Protein AF-0000000075077150 (afdb_homodimer)

InterPro domains:
  IPR004291 Transposase IS66, central domain [PF03050] (217-479)
  IPR045618 Domain of unknown function DUF6444 [PF20042] (30-64)
  IPR052344 Transposase-related protein [PTHR33678] (32-508)

Secondary structure (DSSP, 8-state):
-PPPHHHHHH--HHHHHHS-HHHHHHHHHHHHHHHHHHHHHHT--TTTSS--GGG--TTHHHHHHHTTTT-----------------------------------S------SS--TT-----S---PPP-EEEEE---B-TTT-PBPPGGGEEEEEEEEEEEEEPP-SSS-EEEEEEEEEEEEEEE-TTS-EEE-----PPPPTT-TT----GGGTB-HHHHHHHHIIIIIS---HHHHHHHIIIII-----HHHHHHHHHHHHHHHTTHHHHHHHHHHT-SEEEEEEEEEEETTEEEEEEEEE-SS-EEEEEE-SSHHHHHHHH-TT--SEEEES--GGGGGSSSEEE-HHHHHHHHHHHHTSS-HHHHHHHHHHHHHHHHHHHHHHHHHHS--SS-HHHHTHHHHHHHHHHHHHTTT-SSHHHHHHHHHHHHTHHHHTHHHHSTTS-S--HHHHHHHHHHHHHHHHH-SBSSHHHHHHHHHHHHHHHHHHHTT--HHHHHHHHHHHHHTTPPPPPPPPP-GGG-/-PPPHHHHHH--HHHHHHS-HHHHHHHHHHHHHHHHHHHHHHT--TTTSS--GGG--TTHHHHHHHTTTT-----------------------------------S------SS--TT-----S---PPP-EEEEE---B-TTT-PBPPGGGEEEEEEEEEEEEEPP-SSS-EEEEEEEEEEEEEEE-TTS-EEE-----PPPPTT-TT----GGGTB-HHHHHHHHIIIIIS---HHHHHHHIIIII-----HHHHHHHHHHHHHHHTTHHHHHHHHHHT-SEEEEEEEEEEETTEEEEEEEEE-SS-EEEEEE-SSHHHHHHHH-TT--SEEEES--GGGGGSSSEEE-HHHHHHHHHHHHTSS-HHHHHHHHHHHHHHHHHHHHHHHHHHS--SS-HHHHTHHHHHHHHHHHHHTTT-SSHHHHHHHHHHHHTHHHHTHHHHSTTS-S--HHHHHHHHHHHHHHHHH-SBSSHHHHHHHHHHHHHHHHHHHTT--HHHHHHHHHHHHHTTPPPPPPPPP-GGG-

Nearest PDB structures (foldseek):
  6xgx-assembly1_B  TM=5.759E-01  e=8.062E-05  Acetivibrio thermocellus ATCC 27405
  6xg8-assembly1_A  TM=4.678E-01  e=9.904E-06  Acetivibrio thermocellus ATCC 27405
  6xg8-assembly1_B  TM=5.001E-01  e=1.041E-04  Acetivibrio thermocellus ATCC 27405
  6voy-assembly1_D  TM=2.726E-01  e=6.219E-02  Saccharolobus solfataricus P2
  6vbv-assembly1_5  TM=2.450E-01  e=2.348E+00  Bos taurus

Foldseek 3Di:
DAQDLVNLLVDDPVNLVPDDPVVNVVVVVNVVVNVVVVVVVVVDDCVRDVDPNLVDFPLVVVVVVPVVPVPPDPDDPPDPPPPDPDPPDDPDPPPPDCPPPCPPPPPPPPPPPDDDPPDPPPPPPDDDDAPAEDEAEDQAFPPPGDGDDPVQKDFDDKFKAKAWDDADPVRGDTAIHIYIYTWIWGQDPVRGIDTDDFFQQQFDPVQNPQHPPLVRYYALLNLLVLLCCCAVVLDDLVVSQVCCCPPVVDHDDSVSSVSSLLLLLRLLVVLVVVQLVPLLPAQEWQKDWDWFDAAPDIWIWIWIDGLQFIFIAIGHPDLVVVCVRNNLDRDHAYEYQQPPSCVSDDHYAHAVVNLLVLLVVQCPDSDPLSNVLSVLSNVVVVVLLVVLVVCVVPNDPDQLCVVCVPVLVVNLVVLVVCCPPPDPSSNVSSVSCNVCVCNHCVCSRVSVDDNHSVVRVVLCVSVVVSCSVPVHHHDPSRRSSVRSLSRLCVSCVSLPHHSSVLSSQSSVCSSRVHDRDHRDHRDPPPD/DAQDLVNLLVDDPVNLVPDDPVVNVVVVVNVVVNVVVVVVVVPDDCVRDVDPNLVDFPLVVVVVVPVVPVPPDPDDPPDPPPPDPDPPDDPDPPPPDCPVPCPPPPPPPPPPPDDDPPDPPPPPPDDDDAPAEDEAEDQAFPPPGDGDDPVQKDFDDKFKAKAWDDADPVRGDTAIHIYIYTWIWGQDPVRGIDTDDFFAFQFDPVQNPQHPPLVRYYALLNLLVLLCCCAVVLDDLVVSQVCCCPPVVDHDDSVSSVSSLLLLLRLLVVLVVVQLVPLLPAQEWQKDWDWFDAAPDIWIWIWIDGLQFIFIAIGHPDLVVVCVRNNLDRDHAYEYQQPPSCVSDDHYAHAVVNLLVLLVVQCPDSDPLSNVLSVLSNVVVVVLLVVLVVCVVPNDPDQLCVVCVPVLVVNLVVLVVQCPPPDPSSNVSSVSCNVCVCNHCVCSRVSVDDNHSVVRVVLCVSVVVSCSVPVHHHDPSRRSSSRSLSRLCVSCVSLPHHSSVLSSQSSVCSSRVHDRDHRDHRDPPPD

Structure (mmCIF, N/CA/C/O backbone):
data_AF-0000000075077150-model_v1
#
loop_
_entity.id
_entity.type
_entity.pdbx_description
1 polymer 'IS66 family transposase'
#
loop_
_atom_site.group_PDB
_atom_site.id
_atom_site.type_symbol
_atom_site.label_atom_id
_atom_site.label_alt_id
_atom_site.label_comp_id
_atom_site.label_asym_id
_atom_site.label_entity_id
_atom_site.label_seq_id
_atom_site.pdbx_PDB_ins_code
_atom_site.Cartn_x
_atom_site.Cartn_y
_atom_site.Cartn_z
_atom_site.occupancy
_atom_site.B_iso_or_equiv
_atom_site.auth_seq_id
_atom_site.auth_comp_id
_atom_site.auth_asym_id
_atom_site.auth_atom_id
_atom_site.pdbx_PDB_model_num
ATOM 1 N N . MET A 1 1 ? 10.93 33.562 20.625 1 58.56 1 MET A N 1
ATOM 2 C CA . MET A 1 1 ? 10.602 32.281 21.266 1 58.56 1 MET A CA 1
ATOM 3 C C . MET A 1 1 ? 9.18 31.859 20.922 1 58.56 1 MET A C 1
ATOM 5 O O . MET A 1 1 ? 8.258 32.688 20.953 1 58.56 1 MET A O 1
ATOM 9 N N . GLN A 1 2 ? 8.992 30.766 20.375 1 76.62 2 GLN A N 1
ATOM 10 C CA . GLN A 1 2 ? 7.711 30.188 19.969 1 76.62 2 GLN A CA 1
ATOM 11 C C . GLN A 1 2 ? 6.816 29.922 21.188 1 76.62 2 GLN A C 1
ATOM 13 O O . GLN A 1 2 ? 7.312 29.625 22.266 1 76.62 2 GLN A O 1
ATOM 18 N N . LEU A 1 3 ? 5.559 30.422 21.125 1 82.56 3 LEU A N 1
ATOM 19 C CA . LEU A 1 3 ? 4.598 30.141 22.188 1 82.56 3 LEU A CA 1
ATOM 20 C C . LEU A 1 3 ? 4.363 28.641 22.328 1 82.56 3 LEU A C 1
ATOM 22 O O . LEU A 1 3 ? 4.102 27.953 21.328 1 82.56 3 LEU A O 1
ATOM 26 N N . SER A 1 4 ? 4.645 28.109 23.547 1 79.69 4 SER A N 1
ATOM 27 C CA . SER A 1 4 ? 4.398 26.703 23.797 1 79.69 4 SER A CA 1
ATOM 28 C C . SER A 1 4 ? 2.906 26.406 23.875 1 79.69 4 SER A C 1
ATOM 30 O O . SER A 1 4 ? 2.086 27.312 23.938 1 79.69 4 SER A O 1
ATOM 32 N N . ASP A 1 5 ? 2.602 25.172 23.875 1 80.5 5 ASP A N 1
ATOM 33 C CA . ASP A 1 5 ? 1.209 24.766 24.031 1 80.5 5 ASP A CA 1
ATOM 34 C C . ASP A 1 5 ? 0.677 25.156 25.406 1 80.5 5 ASP A C 1
ATOM 36 O O . ASP A 1 5 ? -0.491 25.531 25.547 1 80.5 5 ASP A O 1
ATOM 40 N N . HIS A 1 6 ? 1.534 25.047 26.328 1 77.88 6 HIS A N 1
ATOM 41 C CA . HIS A 1 6 ? 1.187 25.469 27.672 1 77.88 6 HIS A CA 1
ATOM 42 C C . HIS A 1 6 ? 0.812 26.953 27.719 1 77.88 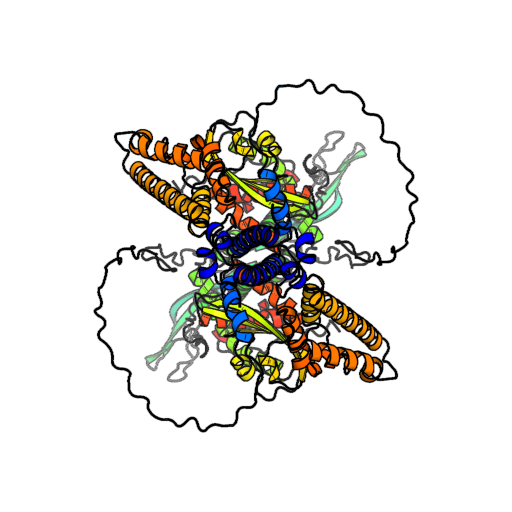6 HIS A C 1
ATOM 44 O O . HIS A 1 6 ? -0.129 27.344 28.406 1 77.88 6 HIS A O 1
ATOM 50 N N . ASP A 1 7 ? 1.554 27.75 26.906 1 82.38 7 ASP A N 1
ATOM 51 C CA . ASP A 1 7 ? 1.265 29.188 26.828 1 82.38 7 ASP A CA 1
ATOM 52 C C . ASP A 1 7 ? -0.091 29.438 26.172 1 82.38 7 ASP A C 1
ATOM 54 O O . ASP A 1 7 ? -0.87 30.266 26.641 1 82.38 7 ASP A O 1
ATOM 58 N N . LEU A 1 8 ? -0.35 28.688 25.188 1 83.38 8 LEU A N 1
ATOM 59 C CA . LEU A 1 8 ? -1.579 28.891 24.438 1 83.38 8 LEU A CA 1
ATOM 60 C C . LEU A 1 8 ? -2.801 28.516 25.266 1 83.38 8 LEU A C 1
ATOM 62 O O . LEU A 1 8 ? -3.873 29.109 25.094 1 83.38 8 LEU A O 1
ATOM 66 N N . ASN A 1 9 ? -2.586 27.562 26.094 1 78 9 ASN A N 1
ATOM 67 C CA . ASN A 1 9 ? -3.678 27.141 26.953 1 78 9 ASN A CA 1
ATOM 68 C C . ASN A 1 9 ? -4.059 28.234 27.953 1 78 9 ASN A C 1
ATOM 70 O O . ASN A 1 9 ? -5.199 28.297 28.422 1 78 9 ASN A O 1
ATOM 74 N N . GLN A 1 10 ? -3.09 29.094 28.219 1 76.56 10 GLN A N 1
ATOM 75 C CA . GLN A 1 10 ? -3.309 30.109 29.234 1 76.56 10 GLN A CA 1
ATOM 76 C C . GLN A 1 10 ? -3.742 31.438 28.609 1 76.56 10 GLN A C 1
ATOM 78 O O . GLN A 1 10 ? -4.16 32.344 29.312 1 76.56 10 GLN A O 1
ATOM 83 N N . LEU A 1 11 ? -3.561 31.516 27.359 1 82.69 11 LEU A N 1
ATOM 84 C CA . LEU A 1 11 ? -3.891 32.781 26.688 1 82.69 11 LEU A CA 1
ATOM 85 C C . LEU A 1 11 ? -5.324 32.75 26.172 1 82.69 11 LEU A C 1
ATOM 87 O O . LEU A 1 11 ? -5.754 31.781 25.547 1 82.69 11 LEU A O 1
ATOM 91 N N . ASP A 1 12 ? -6.117 33.688 26.656 1 79.44 12 ASP A N 1
ATOM 92 C CA . ASP A 1 12 ? -7.484 33.844 26.172 1 79.44 12 ASP A CA 1
ATOM 93 C C . ASP A 1 12 ? -7.773 35.312 25.828 1 79.44 12 ASP A C 1
ATOM 95 O O . ASP A 1 12 ? -6.891 36.156 25.938 1 79.44 12 ASP A O 1
ATOM 99 N N . GLU A 1 13 ? -8.906 35.5 25.312 1 79.12 13 GLU A N 1
ATOM 100 C CA . GLU A 1 13 ? -9.289 36.844 24.875 1 79.12 13 GLU A CA 1
ATOM 101 C C . GLU A 1 13 ? -9.203 37.844 26.031 1 79.12 13 GLU A C 1
ATOM 103 O O . GLU A 1 13 ? -8.734 38.969 25.859 1 79.12 13 GLU A O 1
ATOM 108 N N . ASP A 1 14 ? -9.594 37.438 27.203 1 79.12 14 ASP A N 1
ATOM 109 C CA . ASP A 1 14 ? -9.602 38.312 28.375 1 79.12 14 ASP A CA 1
ATOM 110 C C . ASP A 1 14 ? -8.188 38.719 28.766 1 79.12 14 ASP A C 1
ATOM 112 O O . ASP A 1 14 ? -7.945 39.844 29.156 1 79.12 14 ASP A O 1
ATOM 116 N N . LYS A 1 15 ? -7.316 37.781 28.594 1 83.44 15 LYS A N 1
ATOM 117 C CA . LYS A 1 15 ? -5.926 38.062 28.938 1 83.44 15 LYS A CA 1
ATOM 118 C C . LYS A 1 15 ? -5.309 39.062 27.969 1 83.44 15 LYS A C 1
ATOM 120 O O . LYS A 1 15 ? -4.504 39.906 28.359 1 83.44 15 LYS A O 1
ATOM 125 N N . LEU A 1 16 ? -5.688 38.969 26.734 1 85.88 16 LEU A N 1
ATOM 126 C CA . LEU A 1 16 ? -5.156 39.875 25.734 1 85.88 16 LEU A CA 1
ATOM 127 C C . LEU A 1 16 ? -5.699 41.281 25.938 1 85.88 16 LEU A C 1
ATOM 129 O O . LEU A 1 16 ? -5 42.25 25.688 1 85.88 16 LEU A O 1
ATOM 133 N N . LEU A 1 17 ? -6.926 41.375 26.469 1 83.5 17 LEU A N 1
ATOM 134 C CA . LEU A 1 17 ? -7.551 42.688 26.688 1 83.5 17 LEU A CA 1
ATOM 135 C C . LEU A 1 17 ? -6.941 43.375 27.906 1 83.5 17 LEU A C 1
ATOM 137 O O . LEU A 1 17 ? -6.938 44.594 28 1 83.5 17 LEU A O 1
ATOM 141 N N . ASP A 1 18 ? -6.375 42.531 28.812 1 85.31 18 ASP A N 1
ATOM 142 C CA . ASP A 1 18 ? -5.848 43.062 30.062 1 85.31 18 ASP A CA 1
ATOM 143 C C . ASP A 1 18 ? -4.359 43.375 29.938 1 85.31 18 ASP A C 1
ATOM 145 O O . ASP A 1 18 ? -3.783 44.031 30.812 1 85.31 18 ASP A O 1
ATOM 149 N N . LEU A 1 19 ? -3.752 43.031 28.828 1 87 19 LEU A N 1
ATOM 150 C CA . LEU A 1 19 ? -2.309 43.188 28.703 1 87 19 LEU A CA 1
ATOM 151 C C . LEU A 1 19 ? -1.964 44.625 28.344 1 87 19 LEU A C 1
ATOM 153 O O . LEU A 1 19 ? -2.656 45.25 27.531 1 87 19 LEU A O 1
ATOM 157 N N . PRO A 1 20 ? -0.897 45.125 28.969 1 88.56 20 PRO A N 1
ATOM 158 C CA . PRO A 1 20 ? -0.436 46.469 28.562 1 88.56 20 PRO A CA 1
ATOM 159 C C . PRO A 1 20 ? -0.015 46.5 27.094 1 88.56 20 PRO A C 1
ATOM 161 O O . PRO A 1 20 ? 0.287 45.469 26.5 1 88.56 20 PRO A O 1
ATOM 164 N N . GLU A 1 21 ? -0.029 47.688 26.625 1 86.44 21 GLU A N 1
ATOM 165 C CA . GLU A 1 21 ? 0.178 47.906 25.203 1 86.44 21 GLU A CA 1
ATOM 166 C C . GLU A 1 21 ? 1.521 47.344 24.75 1 86.44 21 GLU A C 1
ATOM 168 O O . GLU A 1 21 ? 1.604 46.656 23.719 1 86.44 21 GLU A O 1
ATOM 173 N N . GLU A 1 22 ? 2.506 47.656 25.531 1 85.94 22 GLU A N 1
ATOM 174 C CA . GLU A 1 22 ? 3.83 47.188 25.125 1 85.94 22 GLU A CA 1
ATOM 175 C C . GLU A 1 22 ? 3.908 45.656 25.125 1 85.94 22 GLU A C 1
ATOM 177 O O . GLU A 1 22 ? 4.488 45.062 24.219 1 85.94 22 GLU A O 1
ATOM 182 N N . ALA A 1 23 ? 3.326 45.062 26.109 1 87.81 23 ALA A N 1
ATOM 183 C CA . ALA A 1 23 ? 3.309 43.625 26.219 1 87.81 23 ALA A CA 1
ATOM 184 C C . ALA A 1 23 ? 2.449 43 25.125 1 87.81 23 ALA A C 1
ATOM 186 O O . ALA A 1 23 ? 2.783 41.938 24.594 1 87.81 23 ALA A O 1
ATOM 187 N N . LEU A 1 24 ? 1.455 43.688 24.781 1 88.69 24 LEU A N 1
ATOM 188 C CA . LEU A 1 24 ? 0.556 43.219 23.734 1 88.69 24 LEU A CA 1
ATOM 189 C C . LEU A 1 24 ? 1.252 43.219 22.375 1 88.69 24 LEU A C 1
ATOM 191 O O . LEU A 1 24 ? 1.052 42.312 21.562 1 88.69 24 LEU A O 1
ATOM 195 N N . ARG A 1 25 ? 1.995 44.281 22.219 1 87.5 25 ARG A N 1
ATOM 196 C CA . ARG A 1 25 ? 2.711 44.375 20.953 1 87.5 25 ARG A CA 1
ATOM 197 C C . ARG A 1 25 ? 3.727 43.25 20.812 1 87.5 25 ARG A C 1
ATOM 199 O O . ARG A 1 25 ? 3.836 42.656 19.734 1 87.5 25 ARG A O 1
ATOM 206 N N . ARG A 1 26 ? 4.379 42.969 21.828 1 85.44 26 ARG A N 1
ATOM 207 C CA . ARG A 1 26 ? 5.359 41.875 21.797 1 85.44 26 ARG A CA 1
ATOM 208 C C . ARG A 1 26 ? 4.68 40.531 21.578 1 85.44 26 ARG A C 1
ATOM 210 O O . ARG A 1 26 ? 5.164 39.719 20.797 1 85.44 26 ARG A O 1
ATOM 217 N N . LEU A 1 27 ? 3.658 40.344 22.234 1 87.12 27 LEU A N 1
ATOM 218 C CA . LEU A 1 27 ? 2.92 39.094 22.094 1 87.12 27 LEU A CA 1
ATOM 219 C C . LEU A 1 27 ? 2.34 38.969 20.703 1 87.12 27 LEU A C 1
ATOM 221 O O . LEU A 1 27 ? 2.332 37.875 20.125 1 87.12 27 LEU A O 1
ATOM 225 N N . SER A 1 28 ? 1.854 40.062 20.172 1 86.81 28 SER A N 1
ATOM 226 C CA . SER A 1 28 ? 1.251 40.031 18.844 1 86.81 28 SER A CA 1
ATOM 227 C C . SER A 1 28 ? 2.273 39.656 17.766 1 86.81 28 SER A C 1
ATOM 229 O O . SER A 1 28 ? 1.942 38.969 16.812 1 86.81 28 SER A O 1
ATOM 231 N N . ILE A 1 29 ? 3.426 40.125 17.984 1 84.5 29 ILE A N 1
ATOM 232 C CA . ILE A 1 29 ? 4.492 39.781 17.047 1 84.5 29 ILE A CA 1
ATOM 233 C C . ILE A 1 29 ? 4.777 38.281 17.141 1 84.5 29 ILE A C 1
ATOM 235 O O . ILE A 1 29 ? 4.926 37.594 16.109 1 84.5 29 ILE A O 1
ATOM 239 N N . ARG A 1 30 ? 4.758 37.75 18.297 1 83.5 30 ARG A N 1
ATOM 240 C CA . ARG A 1 30 ? 4.969 36.312 18.5 1 83.5 30 ARG A CA 1
ATOM 241 C C . ARG A 1 30 ? 3.814 35.5 17.906 1 83.5 30 ARG A C 1
ATOM 243 O O . ARG A 1 30 ? 4.035 34.469 17.266 1 83.5 30 ARG A O 1
ATOM 250 N N . LEU A 1 31 ? 2.656 35.969 18.141 1 85.94 31 LEU A N 1
ATOM 251 C CA . LEU A 1 31 ? 1.472 35.312 17.609 1 85.94 31 LEU A CA 1
ATOM 252 C C . LEU A 1 31 ? 1.5 35.281 16.078 1 85.94 31 LEU A C 1
ATOM 254 O O . LEU A 1 31 ? 1.168 34.25 15.477 1 85.94 31 LEU A O 1
ATOM 258 N N . LEU A 1 32 ? 1.904 36.375 15.562 1 84.31 32 LEU A N 1
ATOM 259 C CA . LEU A 1 32 ? 1.965 36.469 14.102 1 84.31 32 LEU A CA 1
ATOM 260 C C . LEU A 1 32 ? 2.998 35.5 13.539 1 84.31 32 LEU A C 1
ATOM 262 O O . LEU A 1 32 ? 2.715 34.781 12.586 1 84.31 32 LEU A O 1
ATOM 266 N N . ASN A 1 33 ? 4.141 35.531 14.133 1 79.88 33 ASN A N 1
ATOM 267 C CA . ASN A 1 33 ? 5.203 34.656 13.672 1 79.88 33 ASN A CA 1
ATOM 268 C C . ASN A 1 33 ? 4.805 33.188 13.82 1 79.88 33 ASN A C 1
ATOM 270 O O . ASN A 1 33 ? 5.043 32.375 12.922 1 79.88 33 ASN A O 1
ATOM 274 N N . ASP A 1 34 ? 4.238 32.812 14.891 1 82.81 34 ASP A N 1
ATOM 275 C CA . ASP A 1 34 ? 3.82 31.438 15.133 1 82.81 34 ASP A CA 1
ATOM 276 C C . ASP A 1 34 ? 2.715 31.016 14.164 1 82.81 34 ASP A C 1
ATOM 278 O O . ASP A 1 34 ? 2.67 29.875 13.719 1 82.81 34 ASP A O 1
ATOM 282 N N . LEU A 1 35 ? 1.842 31.938 13.969 1 84.38 35 LEU A N 1
ATOM 283 C CA . LEU A 1 35 ? 0.763 31.625 13.031 1 84.38 35 LEU A CA 1
ATOM 284 C C . LEU A 1 35 ? 1.309 31.406 11.625 1 84.38 35 LEU A C 1
ATOM 286 O O . LEU A 1 35 ? 0.901 30.469 10.938 1 84.38 35 LEU A O 1
ATOM 290 N N . LYS A 1 36 ? 2.184 32.375 11.211 1 76.88 36 LYS A N 1
ATOM 291 C CA . LYS A 1 36 ? 2.793 32.188 9.898 1 76.88 36 LYS A CA 1
ATOM 292 C C . LYS A 1 36 ? 3.51 30.859 9.781 1 76.88 36 LYS A C 1
ATOM 294 O O . LYS A 1 36 ? 3.369 30.156 8.773 1 76.88 36 LYS A O 1
ATOM 299 N N . GLU A 1 37 ? 4.168 30.5 10.766 1 77.69 37 GLU A N 1
ATOM 300 C CA . GLU A 1 37 ? 4.871 29.219 10.773 1 77.69 37 GLU A CA 1
ATOM 301 C C . GLU A 1 37 ? 3.889 28.047 10.727 1 77.69 37 GLU A C 1
ATOM 303 O O . GLU A 1 37 ? 4.098 27.078 9.992 1 77.69 37 GLU A O 1
ATOM 308 N N . ALA A 1 38 ? 2.902 28.094 11.562 1 79.5 38 ALA A N 1
ATOM 309 C CA . ALA A 1 38 ? 1.907 27.031 11.602 1 79.5 38 ALA A CA 1
ATOM 310 C C . ALA A 1 38 ? 1.21 26.875 10.258 1 79.5 38 ALA A C 1
ATOM 312 O O . ALA A 1 38 ? 0.986 25.75 9.789 1 79.5 38 ALA A O 1
ATOM 313 N N . ARG A 1 39 ? 0.908 27.938 9.664 1 76.44 39 ARG A N 1
ATOM 314 C CA . ARG A 1 39 ? 0.245 27.906 8.359 1 76.44 39 ARG A CA 1
ATOM 315 C C . ARG A 1 39 ? 1.173 27.359 7.285 1 76.44 39 ARG A C 1
ATOM 317 O O . ARG A 1 39 ? 0.731 26.625 6.391 1 76.44 39 ARG A O 1
ATOM 324 N N . GLU A 1 40 ? 2.402 27.781 7.297 1 73.38 40 GLU A N 1
ATOM 325 C CA . GLU A 1 40 ? 3.381 27.234 6.363 1 73.38 40 GLU A CA 1
ATOM 326 C C . GLU A 1 40 ? 3.529 25.719 6.535 1 73.38 40 GLU A C 1
ATOM 328 O O . GLU A 1 40 ? 3.652 24.984 5.551 1 73.38 40 GLU A O 1
ATOM 333 N N . ARG A 1 41 ? 3.492 25.25 7.727 1 72.44 41 ARG A N 1
ATOM 334 C CA . ARG A 1 41 ? 3.586 23.828 7.996 1 72.44 41 ARG A CA 1
ATOM 335 C C . ARG A 1 41 ? 2.367 23.078 7.457 1 72.44 41 ARG A C 1
ATOM 337 O O . ARG A 1 41 ? 2.484 21.969 6.957 1 72.44 41 ARG A O 1
ATOM 344 N N . LEU A 1 42 ? 1.314 23.719 7.621 1 75.12 42 LEU A N 1
ATOM 345 C CA . LEU A 1 42 ? 0.076 23.109 7.137 1 75.12 42 LEU A CA 1
ATOM 346 C C . LEU A 1 42 ? 0.059 23.062 5.613 1 75.12 42 LEU A C 1
ATOM 348 O O . LEU A 1 42 ? -0.602 22.188 5.031 1 75.12 42 LEU A O 1
ATOM 352 N N . LYS A 1 43 ? 0.856 23.938 5.004 1 70.62 43 LYS A N 1
ATOM 353 C CA . LYS A 1 43 ? 0.852 24.016 3.545 1 70.62 43 LYS A CA 1
ATOM 354 C C . LYS A 1 43 ? 1.994 23.188 2.951 1 70.62 43 LYS A C 1
ATOM 356 O O . LYS A 1 43 ? 2.193 23.188 1.734 1 70.62 43 LYS A O 1
ATOM 361 N N . GLN A 1 44 ? 2.664 22.578 3.754 1 70.44 44 GLN A N 1
ATOM 362 C CA . GLN A 1 44 ? 3.779 21.781 3.271 1 70.44 44 GLN A CA 1
ATOM 363 C C . GLN A 1 44 ? 3.283 20.594 2.434 1 70.44 44 GLN A C 1
ATOM 365 O O . GLN A 1 44 ? 2.262 19.984 2.756 1 70.44 44 GLN A O 1
ATOM 370 N N . ASN A 1 45 ? 3.926 20.453 1.321 1 70.19 45 ASN A N 1
ATOM 371 C CA . ASN A 1 45 ? 3.656 19.344 0.406 1 70.19 45 ASN A CA 1
ATOM 372 C C . ASN A 1 45 ? 4.945 18.781 -0.187 1 70.19 45 ASN A C 1
ATOM 374 O O . ASN A 1 45 ? 6.039 19.109 0.267 1 70.19 45 ASN A O 1
ATOM 378 N N . SER A 1 46 ? 4.855 17.859 -1.002 1 68.31 46 SER A N 1
ATOM 379 C CA . SER A 1 46 ? 6.023 17.172 -1.546 1 68.31 46 SER A CA 1
ATOM 380 C C . SER A 1 46 ? 6.828 18.094 -2.459 1 68.31 46 SER A C 1
ATOM 382 O O . SER A 1 46 ? 8.008 17.859 -2.713 1 68.31 46 SER A O 1
ATOM 384 N N . ARG A 1 47 ? 6.262 19.172 -2.904 1 66.31 47 ARG A N 1
ATOM 385 C CA . ARG A 1 47 ? 6.938 20.062 -3.84 1 66.31 47 ARG A CA 1
ATOM 386 C C . ARG A 1 47 ? 7.707 21.156 -3.1 1 66.31 47 ARG A C 1
ATOM 388 O O . ARG A 1 47 ? 8.617 21.766 -3.66 1 66.31 47 ARG A O 1
ATOM 395 N N . ASN A 1 48 ? 7.273 21.391 -1.859 1 72.5 48 ASN A N 1
ATOM 396 C CA . ASN A 1 48 ? 7.891 22.531 -1.188 1 72.5 48 ASN A CA 1
ATOM 397 C C . ASN A 1 48 ? 8.508 22.125 0.15 1 72.5 48 ASN A C 1
ATOM 399 O O . ASN A 1 48 ? 8.742 22.984 1.01 1 72.5 48 ASN A O 1
ATOM 403 N N . SER A 1 49 ? 8.508 20.766 0.304 1 69.19 49 SER A N 1
ATOM 404 C CA . SER A 1 49 ? 9.102 20.266 1.541 1 69.19 49 SER A CA 1
ATOM 405 C C . SER A 1 49 ? 9.844 18.953 1.311 1 69.19 49 SER A C 1
ATOM 407 O O . SER A 1 49 ? 9.945 18.5 0.175 1 69.19 49 SER A O 1
ATOM 409 N N . SER A 1 50 ? 10.398 18.453 2.363 1 64.25 50 SER A N 1
ATOM 410 C CA . SER A 1 50 ? 11.156 17.219 2.275 1 64.25 50 SER A CA 1
ATOM 411 C C . SER A 1 50 ? 10.242 16 2.361 1 64.25 50 SER A C 1
ATOM 413 O O . SER A 1 50 ? 10.711 14.859 2.434 1 64.25 50 SER A O 1
ATOM 415 N N . ARG A 1 51 ? 8.938 16.344 2.363 1 65.5 51 ARG A N 1
ATOM 416 C CA . ARG A 1 51 ? 7.98 15.242 2.393 1 65.5 51 ARG A CA 1
ATOM 417 C C . ARG A 1 51 ? 8 14.461 1.08 1 65.5 51 ARG A C 1
ATOM 419 O O . ARG A 1 51 ? 7.93 15.055 0.001 1 65.5 51 ARG A O 1
ATOM 426 N N . PRO A 1 52 ? 8.188 13.172 1.211 1 64.81 52 PRO A N 1
ATOM 427 C CA . PRO A 1 52 ? 8.219 12.383 -0.026 1 64.81 52 PRO A CA 1
ATOM 428 C C . PRO A 1 52 ? 6.902 12.453 -0.8 1 64.81 52 PRO A C 1
ATOM 430 O O . PRO A 1 52 ? 5.832 12.578 -0.198 1 64.81 52 PRO A O 1
ATOM 433 N N . PRO A 1 53 ? 7.004 12.539 -2.059 1 59.88 53 PRO A N 1
ATOM 434 C CA . PRO A 1 53 ? 5.801 12.562 -2.895 1 59.88 53 PRO A CA 1
ATOM 435 C C . PRO A 1 53 ? 4.836 11.422 -2.576 1 59.88 53 PRO A C 1
ATOM 437 O O . PRO A 1 53 ? 3.623 11.562 -2.736 1 59.88 53 PRO A O 1
ATOM 440 N N . SER A 1 54 ? 5.355 10.375 -2.076 1 61.38 54 SER A N 1
ATOM 441 C CA . SER A 1 54 ? 4.535 9.211 -1.782 1 61.38 54 SER A CA 1
ATOM 442 C C . SER A 1 54 ? 3.6 9.469 -0.606 1 61.38 54 SER A C 1
ATOM 444 O O . SER A 1 54 ? 2.615 8.75 -0.418 1 61.38 54 SER A O 1
ATOM 446 N N . SER A 1 55 ? 3.9 10.438 0.135 1 62.28 55 SER A N 1
ATOM 447 C CA . SER A 1 55 ? 3.076 10.742 1.302 1 62.28 55 SER A CA 1
ATOM 448 C C . SER A 1 55 ? 1.829 11.523 0.909 1 62.28 55 SER A C 1
ATOM 450 O O . SER A 1 55 ? 0.896 11.656 1.704 1 62.28 55 SER A O 1
ATOM 452 N N . GLU A 1 56 ? 1.816 12.039 -0.302 1 59.19 56 GLU A N 1
ATOM 453 C CA . GLU A 1 56 ? 0.689 12.844 -0.766 1 59.19 56 GLU A CA 1
ATOM 454 C C . GLU A 1 56 ? -0.212 12.047 -1.701 1 59.19 56 GLU A C 1
ATOM 456 O O . GLU A 1 56 ? 0.163 11.766 -2.842 1 59.19 56 GLU A O 1
ATOM 461 N N . ALA A 1 57 ? -1.263 11.68 -1.144 1 62.94 57 ALA A N 1
ATOM 462 C CA . ALA A 1 57 ? -2.201 10.953 -1.994 1 62.94 57 ALA A CA 1
ATOM 463 C C . ALA A 1 57 ? -3.021 11.914 -2.852 1 62.94 57 ALA A C 1
ATOM 465 O O . ALA A 1 57 ? -3.439 12.977 -2.381 1 62.94 57 ALA A O 1
ATOM 466 N N . PRO A 1 58 ? -3.137 11.695 -4.195 1 55.41 58 PRO A N 1
ATOM 467 C CA . PRO A 1 58 ? -3.928 12.562 -5.074 1 55.41 58 PRO A CA 1
ATOM 468 C C . PRO A 1 58 ? -5.324 12.844 -4.52 1 55.41 58 PRO A C 1
ATOM 470 O O . PRO A 1 58 ? -5.918 13.875 -4.84 1 55.41 58 PRO A O 1
ATOM 473 N N . TRP A 1 59 ? -5.754 11.977 -3.738 1 56.25 59 TRP A N 1
ATOM 474 C CA . TRP A 1 59 ? -7.109 12.125 -3.225 1 56.25 59 TRP A CA 1
ATOM 475 C C . TRP A 1 59 ? -7.121 12.945 -1.942 1 56.25 59 TRP A C 1
ATOM 477 O O . TRP A 1 59 ? -8.188 13.336 -1.456 1 56.25 59 TRP A O 1
ATOM 487 N N . ASP A 1 60 ? -5.992 13.203 -1.363 1 58.53 60 ASP A N 1
ATOM 488 C CA . ASP A 1 60 ? -5.945 14.055 -0.178 1 58.53 60 ASP A CA 1
ATOM 489 C C . ASP A 1 60 ? -6.266 15.508 -0.53 1 58.53 60 ASP A C 1
ATOM 491 O O . ASP A 1 60 ? -6.734 16.266 0.32 1 58.53 60 ASP A O 1
ATOM 495 N N . LYS A 1 61 ? -5.977 15.969 -1.67 1 49.31 61 LYS A N 1
ATOM 496 C CA . LYS A 1 61 ? -6.262 17.328 -2.125 1 49.31 61 LYS A CA 1
ATOM 497 C C . LYS A 1 61 ? -7.766 17.578 -2.168 1 49.31 61 LYS A C 1
ATOM 499 O O . LYS A 1 61 ? -8.211 18.719 -1.988 1 49.31 61 LYS A O 1
ATOM 504 N N . ALA A 1 62 ? -8.578 16.594 -2.439 1 44.31 62 ALA A N 1
ATOM 505 C CA . ALA A 1 62 ? -10.023 16.75 -2.562 1 44.31 62 ALA A CA 1
ATOM 506 C C . ALA A 1 62 ? -10.656 17.078 -1.21 1 44.31 62 ALA A C 1
ATOM 508 O O . ALA A 1 62 ? -11.641 17.812 -1.137 1 44.31 62 ALA A O 1
ATOM 509 N N . ASN A 1 63 ? -10.203 16.469 -0.22 1 43.19 63 ASN A N 1
ATOM 510 C CA . ASN A 1 63 ? -10.859 16.656 1.07 1 43.19 63 ASN A CA 1
ATOM 511 C C . ASN A 1 63 ? -10.734 18.109 1.556 1 43.19 63 ASN A C 1
ATOM 513 O O . ASN A 1 63 ? -11.539 18.562 2.365 1 43.19 63 ASN A O 1
ATOM 517 N N . ASP A 1 64 ? -9.727 18.828 1.299 1 40.84 64 ASP A N 1
ATOM 518 C CA . ASP A 1 64 ? -9.672 20.219 1.706 1 40.84 64 ASP A CA 1
ATOM 519 C C . ASP A 1 64 ? -10.828 21.016 1.088 1 40.84 64 ASP A C 1
ATOM 521 O O . ASP A 1 64 ? -11.352 21.938 1.708 1 40.84 64 ASP A O 1
ATOM 525 N N . THR A 1 65 ? -11.328 20.703 -0.039 1 36.66 65 THR A N 1
ATOM 526 C CA . THR A 1 65 ? -12.43 21.438 -0.649 1 36.66 65 THR A CA 1
ATOM 527 C C . THR A 1 65 ? -13.773 20.953 -0.118 1 36.66 65 THR A C 1
ATOM 529 O O . THR A 1 65 ? -14.734 21.719 -0.03 1 36.66 65 THR A O 1
ATOM 532 N N . ALA A 1 66 ? -13.961 19.719 0.261 1 36.66 66 ALA A N 1
ATOM 533 C CA . ALA A 1 66 ? -15.266 19.188 0.625 1 36.66 66 ALA A CA 1
ATOM 534 C C . ALA A 1 66 ? -15.648 19.578 2.049 1 36.66 66 ALA A C 1
ATOM 536 O O . ALA A 1 66 ? -16.828 19.688 2.373 1 36.66 66 ALA A O 1
ATOM 537 N N . SER A 1 67 ? -14.797 19.641 2.977 1 37 67 SER A N 1
ATOM 538 C CA . SER A 1 67 ? -15.234 20.031 4.312 1 37 67 SER A CA 1
ATOM 539 C C . SER A 1 67 ? -15.914 21.391 4.301 1 37 67 SER A C 1
ATOM 541 O O . SER A 1 67 ? -16.719 21.703 5.188 1 37 67 SER A O 1
ATOM 543 N N . ASP A 1 68 ? -15.625 22.297 3.451 1 33.22 68 ASP A N 1
ATOM 544 C CA . ASP A 1 68 ? -16.266 23.609 3.467 1 33.22 68 ASP A CA 1
ATOM 545 C C . ASP A 1 68 ? -17.75 23.5 3.076 1 33.22 68 ASP A C 1
ATOM 547 O O . ASP A 1 68 ? -18.547 24.375 3.398 1 33.22 68 ASP A O 1
ATOM 551 N N . THR A 1 69 ? -18.125 22.578 2.32 1 32.75 69 THR A N 1
ATOM 552 C CA . THR A 1 69 ? -19.5 22.594 1.83 1 32.75 69 THR A CA 1
ATOM 553 C C . THR A 1 69 ? -20.453 22.062 2.885 1 32.75 69 THR A C 1
ATOM 555 O O . THR A 1 69 ? -21.672 22.25 2.787 1 32.75 69 THR A O 1
ATOM 558 N N . ASP A 1 70 ? -20.016 21.25 3.77 1 33.62 70 ASP A N 1
ATOM 559 C CA . ASP A 1 70 ? -21.062 20.672 4.617 1 33.62 70 ASP A CA 1
ATOM 560 C C . ASP A 1 70 ? -21.484 21.672 5.695 1 33.62 70 ASP A C 1
ATOM 562 O O . ASP A 1 70 ? -22.344 21.359 6.531 1 33.62 70 ASP A O 1
ATOM 566 N N . ALA A 1 71 ? -20.812 22.859 5.926 1 30.08 71 ALA A N 1
ATOM 567 C CA . ALA A 1 71 ? -21.328 23.781 6.93 1 30.08 71 ALA A CA 1
ATOM 568 C C . ALA A 1 71 ? -22.531 24.547 6.402 1 30.08 71 ALA A C 1
ATOM 570 O O . ALA A 1 71 ? -22.453 25.766 6.168 1 30.08 71 ALA A O 1
ATOM 571 N N . ILE A 1 72 ? -23.422 24.234 5.41 1 29.75 72 ILE A N 1
ATOM 572 C CA . ILE A 1 72 ? -24.609 25.031 5.145 1 29.75 72 ILE A CA 1
ATOM 573 C C . ILE A 1 72 ? -25.406 25.219 6.434 1 29.75 72 ILE A C 1
ATOM 575 O O . ILE A 1 72 ? -25.688 24.25 7.141 1 29.75 72 ILE A O 1
ATOM 579 N N . ASP A 1 73 ? -25.609 26.516 6.902 1 28.38 73 ASP A N 1
ATOM 580 C CA . ASP A 1 73 ? -26.375 27.141 7.969 1 28.38 73 ASP A CA 1
ATOM 581 C C . ASP A 1 73 ? -27.812 26.609 8.008 1 28.38 73 ASP A C 1
ATOM 583 O O . ASP A 1 73 ? -28.516 26.641 6.992 1 28.38 73 ASP A O 1
ATOM 587 N N . ALA A 1 74 ? -28.297 25.891 8.898 1 28.45 74 ALA A N 1
ATOM 588 C CA . ALA A 1 74 ? -29.688 25.547 9.234 1 28.45 74 ALA A CA 1
ATOM 589 C C . ALA A 1 74 ? -30.531 26.797 9.445 1 28.45 74 ALA A C 1
ATOM 591 O O . ALA A 1 74 ? -31.625 26.734 10.008 1 28.45 74 ALA A O 1
ATOM 592 N N . GLY A 1 75 ? -30.141 28.188 9.195 1 26.59 75 GLY A N 1
ATOM 593 C CA . GLY A 1 75 ? -31.109 29.141 9.711 1 26.59 75 GLY A CA 1
ATOM 594 C C . GLY A 1 75 ? -32.5 28.922 9.188 1 26.59 75 GLY A C 1
ATOM 595 O O . GLY A 1 75 ? -32.75 27.969 8.43 1 26.59 75 GLY A O 1
ATOM 596 N N . GLU A 1 76 ? -33.375 30.219 8.992 1 27.55 76 GLU A N 1
ATOM 597 C CA . GLU A 1 76 ? -34.812 30.578 8.953 1 27.55 76 GLU A CA 1
ATOM 598 C C . GLU A 1 76 ? -35.5 29.953 7.75 1 27.55 76 GLU A C 1
ATOM 600 O O . GLU A 1 76 ? -34.875 29.734 6.707 1 27.55 76 GLU A O 1
ATOM 605 N N . ASP A 1 77 ? -36.844 29.469 7.984 1 26.77 77 ASP A N 1
ATOM 606 C CA . ASP A 1 77 ? -37.938 29.031 7.133 1 26.77 77 ASP A CA 1
ATOM 607 C C . ASP A 1 77 ? -38.281 30.078 6.078 1 26.77 77 ASP A C 1
ATOM 609 O O . ASP A 1 77 ? -39.031 31 6.336 1 26.77 77 ASP A O 1
ATOM 613 N N . THR A 1 78 ? -37.438 31.016 5.551 1 25.48 78 THR A N 1
ATOM 614 C CA . THR A 1 78 ? -38.031 32.031 4.707 1 25.48 78 THR A CA 1
ATOM 615 C C . THR A 1 78 ? -38.938 31.422 3.66 1 25.48 78 THR A C 1
ATOM 617 O O . THR A 1 78 ? -38.625 30.375 3.082 1 25.48 78 THR A O 1
ATOM 620 N N . PRO A 1 79 ? -40.344 31.953 3.689 1 26.16 79 PRO A N 1
ATOM 621 C CA . PRO A 1 79 ? -41.438 31.516 2.822 1 26.16 79 PRO A CA 1
ATOM 622 C C . PRO A 1 79 ? -41 31.297 1.375 1 26.16 79 PRO A C 1
ATOM 624 O O . PRO A 1 79 ? -39.906 31.781 0.977 1 26.16 79 PRO A O 1
ATOM 627 N N . ASP A 1 80 ? -41.969 30.734 0.543 1 24.47 80 ASP A N 1
ATOM 628 C CA . ASP A 1 80 ? -42.031 30.25 -0.831 1 24.47 80 ASP A CA 1
ATOM 629 C C . ASP A 1 80 ? -41.781 31.375 -1.827 1 24.47 80 ASP A C 1
ATOM 631 O O . ASP A 1 80 ? -42.188 31.297 -2.984 1 24.47 80 ASP A O 1
ATOM 635 N N . GLN A 1 81 ? -41 32.531 -1.477 1 21.64 81 GLN A N 1
ATOM 636 C CA . GLN A 1 81 ? -41.188 33.594 -2.463 1 21.64 81 GLN A CA 1
ATOM 637 C C . GLN A 1 81 ? -41 33.062 -3.881 1 21.64 81 GLN A C 1
ATOM 639 O O . GLN A 1 81 ? -40.062 32.281 -4.141 1 21.64 81 GLN A O 1
ATOM 644 N N . GLU A 1 82 ? -42.156 33.156 -4.715 1 21.8 82 GLU A N 1
ATOM 645 C CA . GLU A 1 82 ? -42.406 32.906 -6.137 1 21.8 82 GLU A CA 1
ATOM 646 C C . GLU A 1 82 ? -41.312 33.531 -6.996 1 21.8 82 GLU A C 1
ATOM 648 O O . GLU A 1 82 ? -41.156 34.75 -7.02 1 21.8 82 GLU A O 1
ATOM 653 N N . VAL A 1 83 ? -40.094 33.062 -6.859 1 22.36 83 VAL A N 1
ATOM 654 C CA . VAL A 1 83 ? -39 33.656 -7.629 1 22.36 83 VAL A CA 1
ATOM 655 C C . VAL A 1 83 ? -39.406 33.75 -9.102 1 22.36 83 VAL A C 1
ATOM 657 O O . VAL A 1 83 ? -39.719 32.75 -9.734 1 22.36 83 VAL A O 1
ATOM 660 N N . ASP A 1 84 ? -40.125 34.844 -9.344 1 21.06 84 ASP A N 1
ATOM 661 C CA . ASP A 1 84 ? -40.531 35.25 -10.688 1 21.06 84 ASP A CA 1
ATOM 662 C C . ASP A 1 84 ? -39.375 35.125 -11.672 1 21.06 84 ASP A C 1
ATOM 664 O O . ASP A 1 84 ? -38.219 35.344 -11.312 1 21.06 84 ASP A O 1
ATOM 668 N N . ASN A 1 85 ? -39.594 34.406 -12.805 1 21.89 85 ASN A N 1
ATOM 669 C CA . ASN A 1 85 ? -38.875 33.875 -13.969 1 21.89 85 ASN A CA 1
ATOM 670 C C . ASN A 1 85 ? -38.188 34.969 -14.742 1 21.89 85 ASN A C 1
ATOM 672 O O . ASN A 1 85 ? -37.844 34.812 -15.922 1 21.89 85 ASN A O 1
ATOM 676 N N . THR A 1 86 ? -38.219 36.219 -14.188 1 21.44 86 THR A N 1
ATOM 677 C CA . THR A 1 86 ? -38 37.125 -15.305 1 21.44 86 THR A CA 1
ATOM 678 C C . THR A 1 86 ? -36.562 36.938 -15.844 1 21.44 86 THR A C 1
ATOM 680 O O . THR A 1 86 ? -35.656 36.688 -15.078 1 21.44 86 THR A O 1
ATOM 683 N N . SER A 1 87 ? -36.469 36.969 -17.25 1 21.45 87 SER A N 1
ATOM 684 C CA . SER A 1 87 ? -35.5 36.656 -18.297 1 21.45 87 SER A CA 1
ATOM 685 C C . SER A 1 87 ? -34.25 37.531 -18.203 1 21.45 87 SER A C 1
ATOM 687 O O . SER A 1 87 ? -34.188 38.562 -18.859 1 21.45 87 SER A O 1
ATOM 689 N N . PRO A 1 88 ? -33.656 37.656 -16.969 1 22.36 88 PRO A N 1
ATOM 690 C CA . PRO A 1 88 ? -32.75 38.812 -17.062 1 22.36 88 PRO A CA 1
ATOM 691 C C . PRO A 1 88 ? -31.812 38.75 -18.266 1 22.36 88 PRO A C 1
ATOM 693 O O . PRO A 1 88 ? -31.469 37.656 -18.719 1 22.36 88 PRO A O 1
ATOM 696 N N . ALA A 1 89 ? -31.75 39.844 -19.141 1 22.44 89 ALA A N 1
ATOM 697 C CA . ALA A 1 89 ? -31.141 40.125 -20.438 1 22.44 89 ALA A CA 1
ATOM 698 C C . ALA A 1 89 ? -29.656 39.781 -20.422 1 22.44 89 ALA A C 1
ATOM 700 O O . ALA A 1 89 ? -29.016 39.812 -19.375 1 22.44 89 ALA A O 1
ATOM 701 N N . PRO A 1 90 ? -29.156 39.219 -21.578 1 23.12 90 PRO A N 1
ATOM 702 C CA . PRO A 1 90 ? -27.859 38.625 -21.859 1 23.12 90 PRO A CA 1
ATOM 703 C C . PRO A 1 90 ? -26.703 39.594 -21.594 1 23.12 90 PRO A C 1
ATOM 705 O O . PRO A 1 90 ? -26.781 40.781 -21.953 1 23.12 90 PRO A O 1
ATOM 708 N N . PRO A 1 91 ? -26.234 39.625 -20.312 1 22.16 91 PRO A N 1
ATOM 709 C CA . PRO A 1 91 ? -25.266 40.719 -20.094 1 22.16 91 PRO A CA 1
ATOM 710 C C . PRO A 1 91 ? -24.266 40.844 -21.25 1 22.16 91 PRO A C 1
ATOM 712 O O . PRO A 1 91 ? -23.969 39.844 -21.938 1 22.16 91 PRO A O 1
ATOM 715 N N . ALA A 1 92 ? -24.25 42.031 -21.859 1 20.8 92 ALA A N 1
ATOM 716 C CA . ALA A 1 92 ? -23.5 42.469 -23.031 1 20.8 92 ALA A CA 1
ATOM 717 C C . ALA A 1 92 ? -22.016 42.094 -22.906 1 20.8 92 ALA A C 1
ATOM 719 O O . ALA A 1 92 ? -21.453 42.156 -21.812 1 20.8 92 ALA A O 1
ATOM 720 N N . LYS A 1 93 ? -21.516 41.375 -23.922 1 20.31 93 LYS A N 1
ATOM 721 C CA . LYS A 1 93 ? -20.219 40.812 -24.297 1 20.31 93 LYS A CA 1
ATOM 722 C C . LYS A 1 93 ? -19.125 41.875 -24.266 1 20.31 93 LYS A C 1
ATOM 724 O O . LYS A 1 93 ? -19.016 42.656 -25.203 1 20.31 93 LYS A O 1
ATOM 729 N N . GLU A 1 94 ? -19.062 42.719 -23.172 1 21.22 94 GLU A N 1
ATOM 730 C CA . GLU A 1 94 ? -18.031 43.688 -23.531 1 21.22 94 GLU A CA 1
ATOM 731 C C . GLU A 1 94 ? -16.75 43 -23.984 1 21.22 94 GLU A C 1
ATOM 733 O O . GLU A 1 94 ? -16.406 41.938 -23.469 1 21.22 94 GLU A O 1
ATOM 738 N N . SER A 1 95 ? -16.219 43.438 -25.156 1 19.78 95 SER A N 1
ATOM 739 C CA . SER A 1 95 ? -15.141 43.125 -26.094 1 19.78 95 SER A CA 1
ATOM 740 C C . SER A 1 95 ? -13.781 43.156 -25.406 1 19.78 95 SER A C 1
ATOM 742 O O . SER A 1 95 ? -12.969 44.062 -25.672 1 19.78 95 SER A O 1
ATOM 744 N N . LYS A 1 96 ? -13.758 42.844 -24.125 1 20.33 96 LYS A N 1
ATOM 745 C CA . LYS A 1 96 ? -12.414 43.125 -23.656 1 20.33 96 LYS A CA 1
ATOM 746 C C . LYS A 1 96 ? -11.359 42.531 -24.578 1 20.33 96 LYS A C 1
ATOM 748 O O . LYS A 1 96 ? -11.492 41.375 -25.016 1 20.33 96 LYS A O 1
ATOM 753 N N . GLN A 1 97 ? -10.57 43.281 -25.219 1 21.34 97 GLN A N 1
ATOM 754 C CA . GLN A 1 97 ? -9.43 43.125 -26.125 1 21.34 97 GLN A CA 1
ATOM 755 C C . GLN A 1 97 ? -8.422 42.125 -25.578 1 21.34 97 GLN A C 1
ATOM 757 O O . GLN A 1 97 ? -8.031 42.188 -24.406 1 21.34 97 GLN A O 1
ATOM 762 N N . ASP A 1 98 ? -8.305 40.906 -26.25 1 19.75 98 ASP A N 1
ATOM 763 C CA . ASP A 1 98 ? -7.605 39.625 -26.188 1 19.75 98 ASP A CA 1
ATOM 764 C C . ASP A 1 98 ? -6.098 39.812 -26.062 1 19.75 98 ASP A C 1
ATOM 766 O O . ASP A 1 98 ? -5.355 39.656 -27.031 1 19.75 98 ASP A O 1
ATOM 770 N N . SER A 1 99 ? -5.57 40.906 -25.391 1 22.67 99 SER A N 1
ATOM 771 C CA . SER A 1 99 ? -4.141 40.875 -25.703 1 22.67 99 SER A CA 1
ATOM 772 C C . SER A 1 99 ? -3.523 39.531 -25.328 1 22.67 99 SER A C 1
ATOM 774 O O . SER A 1 99 ? -3.678 39.062 -24.203 1 22.67 99 SER A O 1
ATOM 776 N N . GLN A 1 100 ? -3.34 38.562 -26.344 1 21.88 100 GLN A N 1
ATOM 777 C CA . GLN A 1 100 ? -2.795 37.25 -26.562 1 21.88 100 GLN A CA 1
ATOM 778 C C . GLN A 1 100 ? -1.381 37.125 -26 1 21.88 100 GLN A C 1
ATOM 780 O O . GLN A 1 100 ? -0.416 37.531 -26.641 1 21.88 100 GLN A O 1
ATOM 785 N N . THR A 1 101 ? -1.021 37.75 -24.891 1 24.27 101 THR A N 1
ATOM 786 C CA . THR A 1 101 ? 0.407 37.5 -24.703 1 24.27 101 THR A CA 1
ATOM 787 C C . THR A 1 101 ? 0.705 36.031 -24.75 1 24.27 101 THR A C 1
ATOM 789 O O . THR A 1 101 ? 0.008 35.219 -24.109 1 24.27 101 THR A O 1
ATOM 792 N N . ASP A 1 102 ? 1.532 35.469 -25.734 1 23.91 102 ASP A N 1
ATOM 793 C CA . ASP A 1 102 ? 2.078 34.25 -26.344 1 23.91 102 ASP A CA 1
ATOM 794 C C . ASP A 1 102 ? 2.814 33.406 -25.312 1 23.91 102 ASP A C 1
ATOM 796 O O . ASP A 1 102 ? 4.047 33.375 -25.297 1 23.91 102 ASP A O 1
ATOM 800 N N . SER A 1 103 ? 2.686 33.562 -24.031 1 26.52 103 SER A N 1
ATOM 801 C CA . SER A 1 103 ? 3.605 32.719 -23.266 1 26.52 103 SER A CA 1
ATOM 802 C C . SER A 1 103 ? 3.359 31.234 -23.547 1 26.52 103 SER A C 1
ATOM 804 O O . SER A 1 103 ? 3.469 30.406 -22.641 1 26.52 103 SER A O 1
ATOM 806 N N . SER A 1 104 ? 2.91 30.812 -24.812 1 27.02 104 SER A N 1
ATOM 807 C CA . SER A 1 104 ? 2.498 29.516 -25.328 1 27.02 104 SER A CA 1
ATOM 808 C C . SER A 1 104 ? 3.619 28.5 -25.203 1 27.02 104 SER A C 1
ATOM 810 O O . SER A 1 104 ? 3.412 27.312 -25.453 1 27.02 104 SER A O 1
ATOM 812 N N . GLN A 1 105 ? 4.891 28.844 -25.234 1 25.44 105 GLN A N 1
ATOM 813 C CA . GLN A 1 105 ? 5.836 27.844 -25.734 1 25.44 105 GLN A CA 1
ATOM 814 C C . GLN A 1 105 ? 6.102 26.766 -24.688 1 25.44 105 GLN A C 1
ATOM 816 O O . GLN A 1 105 ? 7.242 26.328 -24.516 1 25.44 105 GLN A O 1
ATOM 821 N N . ALA A 1 106 ? 5.539 26.766 -23.547 1 29.58 106 ALA A N 1
ATOM 822 C CA . ALA A 1 106 ? 5.941 25.594 -22.766 1 29.58 106 ALA A CA 1
ATOM 823 C C . ALA A 1 106 ? 5.641 24.297 -23.5 1 29.58 106 ALA A C 1
ATOM 825 O O . ALA A 1 106 ? 4.508 24.078 -23.938 1 29.58 106 ALA A O 1
ATOM 826 N N . SER A 1 107 ? 6.551 23.672 -24.266 1 30 107 SER A N 1
ATOM 827 C CA . SER A 1 107 ? 6.535 22.5 -25.125 1 30 107 SER A CA 1
ATOM 828 C C . SER A 1 107 ? 5.676 21.391 -24.547 1 30 107 SER A C 1
ATOM 830 O O . SER A 1 107 ? 5.656 21.188 -23.328 1 30 107 SER A O 1
ATOM 832 N N . ASP A 1 108 ? 4.582 20.969 -25.188 1 32.59 108 ASP A N 1
ATOM 833 C CA . ASP A 1 108 ? 3.504 20 -25.312 1 32.59 108 ASP A CA 1
ATOM 834 C C . ASP A 1 108 ? 4.012 18.578 -25.078 1 32.59 108 ASP A C 1
ATOM 836 O O . ASP A 1 108 ? 3.295 17.609 -25.328 1 32.59 108 ASP A O 1
ATOM 840 N N . ASN A 1 109 ? 5.297 18.391 -25.109 1 33.69 109 ASN A N 1
ATOM 841 C CA . ASN A 1 109 ? 5.695 17 -25.266 1 33.69 109 ASN A CA 1
ATOM 842 C C . ASN A 1 109 ? 5.375 16.188 -24.016 1 33.69 109 ASN A C 1
ATOM 844 O O . ASN A 1 109 ? 6.281 15.789 -23.281 1 33.69 109 ASN A O 1
ATOM 848 N N . VAL A 1 110 ? 4.559 16.766 -23.219 1 38.44 110 VAL A N 1
ATOM 849 C CA . VAL A 1 110 ? 4.246 15.828 -22.141 1 38.44 110 VAL A CA 1
ATOM 850 C C . VAL A 1 110 ? 3.621 14.562 -22.719 1 38.44 110 VAL A C 1
ATOM 852 O O . VAL A 1 110 ? 2.578 14.625 -23.375 1 38.44 110 VAL A O 1
ATOM 855 N N . ARG A 1 111 ? 4.34 13.648 -23 1 41.28 111 ARG A N 1
ATOM 856 C CA . ARG A 1 111 ? 3.848 12.398 -23.547 1 41.28 111 ARG A CA 1
ATOM 857 C C . ARG A 1 111 ? 2.602 11.914 -22.812 1 41.28 111 ARG A C 1
ATOM 859 O O . ARG A 1 111 ? 2.586 11.859 -21.578 1 41.28 111 ARG A O 1
ATOM 866 N N . LYS A 1 112 ? 1.475 11.977 -23.344 1 40.44 112 LYS A N 1
ATOM 867 C CA . LYS A 1 112 ? 0.213 11.453 -22.828 1 40.44 112 LYS A CA 1
ATOM 868 C C . LYS A 1 112 ? 0.395 10.055 -22.25 1 40.44 112 LYS A C 1
ATOM 870 O O . LYS A 1 112 ? 1.154 9.242 -22.797 1 40.44 112 LYS A O 1
ATOM 875 N N . PRO A 1 113 ? -0.199 9.812 -21.094 1 43.31 113 PRO A N 1
ATOM 876 C CA . PRO A 1 113 ? -0.209 8.453 -20.547 1 43.31 113 PRO A CA 1
ATOM 877 C C . PRO A 1 113 ? -0.908 7.453 -21.469 1 43.31 113 PRO A C 1
ATOM 879 O O . PRO A 1 113 ? -1.891 7.797 -22.125 1 43.31 113 PRO A O 1
ATOM 882 N N . GLY A 1 114 ? -0.182 6.414 -22.094 1 43.97 114 GLY A N 1
ATOM 883 C CA . GLY A 1 114 ? -0.567 5.309 -22.969 1 43.97 114 GLY A CA 1
ATOM 884 C C . GLY A 1 114 ? 0.579 4.781 -23.812 1 43.97 114 GLY A C 1
ATOM 885 O O . GLY A 1 114 ? 1.725 5.203 -23.641 1 43.97 114 GLY A O 1
ATOM 886 N N . LYS A 1 115 ? 0.229 3.756 -24.656 1 42.91 115 LYS A N 1
ATOM 887 C CA . LYS A 1 115 ? 1.238 3.242 -25.578 1 42.91 115 LYS A CA 1
ATOM 888 C C . LYS A 1 115 ? 1.813 4.359 -26.438 1 42.91 115 LYS A C 1
ATOM 890 O O . LYS A 1 115 ? 1.066 5.109 -27.078 1 42.91 115 LYS A O 1
ATOM 895 N N . GLN A 1 116 ? 3.002 4.785 -26.203 1 42.12 116 GLN A N 1
ATOM 896 C CA . GLN A 1 116 ? 3.631 5.777 -27.078 1 42.12 116 GLN A CA 1
ATOM 897 C C . GLN A 1 116 ? 3.742 5.262 -28.516 1 42.12 116 GLN A C 1
ATOM 899 O O . GLN A 1 116 ? 3.863 4.055 -28.734 1 42.12 116 GLN A O 1
ATOM 904 N N . PRO A 1 117 ? 3.482 6.051 -29.531 1 41.25 117 PRO A N 1
ATOM 905 C CA . PRO A 1 117 ? 3.732 5.641 -30.906 1 41.25 117 PRO A CA 1
ATOM 906 C C . PRO A 1 117 ? 5.16 5.141 -31.125 1 41.25 117 PRO A C 1
ATOM 908 O O . PRO A 1 117 ? 6.113 5.762 -30.656 1 41.25 117 PRO A O 1
ATOM 911 N N . GLY A 1 118 ? 5.395 3.842 -31.609 1 44.25 118 GLY A N 1
ATOM 912 C CA . GLY A 1 118 ? 6.637 3.15 -31.922 1 44.25 118 GLY A CA 1
ATOM 913 C C . GLY A 1 118 ? 7.016 2.119 -30.875 1 44.25 118 GLY A C 1
ATOM 914 O O . GLY A 1 118 ? 8.102 1.537 -30.938 1 44.25 118 GLY A O 1
ATOM 915 N N . ALA A 1 119 ? 6.363 2.25 -29.75 1 43.06 119 ALA A N 1
ATOM 916 C CA . ALA A 1 119 ? 6.73 1.202 -28.797 1 43.06 119 ALA A CA 1
ATOM 917 C C . ALA A 1 119 ? 6.512 -0.183 -29.391 1 43.06 119 ALA A C 1
ATOM 919 O O . ALA A 1 119 ? 5.52 -0.414 -30.094 1 43.06 119 ALA A O 1
ATOM 920 N N . GLN A 1 120 ? 7.441 -1.008 -29.516 1 40.66 120 GLN A N 1
ATOM 921 C CA . GLN A 1 120 ? 7.363 -2.338 -30.109 1 40.66 120 GLN A CA 1
ATOM 922 C C . GLN A 1 120 ? 6.188 -3.127 -29.547 1 40.66 120 GLN A C 1
ATOM 924 O O . GLN A 1 120 ? 5.984 -3.154 -28.328 1 40.66 120 GLN A O 1
ATOM 929 N N . GLY A 1 121 ? 5.109 -3.059 -30.188 1 40.41 121 GLY A N 1
ATOM 930 C CA . GLY A 1 121 ? 4.016 -3.959 -29.859 1 40.41 121 GLY A CA 1
ATOM 931 C C . GLY A 1 121 ? 4.488 -5.34 -29.438 1 40.41 121 GLY A C 1
ATOM 932 O O . GLY A 1 121 ? 5.457 -5.863 -30 1 40.41 121 GLY A O 1
ATOM 933 N N . PHE A 1 122 ? 4.578 -5.652 -28.234 1 44.03 122 PHE A N 1
ATOM 934 C CA . PHE A 1 122 ? 4.895 -7.027 -27.875 1 44.03 122 PHE A CA 1
ATOM 935 C C . PHE A 1 122 ? 3.812 -7.984 -28.359 1 44.03 122 PHE A C 1
ATOM 937 O O . PHE A 1 122 ? 2.729 -8.055 -27.781 1 44.03 122 PHE A O 1
ATOM 944 N N . GLY A 1 123 ? 3.588 -8.039 -29.625 1 42.28 123 GLY A N 1
ATOM 945 C CA . GLY A 1 123 ? 2.689 -9.07 -30.109 1 42.28 123 GLY A CA 1
ATOM 946 C C . GLY A 1 123 ? 2.871 -10.398 -29.406 1 42.28 123 GLY A C 1
ATOM 947 O O . GLY A 1 123 ? 3.773 -10.547 -28.578 1 42.28 123 GLY A O 1
ATOM 948 N N . ARG A 1 124 ? 1.86 -11.352 -29.625 1 52.53 124 ARG A N 1
ATOM 949 C CA . ARG A 1 124 ? 1.792 -12.727 -29.141 1 52.53 124 ARG A CA 1
ATOM 950 C C . ARG A 1 124 ? 3.09 -13.477 -29.422 1 52.53 124 ARG A C 1
ATOM 952 O O . ARG A 1 124 ? 3.254 -14.055 -30.5 1 52.53 124 ARG A O 1
ATOM 959 N N . GLN A 1 125 ? 4.176 -13.047 -28.859 1 55.62 125 GLN A N 1
ATOM 960 C CA . GLN A 1 125 ? 5.434 -13.648 -29.312 1 55.62 125 GLN A CA 1
ATOM 961 C C . GLN A 1 125 ? 5.672 -14.992 -28.641 1 55.62 125 GLN A C 1
ATOM 963 O O . GLN A 1 125 ? 6.539 -15.758 -29.062 1 55.62 125 GLN A O 1
ATOM 968 N N . GLN A 1 126 ? 4.793 -15.359 -27.641 1 71.94 126 GLN A N 1
ATOM 969 C CA . GLN A 1 126 ? 5.156 -16.625 -27 1 71.94 126 GLN A CA 1
ATOM 970 C C . GLN A 1 126 ? 4.324 -17.781 -27.547 1 71.94 126 GLN A C 1
ATOM 972 O O . GLN A 1 126 ? 3.109 -17.641 -27.703 1 71.94 126 GLN A O 1
ATOM 977 N N . VAL A 1 127 ? 4.996 -18.797 -28.156 1 71.19 127 VAL A N 1
ATOM 978 C CA . VAL A 1 127 ? 4.305 -19.984 -28.609 1 71.19 127 VAL A CA 1
ATOM 979 C C . VAL A 1 127 ? 4.355 -21.062 -27.531 1 71.19 127 VAL A C 1
ATOM 981 O O . VAL A 1 127 ? 5.438 -21.516 -27.141 1 71.19 127 VAL A O 1
ATOM 984 N N . LEU A 1 128 ? 3.203 -21.344 -27 1 80.5 128 LEU A N 1
ATOM 985 C CA . LEU A 1 128 ? 3.094 -22.406 -26 1 80.5 128 LEU A CA 1
ATOM 986 C C . LEU A 1 128 ? 2.65 -23.719 -26.656 1 80.5 128 LEU A C 1
ATOM 988 O O . LEU A 1 128 ? 1.898 -23.703 -27.625 1 80.5 128 LEU A O 1
ATOM 992 N N . PRO A 1 129 ? 3.178 -24.797 -26.109 1 84.62 129 PRO A N 1
ATOM 993 C CA . PRO A 1 129 ? 2.732 -26.094 -26.641 1 84.62 129 PRO A CA 1
ATOM 994 C C . PRO A 1 129 ? 1.243 -26.344 -26.422 1 84.62 129 PRO A C 1
ATOM 996 O O . PRO A 1 129 ? 0.715 -26.031 -25.359 1 84.62 129 PRO A O 1
ATOM 999 N N . VAL A 1 130 ? 0.615 -26.875 -27.5 1 89.81 130 VAL A N 1
ATOM 1000 C CA . VAL A 1 130 ? -0.805 -27.188 -27.406 1 89.81 130 VAL A CA 1
ATOM 1001 C C . VAL A 1 130 ? -0.99 -28.516 -26.672 1 89.81 130 VAL A C 1
ATOM 1003 O O . VAL A 1 130 ? -0.38 -29.531 -27.047 1 89.81 130 VAL A O 1
ATOM 1006 N N . THR A 1 131 ? -1.741 -28.5 -25.594 1 88.44 131 THR A N 1
ATOM 1007 C CA . THR A 1 131 ? -1.902 -29.688 -24.781 1 88.44 131 THR A CA 1
ATOM 1008 C C . THR A 1 131 ? -3.293 -30.281 -24.969 1 88.44 131 THR A C 1
ATOM 1010 O O . THR A 1 131 ? -3.547 -31.422 -24.547 1 88.44 131 THR A O 1
ATOM 1013 N N . ASP A 1 132 ? -4.223 -29.578 -25.562 1 91.19 132 ASP A N 1
ATOM 1014 C CA . ASP A 1 132 ? -5.586 -30.047 -25.797 1 91.19 132 ASP A CA 1
ATOM 1015 C C . ASP A 1 132 ? -6.121 -29.5 -27.125 1 91.19 132 ASP A C 1
ATOM 1017 O O . ASP A 1 132 ? -5.68 -28.453 -27.609 1 91.19 132 ASP A O 1
ATOM 1021 N N . TYR A 1 133 ? -7.016 -30.297 -27.75 1 94.06 133 TYR A N 1
ATOM 1022 C CA . TYR A 1 133 ? -7.613 -29.938 -29.031 1 94.06 133 TYR A CA 1
ATOM 1023 C C . TYR A 1 133 ? -9.133 -30 -28.969 1 94.06 133 TYR A C 1
ATOM 1025 O O . TYR A 1 133 ? -9.703 -30.938 -28.406 1 94.06 133 TYR A O 1
ATOM 1033 N N . GLN A 1 134 ? -9.758 -28.938 -29.375 1 91.81 134 GLN A N 1
ATOM 1034 C CA . GLN A 1 134 ? -11.211 -28.906 -29.453 1 91.81 134 GLN A CA 1
ATOM 1035 C C . GLN A 1 134 ? -11.68 -28.516 -30.844 1 91.81 134 GLN A C 1
ATOM 1037 O O . GLN A 1 134 ? -11.398 -27.406 -31.312 1 91.81 134 GLN A O 1
ATOM 1042 N N . ASP A 1 135 ? -12.43 -29.375 -31.469 1 92 135 ASP A N 1
ATOM 1043 C CA . ASP A 1 135 ? -12.992 -29.125 -32.781 1 92 135 ASP A CA 1
ATOM 1044 C C . ASP A 1 135 ? -14.43 -28.641 -32.688 1 92 135 ASP A C 1
ATOM 1046 O O . ASP A 1 135 ? -15.25 -29.234 -31.984 1 92 135 ASP A O 1
ATOM 1050 N N . HIS A 1 136 ? -14.656 -27.531 -33.312 1 90.88 136 HIS A N 1
ATOM 1051 C CA . HIS A 1 136 ? -15.992 -26.969 -33.406 1 90.88 136 HIS A CA 1
ATOM 1052 C C . HIS A 1 136 ? -16.562 -27.141 -34.812 1 90.88 136 HIS A C 1
ATOM 1054 O O . HIS A 1 136 ? -16.219 -26.391 -35.719 1 90.88 136 HIS A O 1
ATOM 1060 N N . ARG A 1 137 ? -17.547 -28.094 -34.906 1 91.5 137 ARG A N 1
ATOM 1061 C CA . ARG A 1 137 ? -18.109 -28.469 -36.188 1 91.5 137 ARG A CA 1
ATOM 1062 C C . ARG A 1 137 ? -19.609 -28.234 -36.219 1 91.5 137 ARG A C 1
ATOM 1064 O O . ARG A 1 137 ? -20.312 -28.516 -35.25 1 91.5 137 ARG A O 1
ATOM 1071 N N . PRO A 1 138 ? -19.984 -27.672 -37.375 1 90.94 138 PRO A N 1
ATOM 1072 C CA . PRO A 1 138 ? -21.438 -27.609 -37.531 1 90.94 138 PRO A CA 1
ATOM 1073 C C . PRO A 1 138 ? -22.078 -28.984 -37.688 1 90.94 138 PRO A C 1
ATOM 1075 O O . PRO A 1 138 ? -21.531 -29.844 -38.406 1 90.94 138 PRO A O 1
ATOM 1078 N N . GLU A 1 139 ? -23.109 -29.188 -37.062 1 89.62 139 GLU A N 1
ATOM 1079 C CA . GLU A 1 139 ? -23.766 -30.5 -37.094 1 89.62 139 GLU A CA 1
ATOM 1080 C C . GLU A 1 139 ? -24.781 -30.547 -38.219 1 89.62 139 GLU A C 1
ATOM 1082 O O . GLU A 1 139 ? -24.875 -31.562 -38.938 1 89.62 139 GLU A O 1
ATOM 1087 N N . LEU A 1 140 ? -25.469 -29.391 -38.375 1 92.19 140 LEU A N 1
ATOM 1088 C CA . LEU A 1 140 ? -26.547 -29.359 -39.344 1 92.19 140 LEU A CA 1
ATOM 1089 C C . LEU A 1 140 ? -26.375 -28.172 -40.281 1 92.19 140 LEU A C 1
ATOM 1091 O O . LEU A 1 140 ? -25.859 -27.125 -39.906 1 92.19 140 LEU A O 1
ATOM 1095 N N . CYS A 1 141 ? -26.828 -28.375 -41.531 1 92.56 141 CYS A N 1
ATOM 1096 C CA . CYS A 1 141 ? -26.891 -27.266 -42.469 1 92.56 141 CYS A CA 1
ATOM 1097 C C . CYS A 1 141 ? -27.922 -26.234 -42.031 1 92.56 141 CYS A C 1
ATOM 1099 O O . CYS A 1 141 ? -29.062 -26.594 -41.719 1 92.56 141 CYS A O 1
ATOM 1101 N N . ALA A 1 142 ? -27.516 -25.031 -41.969 1 89.31 142 ALA A N 1
ATOM 1102 C CA . ALA A 1 142 ? -28.406 -23.969 -41.5 1 89.31 142 ALA A CA 1
ATOM 1103 C C . ALA A 1 142 ? -29.562 -23.75 -42.469 1 89.31 142 ALA A C 1
ATOM 1105 O O . ALA A 1 142 ? -30.609 -23.219 -42.094 1 89.31 142 ALA A O 1
ATOM 1106 N N . CYS A 1 143 ? -29.406 -24.25 -43.688 1 89.31 143 CYS A N 1
ATOM 1107 C CA . CYS A 1 143 ? -30.406 -24.047 -44.75 1 89.31 143 CYS A CA 1
ATOM 1108 C C . CYS A 1 143 ? -31.391 -25.203 -44.781 1 89.31 143 CYS A C 1
ATOM 1110 O O . CYS A 1 143 ? -32.594 -25 -44.656 1 89.31 143 CYS A O 1
ATOM 1112 N N . CYS A 1 144 ? -30.938 -26.453 -45 1 92.88 144 CYS A N 1
ATOM 1113 C CA . CYS A 1 144 ? -31.844 -27.562 -45.281 1 92.88 144 CYS A CA 1
ATOM 1114 C C . CYS A 1 144 ? -31.875 -28.547 -44.125 1 92.88 144 CYS A C 1
ATOM 1116 O O . CYS A 1 144 ? -32.688 -29.484 -44.094 1 92.88 144 CYS A O 1
ATOM 1118 N N . GLY A 1 145 ? -31 -28.406 -43.156 1 91.25 145 GLY A N 1
ATOM 1119 C CA . GLY A 1 145 ? -31.047 -29.234 -41.969 1 91.25 145 GLY A CA 1
ATOM 1120 C C . GLY A 1 145 ? -30.359 -30.578 -42.125 1 91.25 145 GLY A C 1
ATOM 1121 O O . GLY A 1 145 ? -30.391 -31.422 -41.25 1 91.25 145 GLY A O 1
ATOM 1122 N N . THR A 1 146 ? -29.75 -30.797 -43.219 1 91.5 146 THR A N 1
ATOM 1123 C CA . THR A 1 146 ? -29.031 -32.031 -43.438 1 91.5 146 THR A CA 1
ATOM 1124 C C . THR A 1 146 ? -27.844 -32.156 -42.5 1 91.5 146 THR A C 1
ATOM 1126 O O . THR A 1 146 ? -27.156 -31.188 -42.219 1 91.5 146 THR A O 1
ATOM 1129 N N . VAL A 1 147 ? -27.609 -33.375 -41.969 1 92.38 147 VAL A N 1
ATOM 1130 C CA . VAL A 1 147 ? -26.5 -33.656 -41.062 1 92.38 147 VAL A CA 1
ATOM 1131 C C . VAL A 1 147 ? -25.203 -33.75 -41.875 1 92.38 147 VAL A C 1
ATOM 1133 O O . VAL A 1 147 ? -25.141 -34.438 -42.875 1 92.38 147 VAL A O 1
ATOM 1136 N N . PHE A 1 148 ? -24.203 -33.031 -41.406 1 90.62 148 PHE A N 1
ATOM 1137 C CA . PHE A 1 148 ? -22.922 -33 -42.094 1 90.62 148 PHE A CA 1
ATOM 1138 C C . PHE A 1 148 ? -22.109 -34.25 -41.75 1 90.62 148 PHE A C 1
ATOM 1140 O O . PHE A 1 148 ? -22.141 -34.719 -40.625 1 90.62 148 PHE A O 1
ATOM 1147 N N . THR A 1 149 ? -21.422 -34.75 -42.781 1 86.06 149 THR A N 1
ATOM 1148 C CA . THR A 1 149 ? -20.391 -35.781 -42.562 1 86.06 149 THR A CA 1
ATOM 1149 C C . THR A 1 149 ? -19.016 -35.125 -42.406 1 86.06 149 THR A C 1
ATOM 1151 O O . THR A 1 149 ? -18.812 -33.969 -42.812 1 86.06 149 THR A O 1
ATOM 1154 N N . ALA A 1 150 ? -18.031 -35.812 -41.844 1 84.06 150 ALA A N 1
ATOM 1155 C CA . ALA A 1 150 ? -16.672 -35.312 -41.594 1 84.06 150 ALA A CA 1
ATOM 1156 C C . ALA A 1 150 ? -16 -34.906 -42.906 1 84.06 150 ALA A C 1
ATOM 1158 O O . ALA A 1 150 ? -15.227 -33.938 -42.938 1 84.06 150 ALA A O 1
ATOM 1159 N N . SER A 1 151 ? -16.453 -35.562 -43.969 1 82.5 151 SER A N 1
ATOM 1160 C CA . SER A 1 151 ? -15.82 -35.312 -45.25 1 82.5 151 SER A CA 1
ATOM 1161 C C . SER A 1 151 ? -16.25 -33.969 -45.812 1 82.5 151 SER A C 1
ATOM 1163 O O . SER A 1 151 ? -15.547 -33.375 -46.656 1 82.5 151 SER A O 1
ATOM 1165 N N . GLN A 1 152 ? -17.297 -33.469 -45.375 1 84.5 152 GLN A N 1
ATOM 1166 C CA . GLN A 1 152 ? -17.828 -32.219 -45.938 1 84.5 152 GLN A CA 1
ATOM 1167 C C . GLN A 1 152 ? -17.297 -31.016 -45.156 1 84.5 152 GLN A C 1
ATOM 1169 O O . GLN A 1 152 ? -17.609 -29.875 -45.5 1 84.5 152 GLN A O 1
ATOM 1174 N N . GLN A 1 153 ? -16.484 -31.328 -44.156 1 90.25 153 GLN A N 1
ATOM 1175 C CA . GLN A 1 153 ? -16.109 -30.25 -43.25 1 90.25 153 GLN A CA 1
ATOM 1176 C C . GLN A 1 153 ? -14.633 -29.891 -43.406 1 90.25 153 GLN A C 1
ATOM 1178 O O . GLN A 1 153 ? -13.789 -30.781 -43.594 1 90.25 153 GLN A O 1
ATOM 1183 N N . LYS A 1 154 ? -14.297 -28.547 -43.469 1 90.75 154 LYS A N 1
ATOM 1184 C CA . LYS A 1 154 ? -12.93 -28.031 -43.562 1 90.75 154 LYS A CA 1
ATOM 1185 C C . LYS A 1 154 ? -12.68 -26.969 -42.5 1 90.75 154 LYS A C 1
ATOM 1187 O O . LYS A 1 154 ? -13.57 -26.156 -42.188 1 90.75 154 LYS A O 1
ATOM 1192 N N . ALA A 1 155 ? -11.461 -27.047 -41.938 1 92.25 155 ALA A N 1
ATOM 1193 C CA . ALA A 1 155 ? -11.086 -26.047 -40.969 1 92.25 155 ALA A CA 1
ATOM 1194 C C . ALA A 1 155 ? -10.883 -24.672 -41.625 1 92.25 155 ALA A C 1
ATOM 1196 O O . ALA A 1 155 ? -10.188 -24.562 -42.625 1 92.25 155 ALA A O 1
ATOM 1197 N N . TYR A 1 156 ? -11.57 -23.609 -41.125 1 89.69 156 TYR A N 1
ATOM 1198 C CA . TYR A 1 156 ? -11.391 -22.297 -41.75 1 89.69 156 TYR A CA 1
ATOM 1199 C C . TYR A 1 156 ? -10.617 -21.359 -40.812 1 89.69 156 TYR A C 1
ATOM 1201 O O . TYR A 1 156 ? -10.016 -20.391 -41.281 1 89.69 156 TYR A O 1
ATOM 1209 N N . THR A 1 157 ? -10.602 -21.562 -39.5 1 87.88 157 THR A N 1
ATOM 1210 C CA . THR A 1 157 ? -9.836 -20.75 -38.562 1 87.88 157 THR A CA 1
ATOM 1211 C C . THR A 1 157 ? -9.508 -21.547 -37.312 1 87.88 157 THR A C 1
ATOM 1213 O O . THR A 1 157 ? -10.125 -22.594 -37.031 1 87.88 157 THR A O 1
ATOM 1216 N N . ALA A 1 158 ? -8.367 -21.172 -36.656 1 88.12 158 ALA A N 1
ATOM 1217 C CA . ALA A 1 158 ? -7.988 -21.797 -35.375 1 88.12 158 ALA A CA 1
ATOM 1218 C C . ALA A 1 158 ? -7.273 -20.797 -34.469 1 88.12 158 ALA A C 1
ATOM 1220 O O . ALA A 1 158 ? -6.648 -19.844 -34.969 1 88.12 158 ALA A O 1
ATOM 1221 N N . PHE A 1 159 ? -7.516 -20.875 -33.219 1 86.62 159 PHE A N 1
ATOM 1222 C CA . PHE A 1 159 ? -6.754 -20.094 -32.25 1 86.62 159 PHE A CA 1
ATOM 1223 C C . PHE A 1 159 ? -6.488 -20.906 -30.984 1 86.62 159 PHE A C 1
ATOM 1225 O O . PHE A 1 159 ? -7.164 -21.906 -30.734 1 86.62 159 PHE A O 1
ATOM 1232 N N . ASP A 1 160 ? -5.48 -20.547 -30.25 1 88.56 160 ASP A N 1
ATOM 1233 C CA . ASP A 1 160 ? -5.062 -21.234 -29.031 1 88.56 160 ASP A CA 1
ATOM 1234 C C . ASP A 1 160 ? -5.445 -20.438 -27.797 1 88.56 160 ASP A C 1
ATOM 1236 O O . ASP A 1 160 ? -5.121 -19.25 -27.688 1 88.56 160 ASP A O 1
ATOM 1240 N N . THR A 1 161 ? -6.199 -21.094 -26.938 1 90.62 161 THR A N 1
ATOM 1241 C CA . THR A 1 161 ? -6.555 -20.484 -25.656 1 90.62 161 THR A CA 1
ATOM 1242 C C . THR A 1 161 ? -5.734 -21.078 -24.531 1 90.62 161 THR A C 1
ATOM 1244 O O . THR A 1 161 ? -5.523 -22.297 -24.484 1 90.62 161 THR A O 1
ATOM 1247 N N . VAL A 1 162 ? -5.211 -20.203 -23.656 1 91.94 162 VAL A N 1
ATOM 1248 C CA . VAL A 1 162 ? -4.445 -20.641 -22.5 1 91.94 162 VAL A CA 1
ATOM 1249 C C . VAL A 1 162 ? -5.312 -20.547 -21.25 1 91.94 162 VAL A C 1
ATOM 1251 O O . VAL A 1 162 ? -5.922 -19.516 -20.984 1 91.94 162 VAL A O 1
ATOM 1254 N N . ASP A 1 163 ? -5.418 -21.609 -20.547 1 93.12 163 ASP A N 1
ATOM 1255 C CA . ASP A 1 163 ? -6.188 -21.641 -19.297 1 93.12 163 ASP A CA 1
ATOM 1256 C C . ASP A 1 163 ? -5.461 -22.438 -18.219 1 93.12 163 ASP A C 1
ATOM 1258 O O . ASP A 1 163 ? -4.324 -22.859 -18.422 1 93.12 163 ASP A O 1
ATOM 1262 N N . LEU A 1 164 ? -6.074 -22.422 -16.984 1 90.25 164 LEU A N 1
ATOM 1263 C CA . LEU A 1 164 ? -5.461 -23.141 -15.875 1 90.25 164 LEU A CA 1
ATOM 1264 C C . LEU A 1 164 ? -6.289 -24.359 -15.492 1 90.25 164 LEU A C 1
ATOM 1266 O O . LEU A 1 164 ? -7.5 -24.391 -15.719 1 90.25 164 LEU A O 1
ATOM 1270 N N . THR A 1 165 ? -5.512 -25.312 -15.07 1 84.69 165 THR A N 1
ATOM 1271 C CA . THR A 1 165 ? -6.191 -26.422 -14.406 1 84.69 165 THR A CA 1
ATOM 1272 C C . THR A 1 165 ? -6.211 -26.219 -12.891 1 84.69 165 THR A C 1
ATOM 1274 O O . THR A 1 165 ? -5.188 -25.875 -12.297 1 84.69 165 THR A O 1
ATOM 1277 N N . TRP A 1 166 ? -7.379 -26.281 -12.359 1 79.88 166 TRP A N 1
ATOM 1278 C CA . TRP A 1 166 ? -7.523 -26.047 -10.922 1 79.88 166 TRP A CA 1
ATOM 1279 C C . TRP A 1 166 ? -6.852 -27.156 -10.125 1 79.88 166 TRP A C 1
ATOM 1281 O O . TRP A 1 166 ? -6.934 -28.328 -10.484 1 79.88 166 TRP A O 1
ATOM 1291 N N . ALA A 1 167 ? -6.176 -26.672 -9.102 1 73.88 167 ALA A N 1
ATOM 1292 C CA . ALA A 1 167 ? -5.492 -27.609 -8.211 1 73.88 167 ALA A CA 1
ATOM 1293 C C . ALA A 1 167 ? -6.492 -28.516 -7.488 1 73.88 167 ALA A C 1
ATOM 1295 O O . ALA A 1 167 ? -7.59 -28.078 -7.133 1 73.88 167 ALA A O 1
ATOM 1296 N N . ASP A 1 168 ? -6.223 -29.797 -7.469 1 73.06 168 ASP A N 1
ATOM 1297 C CA . ASP A 1 168 ? -6.992 -30.719 -6.637 1 73.06 168 ASP A CA 1
ATOM 1298 C C . ASP A 1 168 ? -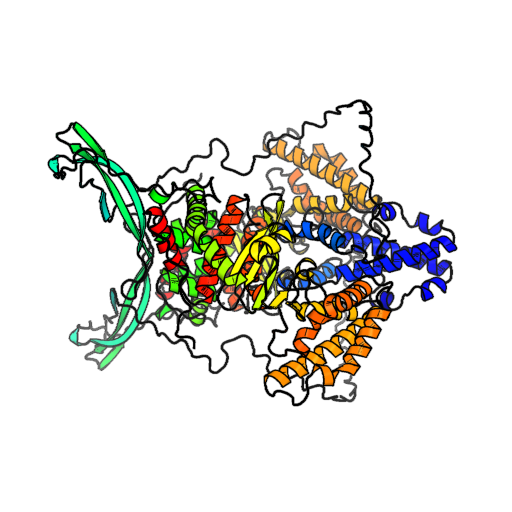6.082 -31.484 -5.684 1 73.06 168 ASP A C 1
ATOM 1300 O O . ASP A 1 168 ? -4.871 -31.266 -5.664 1 73.06 168 ASP A O 1
ATOM 1304 N N . ALA A 1 169 ? -6.652 -32.125 -4.75 1 70.81 169 ALA A N 1
ATOM 1305 C CA . ALA A 1 169 ? -5.918 -32.812 -3.697 1 70.81 169 ALA A CA 1
ATOM 1306 C C . ALA A 1 169 ? -4.875 -33.75 -4.285 1 70.81 169 ALA A C 1
ATOM 1308 O O . ALA A 1 169 ? -3.812 -33.969 -3.697 1 70.81 169 ALA A O 1
ATOM 1309 N N . ASN A 1 170 ? -5.125 -34.188 -5.48 1 75.06 170 ASN A N 1
ATOM 1310 C CA . ASN A 1 170 ? -4.246 -35.188 -6.07 1 75.06 170 ASN A CA 1
ATOM 1311 C C . ASN A 1 170 ? -3.205 -34.531 -6.984 1 75.06 170 ASN A C 1
ATOM 1313 O O . ASN A 1 170 ? -2.18 -35.156 -7.289 1 75.06 170 ASN A O 1
ATOM 1317 N N . ASP A 1 171 ? -3.508 -33.406 -7.406 1 78.88 171 ASP A N 1
ATOM 1318 C CA . ASP A 1 171 ? -2.605 -32.719 -8.312 1 78.88 171 ASP A CA 1
ATOM 1319 C C . ASP A 1 171 ? -2.488 -31.234 -7.949 1 78.88 171 ASP A C 1
ATOM 1321 O O . ASP A 1 171 ? -3.002 -30.359 -8.664 1 78.88 171 ASP A O 1
ATOM 1325 N N . PRO A 1 172 ? -1.716 -31.062 -6.855 1 83.25 172 PRO A N 1
ATOM 1326 C CA . PRO A 1 172 ? -1.559 -29.672 -6.434 1 83.25 172 PRO A CA 1
ATOM 1327 C C . PRO A 1 172 ? -0.696 -28.859 -7.395 1 83.25 172 PRO A C 1
ATOM 1329 O O . PRO A 1 172 ? 0.137 -29.422 -8.109 1 83.25 172 PRO A O 1
ATOM 1332 N N . GLY A 1 173 ? -0.999 -27.578 -7.438 1 84.69 173 GLY A N 1
ATOM 1333 C CA . GLY A 1 173 ? -0.248 -26.703 -8.312 1 84.69 173 GLY A CA 1
ATOM 1334 C C . GLY A 1 173 ? -1.127 -25.953 -9.297 1 84.69 173 GLY A C 1
ATOM 1335 O O . GLY A 1 173 ? -2.35 -25.922 -9.148 1 84.69 173 GLY A O 1
ATOM 1336 N N . LEU A 1 174 ? -0.532 -25.156 -10.141 1 88 174 LEU A N 1
ATOM 1337 C CA . LEU A 1 174 ? -1.161 -24.375 -11.195 1 88 174 LEU A CA 1
ATOM 1338 C C . LEU A 1 174 ? -0.594 -24.75 -12.562 1 88 174 LEU A C 1
ATOM 1340 O O . LEU A 1 174 ? 0.513 -24.344 -12.914 1 88 174 LEU A O 1
ATOM 1344 N N . ARG A 1 175 ? -1.384 -25.547 -13.219 1 85.56 175 ARG A N 1
ATOM 1345 C CA . ARG A 1 175 ? -0.93 -25.984 -14.531 1 85.56 175 ARG A CA 1
ATOM 1346 C C . ARG A 1 175 ? -1.655 -25.234 -15.641 1 85.56 175 ARG A C 1
ATOM 1348 O O . ARG A 1 175 ? -2.857 -24.969 -15.539 1 85.56 175 ARG A O 1
ATOM 1355 N N . LEU A 1 176 ? -0.907 -24.922 -16.609 1 89.75 176 LEU A N 1
ATOM 1356 C CA . LEU A 1 176 ? -1.495 -24.25 -17.766 1 89.75 176 LEU A CA 1
ATOM 1357 C C . LEU A 1 176 ? -1.862 -25.266 -18.859 1 89.75 176 LEU A C 1
ATOM 1359 O O . LEU A 1 176 ? -1.127 -26.234 -19.078 1 89.75 176 LEU A O 1
ATOM 1363 N N . ILE A 1 177 ? -2.988 -25.062 -19.375 1 89.94 177 ILE A N 1
ATOM 1364 C CA . ILE A 1 177 ? -3.443 -25.875 -20.5 1 89.94 177 ILE A CA 1
ATOM 1365 C C . ILE A 1 177 ? -3.67 -25 -21.719 1 89.94 177 ILE A C 1
ATOM 1367 O O . ILE A 1 177 ? -4.289 -23.938 -21.625 1 89.94 177 ILE A O 1
ATOM 1371 N N . THR A 1 178 ? -3.074 -25.391 -22.766 1 91 178 THR A N 1
ATOM 1372 C CA . THR A 1 178 ? -3.307 -24.703 -24.031 1 91 178 THR A CA 1
ATOM 1373 C C . THR A 1 178 ? -4.234 -25.516 -24.938 1 91 178 THR A C 1
ATOM 1375 O O . THR A 1 178 ? -3.904 -26.641 -25.312 1 91 178 THR A O 1
ATOM 1378 N N . THR A 1 179 ? -5.367 -24.953 -25.219 1 92.31 179 THR A N 1
ATOM 1379 C CA . THR A 1 179 ? -6.359 -25.625 -26.062 1 92.31 179 THR A CA 1
ATOM 1380 C C . THR A 1 179 ? -6.445 -24.984 -27.438 1 92.31 179 THR A C 1
ATOM 1382 O O . THR A 1 179 ? -6.641 -23.766 -27.547 1 92.31 179 THR A O 1
ATOM 1385 N N . ARG A 1 180 ? -6.227 -25.781 -28.438 1 93.25 180 ARG A N 1
ATOM 1386 C CA . ARG A 1 180 ? -6.426 -25.297 -29.797 1 93.25 180 ARG A CA 1
ATOM 1387 C C . ARG A 1 180 ? -7.875 -25.484 -30.234 1 93.25 180 ARG A C 1
ATOM 1389 O O . ARG A 1 180 ? -8.375 -26.609 -30.312 1 93.25 180 ARG A O 1
ATOM 1396 N N . HIS A 1 181 ? -8.508 -24.391 -30.484 1 90.69 181 HIS A N 1
ATOM 1397 C CA . HIS A 1 181 ? -9.867 -24.391 -31.016 1 90.69 181 HIS A CA 1
ATOM 1398 C C . HIS A 1 181 ? -9.859 -24.297 -32.531 1 90.69 181 HIS A C 1
ATOM 1400 O O . HIS A 1 181 ? -9.414 -23.281 -33.094 1 90.69 181 HIS A O 1
ATOM 1406 N N . THR A 1 182 ? -10.297 -25.328 -33.125 1 91.75 182 THR A N 1
ATOM 1407 C CA . THR A 1 182 ? -10.391 -25.328 -34.594 1 91.75 182 THR A CA 1
ATOM 1408 C C . THR A 1 182 ? -11.844 -25.266 -35.031 1 91.75 182 THR A C 1
ATOM 1410 O O . THR A 1 182 ? -12.656 -26.109 -34.656 1 91.75 182 THR A O 1
ATOM 1413 N N . TYR A 1 183 ? -12.141 -24.25 -35.781 1 91 183 TYR A N 1
ATOM 1414 C CA . TYR A 1 183 ? -13.5 -24.078 -36.281 1 91 183 TYR A CA 1
ATOM 1415 C C . TYR A 1 183 ? -13.602 -24.531 -37.75 1 91 183 TYR A C 1
ATOM 1417 O O . TYR A 1 183 ? -12.727 -24.234 -38.562 1 91 183 TYR A O 1
ATOM 1425 N N . TYR A 1 184 ? -14.703 -25.281 -37.969 1 92.31 184 TYR A N 1
ATOM 1426 C CA . TYR A 1 184 ? -14.883 -25.891 -39.281 1 92.31 184 TYR A CA 1
ATOM 1427 C C . TYR A 1 184 ? -16.078 -25.281 -40 1 92.31 184 TYR A C 1
ATOM 1429 O O . TYR A 1 184 ? -16.984 -24.734 -39.375 1 92.31 184 TYR A O 1
ATOM 1437 N N . GLU A 1 185 ? -15.977 -25.266 -41.281 1 92.56 185 GLU A N 1
ATOM 1438 C CA . GLU A 1 185 ? -17.094 -24.969 -42.188 1 92.56 185 GLU A CA 1
ATOM 1439 C C . GLU A 1 185 ? -17.438 -26.172 -43.031 1 92.56 185 GLU A C 1
ATOM 1441 O O . GLU A 1 185 ? -16.578 -27.016 -43.312 1 92.56 185 GLU A O 1
ATOM 1446 N N . ALA A 1 186 ? -18.75 -26.297 -43.312 1 92.56 186 ALA A N 1
ATOM 1447 C CA . ALA A 1 186 ? -19.219 -27.406 -44.125 1 92.56 186 ALA A CA 1
ATOM 1448 C C . ALA A 1 186 ? -20.094 -26.891 -45.281 1 92.56 186 ALA A C 1
ATOM 1450 O O . ALA A 1 186 ? -20.891 -25.969 -45.094 1 92.56 186 ALA A O 1
ATOM 1451 N N . THR A 1 187 ? -19.781 -27.453 -46.375 1 90.19 187 THR A N 1
ATOM 1452 C CA . THR A 1 187 ? -20.625 -27.156 -47.562 1 90.19 187 THR A CA 1
ATOM 1453 C C . THR A 1 187 ? -21.641 -28.266 -47.781 1 90.19 187 THR A C 1
ATOM 1455 O O . THR A 1 187 ? -21.281 -29.438 -47.938 1 90.19 187 THR A O 1
ATOM 1458 N N . CYS A 1 188 ? -22.828 -27.812 -47.781 1 90.44 188 CYS A N 1
ATOM 1459 C CA . CYS A 1 188 ? -23.922 -28.766 -47.938 1 90.44 188 CYS A CA 1
ATOM 1460 C C . CYS A 1 188 ? -24.203 -29.031 -49.438 1 90.44 188 CYS A C 1
ATOM 1462 O O . CYS A 1 188 ? -23.734 -28.297 -50.281 1 90.44 188 CYS A O 1
ATOM 1464 N N . HIS A 1 189 ? -25 -30.078 -49.781 1 88.81 189 HIS A N 1
ATOM 1465 C CA . HIS A 1 189 ? -25.438 -30.391 -51.125 1 88.81 189 HIS A CA 1
ATOM 1466 C C . HIS A 1 189 ? -26.344 -29.297 -51.688 1 88.81 189 HIS A C 1
ATOM 1468 O O . HIS A 1 189 ? -26.438 -29.141 -52.906 1 88.81 189 HIS A O 1
ATOM 1474 N N . CYS A 1 190 ? -26.953 -28.609 -50.812 1 91.62 190 CYS A N 1
ATOM 1475 C CA . CYS A 1 190 ? -27.797 -27.5 -51.219 1 91.62 190 CYS A CA 1
ATOM 1476 C C . CYS A 1 190 ? -26.969 -26.266 -51.562 1 91.62 190 CYS A C 1
ATOM 1478 O O . CYS A 1 190 ? -27.516 -25.203 -51.812 1 91.62 190 CYS A O 1
ATOM 1480 N N . VAL A 1 191 ? -25.688 -26.344 -51.406 1 87.5 191 VAL A N 1
ATOM 1481 C CA . VAL A 1 191 ? -24.672 -25.344 -51.781 1 87.5 191 VAL A CA 1
ATOM 1482 C C . VAL A 1 191 ? -24.531 -24.328 -50.656 1 87.5 191 VAL A C 1
ATOM 1484 O O . VAL A 1 191 ? -23.672 -23.453 -50.719 1 87.5 191 VAL A O 1
ATOM 1487 N N . HIS A 1 192 ? -25.312 -24.516 -49.656 1 91.62 192 HIS A N 1
ATOM 1488 C CA . HIS A 1 192 ? -25.188 -23.609 -48.5 1 91.62 192 HIS A CA 1
ATOM 1489 C C . HIS A 1 192 ? -23.953 -23.938 -47.688 1 91.62 192 HIS A C 1
ATOM 1491 O O . HIS A 1 192 ? -23.625 -25.109 -47.469 1 91.62 192 HIS A O 1
ATOM 1497 N N . VAL A 1 193 ? -23.266 -22.953 -47.281 1 91.88 193 VAL A N 1
ATOM 1498 C CA . VAL A 1 193 ? -22.094 -23.109 -46.438 1 91.88 193 VAL A CA 1
ATOM 1499 C C . VAL A 1 193 ? -22.453 -22.719 -45 1 91.88 193 VAL A C 1
ATOM 1501 O O . VAL A 1 193 ? -22.906 -21.609 -44.75 1 91.88 193 VAL A O 1
ATOM 1504 N N . THR A 1 194 ? -22.344 -23.672 -44.062 1 91.25 194 THR A N 1
ATOM 1505 C CA . THR A 1 194 ? -22.594 -23.422 -42.656 1 91.25 194 THR A CA 1
ATOM 1506 C C . THR A 1 194 ? -21.281 -23.438 -41.875 1 91.25 194 THR A C 1
ATOM 1508 O O . THR A 1 194 ? -20.484 -24.359 -42 1 91.25 194 THR A O 1
ATOM 1511 N N . ARG A 1 195 ? -21.125 -22.359 -41.062 1 89.94 195 ARG A N 1
ATOM 1512 C CA . ARG A 1 195 ? -19.922 -22.25 -40.25 1 89.94 195 ARG A CA 1
ATOM 1513 C C . ARG A 1 195 ? -20.281 -22.25 -38.75 1 89.94 195 ARG A C 1
ATOM 1515 O O . ARG A 1 195 ? -21.297 -21.672 -38.375 1 89.94 195 ARG A O 1
ATOM 1522 N N . ASP A 1 196 ? -19.484 -23.016 -38 1 85.88 196 ASP A N 1
ATOM 1523 C CA . ASP A 1 196 ? -19.531 -22.828 -36.562 1 85.88 196 ASP A CA 1
ATOM 1524 C C . ASP A 1 196 ? -18.672 -21.641 -36.125 1 85.88 196 ASP A C 1
ATOM 1526 O O . ASP A 1 196 ? -17.516 -21.531 -36.531 1 85.88 196 ASP A O 1
ATOM 1530 N N . GLU A 1 197 ? -19.297 -20.672 -35.531 1 82.38 197 GLU A N 1
ATOM 1531 C CA . GLU A 1 197 ? -18.578 -19.453 -35.094 1 82.38 197 GLU A CA 1
ATOM 1532 C C . GLU A 1 197 ? -18.469 -19.391 -33.562 1 82.38 197 GLU A C 1
ATOM 1534 O O . GLU A 1 197 ? -19.359 -19.844 -32.875 1 82.38 197 GLU A O 1
ATOM 1539 N N . PRO A 1 198 ? -17.234 -18.922 -33.188 1 77.19 198 PRO A N 1
ATOM 1540 C CA . PRO A 1 198 ? -17.125 -18.75 -31.75 1 77.19 198 PRO A CA 1
ATOM 1541 C C . PRO A 1 198 ? -18.156 -17.766 -31.188 1 77.19 198 PRO A C 1
ATOM 1543 O O . PRO A 1 198 ? -18.531 -16.812 -31.875 1 77.19 198 PRO A O 1
ATOM 1546 N N . TYR A 1 199 ? -18.703 -18.172 -30 1 67.62 199 TYR A N 1
ATOM 1547 C CA . TYR A 1 199 ? -19.656 -17.25 -29.359 1 67.62 199 TYR A CA 1
ATOM 1548 C C . TYR A 1 199 ? -18.984 -15.922 -29.031 1 67.62 199 TYR A C 1
ATOM 1550 O O . TYR A 1 199 ? -17.859 -15.891 -28.516 1 67.62 199 TYR A O 1
ATOM 1558 N N . ARG A 1 200 ? -19.5 -14.883 -29.547 1 63.56 200 ARG A N 1
ATOM 1559 C CA . ARG A 1 200 ? -18.984 -13.555 -29.234 1 63.56 200 ARG A CA 1
ATOM 1560 C C . ARG A 1 200 ? -19.797 -12.906 -28.109 1 63.56 200 ARG A C 1
ATOM 1562 O O . ARG A 1 200 ? -21.016 -12.758 -28.219 1 63.56 200 ARG A O 1
ATOM 1569 N N . HIS A 1 201 ? -19.125 -12.805 -26.938 1 60.5 201 HIS A N 1
ATOM 1570 C CA . HIS A 1 201 ? -19.812 -12.148 -25.828 1 60.5 201 HIS A CA 1
ATOM 1571 C C . HIS A 1 201 ? -20.109 -10.688 -26.156 1 60.5 201 HIS A C 1
ATOM 1573 O O . HIS A 1 201 ? -19.234 -9.977 -26.656 1 60.5 201 HIS A O 1
ATOM 1579 N N . VAL A 1 202 ? -21.422 -10.328 -26.109 1 58.28 202 VAL A N 1
ATOM 1580 C CA . VAL A 1 202 ? -21.828 -8.93 -26.25 1 58.28 202 VAL A CA 1
ATOM 1581 C C . VAL A 1 202 ? -21.594 -8.188 -24.938 1 58.28 202 VAL A C 1
ATOM 1583 O O . VAL A 1 202 ? -21.906 -8.695 -23.859 1 58.28 202 VAL A O 1
ATOM 1586 N N . PRO A 1 203 ? -20.766 -7.188 -25.078 1 61.28 203 PRO A N 1
ATOM 1587 C CA . PRO A 1 203 ? -20.547 -6.402 -23.859 1 61.28 203 PRO A CA 1
ATOM 1588 C C . PRO A 1 203 ? -21.844 -6.02 -23.156 1 61.28 203 PRO A C 1
ATOM 1590 O O . PRO A 1 203 ? -22.875 -5.832 -23.812 1 61.28 203 PRO A O 1
ATOM 1593 N N . HIS A 1 204 ? -21.766 -6.117 -21.875 1 63.97 204 HIS A N 1
ATOM 1594 C CA . HIS A 1 204 ? -22.906 -5.637 -21.094 1 63.97 204 HIS A CA 1
ATOM 1595 C C . HIS A 1 204 ? -23.266 -4.199 -21.469 1 63.97 204 HIS A C 1
ATOM 1597 O O . HIS A 1 204 ? -22.375 -3.393 -21.766 1 63.97 204 HIS A O 1
ATOM 1603 N N . GLY A 1 205 ? -24.484 -3.971 -21.562 1 60.09 205 GLY A N 1
ATOM 1604 C CA . GLY A 1 205 ? -24.984 -2.662 -21.953 1 60.09 205 GLY A CA 1
ATOM 1605 C C . GLY A 1 205 ? -24.375 -1.527 -21.156 1 60.09 205 GLY A C 1
ATOM 1606 O O . GLY A 1 205 ? -24.156 -0.438 -21.703 1 60.09 205 GLY A O 1
ATOM 1607 N N . SER A 1 206 ? -24.016 -1.832 -19.969 1 62.28 206 SER A N 1
ATOM 1608 C CA . SER A 1 206 ? -23.469 -0.79 -19.109 1 62.28 206 SER A CA 1
ATOM 1609 C C . SER A 1 206 ? -21.969 -0.61 -19.359 1 62.28 206 SER A C 1
ATOM 1611 O O . SER A 1 206 ? -21.359 0.319 -18.828 1 62.28 206 SER A O 1
ATOM 1613 N N . LEU A 1 207 ? -21.406 -1.493 -20.172 1 69.62 207 LEU A N 1
ATOM 1614 C CA . LEU A 1 207 ? -20 -1.403 -20.516 1 69.62 207 LEU A CA 1
ATOM 1615 C C . LEU A 1 207 ? -19.781 -1.585 -22 1 69.62 207 LEU A C 1
ATOM 1617 O O . LEU A 1 207 ? -19.062 -2.496 -22.438 1 69.62 207 LEU A O 1
ATOM 1621 N N . PRO A 1 208 ? -20.391 -0.711 -22.734 1 56.94 208 PRO A N 1
ATOM 1622 C CA . PRO A 1 208 ? -20.422 -0.93 -24.188 1 56.94 208 PRO A CA 1
ATOM 1623 C C . PRO A 1 208 ? -19.031 -0.914 -24.828 1 56.94 208 PRO A C 1
ATOM 1625 O O . PRO A 1 208 ? -18.828 -1.52 -25.875 1 56.94 208 PRO A O 1
ATOM 1628 N N . ASN A 1 209 ? -18.078 -0.315 -24.141 1 56.59 209 ASN A N 1
ATOM 1629 C CA . ASN A 1 209 ? -16.781 -0.119 -24.797 1 56.59 209 ASN A CA 1
ATOM 1630 C C . ASN A 1 209 ? -15.805 -1.232 -24.453 1 56.59 209 ASN A C 1
ATOM 1632 O O . ASN A 1 209 ? -14.641 -1.194 -24.859 1 56.59 209 ASN A O 1
ATOM 1636 N N . VAL A 1 210 ? -16.328 -2.137 -23.766 1 59.31 210 VAL A N 1
ATOM 1637 C CA . VAL A 1 210 ? -15.438 -3.244 -23.438 1 59.31 210 VAL A CA 1
ATOM 1638 C C . VAL A 1 210 ? -15.398 -4.23 -24.609 1 59.31 210 VAL A C 1
ATOM 1640 O O . VAL A 1 210 ? -16.438 -4.734 -25.031 1 59.31 210 VAL A O 1
ATOM 1643 N N . VAL A 1 211 ? -14.172 -4.297 -25.281 1 54.94 211 VAL A N 1
ATOM 1644 C CA . VAL A 1 211 ? -13.984 -5.273 -26.344 1 54.94 211 VAL A CA 1
ATOM 1645 C C . VAL A 1 211 ? -13.633 -6.633 -25.75 1 54.94 211 VAL A C 1
ATOM 1647 O O . VAL A 1 211 ? -12.641 -6.762 -25.031 1 54.94 211 VAL A O 1
ATOM 1650 N N . CYS A 1 212 ? -14.531 -7.512 -25.875 1 54.84 212 CYS A N 1
ATOM 1651 C CA . CYS A 1 212 ? -14.305 -8.859 -25.359 1 54.84 212 CYS A CA 1
ATOM 1652 C C . CYS A 1 212 ? -13.508 -9.695 -26.344 1 54.84 212 CYS A C 1
ATOM 1654 O O . CYS A 1 212 ? -14.07 -10.531 -27.062 1 54.84 212 CYS A O 1
ATOM 1656 N N . SER A 1 213 ? -12.203 -9.297 -26.5 1 58.88 213 SER A N 1
ATOM 1657 C CA . SER A 1 213 ? -11.383 -9.977 -27.5 1 58.88 213 SER A CA 1
ATOM 1658 C C . SER A 1 213 ? -10.43 -10.969 -26.844 1 58.88 213 SER A C 1
ATOM 1660 O O . SER A 1 213 ? -9.883 -11.844 -27.516 1 58.88 213 SER A O 1
ATOM 1662 N N . GLU A 1 214 ? -10.445 -10.93 -25.547 1 68.69 214 GLU A N 1
ATOM 1663 C CA . GLU A 1 214 ? -9.375 -11.68 -24.891 1 68.69 214 GLU A CA 1
ATOM 1664 C C . GLU A 1 214 ? -9.773 -13.141 -24.703 1 68.69 214 GLU A C 1
ATOM 1666 O O . GLU A 1 214 ? -8.922 -13.992 -24.438 1 68.69 214 GLU A O 1
ATOM 1671 N N . TRP A 1 215 ? -11.023 -13.398 -25.031 1 69.25 215 TRP A N 1
ATOM 1672 C CA . TRP A 1 215 ? -11.516 -14.766 -24.875 1 69.25 215 TRP A CA 1
ATOM 1673 C C . TRP A 1 215 ? -10.75 -15.727 -25.781 1 69.25 215 TRP A C 1
ATOM 1675 O O . TRP A 1 215 ? -10.703 -16.922 -25.516 1 69.25 215 TRP A O 1
ATOM 1685 N N . ARG A 1 216 ? -10.062 -15.203 -26.672 1 74.31 216 ARG A N 1
ATOM 1686 C CA . ARG A 1 216 ? -9.344 -16.047 -27.609 1 74.31 216 ARG A CA 1
ATOM 1687 C C . ARG A 1 216 ? -8.016 -16.516 -27.031 1 74.31 216 ARG A C 1
ATOM 1689 O O . ARG A 1 216 ? -7.461 -17.531 -27.453 1 74.31 216 ARG A O 1
ATOM 1696 N N . LEU A 1 217 ? -7.641 -15.836 -26.109 1 84.44 217 LEU A N 1
ATOM 1697 C CA . LEU A 1 217 ? -6.309 -16.141 -25.594 1 84.44 217 LEU A CA 1
ATOM 1698 C C . LEU A 1 217 ? -6.383 -16.609 -24.141 1 84.44 217 LEU A C 1
ATOM 1700 O O . LEU A 1 217 ? -5.754 -17.594 -23.766 1 84.44 217 LEU A O 1
ATOM 1704 N N . VAL A 1 218 ? -7.176 -15.922 -23.391 1 92.69 218 VAL A N 1
ATOM 1705 C CA . VAL A 1 218 ? -7.188 -16.125 -21.938 1 92.69 218 VAL A CA 1
ATOM 1706 C C . VAL A 1 218 ? -8.438 -16.922 -21.547 1 92.69 218 VAL A C 1
ATOM 1708 O O . VAL A 1 218 ? -9.555 -16.438 -21.703 1 92.69 218 VAL A O 1
ATOM 1711 N N . GLY A 1 219 ? -8.242 -18.141 -21.047 1 93.31 219 GLY A N 1
ATOM 1712 C CA . GLY A 1 219 ? -9.352 -18.938 -20.547 1 93.31 219 GLY A CA 1
ATOM 1713 C C . GLY A 1 219 ? -9.93 -18.422 -19.25 1 93.31 219 GLY A C 1
ATOM 1714 O O . GLY A 1 219 ? -9.344 -17.547 -18.609 1 93.31 219 GLY A O 1
ATOM 1715 N N . PRO A 1 220 ? -11.109 -18.953 -18.875 1 94 220 PRO A N 1
ATOM 1716 C CA . PRO A 1 220 ? -11.82 -18.438 -17.703 1 94 220 PRO A CA 1
ATOM 1717 C C . PRO A 1 220 ? -11.016 -18.609 -16.406 1 94 220 PRO A C 1
ATOM 1719 O O . PRO A 1 220 ? -11.055 -17.734 -15.539 1 94 220 PRO A O 1
ATOM 1722 N N . GLY A 1 221 ? -10.359 -19.703 -16.25 1 94.88 221 GLY A N 1
ATOM 1723 C CA . GLY A 1 221 ? -9.555 -19.906 -15.055 1 94.88 221 GLY A CA 1
ATOM 1724 C C . GLY A 1 221 ? -8.398 -18.922 -14.945 1 94.88 221 GLY A C 1
ATOM 1725 O O . GLY A 1 221 ? -8.125 -18.391 -13.859 1 94.88 221 GLY A O 1
ATOM 1726 N N . LEU A 1 222 ? -7.695 -18.797 -16.016 1 95.38 222 LEU A N 1
ATOM 1727 C CA . LEU A 1 222 ? -6.594 -17.828 -16.062 1 95.38 222 LEU A CA 1
ATOM 1728 C C . LEU A 1 222 ? -7.102 -16.422 -15.82 1 95.38 222 LEU A C 1
ATOM 1730 O O . LEU A 1 222 ? -6.441 -15.617 -15.148 1 95.38 222 LEU A O 1
ATOM 1734 N N . ALA A 1 223 ? -8.258 -16.109 -16.344 1 96 223 ALA A N 1
ATOM 1735 C CA . ALA A 1 223 ? -8.867 -14.797 -16.125 1 96 223 ALA A CA 1
ATOM 1736 C C . ALA A 1 223 ? -9.133 -14.57 -14.633 1 96 223 ALA A C 1
ATOM 1738 O O . ALA A 1 223 ? -8.859 -13.492 -14.102 1 96 223 ALA A O 1
ATOM 1739 N N . ALA A 1 224 ? -9.672 -15.555 -14 1 97.31 224 ALA A N 1
ATOM 1740 C CA . ALA A 1 224 ? -9.945 -15.469 -12.57 1 97.31 224 ALA A CA 1
ATOM 1741 C C . ALA A 1 224 ? -8.656 -15.234 -11.781 1 97.31 224 ALA A C 1
ATOM 1743 O O . ALA A 1 224 ? -8.648 -14.484 -10.805 1 97.31 224 ALA A O 1
ATOM 1744 N N . LEU A 1 225 ? -7.566 -15.898 -12.172 1 96.88 225 LEU A N 1
ATOM 1745 C CA . LEU A 1 225 ? -6.277 -15.695 -11.523 1 96.88 225 LEU A CA 1
ATOM 1746 C C . LEU A 1 225 ? -5.82 -14.25 -11.672 1 96.88 225 LEU A C 1
ATOM 1748 O O . LEU A 1 225 ? -5.336 -13.641 -10.711 1 96.88 225 LEU A O 1
ATOM 1752 N N . ILE A 1 226 ? -5.938 -13.75 -12.867 1 97.38 226 ILE A N 1
ATOM 1753 C CA . ILE A 1 226 ? -5.527 -12.375 -13.141 1 97.38 226 ILE A CA 1
ATOM 1754 C C . ILE A 1 226 ? -6.332 -11.414 -12.258 1 97.38 226 ILE A C 1
ATOM 1756 O O . ILE A 1 226 ? -5.777 -10.469 -11.703 1 97.38 226 ILE A O 1
ATOM 1760 N N . VAL A 1 227 ? -7.633 -11.656 -12.102 1 98.12 227 VAL A N 1
ATOM 1761 C CA . VAL A 1 227 ? -8.477 -10.836 -11.234 1 98.12 227 VAL A CA 1
ATOM 1762 C C . VAL A 1 227 ? -7.98 -10.93 -9.797 1 98.12 227 VAL A C 1
ATOM 1764 O O . VAL A 1 227 ? -7.895 -9.914 -9.094 1 98.12 227 VAL A O 1
ATOM 1767 N N . CYS A 1 228 ? -7.652 -12.094 -9.352 1 98.12 228 CYS A N 1
ATOM 1768 C CA . CYS A 1 228 ? -7.152 -12.305 -7.996 1 98.12 228 CYS A CA 1
ATOM 1769 C C . CYS A 1 228 ? -5.867 -11.516 -7.762 1 98.12 228 CYS A C 1
ATOM 1771 O O . CYS A 1 228 ? -5.738 -10.812 -6.758 1 98.12 228 CYS A O 1
ATOM 1773 N N . LEU A 1 229 ? -4.941 -11.656 -8.695 1 97.81 229 LEU A N 1
ATOM 1774 C CA . LEU A 1 229 ? -3.654 -10.984 -8.562 1 97.81 229 LEU A CA 1
ATOM 1775 C C . LEU A 1 229 ? -3.828 -9.477 -8.539 1 97.81 229 LEU A C 1
ATOM 1777 O O . LEU A 1 229 ? -3.164 -8.781 -7.77 1 97.81 229 LEU A O 1
ATOM 1781 N N . ALA A 1 230 ? -4.773 -9 -9.289 1 97.31 230 ALA A N 1
ATOM 1782 C CA . ALA A 1 230 ? -4.973 -7.559 -9.43 1 97.31 230 ALA A CA 1
ATOM 1783 C C . ALA A 1 230 ? -5.613 -6.965 -8.18 1 97.31 230 ALA A C 1
ATOM 1785 O O . ALA A 1 230 ? -5.184 -5.918 -7.688 1 97.31 230 ALA A O 1
ATOM 1786 N N . TYR A 1 231 ? -6.637 -7.641 -7.676 1 97.44 231 TYR A N 1
ATOM 1787 C CA . TYR A 1 231 ? -7.477 -6.957 -6.699 1 97.44 231 TYR A CA 1
ATOM 1788 C C . TYR A 1 231 ? -7.266 -7.531 -5.305 1 97.44 231 TYR A C 1
ATOM 1790 O O . TYR A 1 231 ? -7.109 -6.781 -4.336 1 97.44 231 TYR A O 1
ATOM 1798 N N . ARG A 1 232 ? -7.223 -8.797 -5.207 1 97 232 ARG A N 1
ATOM 1799 C CA . ARG A 1 232 ? -7.047 -9.383 -3.883 1 97 232 ARG A CA 1
ATOM 1800 C C . ARG A 1 232 ? -5.59 -9.305 -3.436 1 97 232 ARG A C 1
ATOM 1802 O O . ARG A 1 232 ? -5.309 -9.047 -2.264 1 97 232 ARG A O 1
ATOM 1809 N N . MET A 1 233 ? -4.645 -9.523 -4.379 1 96.75 233 MET A N 1
ATOM 1810 C CA . MET A 1 233 ? -3.225 -9.445 -4.051 1 96.75 233 MET A CA 1
ATOM 1811 C C . MET A 1 233 ? -2.684 -8.039 -4.305 1 96.75 233 MET A C 1
ATOM 1813 O O . MET A 1 233 ? -1.514 -7.762 -4.035 1 96.75 233 MET A O 1
ATOM 1817 N N . ARG A 1 234 ? -3.467 -7.141 -4.855 1 95 234 ARG A N 1
ATOM 1818 C CA . ARG A 1 234 ? -3.188 -5.719 -5.039 1 95 234 ARG A CA 1
ATOM 1819 C C . ARG A 1 234 ? -1.959 -5.512 -5.918 1 95 234 ARG A C 1
ATOM 1821 O O . ARG A 1 234 ? -1.109 -4.668 -5.617 1 95 234 ARG A O 1
ATOM 1828 N N . LEU A 1 235 ? -1.829 -6.281 -6.957 1 95.88 235 LEU A N 1
ATOM 1829 C CA . LEU A 1 235 ? -0.681 -6.145 -7.848 1 95.88 235 LEU A CA 1
ATOM 1830 C C . LEU A 1 235 ? -1.002 -5.211 -9.008 1 95.88 235 LEU A C 1
ATOM 1832 O O . LEU A 1 235 ? -2.119 -5.223 -9.531 1 95.88 235 LEU A O 1
ATOM 1836 N N . SER A 1 236 ? -0.028 -4.398 -9.406 1 93 236 SER A N 1
ATOM 1837 C CA . SER A 1 236 ? -0.154 -3.611 -10.625 1 93 236 SER A CA 1
ATOM 1838 C C . SER A 1 236 ? -0.138 -4.504 -11.859 1 93 236 SER A C 1
ATOM 1840 O O . SER A 1 236 ? 0.232 -5.676 -11.781 1 93 236 SER A O 1
ATOM 1842 N N . ARG A 1 237 ? -0.522 -3.936 -13.008 1 93.94 237 ARG A N 1
ATOM 1843 C CA . ARG A 1 237 ? -0.527 -4.703 -14.25 1 93.94 237 ARG A CA 1
ATOM 1844 C C . ARG A 1 237 ? 0.875 -5.191 -14.602 1 93.94 237 ARG A C 1
ATOM 1846 O O . ARG A 1 237 ? 1.051 -6.324 -15.047 1 93.94 237 ARG A O 1
ATOM 1853 N N . ALA A 1 238 ? 1.815 -4.367 -14.352 1 92.81 238 ALA A N 1
ATOM 1854 C CA . ALA A 1 238 ? 3.203 -4.727 -14.633 1 92.81 238 ALA A CA 1
ATOM 1855 C C . ALA A 1 238 ? 3.664 -5.867 -13.727 1 92.81 238 ALA A C 1
ATOM 1857 O O . ALA A 1 238 ? 4.395 -6.762 -14.164 1 92.81 238 ALA A O 1
ATOM 1858 N N . ARG A 1 239 ? 3.234 -5.848 -12.492 1 94.31 239 ARG A N 1
ATOM 1859 C CA . ARG A 1 239 ? 3.627 -6.879 -11.539 1 94.31 239 ARG A CA 1
ATOM 1860 C C . ARG A 1 239 ? 2.93 -8.203 -11.844 1 94.31 239 ARG A C 1
ATOM 1862 O O . ARG A 1 239 ? 3.5 -9.273 -11.633 1 94.31 239 ARG A O 1
ATOM 1869 N N . ILE A 1 240 ? 1.706 -8.07 -12.328 1 96.5 240 ILE A N 1
ATOM 1870 C CA . ILE A 1 240 ? 1 -9.281 -12.742 1 96.5 240 ILE A CA 1
ATOM 1871 C C . ILE A 1 240 ? 1.744 -9.938 -13.898 1 96.5 240 ILE A C 1
ATOM 1873 O O . ILE A 1 240 ? 1.965 -11.156 -13.891 1 96.5 240 ILE A O 1
ATOM 1877 N N . ARG A 1 241 ? 2.113 -9.109 -14.828 1 95.31 241 ARG A N 1
ATOM 1878 C CA . ARG A 1 241 ? 2.885 -9.617 -15.961 1 95.31 241 ARG A CA 1
ATOM 1879 C C . ARG A 1 241 ? 4.172 -10.289 -15.492 1 95.31 241 ARG A C 1
ATOM 1881 O O . ARG A 1 241 ? 4.512 -11.375 -15.953 1 95.31 241 ARG A O 1
ATOM 1888 N N . GLU A 1 242 ? 4.855 -9.656 -14.578 1 94.69 242 GLU A N 1
ATOM 1889 C CA . GLU A 1 242 ? 6.094 -10.195 -14.023 1 94.69 242 GLU A CA 1
ATOM 1890 C C . GLU A 1 242 ? 5.855 -11.547 -13.344 1 94.69 242 GLU A C 1
ATOM 1892 O O . GLU A 1 242 ? 6.617 -12.492 -13.555 1 94.69 242 GLU A O 1
ATOM 1897 N N . PHE A 1 243 ? 4.848 -11.609 -12.562 1 95.38 243 PHE A N 1
ATOM 1898 C CA . PHE A 1 243 ? 4.539 -12.836 -11.844 1 95.38 243 PHE A CA 1
ATOM 1899 C C . PHE A 1 243 ? 4.23 -13.969 -12.82 1 95.38 243 PHE A C 1
ATOM 1901 O O . PHE A 1 243 ? 4.75 -15.078 -12.672 1 95.38 243 PHE A O 1
ATOM 1908 N N . LEU A 1 244 ? 3.344 -13.695 -13.789 1 93.44 244 LEU A N 1
ATOM 1909 C CA . LEU A 1 244 ? 2.951 -14.711 -14.766 1 93.44 244 LEU A CA 1
ATOM 1910 C C . LEU A 1 244 ? 4.16 -15.195 -15.562 1 93.44 244 LEU A C 1
ATOM 1912 O O . LEU A 1 244 ? 4.293 -16.391 -15.828 1 93.44 244 LEU A O 1
ATOM 1916 N N . GLN A 1 245 ? 5.043 -14.305 -15.852 1 90.94 245 GLN A N 1
ATOM 1917 C CA . GLN A 1 245 ? 6.234 -14.672 -16.609 1 90.94 245 GLN A CA 1
ATOM 1918 C C . GLN A 1 245 ? 7.211 -15.477 -15.75 1 90.94 245 GLN A C 1
ATOM 1920 O O . GLN A 1 245 ? 7.684 -16.531 -16.172 1 90.94 245 GLN A O 1
ATOM 1925 N N . ASP A 1 246 ? 7.48 -15.055 -14.562 1 90.69 246 ASP A N 1
ATOM 1926 C CA . ASP A 1 246 ? 8.508 -15.648 -13.711 1 90.69 246 ASP A CA 1
ATOM 1927 C C . ASP A 1 246 ? 8.078 -17.031 -13.211 1 90.69 246 ASP A C 1
ATOM 1929 O O . ASP A 1 246 ? 8.906 -17.938 -13.086 1 90.69 246 ASP A O 1
ATOM 1933 N N . TRP A 1 247 ? 6.84 -17.172 -12.969 1 91.56 247 TRP A N 1
ATOM 1934 C CA . TRP A 1 247 ? 6.453 -18.359 -12.219 1 91.56 247 TRP A CA 1
ATOM 1935 C C . TRP A 1 247 ? 5.617 -19.297 -13.086 1 91.56 247 TRP A C 1
ATOM 1937 O O . TRP A 1 247 ? 5.648 -20.516 -12.898 1 91.56 247 TRP A O 1
ATOM 1947 N N . LEU A 1 248 ? 4.871 -18.766 -14.055 1 90.31 248 LEU A N 1
ATOM 1948 C CA . LEU A 1 248 ? 4.047 -19.625 -14.883 1 90.31 248 LEU A CA 1
ATOM 1949 C C . LEU A 1 248 ? 4.645 -19.781 -16.281 1 90.31 248 LEU A C 1
ATOM 1951 O O . LEU A 1 248 ? 4.18 -20.594 -17.078 1 90.31 248 LEU A O 1
ATOM 1955 N N . GLY A 1 249 ? 5.676 -18.984 -16.578 1 88.06 249 GLY A N 1
ATOM 1956 C CA . GLY A 1 249 ? 6.254 -19.016 -17.906 1 88.06 249 GLY A CA 1
ATOM 1957 C C . GLY A 1 249 ? 5.32 -18.469 -18.969 1 88.06 249 GLY A C 1
ATOM 1958 O O . GLY A 1 249 ? 5.391 -18.875 -20.125 1 88.06 249 GLY A O 1
ATOM 1959 N N . LEU A 1 250 ? 4.406 -17.672 -18.562 1 89.81 250 LEU A N 1
ATOM 1960 C CA . LEU A 1 250 ? 3.412 -17.109 -19.469 1 89.81 250 LEU A CA 1
ATOM 1961 C C . LEU A 1 250 ? 3.684 -15.633 -19.719 1 89.81 250 LEU A C 1
ATOM 1963 O O . LEU A 1 250 ? 3.74 -14.836 -18.781 1 89.81 250 LEU A O 1
ATOM 1967 N N . SER A 1 251 ? 3.869 -15.25 -20.938 1 88.06 251 SER A N 1
ATOM 1968 C CA . SER A 1 251 ? 4.109 -13.859 -21.312 1 88.06 251 SER A CA 1
ATOM 1969 C C . SER A 1 251 ? 2.842 -13.203 -21.859 1 88.06 251 SER A C 1
ATOM 1971 O O . SER A 1 251 ? 2.35 -13.578 -22.922 1 88.06 251 SER A O 1
ATOM 1973 N N . LEU A 1 252 ? 2.248 -12.398 -21.125 1 89.69 252 LEU A N 1
ATOM 1974 C CA . LEU A 1 252 ? 1.094 -11.609 -21.562 1 89.69 252 LEU A CA 1
ATOM 1975 C C . LEU A 1 252 ? 1.425 -10.125 -21.562 1 89.69 252 LEU A C 1
ATOM 1977 O O . LEU A 1 252 ? 2.219 -9.656 -20.75 1 89.69 252 LEU A O 1
ATOM 1981 N N . SER A 1 253 ? 0.874 -9.367 -22.422 1 90.5 253 SER A N 1
ATOM 1982 C CA . SER A 1 253 ? 1.058 -7.922 -22.438 1 90.5 253 SER A CA 1
ATOM 1983 C C . SER A 1 253 ? 0.213 -7.246 -21.375 1 90.5 253 SER A C 1
ATOM 1985 O O . SER A 1 253 ? -0.752 -7.832 -20.875 1 90.5 253 SER A O 1
ATOM 1987 N N . VAL A 1 254 ? 0.611 -6.09 -21.062 1 91.5 254 VAL A N 1
ATOM 1988 C CA . VAL A 1 254 ? -0.145 -5.293 -20.094 1 91.5 254 VAL A CA 1
ATOM 1989 C C . VAL A 1 254 ? -1.546 -5.02 -20.641 1 91.5 254 VAL A C 1
ATOM 1991 O O . VAL A 1 254 ? -2.523 -5.031 -19.891 1 91.5 254 VAL A O 1
ATOM 1994 N N . GLY A 1 255 ? -1.636 -4.793 -21.938 1 88.12 255 GLY A N 1
ATOM 1995 C CA . GLY A 1 255 ? -2.926 -4.582 -22.578 1 88.12 255 GLY A CA 1
ATOM 1996 C C . GLY A 1 255 ? -3.861 -5.77 -22.438 1 88.12 255 GLY A C 1
ATOM 1997 O O . GLY A 1 255 ? -5.043 -5.598 -22.125 1 88.12 255 GLY A O 1
ATOM 1998 N N . THR A 1 256 ? -3.312 -6.969 -22.641 1 89.62 256 THR A N 1
ATOM 1999 C CA . THR A 1 256 ? -4.109 -8.18 -22.5 1 89.62 256 THR A CA 1
ATOM 2000 C C . THR A 1 256 ? -4.598 -8.352 -21.062 1 89.62 256 THR A C 1
ATOM 2002 O O . THR A 1 256 ? -5.754 -8.719 -20.828 1 89.62 256 THR A O 1
ATOM 2005 N N . ILE A 1 257 ? -3.742 -8.133 -20.141 1 94.25 257 ILE A N 1
ATOM 2006 C CA . ILE A 1 257 ? -4.102 -8.234 -18.719 1 94.25 257 ILE A CA 1
ATOM 2007 C C . ILE A 1 257 ? -5.219 -7.242 -18.406 1 94.25 257 ILE A C 1
ATOM 2009 O O . ILE A 1 257 ? -6.215 -7.602 -17.766 1 94.25 257 ILE A O 1
ATOM 2013 N N . ASN A 1 258 ? -5.094 -6.02 -18.859 1 92.75 258 ASN A N 1
ATOM 2014 C CA . ASN A 1 258 ? -6.102 -4.988 -18.625 1 92.75 258 ASN A CA 1
ATOM 2015 C C . ASN A 1 258 ? -7.438 -5.359 -19.266 1 92.75 258 ASN A C 1
ATOM 2017 O O . ASN A 1 258 ? -8.492 -5.223 -18.641 1 92.75 258 ASN A O 1
ATOM 2021 N N . ASN A 1 259 ? -7.363 -5.801 -20.469 1 90.81 259 ASN A N 1
ATOM 2022 C CA . ASN A 1 259 ? -8.578 -6.188 -21.172 1 90.81 259 ASN A CA 1
ATOM 2023 C C . ASN A 1 259 ? -9.266 -7.375 -20.5 1 90.81 259 ASN A C 1
ATOM 2025 O O . ASN A 1 259 ? -10.492 -7.469 -20.5 1 90.81 259 ASN A O 1
ATOM 2029 N N . THR A 1 260 ? -8.461 -8.297 -20.031 1 92.94 260 THR A N 1
ATOM 2030 C CA . THR A 1 260 ? -9.008 -9.445 -19.312 1 92.94 260 THR A CA 1
ATOM 2031 C C . THR A 1 260 ? -9.797 -8.992 -18.094 1 92.94 260 THR A C 1
ATOM 2033 O O . THR A 1 260 ? -10.875 -9.516 -17.812 1 92.94 260 THR A O 1
ATOM 2036 N N . LEU A 1 261 ? -9.344 -8.062 -17.391 1 94.25 261 LEU A N 1
ATOM 2037 C CA . LEU A 1 261 ? -10.047 -7.523 -16.234 1 94.25 261 LEU A CA 1
ATOM 2038 C C . LEU A 1 261 ? -11.367 -6.883 -16.641 1 94.25 261 LEU A C 1
ATOM 2040 O O . LEU A 1 261 ? -12.398 -7.125 -16.016 1 94.25 261 LEU A O 1
ATOM 2044 N N . HIS A 1 262 ? -11.312 -6.109 -17.703 1 92.31 262 HIS A N 1
ATOM 2045 C CA . HIS A 1 262 ? -12.516 -5.438 -18.188 1 92.31 262 HIS A CA 1
ATOM 2046 C C . HIS A 1 262 ? -13.562 -6.445 -18.641 1 92.31 262 HIS A C 1
ATOM 2048 O O . HIS A 1 262 ? -14.742 -6.309 -18.312 1 92.31 262 HIS A O 1
ATOM 2054 N N . GLU A 1 263 ? -13.102 -7.418 -19.328 1 90.75 263 GLU A N 1
ATOM 2055 C CA . GLU A 1 263 ? -14.016 -8.453 -19.812 1 90.75 263 GLU A CA 1
ATOM 2056 C C . GLU A 1 263 ? -14.617 -9.234 -18.641 1 90.75 263 GLU A C 1
ATOM 2058 O O . GLU A 1 263 ? -15.789 -9.609 -18.688 1 90.75 263 GLU A O 1
ATOM 2063 N N . SER A 1 264 ? -13.773 -9.508 -17.688 1 93.44 264 SER A N 1
ATOM 2064 C CA . SER A 1 264 ? -14.258 -10.211 -16.5 1 93.44 264 SER A CA 1
ATOM 2065 C C . SER A 1 264 ? -15.32 -9.398 -15.773 1 93.44 264 SER A C 1
ATOM 2067 O O . SER A 1 264 ? -16.312 -9.945 -15.297 1 93.44 264 SER A O 1
ATOM 2069 N N . GLY A 1 265 ? -15.094 -8.094 -15.664 1 94.12 265 GLY A N 1
ATOM 2070 C CA . GLY A 1 265 ? -16.094 -7.219 -15.07 1 94.12 265 GLY A CA 1
ATOM 2071 C C . GLY A 1 265 ? -17.391 -7.172 -15.852 1 94.12 265 GLY A C 1
ATOM 2072 O O . GLY A 1 265 ? -18.469 -7.195 -15.273 1 94.12 265 GLY A O 1
ATOM 2073 N N . ALA A 1 266 ? -17.266 -7.109 -17.172 1 91.31 266 ALA A N 1
ATOM 2074 C CA . ALA A 1 266 ? -18.438 -7.113 -18.031 1 91.31 266 ALA A CA 1
ATOM 2075 C C . ALA A 1 266 ? -19.25 -8.398 -17.859 1 91.31 266 ALA A C 1
ATOM 2077 O O . ALA A 1 266 ? -20.484 -8.367 -17.844 1 91.31 266 ALA A O 1
ATOM 2078 N N . ALA A 1 267 ? -18.516 -9.477 -17.75 1 91.25 267 ALA A N 1
ATOM 2079 C CA . ALA A 1 267 ? -19.172 -10.766 -17.562 1 91.25 267 ALA A CA 1
ATOM 2080 C C . ALA A 1 267 ? -19.938 -10.805 -16.234 1 91.25 267 ALA A C 1
ATOM 2082 O O . ALA A 1 267 ? -20.984 -11.438 -16.125 1 91.25 267 ALA A O 1
ATOM 2083 N N . ALA A 1 268 ? -19.453 -10.133 -15.234 1 93.81 268 ALA A N 1
ATOM 2084 C CA . ALA A 1 268 ? -20.016 -10.188 -13.891 1 93.81 268 ALA A CA 1
ATOM 2085 C C . ALA A 1 268 ? -21.094 -9.125 -13.703 1 93.81 268 ALA A C 1
ATOM 2087 O O . ALA A 1 268 ? -21.797 -9.117 -12.688 1 93.81 268 ALA A O 1
ATOM 2088 N N . MET A 1 269 ? -21.344 -8.273 -14.641 1 93 269 MET A N 1
ATOM 2089 C CA . MET A 1 269 ? -22.203 -7.105 -14.5 1 93 269 MET A CA 1
ATOM 2090 C C . MET A 1 269 ? -23.641 -7.527 -14.172 1 93 269 MET A C 1
ATOM 2092 O O . MET A 1 269 ? -24.312 -6.879 -13.367 1 93 269 MET A O 1
ATOM 2096 N N . PRO A 1 270 ? -24.109 -8.602 -14.766 1 92.75 270 PRO A N 1
ATOM 2097 C CA . PRO A 1 270 ? -25.484 -8.992 -14.469 1 92.75 270 PRO A CA 1
ATOM 2098 C C . PRO A 1 270 ? -25.703 -9.32 -12.992 1 92.75 270 PRO A C 1
ATOM 2100 O O . PRO A 1 270 ? -26.828 -9.312 -12.516 1 92.75 270 PRO A O 1
ATOM 2103 N N . ILE A 1 271 ? -24.656 -9.625 -12.281 1 95.31 271 ILE A N 1
ATOM 2104 C CA . ILE A 1 271 ? -24.75 -9.969 -10.867 1 95.31 271 ILE A CA 1
ATOM 2105 C C . ILE A 1 271 ? -25.125 -8.734 -10.062 1 95.31 271 ILE A C 1
ATOM 2107 O O . ILE A 1 271 ? -25.578 -8.844 -8.914 1 95.31 271 ILE A O 1
ATOM 2111 N N . GLU A 1 272 ? -24.953 -7.574 -10.594 1 94.38 272 GLU A N 1
ATOM 2112 C CA . GLU A 1 272 ? -25.25 -6.309 -9.922 1 94.38 272 GLU A CA 1
ATOM 2113 C C . GLU A 1 272 ? -26.688 -6.25 -9.445 1 94.38 272 GLU A C 1
ATOM 2115 O O . GLU A 1 272 ? -26.969 -5.777 -8.344 1 94.38 272 GLU A O 1
ATOM 2120 N N . ASP A 1 273 ? -27.594 -6.75 -10.266 1 93.88 273 ASP A N 1
ATOM 2121 C CA . ASP A 1 273 ? -29 -6.738 -9.914 1 93.88 273 ASP A CA 1
ATOM 2122 C C . ASP A 1 273 ? -29.266 -7.566 -8.656 1 93.88 273 ASP A C 1
ATOM 2124 O O . ASP A 1 273 ? -30.062 -7.172 -7.797 1 93.88 273 ASP A O 1
ATOM 2128 N N . GLU A 1 274 ? -28.625 -8.672 -8.633 1 94.88 274 GLU A N 1
ATOM 2129 C CA . GLU A 1 274 ? -28.75 -9.523 -7.449 1 94.88 274 GLU A CA 1
ATOM 2130 C C . GLU A 1 274 ? -28.203 -8.836 -6.207 1 94.88 274 GLU A C 1
ATOM 2132 O O . GLU A 1 274 ? -28.75 -8.969 -5.117 1 94.88 274 GLU A O 1
ATOM 2137 N N . LEU A 1 275 ? -27.125 -8.188 -6.367 1 95.94 275 LEU A N 1
ATOM 2138 C CA . LEU A 1 275 ? -26.516 -7.457 -5.262 1 95.94 275 LEU A CA 1
ATOM 2139 C C . LEU A 1 275 ? -27.453 -6.352 -4.766 1 95.94 275 LEU A C 1
ATOM 2141 O O . LEU A 1 275 ? -27.641 -6.188 -3.557 1 95.94 275 LEU A O 1
ATOM 2145 N N . ILE A 1 276 ? -28.031 -5.613 -5.684 1 94.38 276 ILE A N 1
ATOM 2146 C CA . ILE A 1 276 ? -28.922 -4.52 -5.34 1 94.38 276 ILE A CA 1
ATOM 2147 C C . ILE A 1 276 ? -30.141 -5.07 -4.59 1 94.38 276 ILE A C 1
ATOM 2149 O O . ILE A 1 276 ? -30.547 -4.52 -3.561 1 94.38 276 ILE A O 1
ATOM 2153 N N . GLU A 1 277 ? -30.656 -6.137 -5.074 1 93.5 277 GLU A N 1
ATOM 2154 C CA . GLU A 1 277 ? -31.812 -6.758 -4.43 1 93.5 277 GLU A CA 1
ATOM 2155 C C . GLU A 1 277 ? -31.484 -7.176 -2.998 1 93.5 277 GLU A C 1
ATOM 2157 O O . GLU A 1 277 ? -32.281 -6.945 -2.082 1 93.5 277 GLU A O 1
ATOM 2162 N N . ALA A 1 278 ? -30.359 -7.754 -2.83 1 94 278 ALA A N 1
ATOM 2163 C CA . ALA A 1 278 ? -29.938 -8.195 -1.503 1 94 278 ALA A CA 1
ATOM 2164 C C . ALA A 1 278 ? -29.75 -7.008 -0.563 1 94 278 ALA A C 1
ATOM 2166 O O . ALA A 1 278 ? -30.094 -7.078 0.616 1 94 278 ALA A O 1
ATOM 2167 N N . VAL A 1 279 ? -29.219 -5.969 -1.041 1 94.69 279 VAL A N 1
ATOM 2168 C CA . VAL A 1 279 ? -28.969 -4.77 -0.249 1 94.69 279 VAL A CA 1
ATOM 2169 C C . VAL A 1 279 ? -30.297 -4.129 0.16 1 94.69 279 VAL A C 1
ATOM 2171 O O . VAL A 1 279 ? -30.5 -3.801 1.331 1 94.69 279 VAL A O 1
ATOM 2174 N N . VAL A 1 280 ? -31.219 -4.004 -0.786 1 93.38 280 VAL A N 1
ATOM 2175 C CA . VAL A 1 280 ? -32.5 -3.342 -0.557 1 93.38 280 VAL A CA 1
ATOM 2176 C C . VAL A 1 280 ? -33.312 -4.145 0.442 1 93.38 280 VAL A C 1
ATOM 2178 O O . VAL A 1 280 ? -34.062 -3.574 1.256 1 93.38 280 VAL A O 1
ATOM 2181 N N . ASN A 1 281 ? -33.125 -5.422 0.468 1 92.81 281 ASN A N 1
ATOM 2182 C CA . ASN A 1 281 ? -33.969 -6.281 1.314 1 92.81 281 ASN A CA 1
ATOM 2183 C C . ASN A 1 281 ? -33.281 -6.539 2.664 1 92.81 281 ASN A C 1
ATOM 2185 O O . ASN A 1 281 ? -33.844 -7.262 3.5 1 92.81 281 ASN A O 1
ATOM 2189 N N . SER A 1 282 ? -32.219 -5.945 2.908 1 94 282 SER A N 1
ATOM 2190 C CA . SER A 1 282 ? -31.484 -6.195 4.141 1 94 282 SER A CA 1
ATOM 2191 C C . SER A 1 282 ? -32.125 -5.48 5.324 1 94 282 SER A C 1
ATOM 2193 O O . SER A 1 282 ? -32.719 -4.418 5.164 1 94 282 SER A O 1
ATOM 2195 N N . ARG A 1 283 ? -32 -6.059 6.512 1 94.31 283 ARG A N 1
ATOM 2196 C CA . ARG A 1 283 ? -32.562 -5.473 7.73 1 94.31 283 ARG A CA 1
ATOM 2197 C C . ARG A 1 283 ? -31.594 -4.438 8.32 1 94.31 283 ARG A C 1
ATOM 2199 O O . ARG A 1 283 ? -32.031 -3.498 8.992 1 94.31 283 ARG A O 1
ATOM 2206 N N . LEU A 1 284 ? -30.391 -4.719 8.141 1 96.38 284 LEU A N 1
ATOM 2207 C CA . LEU A 1 284 ? -29.344 -3.82 8.617 1 96.38 284 LEU A CA 1
ATOM 2208 C C . LEU A 1 284 ? -28.281 -3.594 7.547 1 96.38 284 LEU A C 1
ATOM 2210 O O . LEU A 1 284 ? -27.688 -4.547 7.051 1 96.38 284 LEU A O 1
ATOM 2214 N N . LEU A 1 285 ? -28.094 -2.387 7.195 1 96.44 285 LEU A N 1
ATOM 2215 C CA . LEU A 1 285 ? -27.156 -2.018 6.141 1 96.44 285 LEU A CA 1
ATOM 2216 C C . LEU A 1 285 ? -26.094 -1.062 6.668 1 96.44 285 LEU A C 1
ATOM 2218 O O . LEU A 1 285 ? -26.406 -0.019 7.238 1 96.44 285 LEU A O 1
ATOM 2222 N N . HIS A 1 286 ? -24.844 -1.446 6.574 1 97.5 286 HIS A N 1
ATOM 2223 C CA . HIS A 1 286 ? -23.719 -0.573 6.891 1 97.5 286 HIS A CA 1
ATOM 2224 C C . HIS A 1 286 ? -23.234 0.165 5.648 1 97.5 286 HIS A C 1
ATOM 2226 O O . HIS A 1 286 ? -22.891 -0.462 4.641 1 97.5 286 HIS A O 1
ATOM 2232 N N . VAL A 1 287 ? -23.156 1.463 5.699 1 95.25 287 VAL A N 1
ATOM 2233 C CA . VAL A 1 287 ? -22.75 2.254 4.543 1 95.25 287 VAL A CA 1
ATOM 2234 C C . VAL A 1 287 ? -21.562 3.15 4.918 1 95.25 287 VAL A C 1
ATOM 2236 O O . VAL A 1 287 ? -21.516 3.689 6.027 1 95.25 287 VAL A O 1
ATOM 2239 N N . ASP A 1 288 ? -20.656 3.221 4.109 1 93.75 288 ASP A N 1
ATOM 2240 C CA . ASP A 1 288 ? -19.5 4.105 4.262 1 93.75 288 ASP A CA 1
ATOM 2241 C C . ASP A 1 288 ? -18.891 4.457 2.904 1 93.75 288 ASP A C 1
ATOM 2243 O O . ASP A 1 288 ? -19.312 3.922 1.876 1 93.75 288 ASP A O 1
ATOM 2247 N N . GLU A 1 289 ? -18.094 5.457 2.889 1 91.38 289 GLU A N 1
ATOM 2248 C CA . GLU A 1 289 ? -17.469 5.863 1.634 1 91.38 289 GLU A CA 1
ATOM 2249 C C . GLU A 1 289 ? -16.047 6.375 1.863 1 91.38 289 GLU A C 1
ATOM 2251 O O . GLU A 1 289 ? -15.703 6.777 2.977 1 91.38 289 GLU A O 1
ATOM 2256 N N . THR A 1 290 ? -15.188 6.215 0.931 1 89.75 290 THR A N 1
ATOM 2257 C CA . THR A 1 290 ? -13.844 6.777 0.912 1 89.75 290 THR A CA 1
ATOM 2258 C C . THR A 1 290 ? -13.555 7.434 -0.434 1 89.75 290 THR A C 1
ATOM 2260 O O . THR A 1 290 ? -14.164 7.086 -1.446 1 89.75 290 THR A O 1
ATOM 2263 N N . SER A 1 291 ? -12.727 8.422 -0.446 1 88.88 291 SER A N 1
ATOM 2264 C CA . SER A 1 291 ? -12.398 9.141 -1.67 1 88.88 291 SER A CA 1
ATOM 2265 C C . SER A 1 291 ? -11.766 8.219 -2.703 1 88.88 291 SER A C 1
ATOM 2267 O O . SER A 1 291 ? -11.039 7.285 -2.348 1 88.88 291 SER A O 1
ATOM 2269 N N . TRP A 1 292 ? -12.07 8.445 -3.934 1 91.31 292 TRP A N 1
ATOM 2270 C CA . TRP A 1 292 ? -11.57 7.656 -5.055 1 91.31 292 TRP A CA 1
ATOM 2271 C C . TRP A 1 292 ? -11.312 8.539 -6.27 1 91.31 292 TRP A C 1
ATOM 2273 O O . TRP A 1 292 ? -12.172 9.344 -6.652 1 91.31 292 TRP A O 1
ATOM 2283 N N . MET A 1 293 ? -10.164 8.445 -6.84 1 89.38 293 MET A N 1
ATOM 2284 C CA . MET A 1 293 ? -9.812 9.266 -7.992 1 89.38 293 MET A CA 1
ATOM 2285 C C . MET A 1 293 ? -9.992 8.484 -9.289 1 89.38 293 MET A C 1
ATOM 2287 O O . MET A 1 293 ? -9.516 7.355 -9.414 1 89.38 293 MET A O 1
ATOM 2291 N N . GLU A 1 294 ? -10.727 9.023 -10.148 1 90.31 294 GLU A N 1
ATOM 2292 C CA . GLU A 1 294 ? -10.805 8.562 -11.531 1 90.31 294 GLU A CA 1
ATOM 2293 C C . GLU A 1 294 ? -10.078 9.516 -12.477 1 90.31 294 GLU A C 1
ATOM 2295 O O . GLU A 1 294 ? -10.664 10.484 -12.961 1 90.31 294 GLU A O 1
ATOM 2300 N N . LEU A 1 295 ? -8.836 9.164 -12.727 1 84.69 295 LEU A N 1
ATOM 2301 C CA . LEU A 1 295 ? -7.93 10.023 -13.484 1 84.69 295 LEU A CA 1
ATOM 2302 C C . LEU A 1 295 ? -7.875 11.422 -12.883 1 84.69 295 LEU A C 1
ATOM 2304 O O . LEU A 1 295 ? -7.227 11.633 -11.852 1 84.69 295 LEU A O 1
ATOM 2308 N N . THR A 1 296 ? -8.766 12.375 -13.336 1 79.5 296 THR A N 1
ATOM 2309 C CA . THR A 1 296 ? -8.742 13.727 -12.789 1 79.5 296 THR A CA 1
ATOM 2310 C C . THR A 1 296 ? -10.047 14.031 -12.062 1 79.5 296 THR A C 1
ATOM 2312 O O . THR A 1 296 ? -10.188 15.086 -11.43 1 79.5 296 THR A O 1
ATOM 2315 N N . THR A 1 297 ? -10.953 13.086 -12.102 1 85.88 297 THR A N 1
ATOM 2316 C CA . THR A 1 297 ? -12.266 13.297 -11.492 1 85.88 297 THR A CA 1
ATOM 2317 C C . THR A 1 297 ? -12.297 12.727 -10.078 1 85.88 297 THR A C 1
ATOM 2319 O O . THR A 1 297 ? -11.922 11.578 -9.852 1 85.88 297 THR A O 1
ATOM 2322 N N . PHE A 1 298 ? -12.727 13.555 -9.195 1 87.19 298 PHE A N 1
ATOM 2323 C CA . PHE A 1 298 ? -12.82 13.141 -7.805 1 87.19 298 PHE A CA 1
ATOM 2324 C C . PHE A 1 298 ? -14.148 12.438 -7.539 1 87.19 298 PHE A C 1
ATOM 2326 O O . PHE A 1 298 ? -15.211 13.047 -7.637 1 87.19 298 PHE A O 1
ATOM 2333 N N . LEU A 1 299 ? -14.07 11.234 -7.152 1 91.88 299 LEU A N 1
ATOM 2334 C CA . LEU A 1 299 ? -15.234 10.406 -6.84 1 91.88 299 LEU A CA 1
ATOM 2335 C C . LEU A 1 299 ? -15.078 9.734 -5.48 1 91.88 299 LEU A C 1
ATOM 2337 O O . LEU A 1 299 ? -14.219 10.125 -4.688 1 91.88 299 LEU A O 1
ATOM 2341 N N . TRP A 1 300 ? -16.062 8.883 -5.219 1 92.44 300 TRP A N 1
ATOM 2342 C CA . TRP A 1 300 ? -16.031 8.156 -3.951 1 92.44 300 TRP A CA 1
ATOM 2343 C C . TRP A 1 300 ? -16.328 6.676 -4.168 1 92.44 300 TRP A C 1
ATOM 2345 O O . TRP A 1 300 ? -17.188 6.32 -4.984 1 92.44 300 TRP A O 1
ATOM 2355 N N . LEU A 1 301 ? -15.547 5.855 -3.48 1 95.06 301 LEU A N 1
ATOM 2356 C CA . LEU A 1 301 ? -15.859 4.434 -3.404 1 95.06 301 LEU A CA 1
ATOM 2357 C C . LEU A 1 301 ? -16.812 4.148 -2.252 1 95.06 301 LEU A C 1
ATOM 2359 O O . LEU A 1 301 ? -16.453 4.273 -1.083 1 95.06 301 LEU A O 1
ATOM 2363 N N . TRP A 1 302 ? -18.031 3.785 -2.611 1 95.69 302 TRP A N 1
ATOM 2364 C CA . TRP A 1 302 ? -19.078 3.475 -1.633 1 95.69 302 TRP A CA 1
ATOM 2365 C C . TRP A 1 302 ? -19.094 1.983 -1.318 1 95.69 302 TRP A C 1
ATOM 2367 O O . TRP A 1 302 ? -18.906 1.151 -2.209 1 95.69 302 TRP A O 1
ATOM 2377 N N . VAL A 1 303 ? -19.344 1.678 -0.071 1 97.19 303 VAL A N 1
ATOM 2378 C CA . VAL A 1 303 ? -19.516 0.282 0.316 1 97.19 303 VAL A CA 1
ATOM 2379 C C . VAL A 1 303 ? -20.875 0.104 1.002 1 97.19 303 VAL A C 1
ATOM 2381 O O . VAL A 1 303 ? -21.297 0.961 1.78 1 97.19 303 VAL A O 1
ATOM 2384 N N . PHE A 1 304 ? -21.609 -0.827 0.642 1 97.12 304 PHE A N 1
ATOM 2385 C CA . PHE A 1 304 ? -22.844 -1.307 1.254 1 97.12 304 PHE A CA 1
ATOM 2386 C C . PHE A 1 304 ? -22.672 -2.736 1.754 1 97.12 304 PHE A C 1
ATOM 2388 O O . PHE A 1 304 ? -22.578 -3.672 0.956 1 97.12 304 PHE A O 1
ATOM 2395 N N . SER A 1 305 ? -22.594 -2.9 3.031 1 97.75 305 SER A N 1
ATOM 2396 C CA . SER A 1 305 ? -22.297 -4.211 3.59 1 97.75 305 SER A CA 1
ATOM 2397 C C . SER A 1 305 ? -23.422 -4.711 4.484 1 97.75 305 SER A C 1
ATOM 2399 O O . SER A 1 305 ? -23.922 -3.975 5.34 1 97.75 305 SER A O 1
ATOM 2401 N N . THR A 1 306 ? -23.922 -5.828 4.254 1 96.06 306 THR A N 1
ATOM 2402 C CA . THR A 1 306 ? -24.891 -6.543 5.074 1 96.06 306 THR A CA 1
ATOM 2403 C C . THR A 1 306 ? -24.266 -7.801 5.68 1 96.06 306 THR A C 1
ATOM 2405 O O . THR A 1 306 ? -23.047 -7.977 5.637 1 96.06 306 THR A O 1
ATOM 2408 N N . ASP A 1 307 ? -25.031 -8.609 6.254 1 91.56 307 ASP A N 1
ATOM 2409 C CA . ASP A 1 307 ? -24.531 -9.844 6.848 1 91.56 307 ASP A CA 1
ATOM 2410 C C . ASP A 1 307 ? -24.172 -10.867 5.766 1 91.56 307 ASP A C 1
ATOM 2412 O O . ASP A 1 307 ? -23.297 -11.719 5.98 1 91.56 307 ASP A O 1
ATOM 2416 N N . SER A 1 308 ? -24.75 -10.641 4.527 1 93.44 308 SER A N 1
ATOM 2417 C CA . SER A 1 308 ? -24.562 -11.688 3.527 1 93.44 308 SER A CA 1
ATOM 2418 C C . SER A 1 308 ? -23.906 -11.141 2.271 1 93.44 308 SER A C 1
ATOM 2420 O O . SER A 1 308 ? -23.344 -11.898 1.479 1 93.44 308 SER A O 1
ATOM 2422 N N . VAL A 1 309 ? -24.016 -9.836 2.092 1 96.56 309 VAL A N 1
ATOM 2423 C CA . VAL A 1 309 ? -23.453 -9.281 0.865 1 96.56 309 VAL A CA 1
ATOM 2424 C C . VAL A 1 309 ? -22.672 -8.008 1.182 1 96.56 309 VAL A C 1
ATOM 2426 O O . VAL A 1 309 ? -23 -7.293 2.135 1 96.56 309 VAL A O 1
ATOM 2429 N N . THR A 1 310 ? -21.641 -7.766 0.499 1 98.06 310 THR A N 1
ATOM 2430 C CA . THR A 1 310 ? -20.891 -6.52 0.486 1 98.06 310 THR A CA 1
ATOM 2431 C C . THR A 1 310 ? -20.703 -6.016 -0.942 1 98.06 310 THR A C 1
ATOM 2433 O O . THR A 1 310 ? -20.047 -6.668 -1.756 1 98.06 310 THR A O 1
ATOM 2436 N N . ALA A 1 311 ? -21.297 -4.91 -1.231 1 97.81 311 ALA A N 1
ATOM 2437 C CA . ALA A 1 311 ? -21.281 -4.379 -2.592 1 97.81 311 ALA A CA 1
ATOM 2438 C C . ALA A 1 311 ? -20.656 -2.986 -2.635 1 97.81 311 ALA A C 1
ATOM 2440 O O . ALA A 1 311 ? -20.734 -2.238 -1.656 1 97.81 311 ALA A O 1
ATOM 2441 N N . TYR A 1 312 ? -20.109 -2.654 -3.721 1 97.81 312 TYR A N 1
ATOM 2442 C CA . TYR A 1 312 ? -19.391 -1.398 -3.883 1 97.81 312 TYR A CA 1
ATOM 2443 C C . TYR A 1 312 ? -19.875 -0.642 -5.113 1 97.81 312 TYR A C 1
ATOM 2445 O O . TYR A 1 312 ? -20.297 -1.252 -6.102 1 97.81 312 TYR A O 1
ATOM 2453 N N . TRP A 1 313 ? -19.844 0.634 -5.094 1 96.19 313 TRP A N 1
ATOM 2454 C CA . TRP A 1 313 ? -20.078 1.525 -6.227 1 96.19 313 TRP A CA 1
ATOM 2455 C C . TRP A 1 313 ? -19.172 2.744 -6.156 1 96.19 313 TRP A C 1
ATOM 2457 O O . TRP A 1 313 ? -18.828 3.209 -5.066 1 96.19 313 TRP A O 1
ATOM 2467 N N . ILE A 1 314 ? -18.719 3.203 -7.277 1 94.62 314 ILE A N 1
ATOM 2468 C CA . ILE A 1 314 ? -17.953 4.434 -7.367 1 94.62 314 ILE A CA 1
ATOM 2469 C C . ILE A 1 314 ? -18.797 5.539 -7.98 1 94.62 314 ILE A C 1
ATOM 2471 O O . ILE A 1 314 ? -19.297 5.398 -9.102 1 94.62 314 ILE A O 1
ATOM 2475 N N . ALA A 1 315 ? -19 6.562 -7.289 1 92.25 315 ALA A N 1
ATOM 2476 C CA . ALA A 1 315 ? -19.875 7.656 -7.727 1 92.25 315 ALA A CA 1
ATOM 2477 C C . ALA A 1 315 ? -19.562 8.938 -6.949 1 92.25 315 ALA A C 1
ATOM 2479 O O . ALA A 1 315 ? -18.656 8.969 -6.117 1 92.25 315 ALA A O 1
ATOM 2480 N N . TYR A 1 316 ? -20.266 9.938 -7.363 1 86.5 316 TYR A N 1
ATOM 2481 C CA . TYR A 1 316 ? -20.172 11.188 -6.613 1 86.5 316 TYR A CA 1
ATOM 2482 C C . TYR A 1 316 ? -20.75 11.023 -5.211 1 86.5 316 TYR A C 1
ATOM 2484 O O . TYR A 1 316 ? -21.484 10.086 -4.945 1 86.5 316 TYR A O 1
ATOM 2492 N N . ARG A 1 317 ? -20.25 11.961 -4.398 1 79.38 317 ARG A N 1
ATOM 2493 C CA . ARG A 1 317 ? -20.734 11.914 -3.021 1 79.38 317 ARG A CA 1
ATOM 2494 C C . ARG A 1 317 ? -22.109 12.547 -2.898 1 79.38 317 ARG A C 1
ATOM 2496 O O . ARG A 1 317 ? -22.297 13.508 -2.15 1 79.38 317 ARG A O 1
ATOM 2503 N N . SER A 1 318 ? -23.031 12.25 -3.715 1 77.25 318 SER A N 1
ATOM 2504 C CA . SER A 1 318 ? -24.375 12.82 -3.719 1 77.25 318 SER A CA 1
ATOM 2505 C C . SER A 1 318 ? -25.406 11.789 -3.281 1 77.25 318 SER A C 1
ATOM 2507 O O . SER A 1 318 ? -25.109 10.594 -3.205 1 77.25 318 SER A O 1
ATOM 2509 N N . ALA A 1 319 ? -26.5 12.352 -2.898 1 79.81 319 ALA A N 1
ATOM 2510 C CA . ALA A 1 319 ? -27.609 11.508 -2.469 1 79.81 319 ALA A CA 1
ATOM 2511 C C . ALA A 1 319 ? -28.141 10.672 -3.629 1 79.81 319 ALA A C 1
ATOM 2513 O O . ALA A 1 319 ? -28.875 9.711 -3.42 1 79.81 319 ALA A O 1
ATOM 2514 N N . GLU A 1 320 ? -27.688 11.039 -4.703 1 80.5 320 GLU A N 1
ATOM 2515 C CA . GLU A 1 320 ? -28.219 10.422 -5.91 1 80.5 320 GLU A CA 1
ATOM 2516 C C . GLU A 1 320 ? -27.938 8.922 -5.93 1 80.5 320 GLU A C 1
ATOM 2518 O O . GLU A 1 320 ? -28.828 8.125 -6.242 1 80.5 320 GLU A O 1
ATOM 2523 N N . LEU A 1 321 ? -26.75 8.539 -5.566 1 83.38 321 LEU A N 1
ATOM 2524 C CA . LEU A 1 321 ? -26.406 7.117 -5.578 1 83.38 321 LEU A CA 1
ATOM 2525 C C . LEU A 1 321 ? -27.281 6.34 -4.602 1 83.38 321 LEU A C 1
ATOM 2527 O O . LEU A 1 321 ? -27.781 5.262 -4.934 1 83.38 321 LEU A O 1
ATOM 2531 N N . LEU A 1 322 ? -27.469 6.867 -3.471 1 84.75 322 LEU A N 1
ATOM 2532 C CA . LEU A 1 322 ? -28.266 6.195 -2.449 1 84.75 322 LEU A CA 1
ATOM 2533 C C . LEU A 1 322 ? -29.719 6.059 -2.898 1 84.75 322 LEU A C 1
ATOM 2535 O O . LEU A 1 322 ? -30.328 5.004 -2.713 1 84.75 322 LEU A O 1
ATOM 2539 N N . GLU A 1 323 ? -30.188 7.125 -3.504 1 85.81 323 GLU A N 1
ATOM 2540 C CA . GLU A 1 323 ? -31.562 7.121 -3.98 1 85.81 323 GLU A CA 1
ATOM 2541 C C . GLU A 1 323 ? -31.766 6.098 -5.094 1 85.81 323 GLU A C 1
ATOM 2543 O O . GLU A 1 323 ? -32.781 5.406 -5.137 1 85.81 323 GLU A O 1
ATOM 2548 N N . ASN A 1 324 ? -30.797 6.031 -5.887 1 85.56 324 ASN A N 1
ATOM 2549 C CA . ASN A 1 324 ? -30.891 5.102 -7.008 1 85.56 324 ASN A CA 1
ATOM 2550 C C . ASN A 1 324 ? -30.75 3.652 -6.547 1 85.56 324 ASN A C 1
ATOM 2552 O O . ASN A 1 324 ? -31.406 2.76 -7.094 1 85.56 324 ASN A O 1
ATOM 2556 N N . LEU A 1 325 ? -29.969 3.459 -5.605 1 86.75 325 LEU A N 1
ATOM 2557 C CA . LEU A 1 325 ? -29.688 2.1 -5.156 1 86.75 325 LEU A CA 1
ATOM 2558 C C . LEU A 1 325 ? -30.75 1.615 -4.18 1 86.75 325 LEU A C 1
ATOM 2560 O O . LEU A 1 325 ? -31.312 0.53 -4.355 1 86.75 325 LEU A O 1
ATOM 2564 N N . LEU A 1 326 ? -31.047 2.314 -3.117 1 86.5 326 LEU A N 1
ATOM 2565 C CA . LEU A 1 326 ? -31.938 1.893 -2.039 1 86.5 326 LEU A CA 1
ATOM 2566 C C . LEU A 1 326 ? -33.375 2.338 -2.307 1 86.5 326 LEU A C 1
ATOM 2568 O O . LEU A 1 326 ? -34.312 1.729 -1.805 1 86.5 326 LEU A O 1
ATOM 2572 N N . GLY A 1 327 ? -33.469 3.277 -3.104 1 80.25 327 GLY A N 1
ATOM 2573 C CA . GLY A 1 327 ? -34.812 3.848 -3.299 1 80.25 327 GLY A CA 1
ATOM 2574 C C . GLY A 1 327 ? -35.281 4.66 -2.111 1 80.25 327 GLY A C 1
ATOM 2575 O O . GLY A 1 327 ? -34.594 4.758 -1.097 1 80.25 327 GLY A O 1
ATOM 2576 N N . ALA A 1 328 ? -36.438 5.246 -2.213 1 76.12 328 ALA A N 1
ATOM 2577 C CA . ALA A 1 328 ? -37 6.098 -1.175 1 76.12 328 ALA A CA 1
ATOM 2578 C C . ALA A 1 328 ? -37.625 5.258 -0.064 1 76.12 328 ALA A C 1
ATOM 2580 O O . ALA A 1 328 ? -37.812 5.734 1.061 1 76.12 328 ALA A O 1
ATOM 2581 N N . ASP A 1 329 ? -37.688 4.008 -0.333 1 81.31 329 ASP A N 1
ATOM 2582 C CA . ASP A 1 329 ? -38.531 3.238 0.589 1 81.31 329 ASP A CA 1
ATOM 2583 C C . ASP A 1 329 ? -37.688 2.203 1.345 1 81.31 329 ASP A C 1
ATOM 2585 O O . ASP A 1 329 ? -38.219 1.187 1.8 1 81.31 329 ASP A O 1
ATOM 2589 N N . TYR A 1 330 ? -36.438 2.439 1.451 1 89.31 330 TYR A N 1
ATOM 2590 C CA . TYR A 1 330 ? -35.656 1.469 2.219 1 89.31 330 TYR A CA 1
ATOM 2591 C C . TYR A 1 330 ? -36.156 1.415 3.666 1 89.31 330 TYR A C 1
ATOM 2593 O O . TYR A 1 330 ? -36.188 2.443 4.344 1 89.31 330 TYR A O 1
ATOM 2601 N N . LEU A 1 331 ? -36.5 0.25 4.16 1 87.06 331 LEU A N 1
ATOM 2602 C CA . LEU A 1 331 ? -37.125 0.102 5.457 1 87.06 331 LEU A CA 1
ATOM 2603 C C . LEU A 1 331 ? -36.156 -0.46 6.488 1 87.06 331 LEU A C 1
ATOM 2605 O O . LEU A 1 331 ? -36.469 -0.519 7.68 1 87.06 331 LEU A O 1
ATOM 2609 N N . GLY A 1 332 ? -35 -0.91 6.098 1 92.44 332 GLY A N 1
ATOM 2610 C CA . GLY A 1 332 ? -34.031 -1.438 7.039 1 92.44 332 GLY A CA 1
ATOM 2611 C C . GLY A 1 332 ? -33.281 -0.356 7.789 1 92.44 332 GLY A C 1
ATOM 2612 O O . GLY A 1 332 ? -33.5 0.834 7.566 1 92.44 332 GLY A O 1
ATOM 2613 N N . TRP A 1 333 ? -32.531 -0.779 8.805 1 95.31 333 TRP A N 1
ATOM 2614 C CA . TRP A 1 333 ? -31.703 0.148 9.562 1 95.31 333 TRP A CA 1
ATOM 2615 C C . TRP A 1 333 ? -30.453 0.536 8.766 1 95.31 333 TRP A C 1
ATOM 2617 O O . TRP A 1 333 ? -29.781 -0.325 8.203 1 95.31 333 TRP A O 1
ATOM 2627 N N . LEU A 1 334 ? -30.219 1.765 8.672 1 95.12 334 LEU A N 1
ATOM 2628 C CA . LEU A 1 334 ? -29.062 2.289 7.957 1 95.12 334 LEU A CA 1
ATOM 2629 C C . LEU A 1 334 ? -28.016 2.803 8.93 1 95.12 334 LEU A C 1
ATOM 2631 O O . LEU A 1 334 ? -28.219 3.812 9.609 1 95.12 334 LEU A O 1
ATOM 2635 N N . MET A 1 335 ? -26.922 2.098 9.023 1 96.38 335 MET A N 1
ATOM 2636 C CA . MET A 1 335 ? -25.797 2.475 9.883 1 96.38 335 MET A CA 1
ATOM 2637 C C . MET A 1 335 ? -24.75 3.252 9.086 1 96.38 335 MET A C 1
ATOM 2639 O O . MET A 1 335 ? -24.297 2.801 8.039 1 96.38 335 MET A O 1
ATOM 2643 N N . GLY A 1 336 ? -24.344 4.43 9.531 1 93.69 336 GLY A N 1
ATOM 2644 C CA . GLY A 1 336 ? -23.344 5.242 8.852 1 93.69 336 GLY A CA 1
ATOM 2645 C C . GLY A 1 336 ? -22.578 6.156 9.781 1 93.69 336 GLY A C 1
ATOM 2646 O O . GLY A 1 336 ? -22.703 6.047 11.008 1 93.69 336 GLY A O 1
ATOM 2647 N N . ASP A 1 337 ? -21.75 7.016 9.242 1 89.19 337 ASP A N 1
ATOM 2648 C CA . ASP A 1 337 ? -20.891 7.895 10.031 1 89.19 337 ASP A CA 1
ATOM 2649 C C . ASP A 1 337 ? -21.562 9.242 10.281 1 89.19 337 ASP A C 1
ATOM 2651 O O . ASP A 1 337 ? -21.031 10.094 10.984 1 89.19 337 ASP A O 1
ATOM 2655 N N . GLY A 1 338 ? -22.734 9.461 9.727 1 85.56 338 GLY A N 1
ATOM 2656 C CA . GLY A 1 338 ? -23.453 10.703 9.977 1 85.56 338 GLY A CA 1
ATOM 2657 C C . GLY A 1 338 ? -23.516 11.617 8.766 1 85.56 338 GLY A C 1
ATOM 2658 O O . GLY A 1 338 ? -23.828 12.797 8.891 1 85.56 338 GLY A O 1
ATOM 2659 N N . TYR A 1 339 ? -23.172 11.055 7.688 1 84.62 339 TYR A N 1
ATOM 2660 C CA . TYR A 1 339 ? -23.297 11.844 6.461 1 84.62 339 TYR A CA 1
ATOM 2661 C C . TYR A 1 339 ? -24.719 12.312 6.25 1 84.62 339 TYR A C 1
ATOM 2663 O O . TYR A 1 339 ? -25.672 11.547 6.453 1 84.62 339 TYR A O 1
ATOM 2671 N N . GLN A 1 340 ? -24.875 13.547 5.914 1 84.81 340 GLN A N 1
ATOM 2672 C CA . GLN A 1 340 ? -26.172 14.211 5.898 1 84.81 340 GLN A CA 1
ATOM 2673 C C . GLN A 1 340 ? -27.109 13.562 4.891 1 84.81 340 GLN A C 1
ATOM 2675 O O . GLN A 1 340 ? -28.328 13.539 5.098 1 84.81 340 GLN A O 1
ATOM 2680 N N . THR A 1 341 ? -26.547 13 3.896 1 82.94 341 THR A N 1
ATOM 2681 C CA . THR A 1 341 ? -27.359 12.414 2.838 1 82.94 341 THR A CA 1
ATOM 2682 C C . THR A 1 341 ? -28.156 11.227 3.367 1 82.94 341 THR A C 1
ATOM 2684 O O . THR A 1 341 ? -29.203 10.883 2.809 1 82.94 341 THR A O 1
ATOM 2687 N N . TYR A 1 342 ? -27.734 10.695 4.469 1 86.75 342 TYR A N 1
ATOM 2688 C CA . TYR A 1 342 ? -28.406 9.539 5.039 1 86.75 342 TYR A CA 1
ATOM 2689 C C . TYR A 1 342 ? -29.688 9.953 5.762 1 86.75 342 TYR A C 1
ATOM 2691 O O . TYR A 1 342 ? -30.531 9.109 6.074 1 86.75 342 TYR A O 1
ATOM 2699 N N . ARG A 1 343 ? -29.891 11.25 6.047 1 86.75 343 ARG A N 1
ATOM 2700 C CA . ARG A 1 343 ? -31 11.742 6.848 1 86.75 343 ARG A CA 1
ATOM 2701 C C . ARG A 1 343 ? -32.312 11.578 6.109 1 86.75 343 ARG A C 1
ATOM 2703 O O . ARG A 1 343 ? -33.406 11.672 6.711 1 86.75 343 ARG A O 1
ATOM 2710 N N . ARG A 1 344 ? -32.25 11.242 4.902 1 84.31 344 ARG A N 1
ATOM 2711 C CA . ARG A 1 344 ? -33.469 11.008 4.102 1 84.31 344 ARG A CA 1
ATOM 2712 C C . ARG A 1 344 ? -34.125 9.711 4.516 1 84.31 344 ARG A C 1
ATOM 2714 O O . ARG A 1 344 ? -35.312 9.516 4.238 1 84.31 344 ARG A O 1
ATOM 2721 N N . TYR A 1 345 ? -33.406 8.93 5.172 1 89.31 345 TYR A N 1
ATOM 2722 C CA . TYR A 1 345 ? -33.938 7.641 5.59 1 89.31 345 TYR A CA 1
ATOM 2723 C C . TYR A 1 345 ? -34.375 7.676 7.055 1 89.31 345 TYR A C 1
ATOM 2725 O O . TYR A 1 345 ? -33.625 8.188 7.902 1 89.31 345 TYR A O 1
ATOM 2733 N N . PRO A 1 346 ? -35.531 7.164 7.289 1 87.69 346 PRO A N 1
ATOM 2734 C CA . PRO A 1 346 ? -36.094 7.293 8.641 1 87.69 346 PRO A CA 1
ATOM 2735 C C . PRO A 1 346 ? -35.375 6.418 9.664 1 87.69 346 PRO A C 1
ATOM 2737 O O . PRO A 1 346 ? -35.156 6.836 10.805 1 87.69 346 PRO A O 1
ATOM 2740 N N . ASN A 1 347 ? -35 5.27 9.312 1 92.94 347 ASN A N 1
ATOM 2741 C CA . ASN A 1 347 ? -34.344 4.348 10.234 1 92.94 347 ASN A CA 1
ATOM 2742 C C . ASN A 1 347 ? -32.812 4.426 10.117 1 92.94 347 ASN A C 1
ATOM 2744 O O . ASN A 1 347 ? -32.219 3.709 9.312 1 92.94 347 ASN A O 1
ATOM 2748 N N . ARG A 1 348 ? -32.281 5.242 11.016 1 94.06 348 ARG A N 1
ATOM 2749 C CA . ARG A 1 348 ? -30.844 5.457 10.945 1 94.06 348 ARG A CA 1
ATOM 2750 C C . ARG A 1 348 ? -30.172 5.152 12.281 1 94.06 348 ARG A C 1
ATOM 2752 O O . ARG A 1 348 ? -30.797 5.309 13.336 1 94.06 348 ARG A O 1
ATOM 2759 N N . VAL A 1 349 ? -29.016 4.656 12.164 1 95.75 349 VAL A N 1
ATOM 2760 C CA . VAL A 1 349 ? -28.141 4.445 13.312 1 95.75 349 VAL A CA 1
ATOM 2761 C C . VAL A 1 349 ? -26.781 5.09 13.062 1 95.75 349 VAL A C 1
ATOM 2763 O O . VAL A 1 349 ? -26.25 5.023 11.953 1 95.75 349 VAL A O 1
ATOM 2766 N N . ARG A 1 350 ? -26.281 5.715 14.078 1 95.5 350 ARG A N 1
ATOM 2767 C CA . ARG A 1 350 ? -25.031 6.465 13.938 1 95.5 350 ARG A CA 1
ATOM 2768 C C . ARG A 1 350 ? -23.875 5.734 14.602 1 95.5 350 ARG A C 1
ATOM 2770 O O . ARG A 1 350 ? -24.016 5.184 15.695 1 95.5 350 ARG A O 1
ATOM 2777 N N . CYS A 1 351 ? -22.75 5.734 13.938 1 95.69 351 CYS A N 1
ATOM 2778 C CA . CYS A 1 351 ? -21.531 5.137 14.469 1 95.69 351 CYS A CA 1
ATOM 2779 C C . CYS A 1 351 ? -21 5.949 15.641 1 95.69 351 CYS A C 1
ATOM 2781 O O . CYS A 1 351 ? -20.578 7.094 15.469 1 95.69 351 CYS A O 1
ATOM 2783 N N . TRP A 1 352 ? -20.859 5.359 16.812 1 95.88 352 TRP A N 1
ATOM 2784 C CA . TRP A 1 352 ? -20.406 6.062 18.016 1 95.88 352 TRP A CA 1
ATOM 2785 C C . TRP A 1 352 ? -18.906 6.27 18 1 95.88 352 TRP A C 1
ATOM 2787 O O . TRP A 1 352 ? -18.391 7.172 18.656 1 95.88 352 TRP A O 1
ATOM 2797 N N . ALA A 1 353 ? -18.203 5.414 17.266 1 92.19 353 ALA A N 1
ATOM 2798 C CA . ALA A 1 353 ? -16.75 5.578 17.188 1 92.19 353 ALA A CA 1
ATOM 2799 C C . ALA A 1 353 ? -16.375 6.961 16.656 1 92.19 353 ALA A C 1
ATOM 2801 O O . ALA A 1 353 ? -15.422 7.578 17.141 1 92.19 353 ALA A O 1
ATOM 2802 N N . HIS A 1 354 ? -17.141 7.414 15.695 1 90.19 354 HIS A N 1
ATOM 2803 C CA . HIS A 1 354 ? -16.891 8.734 15.117 1 90.19 354 HIS A CA 1
ATOM 2804 C C . HIS A 1 354 ? -17.188 9.836 16.125 1 90.19 354 HIS A C 1
ATOM 2806 O O . HIS A 1 354 ? -16.453 10.828 16.203 1 90.19 354 HIS A O 1
ATOM 2812 N N . LEU A 1 355 ? -18.188 9.688 16.844 1 92.5 355 LEU A N 1
ATOM 2813 C CA . LEU A 1 355 ? -18.562 10.672 17.859 1 92.5 355 LEU A CA 1
ATOM 2814 C C . LEU A 1 355 ? -17.531 10.719 18.984 1 92.5 355 LEU A C 1
ATOM 2816 O O . LEU A 1 355 ? -17.172 11.797 19.453 1 92.5 355 LEU A O 1
ATOM 2820 N N . LEU A 1 356 ? -17.094 9.555 19.359 1 91.81 356 LEU A N 1
ATOM 2821 C CA . LEU A 1 356 ? -16.094 9.461 20.422 1 91.81 356 LEU A CA 1
ATOM 2822 C C . LEU A 1 356 ? -14.797 10.148 19.984 1 91.81 356 LEU A C 1
ATOM 2824 O O . LEU A 1 356 ? -14.172 10.852 20.781 1 91.81 356 LEU A O 1
ATOM 2828 N N . ARG A 1 357 ? -14.438 9.93 18.766 1 87.12 357 ARG A N 1
ATOM 2829 C CA . ARG A 1 357 ? -13.219 10.555 18.266 1 87.12 357 ARG A CA 1
ATOM 2830 C C . ARG A 1 357 ? -13.344 12.078 18.25 1 87.12 357 ARG A C 1
ATOM 2832 O O . ARG A 1 357 ? -12.406 12.781 18.625 1 87.12 357 ARG A O 1
ATOM 2839 N N . LYS A 1 358 ? -14.461 12.562 17.797 1 88.69 358 LYS A N 1
ATOM 2840 C CA . LYS A 1 358 ? -14.688 14.008 17.781 1 88.69 358 LYS A CA 1
ATOM 2841 C C . LYS A 1 358 ? -14.672 14.594 19.188 1 88.69 358 LYS A C 1
ATOM 2843 O O . LYS A 1 358 ? -14.102 15.656 19.422 1 88.69 358 LYS A O 1
ATOM 2848 N N . ALA A 1 359 ? -15.297 13.883 20.109 1 92.44 359 ALA A N 1
ATOM 2849 C CA . ALA A 1 359 ? -15.32 14.312 21.5 1 92.44 359 ALA A CA 1
ATOM 2850 C C . ALA A 1 359 ? -13.914 14.312 22.109 1 92.44 359 ALA A C 1
ATOM 2852 O O . ALA A 1 359 ? -13.562 15.211 22.875 1 92.44 359 ALA A O 1
ATOM 2853 N N . GLN A 1 360 ? -13.195 13.328 21.781 1 88.75 360 GLN A N 1
ATOM 2854 C CA . GLN A 1 360 ? -11.812 13.266 22.234 1 88.75 360 GLN A CA 1
ATOM 2855 C C . GLN A 1 360 ? -11 14.453 21.734 1 88.75 360 GLN A C 1
ATOM 2857 O O . GLN A 1 360 ? -10.18 15.008 22.453 1 88.75 360 GLN A O 1
ATOM 2862 N N . GLY A 1 361 ? -11.18 14.812 20.484 1 85.19 361 GLY A N 1
ATOM 2863 C CA . GLY A 1 361 ? -10.539 15.992 19.922 1 85.19 361 GLY A CA 1
ATOM 2864 C C . GLY A 1 361 ? -10.859 17.266 20.688 1 85.19 361 GLY A C 1
ATOM 2865 O O . GLY A 1 361 ? -9.992 18.125 20.875 1 85.19 361 GLY A O 1
ATOM 2866 N N . LEU A 1 362 ? -12.086 17.359 21.094 1 87.62 362 LEU A N 1
ATOM 2867 C CA . LEU A 1 362 ? -12.5 18.516 21.859 1 87.62 362 LEU A CA 1
ATOM 2868 C C . LEU A 1 362 ? -11.883 18.5 23.25 1 87.62 362 LEU A C 1
ATOM 2870 O O . LEU A 1 362 ? -11.5 19.547 23.781 1 87.62 362 LEU A O 1
ATOM 2874 N N . GLU A 1 363 ? -11.805 17.359 23.766 1 86.88 363 GLU A N 1
ATOM 2875 C CA . GLU A 1 363 ? -11.203 17.234 25.094 1 86.88 363 GLU A CA 1
ATOM 2876 C C . GLU A 1 363 ? -9.742 17.688 25.078 1 86.88 363 GLU A C 1
ATOM 2878 O O . GLU A 1 363 ? -9.234 18.203 26.078 1 86.88 363 GLU A O 1
ATOM 2883 N N . GLU A 1 364 ? -9.117 17.578 24 1 80.56 364 GLU A N 1
ATOM 2884 C CA . GLU A 1 364 ? -7.703 17.922 23.859 1 80.56 364 GLU A CA 1
ATOM 2885 C C . GLU A 1 364 ? -7.527 19.344 23.328 1 80.56 364 GLU A C 1
ATOM 2887 O O . GLU A 1 364 ? -6.406 19.781 23.062 1 80.56 364 GLU A O 1
ATOM 2892 N N . SER A 1 365 ? -8.609 20.016 23.141 1 80.81 365 SER A N 1
ATOM 2893 C CA . SER A 1 365 ? -8.578 21.375 22.594 1 80.81 365 SER A CA 1
ATOM 2894 C C . SER A 1 365 ? -8.023 22.375 23.609 1 80.81 365 SER A C 1
ATOM 2896 O O . SER A 1 365 ? -8.023 22.109 24.812 1 80.81 365 SER A O 1
ATOM 2898 N N . PHE A 1 366 ? -7.535 23.547 23.109 1 77.75 366 PHE A N 1
ATOM 2899 C CA . PHE A 1 366 ? -7.02 24.609 23.953 1 77.75 366 PHE A CA 1
ATOM 2900 C C . PHE A 1 366 ? -8.156 25.453 24.516 1 77.75 366 PHE A C 1
ATOM 2902 O O . PHE A 1 366 ? -7.961 26.234 25.453 1 77.75 366 PHE A O 1
ATOM 2909 N N . ASP A 1 367 ? -9.352 25.297 24 1 79.88 367 ASP A N 1
ATOM 2910 C CA . ASP A 1 367 ? -10.523 26.031 24.453 1 79.88 367 ASP A CA 1
ATOM 2911 C C . ASP A 1 367 ? -11.172 25.359 25.656 1 79.88 367 ASP A C 1
ATOM 2913 O O . ASP A 1 367 ? -11.531 24.188 25.609 1 79.88 367 ASP A O 1
ATOM 2917 N N . PRO A 1 368 ? -11.266 26.062 26.734 1 82.12 368 PRO A N 1
ATOM 2918 C CA . PRO A 1 368 ? -11.797 25.438 27.953 1 82.12 368 PRO A CA 1
ATOM 2919 C C . PRO A 1 368 ? -13.234 24.953 27.797 1 82.12 368 PRO A C 1
ATOM 2921 O O . PRO A 1 368 ? -13.602 23.906 28.344 1 82.12 368 PRO A O 1
ATOM 2924 N N . VAL A 1 369 ? -14.039 25.688 27.141 1 84.88 369 VAL A N 1
ATOM 2925 C CA . VAL A 1 369 ? -15.43 25.297 26.906 1 84.88 369 VAL A CA 1
ATOM 2926 C C . VAL A 1 369 ? -15.461 24.016 26.078 1 84.88 369 VAL A C 1
ATOM 2928 O O . VAL A 1 369 ? -16.219 23.078 26.391 1 84.88 369 VAL A O 1
ATOM 2931 N N . ALA A 1 370 ? -14.633 23.969 25.094 1 89.31 370 ALA A N 1
ATOM 2932 C CA . ALA A 1 370 ? -14.531 22.781 24.234 1 89.31 370 ALA A CA 1
ATOM 2933 C C . ALA A 1 370 ? -14.062 21.562 25.047 1 89.31 370 ALA A C 1
ATOM 2935 O O . ALA A 1 370 ? -14.602 20.469 24.891 1 89.31 370 ALA A O 1
ATOM 2936 N N . ARG A 1 371 ? -13.141 21.75 25.875 1 88.81 371 ARG A N 1
ATOM 2937 C CA . ARG A 1 371 ? -12.594 20.672 26.688 1 88.81 371 ARG A CA 1
ATOM 2938 C C . ARG A 1 371 ? -13.656 20.062 27.594 1 88.81 371 ARG A C 1
ATOM 2940 O O . ARG A 1 371 ? -13.781 18.844 27.703 1 88.81 371 ARG A O 1
ATOM 2947 N N . GLN A 1 372 ? -14.359 20.938 28.234 1 90.94 372 GLN A N 1
ATOM 2948 C CA . GLN A 1 372 ? -15.398 20.484 29.141 1 90.94 372 GLN A CA 1
ATOM 2949 C C . GLN A 1 372 ? -16.516 19.75 28.391 1 90.94 372 GLN A C 1
ATOM 2951 O O . GLN A 1 372 ? -17 18.719 28.844 1 90.94 372 GLN A O 1
ATOM 2956 N N . PHE A 1 373 ? -16.922 20.328 27.266 1 94.44 373 PHE A N 1
ATOM 2957 C CA . PHE A 1 373 ? -17.922 19.688 26.438 1 94.44 373 PHE A CA 1
ATOM 2958 C C . PHE A 1 373 ? -17.469 18.312 25.984 1 94.44 373 PHE A C 1
ATOM 2960 O O . PHE A 1 373 ? -18.234 17.344 26.016 1 94.44 373 PHE A O 1
ATOM 2967 N N . GLY A 1 374 ? -16.219 18.203 25.531 1 93.56 374 GLY A N 1
ATOM 2968 C CA . GLY A 1 374 ? -15.641 16.922 25.141 1 93.56 374 GLY A CA 1
ATOM 2969 C C . GLY A 1 374 ? -15.656 15.898 26.266 1 93.56 374 GLY A C 1
ATOM 2970 O O . GLY A 1 374 ? -16.047 14.75 26.047 1 93.56 374 GLY A O 1
ATOM 2971 N N . LYS A 1 375 ? -15.266 16.312 27.453 1 93.88 375 LYS A N 1
ATOM 2972 C CA . LYS A 1 375 ? -15.242 15.438 28.609 1 93.88 375 LYS A CA 1
ATOM 2973 C C . LYS A 1 375 ? -16.641 14.922 28.938 1 93.88 375 LYS A C 1
ATOM 2975 O O . LYS A 1 375 ? -16.812 13.727 29.219 1 93.88 375 LYS A O 1
ATOM 2980 N N . HIS A 1 376 ? -17.594 15.82 28.922 1 96.19 376 HIS A N 1
ATOM 2981 C CA . HIS A 1 376 ? -18.969 15.445 29.234 1 96.19 376 HIS A CA 1
ATOM 2982 C C . HIS A 1 376 ? -19.516 14.461 28.203 1 96.19 376 HIS A C 1
ATOM 2984 O O . HIS A 1 376 ? -20.203 13.5 28.562 1 96.19 376 HIS A O 1
ATOM 2990 N N . THR A 1 377 ? -19.234 14.742 26.984 1 97 377 THR A N 1
ATOM 2991 C CA . THR A 1 377 ? -19.703 13.883 25.906 1 97 377 THR A CA 1
ATOM 2992 C C . THR A 1 377 ? -19.094 12.484 26.016 1 97 377 THR A C 1
ATOM 2994 O O . THR A 1 377 ? -19.812 11.484 25.906 1 97 377 THR A O 1
ATOM 2997 N N . LEU A 1 378 ? -17.812 12.391 26.266 1 96.38 378 LEU A N 1
ATOM 2998 C CA . LEU A 1 378 ? -17.125 11.109 26.422 1 96.38 378 LEU A CA 1
ATOM 2999 C C . LEU A 1 378 ? -17.688 10.336 27.609 1 96.38 378 LEU A C 1
ATOM 3001 O O . LEU A 1 378 ? -17.938 9.133 27.516 1 96.38 378 LEU A O 1
ATOM 3005 N N . ALA A 1 379 ? -17.875 11.055 28.688 1 96.69 379 ALA A N 1
ATOM 3006 C CA . ALA A 1 379 ? -18.406 10.414 29.891 1 96.69 379 ALA A CA 1
ATOM 3007 C C . ALA A 1 379 ? -19.781 9.82 29.641 1 96.69 379 ALA A C 1
ATOM 3009 O O . ALA A 1 379 ? -20.062 8.68 30.016 1 96.69 379 ALA A O 1
ATOM 3010 N N . LEU A 1 380 ? -20.625 10.562 29.047 1 97.44 380 LEU A N 1
ATOM 3011 C CA . LEU A 1 380 ? -21.969 10.102 28.766 1 97.44 380 LEU A CA 1
ATOM 3012 C C . LEU A 1 380 ? -21.953 8.891 27.844 1 97.44 380 LEU A C 1
ATOM 3014 O O . LEU A 1 380 ? -22.578 7.863 28.141 1 97.44 380 LEU A O 1
ATOM 3018 N N . LEU A 1 381 ? -21.297 9 26.688 1 97.19 381 LEU A N 1
ATOM 3019 C CA . LEU A 1 381 ? -21.266 7.922 25.703 1 97.19 381 LEU A CA 1
ATOM 3020 C C . LEU A 1 381 ? -20.672 6.652 26.297 1 97.19 381 LEU A C 1
ATOM 3022 O O . LEU A 1 381 ? -21.156 5.551 26.047 1 97.19 381 LEU A O 1
ATOM 3026 N N . ASN A 1 382 ? -19.625 6.801 27.078 1 96.81 382 ASN A N 1
ATOM 3027 C CA . ASN A 1 382 ? -19.016 5.637 27.719 1 96.81 382 ASN A CA 1
ATOM 3028 C C . ASN A 1 382 ? -19.969 4.965 28.688 1 96.81 382 ASN A C 1
ATOM 3030 O O . ASN A 1 382 ? -20.047 3.736 28.75 1 96.81 382 ASN A O 1
ATOM 3034 N N . THR A 1 383 ? -20.641 5.766 29.438 1 97 383 THR A N 1
ATOM 3035 C CA . THR A 1 383 ? -21.625 5.238 30.391 1 97 383 THR A CA 1
ATOM 3036 C C . THR A 1 383 ? -22.719 4.473 29.656 1 97 383 THR A C 1
ATOM 3038 O O . THR A 1 383 ? -23.078 3.365 30.047 1 97 383 THR A O 1
ATOM 3041 N N . LEU A 1 384 ? -23.188 5.07 28.672 1 97.25 384 LEU A N 1
ATOM 3042 C CA . LEU A 1 384 ? -24.25 4.441 27.891 1 97.25 384 LEU A CA 1
ATOM 3043 C C . LEU A 1 384 ? -23.75 3.168 27.219 1 97.25 384 LEU A C 1
ATOM 3045 O O . LEU A 1 384 ? -24.469 2.166 27.156 1 97.25 384 LEU A O 1
ATOM 3049 N N . MET A 1 385 ? -22.594 3.211 26.625 1 97.44 385 MET A N 1
ATOM 3050 C CA . MET A 1 385 ? -22.016 2.039 25.984 1 97.44 385 MET A CA 1
ATOM 3051 C C . MET A 1 385 ? -21.906 0.871 26.953 1 97.44 385 MET A C 1
ATOM 3053 O O . MET A 1 385 ? -22.219 -0.268 26.594 1 97.44 385 MET A O 1
ATOM 3057 N N . ASN A 1 386 ? -21.469 1.183 28.156 1 96 386 ASN A N 1
ATOM 3058 C CA . ASN A 1 386 ? -21.391 0.144 29.172 1 96 386 ASN A CA 1
ATOM 3059 C C . ASN A 1 386 ? -22.766 -0.432 29.5 1 96 386 ASN A C 1
ATOM 3061 O O . ASN A 1 386 ? -22.906 -1.647 29.641 1 96 386 ASN A O 1
ATOM 3065 N N . ALA A 1 387 ? -23.719 0.407 29.625 1 96.19 387 ALA A N 1
ATOM 3066 C CA . ALA A 1 387 ? -25.078 -0.039 29.906 1 96.19 387 ALA A CA 1
ATOM 3067 C C . ALA A 1 387 ? -25.625 -0.91 28.781 1 96.19 387 ALA A C 1
ATOM 3069 O O . ALA A 1 387 ? -26.297 -1.91 29.031 1 96.19 387 ALA A O 1
ATOM 3070 N N . ILE A 1 388 ? -25.344 -0.549 27.609 1 96.5 388 ILE A N 1
ATOM 3071 C CA . ILE A 1 388 ? -25.797 -1.286 26.438 1 96.5 388 ILE A CA 1
ATOM 3072 C C . ILE A 1 388 ? -25.156 -2.668 26.406 1 96.5 388 ILE A C 1
ATOM 3074 O O . ILE A 1 388 ? -25.828 -3.67 26.156 1 96.5 388 ILE A O 1
ATOM 3078 N N . ARG A 1 389 ? -23.859 -2.734 26.641 1 95.38 389 ARG A N 1
ATOM 3079 C CA . ARG A 1 389 ? -23.156 -4.008 26.672 1 95.38 389 ARG A CA 1
ATOM 3080 C C . ARG A 1 389 ? -23.734 -4.93 27.734 1 95.38 389 ARG A C 1
ATOM 3082 O O . ARG A 1 389 ? -23.891 -6.133 27.516 1 95.38 389 ARG A O 1
ATOM 3089 N N . GLU A 1 390 ? -24.062 -4.348 28.844 1 94.75 390 GLU A N 1
ATOM 3090 C CA . GLU A 1 390 ? -24.656 -5.121 29.922 1 94.75 390 GLU A CA 1
ATOM 3091 C C . GLU A 1 390 ? -26.062 -5.602 29.531 1 94.75 390 GLU A C 1
ATOM 3093 O O . GLU A 1 390 ? -26.438 -6.734 29.844 1 94.75 390 GLU A O 1
ATOM 3098 N N . ALA A 1 391 ? -26.781 -4.773 28.938 1 95.5 391 ALA A N 1
ATOM 3099 C CA . ALA A 1 391 ? -28.141 -5.105 28.531 1 95.5 391 ALA A CA 1
ATOM 3100 C C . ALA A 1 391 ? -28.156 -6.234 27.516 1 95.5 391 ALA A C 1
ATOM 3102 O O . ALA A 1 391 ? -29.109 -7.02 27.453 1 95.5 391 ALA A O 1
ATOM 3103 N N . ARG A 1 392 ? -27.188 -6.293 26.656 1 94.38 392 ARG A N 1
ATOM 3104 C CA . ARG A 1 392 ? -27.078 -7.332 25.641 1 94.38 392 ARG A CA 1
ATOM 3105 C C . ARG A 1 392 ? -26.891 -8.711 26.281 1 94.38 392 ARG A C 1
ATOM 3107 O O . ARG A 1 392 ? -27.312 -9.719 25.719 1 94.38 392 ARG A O 1
ATOM 3114 N N . VAL A 1 393 ? -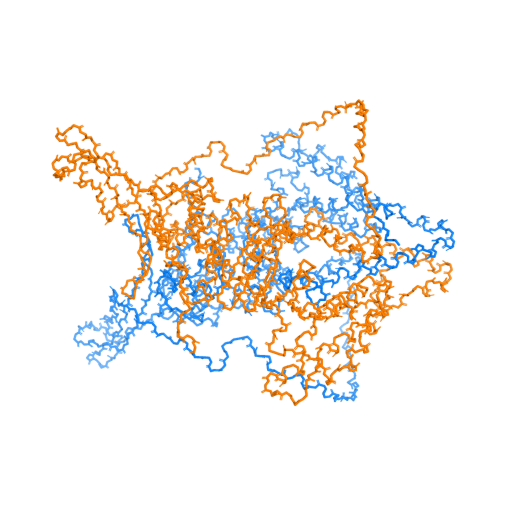26.25 -8.727 27.391 1 94.12 393 VAL A N 1
ATOM 3115 C CA . VAL A 1 393 ? -26.016 -9.977 28.109 1 94.12 393 VAL A CA 1
ATOM 3116 C C . VAL A 1 393 ? -27.219 -10.297 29 1 94.12 393 VAL A C 1
ATOM 3118 O O . VAL A 1 393 ? -27.703 -11.422 29 1 94.12 393 VAL A O 1
ATOM 3121 N N . ASP A 1 394 ? -27.594 -9.25 29.766 1 93.69 394 ASP A N 1
ATOM 3122 C CA . ASP A 1 394 ? -28.703 -9.375 30.688 1 93.69 394 ASP A CA 1
ATOM 3123 C C . ASP A 1 394 ? -29.719 -8.25 30.469 1 93.69 394 ASP A C 1
ATOM 3125 O O . ASP A 1 394 ? -29.578 -7.168 31.047 1 93.69 394 ASP A O 1
ATOM 3129 N N . PRO A 1 395 ? -30.828 -8.578 29.734 1 91.5 395 PRO A N 1
ATOM 3130 C CA . PRO A 1 395 ? -31.812 -7.535 29.422 1 91.5 395 PRO A CA 1
ATOM 3131 C C . PRO A 1 395 ? -32.406 -6.895 30.672 1 91.5 395 PRO A C 1
ATOM 3133 O O . PRO A 1 395 ? -32.812 -7.602 31.594 1 91.5 395 PRO A O 1
ATOM 3136 N N . PRO A 1 396 ? -32.375 -5.605 30.641 1 90.75 396 PRO A N 1
ATOM 3137 C CA . PRO A 1 396 ? -32.875 -4.91 31.812 1 90.75 396 PRO A CA 1
ATOM 3138 C C . PRO A 1 396 ? -34.406 -4.973 31.938 1 90.75 396 PRO A C 1
ATOM 3140 O O . PRO A 1 396 ? -35.094 -5.168 30.938 1 90.75 396 PRO A O 1
ATOM 3143 N N . ASP A 1 397 ? -34.844 -4.754 33.219 1 90 397 ASP A N 1
ATOM 3144 C CA . ASP A 1 397 ? -36.281 -4.758 33.469 1 90 397 ASP A CA 1
ATOM 3145 C C . ASP A 1 397 ? -36.969 -3.518 32.875 1 90 397 ASP A C 1
ATOM 3147 O O . ASP A 1 397 ? -38.062 -3.604 32.312 1 90 397 ASP A O 1
ATOM 3151 N N . LYS A 1 398 ? -36.219 -2.422 33 1 92.25 398 LYS A N 1
ATOM 3152 C CA . LYS A 1 398 ? -36.688 -1.157 32.438 1 92.25 398 LYS A CA 1
ATOM 3153 C C . LYS A 1 398 ? -35.875 -0.77 31.203 1 92.25 398 LYS A C 1
ATOM 3155 O O . LYS A 1 398 ? -34.656 -1.02 31.125 1 92.25 398 LYS A O 1
ATOM 3160 N N . PRO A 1 399 ? -36.688 -0.171 30.297 1 93.44 399 PRO A N 1
ATOM 3161 C CA . PRO A 1 399 ? -35.938 0.292 29.109 1 93.44 399 PRO A CA 1
ATOM 3162 C C . PRO A 1 399 ? -34.812 1.27 29.453 1 93.44 399 PRO A C 1
ATOM 3164 O O . PRO A 1 399 ? -34.969 2.1 30.359 1 93.44 399 PRO A O 1
ATOM 3167 N N . LEU A 1 400 ? -33.719 1.148 28.797 1 95.38 400 LEU A N 1
ATOM 3168 C CA . LEU A 1 400 ? -32.531 1.993 29.047 1 95.38 400 LEU A CA 1
ATOM 3169 C C . LEU A 1 400 ? -32.875 3.463 28.812 1 95.38 400 LEU A C 1
ATOM 3171 O O . LEU A 1 400 ? -32.312 4.34 29.469 1 95.38 400 LEU A O 1
ATOM 3175 N N . THR A 1 401 ? -33.844 3.711 27.922 1 94 401 THR A N 1
ATOM 3176 C CA . THR A 1 401 ? -34.25 5.078 27.625 1 94 401 THR A CA 1
ATOM 3177 C C . THR A 1 401 ? -34.875 5.746 28.844 1 94 401 THR A C 1
ATOM 3179 O O . THR A 1 401 ? -34.688 6.949 29.062 1 94 401 THR A O 1
ATOM 3182 N N . GLU A 1 402 ? -35.469 4.961 29.609 1 94.5 402 GLU A N 1
ATOM 3183 C CA . GLU A 1 402 ? -36.062 5.48 30.828 1 94.5 402 GLU A CA 1
ATOM 3184 C C . GLU A 1 402 ? -35.031 5.648 31.938 1 94.5 402 GLU A C 1
ATOM 3186 O O . GLU A 1 402 ? -35.031 6.633 32.656 1 94.5 402 GLU A O 1
ATOM 3191 N N . THR A 1 403 ? -34.188 4.656 31.984 1 94.75 403 THR A N 1
ATOM 3192 C CA . THR A 1 403 ? -33.125 4.68 33 1 94.75 403 THR A CA 1
ATOM 3193 C C . THR A 1 403 ? -32.25 5.918 32.844 1 94.75 403 THR A C 1
ATOM 3195 O O . THR A 1 403 ? -31.844 6.52 33.844 1 94.75 403 THR A O 1
ATOM 3198 N N . PHE A 1 404 ? -32.062 6.312 31.594 1 96.44 404 PHE A N 1
ATOM 3199 C CA . PHE A 1 404 ? -31.109 7.391 31.359 1 96.44 404 PHE A CA 1
ATOM 3200 C C . PHE A 1 404 ? -31.812 8.633 30.828 1 96.44 404 PHE A C 1
ATOM 3202 O O . PHE A 1 404 ? -31.188 9.492 30.203 1 96.44 404 PHE A O 1
ATOM 3209 N N . GLN A 1 405 ? -33.031 8.773 31.062 1 95.94 405 GLN A N 1
ATOM 3210 C CA . GLN A 1 405 ? -33.812 9.875 30.562 1 95.94 405 GLN A CA 1
ATOM 3211 C C . GLN A 1 405 ? -33.281 11.219 31.062 1 95.94 405 GLN A C 1
ATOM 3213 O O . GLN A 1 405 ? -33.188 12.172 30.281 1 95.94 405 GLN A O 1
ATOM 3218 N N . GLU A 1 406 ? -33 11.273 32.281 1 96.06 406 GLU A N 1
ATOM 3219 C CA . GLU A 1 406 ? -32.5 12.516 32.875 1 96.06 406 GLU A CA 1
ATOM 3220 C C . GLU A 1 406 ? -31.141 12.906 32.344 1 96.06 406 GLU A C 1
ATOM 3222 O O . GLU A 1 406 ? -30.906 14.07 32 1 96.06 406 GLU A O 1
ATOM 3227 N N . ALA A 1 407 ? -30.297 11.93 32.312 1 96.19 407 ALA A N 1
ATOM 3228 C CA . ALA A 1 407 ? -28.953 12.188 31.797 1 96.19 407 ALA A CA 1
ATOM 3229 C C . ALA A 1 407 ? -29 12.672 30.359 1 96.19 407 ALA A C 1
ATOM 3231 O O . ALA A 1 407 ? -28.266 13.586 29.969 1 96.19 407 ALA A O 1
ATOM 3232 N N . LEU A 1 408 ? -29.875 12.117 29.562 1 97.38 408 LEU A N 1
ATOM 3233 C CA . LEU A 1 408 ? -30.016 12.484 28.156 1 97.38 408 LEU A CA 1
ATOM 3234 C C . LEU A 1 408 ? -30.641 13.875 28.016 1 97.38 408 LEU A C 1
ATOM 3236 O O . LEU A 1 408 ? -30.234 14.641 27.125 1 97.38 408 LEU A O 1
ATOM 3240 N N . ALA A 1 409 ? -31.531 14.203 28.875 1 97.19 409 ALA A N 1
ATOM 3241 C CA . ALA A 1 409 ? -32.156 15.523 28.844 1 97.19 409 ALA A CA 1
ATOM 3242 C C . ALA A 1 409 ? -31.141 16.625 29.172 1 97.19 409 ALA A C 1
ATOM 3244 O O . ALA A 1 409 ? -31.125 17.672 28.531 1 97.19 409 ALA A O 1
ATOM 3245 N N . LEU A 1 410 ? -30.359 16.328 30.172 1 96.88 410 LEU A N 1
ATOM 3246 C CA . LEU A 1 410 ? -29.328 17.281 30.578 1 96.88 410 LEU A CA 1
ATOM 3247 C C . LEU A 1 410 ? -28.312 17.484 29.469 1 96.88 410 LEU A C 1
ATOM 3249 O O . LEU A 1 410 ? -27.859 18.609 29.219 1 96.88 410 LEU A O 1
ATOM 3253 N N . TYR A 1 411 ? -28 16.391 28.859 1 97.38 411 TYR A N 1
ATOM 3254 C CA . TYR A 1 411 ? -27.031 16.469 27.781 1 97.38 411 TYR A CA 1
ATOM 3255 C C . TYR A 1 411 ? -27.609 17.219 26.578 1 97.38 411 TYR A C 1
ATOM 3257 O O . TYR A 1 411 ? -26.891 17.969 25.906 1 97.38 411 TYR A O 1
ATOM 3265 N N . ARG A 1 412 ? -28.828 17 26.266 1 97.19 412 ARG A N 1
ATOM 3266 C CA . ARG A 1 412 ? -29.469 17.719 25.172 1 97.19 412 ARG A CA 1
ATOM 3267 C C . ARG A 1 412 ? -29.453 19.219 25.438 1 97.19 412 ARG A C 1
ATOM 3269 O O . ARG A 1 412 ? -29.203 20.016 24.516 1 97.19 412 ARG A O 1
ATOM 3276 N N . ALA A 1 413 ? -29.719 19.594 26.672 1 97.06 413 ALA A N 1
ATOM 3277 C CA . ALA A 1 413 ? -29.703 21 27.047 1 97.06 413 ALA A CA 1
ATOM 3278 C C . ALA A 1 413 ? -28.297 21.594 26.875 1 97.06 413 ALA A C 1
ATOM 3280 O O . ALA A 1 413 ? -28.156 22.734 26.453 1 97.06 413 ALA A O 1
ATOM 3281 N N . LEU A 1 414 ? -27.391 20.812 27.25 1 96.75 414 LEU A N 1
ATOM 3282 C CA . LEU A 1 414 ? -26.016 21.234 27.094 1 96.75 414 LEU A CA 1
ATOM 3283 C C . LEU A 1 414 ? -25.688 21.469 25.609 1 96.75 414 LEU A C 1
ATOM 3285 O O . LEU A 1 414 ? -25.094 22.484 25.266 1 96.75 414 LEU A O 1
ATOM 3289 N N . CYS A 1 415 ? -26.078 20.562 24.75 1 97.19 415 CYS A N 1
ATOM 3290 C CA . CYS A 1 415 ? -25.844 20.703 23.312 1 97.19 415 CYS A CA 1
ATOM 3291 C C . CYS A 1 415 ? -26.547 21.938 22.766 1 97.19 415 CYS A C 1
ATOM 3293 O O . CYS A 1 415 ? -26 22.656 21.938 1 97.19 415 CYS A O 1
ATOM 3295 N N . GLU A 1 416 ? -27.734 22.219 23.234 1 96.81 416 GLU A N 1
ATOM 3296 C CA . GLU A 1 416 ? -28.5 23.391 22.797 1 96.81 416 GLU A CA 1
ATOM 3297 C C . GLU A 1 416 ? -27.781 24.688 23.172 1 96.81 416 GLU A C 1
ATOM 3299 O O . GLU A 1 416 ? -27.75 25.641 22.391 1 96.81 416 GLU A O 1
ATOM 3304 N N . SER A 1 417 ? -27.203 24.688 24.297 1 95.81 417 SER A N 1
ATOM 3305 C CA . SER A 1 417 ? -26.5 25.875 24.781 1 95.81 417 SER A CA 1
ATOM 3306 C C . SER A 1 417 ? -25.234 26.125 23.969 1 95.81 417 SER A C 1
ATOM 3308 O O . SER A 1 417 ? -24.75 27.266 23.891 1 95.81 417 SER A O 1
ATOM 3310 N N . LEU A 1 418 ? -24.703 25.094 23.391 1 94.44 418 LEU A N 1
ATOM 3311 C CA . LEU A 1 418 ? -23.438 25.188 22.688 1 94.44 418 LEU A CA 1
ATOM 3312 C C . LEU A 1 418 ? -23.641 25.25 21.188 1 94.44 418 LEU A C 1
ATOM 3314 O O . LEU A 1 418 ? -22.672 25.203 20.422 1 94.44 418 LEU A O 1
ATOM 3318 N N . ARG A 1 419 ? -24.812 25.375 20.75 1 90.81 419 ARG A N 1
ATOM 3319 C CA . ARG A 1 419 ? -25.156 25.406 19.328 1 90.81 419 ARG A CA 1
ATOM 3320 C C . ARG A 1 419 ? -24.531 26.609 18.641 1 90.81 419 ARG A C 1
ATOM 3322 O O . ARG A 1 419 ? -24.234 26.562 17.453 1 90.81 419 ARG A O 1
ATOM 3329 N N . GLU A 1 420 ? -24.328 27.656 19.391 1 88.69 420 GLU A N 1
ATOM 3330 C CA . GLU A 1 420 ? -23.75 28.875 18.828 1 88.69 420 GLU A CA 1
ATOM 3331 C C . GLU A 1 420 ? -22.422 29.203 19.5 1 88.69 420 GLU A C 1
ATOM 3333 O O . GLU A 1 420 ? -22.078 30.375 19.688 1 88.69 420 GLU A O 1
ATOM 3338 N N . ALA A 1 421 ? -21.766 28.141 19.875 1 86.38 421 ALA A N 1
ATOM 3339 C CA . ALA A 1 421 ? -20.469 28.344 20.5 1 86.38 421 ALA A CA 1
ATOM 3340 C C . ALA A 1 421 ? -19.484 28.984 19.531 1 86.38 421 ALA A C 1
ATOM 3342 O O . ALA A 1 421 ? -19.594 28.812 18.312 1 86.38 421 ALA A O 1
ATOM 3343 N N . THR A 1 422 ? -18.562 29.75 20 1 79.69 422 THR A N 1
ATOM 3344 C CA . THR A 1 422 ? -17.562 30.438 19.203 1 79.69 422 THR A CA 1
ATOM 3345 C C . THR A 1 422 ? -16.562 29.438 18.609 1 79.69 422 THR A C 1
ATOM 3347 O O . THR A 1 422 ? -16.141 29.594 17.453 1 79.69 422 THR A O 1
ATOM 3350 N N . HIS A 1 423 ? -16.281 28.484 19.469 1 82.62 423 HIS A N 1
ATOM 3351 C CA . HIS A 1 423 ? -15.359 27.438 19 1 82.62 423 HIS A CA 1
ATOM 3352 C C . HIS A 1 423 ? -16.016 26.562 17.938 1 82.62 423 HIS A C 1
ATOM 3354 O O . HIS A 1 423 ? -17.016 25.891 18.219 1 82.62 423 HIS A O 1
ATOM 3360 N N . LYS A 1 424 ? -15.469 26.547 16.734 1 81.69 424 LYS A N 1
ATOM 3361 C CA . LYS A 1 424 ? -16.078 25.938 15.562 1 81.69 424 LYS A CA 1
ATOM 3362 C C . LYS A 1 424 ? -16.375 24.453 15.797 1 81.69 424 LYS A C 1
ATOM 3364 O O . LYS A 1 424 ? -17.5 24 15.594 1 81.69 424 LYS A O 1
ATOM 3369 N N . LYS A 1 425 ? -15.375 23.641 16.25 1 86.88 425 LYS A N 1
ATOM 3370 C CA . LYS A 1 425 ? -15.539 22.203 16.422 1 86.88 425 LYS A CA 1
ATOM 3371 C C . LYS A 1 425 ? -16.609 21.891 17.469 1 86.88 425 LYS A C 1
ATOM 3373 O O . LYS A 1 425 ? -17.328 20.906 17.375 1 86.88 425 LYS A O 1
ATOM 3378 N N . THR A 1 426 ? -16.656 22.719 18.516 1 90.62 426 THR A N 1
ATOM 3379 C CA . THR A 1 426 ? -17.688 22.562 19.547 1 90.62 426 THR A CA 1
ATOM 3380 C C . THR A 1 426 ? -19.078 22.781 18.953 1 90.62 426 THR A C 1
ATOM 3382 O O . THR A 1 426 ? -19.984 21.984 19.188 1 90.62 426 THR A O 1
ATOM 3385 N N . ARG A 1 427 ? -19.156 23.828 18.172 1 92.19 427 ARG A N 1
ATOM 3386 C CA . ARG A 1 427 ? -20.438 24.125 17.516 1 92.19 427 ARG A CA 1
ATOM 3387 C C . ARG A 1 427 ? -20.859 23 16.578 1 92.19 427 ARG A C 1
ATOM 3389 O O . ARG A 1 427 ? -22.031 22.625 16.547 1 92.19 427 ARG A O 1
ATOM 3396 N N . GLU A 1 428 ? -19.922 22.469 15.922 1 90.62 428 GLU A N 1
ATOM 3397 C CA . GLU A 1 428 ? -20.203 21.422 14.953 1 90.62 428 GLU A CA 1
ATOM 3398 C C . GLU A 1 428 ? -20.672 20.141 15.648 1 90.62 428 GLU A C 1
ATOM 3400 O O . GLU A 1 428 ? -21.656 19.516 15.227 1 90.62 428 GLU A O 1
ATOM 3405 N N . LEU A 1 429 ? -19.953 19.719 16.688 1 92.88 429 LEU A N 1
ATOM 3406 C CA . LEU A 1 429 ? -20.344 18.5 17.375 1 92.88 429 LEU A CA 1
ATOM 3407 C C . LEU A 1 429 ? -21.703 18.656 18.047 1 92.88 429 LEU A C 1
ATOM 3409 O O . LEU A 1 429 ? -22.547 17.766 17.984 1 92.88 429 LEU A O 1
ATOM 3413 N N . ALA A 1 430 ? -21.875 19.828 18.734 1 95.81 430 ALA A N 1
ATOM 3414 C CA . ALA A 1 430 ? -23.156 20.094 19.375 1 95.81 430 ALA A CA 1
ATOM 3415 C C . ALA A 1 430 ? -24.297 20.062 18.359 1 95.81 430 ALA A C 1
ATOM 3417 O O . ALA A 1 430 ? -25.344 19.453 18.609 1 95.81 430 ALA A O 1
ATOM 3418 N N . GLY A 1 431 ? -24.078 20.688 17.234 1 94.56 431 GLY A N 1
ATOM 3419 C CA . GLY A 1 431 ? -25.062 20.672 16.172 1 94.56 431 GLY A CA 1
ATOM 3420 C C . GLY A 1 431 ? -25.344 19.281 15.633 1 94.56 431 GLY A C 1
ATOM 3421 O O . GLY A 1 431 ? -26.5 18.922 15.391 1 94.56 431 GLY A O 1
ATOM 3422 N N . GLU A 1 432 ? -24.281 18.562 15.43 1 93.38 432 GLU A N 1
ATOM 3423 C CA . GLU A 1 432 ? -24.406 17.188 14.922 1 93.38 432 GLU A CA 1
ATOM 3424 C C . GLU A 1 432 ? -25.203 16.312 15.883 1 93.38 432 GLU A C 1
ATOM 3426 O O . GLU A 1 432 ? -26.062 15.547 15.453 1 93.38 432 GLU A O 1
ATOM 3431 N N . MET A 1 433 ? -24.891 16.406 17.172 1 95.88 433 MET A N 1
ATOM 3432 C CA . MET A 1 433 ? -25.609 15.633 18.188 1 95.88 433 MET A CA 1
ATOM 3433 C C . MET A 1 433 ? -27.094 15.953 18.156 1 95.88 433 MET A C 1
ATOM 3435 O O . MET A 1 433 ? -27.938 15.047 18.234 1 95.88 433 MET A O 1
ATOM 3439 N N . LEU A 1 434 ? -27.422 17.219 18.031 1 96.12 434 LEU A N 1
ATOM 3440 C CA . LEU A 1 434 ? -28.828 17.641 18.047 1 96.12 434 LEU A CA 1
ATOM 3441 C C . LEU A 1 434 ? -29.531 17.219 16.766 1 96.12 434 LEU A C 1
ATOM 3443 O O . LEU A 1 434 ? -30.656 16.719 16.812 1 96.12 434 LEU A O 1
ATOM 3447 N N . ASN A 1 435 ? -28.875 17.375 15.648 1 93.31 435 ASN A N 1
ATOM 3448 C CA . ASN A 1 435 ? -29.484 17.062 14.359 1 93.31 435 ASN A CA 1
ATOM 3449 C C . ASN A 1 435 ? -29.734 15.562 14.195 1 93.31 435 ASN A C 1
ATOM 3451 O O . ASN A 1 435 ? -30.688 15.156 13.547 1 93.31 435 ASN A O 1
ATOM 3455 N N . ASP A 1 436 ? -28.859 14.766 14.766 1 95.31 436 ASP A N 1
ATOM 3456 C CA . ASP A 1 436 ? -28.969 13.32 14.617 1 95.31 436 ASP A CA 1
ATOM 3457 C C . ASP A 1 436 ? -29.344 12.664 15.945 1 95.31 436 ASP A C 1
ATOM 3459 O O . ASP A 1 436 ? -28.984 11.508 16.203 1 95.31 436 ASP A O 1
ATOM 3463 N N . TRP A 1 437 ? -30 13.352 16.797 1 96.06 437 TRP A N 1
ATOM 3464 C CA . TRP A 1 437 ? -30.281 12.914 18.156 1 96.06 437 TRP A CA 1
ATOM 3465 C C . TRP A 1 437 ? -30.953 11.547 18.172 1 96.06 437 TRP A C 1
ATOM 3467 O O . TRP A 1 437 ? -30.484 10.617 18.828 1 96.06 437 TRP A O 1
ATOM 3477 N N . GLU A 1 438 ? -32 11.359 17.391 1 95 438 GLU A N 1
ATOM 3478 C CA . GLU A 1 438 ? -32.781 10.117 17.391 1 95 438 GLU A CA 1
ATOM 3479 C C . GLU A 1 438 ? -31.938 8.961 16.859 1 95 438 GLU A C 1
ATOM 3481 O O . GLU A 1 438 ? -31.969 7.852 17.406 1 95 438 GLU A O 1
ATOM 3486 N N . ALA A 1 439 ? -31.188 9.258 15.828 1 95.62 439 ALA A N 1
ATOM 3487 C CA . ALA A 1 439 ? -30.344 8.219 15.227 1 95.62 439 ALA A CA 1
ATOM 3488 C C . ALA A 1 439 ? -29.219 7.809 16.172 1 95.62 439 ALA A C 1
ATOM 3490 O O . ALA A 1 439 ? -28.844 6.633 16.219 1 95.62 439 ALA A O 1
ATOM 3491 N N . ILE A 1 440 ? -28.609 8.758 16.875 1 96.88 440 ILE A N 1
ATOM 3492 C CA . ILE A 1 440 ? -27.484 8.516 17.766 1 96.88 440 ILE A CA 1
ATOM 3493 C C . ILE A 1 440 ? -27.938 7.68 18.969 1 96.88 440 ILE A C 1
ATOM 3495 O O . ILE A 1 440 ? -27.281 6.703 19.328 1 96.88 440 ILE A O 1
ATOM 3499 N N . PHE A 1 441 ? -29.031 7.945 19.531 1 96.94 441 PHE A N 1
ATOM 3500 C CA . PHE A 1 441 ? -29.422 7.289 20.781 1 96.94 441 PHE A CA 1
ATOM 3501 C C . PHE A 1 441 ? -30.453 6.195 20.516 1 96.94 441 PHE A C 1
ATOM 3503 O O . PHE A 1 441 ? -31.031 5.641 21.453 1 96.94 441 PHE A O 1
ATOM 3510 N N . GLN A 1 442 ? -30.672 5.906 19.203 1 95.25 442 GLN A N 1
ATOM 3511 C CA . GLN A 1 442 ? -31.516 4.777 18.844 1 95.25 442 GLN A CA 1
ATOM 3512 C C . GLN A 1 442 ? -31.016 3.484 19.484 1 95.25 442 GLN A C 1
ATOM 3514 O O . GLN A 1 442 ? -31.797 2.617 19.859 1 95.25 442 GLN A O 1
ATOM 3519 N N . VAL A 1 443 ? -29.75 3.312 19.625 1 96 443 VAL A N 1
ATOM 3520 C CA . VAL A 1 443 ? -29.141 2.096 20.125 1 96 443 VAL A CA 1
ATOM 3521 C C . VAL A 1 443 ? -29.438 1.938 21.609 1 96 443 VAL A C 1
ATOM 3523 O O . VAL A 1 443 ? -29.391 0.831 22.156 1 96 443 VAL A O 1
ATOM 3526 N N . VAL A 1 444 ? -29.75 3.035 22.266 1 95.94 444 VAL A N 1
ATOM 3527 C CA . VAL A 1 444 ? -30.156 2.967 23.672 1 95.94 444 VAL A CA 1
ATOM 3528 C C . VAL A 1 444 ? -31.531 2.324 23.797 1 95.94 444 VAL A C 1
ATOM 3530 O O . VAL A 1 444 ? -31.781 1.542 24.719 1 95.94 444 VAL A O 1
ATOM 3533 N N . ALA A 1 445 ? -32.375 2.646 22.828 1 93.62 445 ALA A N 1
ATOM 3534 C CA . ALA A 1 445 ? -33.719 2.064 22.797 1 93.62 445 ALA A CA 1
ATOM 3535 C C . ALA A 1 445 ? -33.688 0.627 22.281 1 93.62 445 ALA A C 1
ATOM 3537 O O . ALA A 1 445 ? -34.406 -0.236 22.781 1 93.62 445 ALA A O 1
ATOM 3538 N N . SER A 1 446 ? -32.875 0.376 21.297 1 94.88 446 SER A N 1
ATOM 3539 C CA . SER A 1 446 ? -32.688 -0.937 20.688 1 94.88 446 SER A CA 1
ATOM 3540 C C . SER A 1 446 ? -31.234 -1.393 20.797 1 94.88 446 SER A C 1
ATOM 3542 O O . SER A 1 446 ? -30.469 -1.344 19.828 1 94.88 446 SER A O 1
ATOM 3544 N N . TYR A 1 447 ? -30.953 -1.995 22 1 94.25 447 TYR A N 1
ATOM 3545 C CA . TYR A 1 447 ? -29.562 -2.229 22.359 1 94.25 447 TYR A CA 1
ATOM 3546 C C . TYR A 1 447 ? -28.969 -3.357 21.531 1 94.25 447 TYR A C 1
ATOM 3548 O O . TYR A 1 447 ? -27.766 -3.609 21.594 1 94.25 447 TYR A O 1
ATOM 3556 N N . HIS A 1 448 ? -29.703 -4.031 20.656 1 93.44 448 HIS A N 1
ATOM 3557 C CA . HIS A 1 448 ? -29.172 -5.086 19.797 1 93.44 448 HIS A CA 1
ATOM 3558 C C . HIS A 1 448 ? -28.531 -4.508 18.547 1 93.44 448 HIS A C 1
ATOM 3560 O O . HIS A 1 448 ? -27.812 -5.207 17.828 1 93.44 448 HIS A O 1
ATOM 3566 N N . LEU A 1 449 ? -28.797 -3.26 18.266 1 95.62 449 LEU A N 1
ATOM 3567 C CA . LEU A 1 449 ? -28.188 -2.598 17.109 1 95.62 449 LEU A CA 1
ATOM 3568 C C . LEU A 1 449 ? -26.703 -2.355 17.359 1 95.62 449 LEU A C 1
ATOM 3570 O O . LEU A 1 449 ? -26.266 -2.201 18.5 1 95.62 449 LEU A O 1
ATOM 3574 N N . PRO A 1 450 ? -25.922 -2.361 16.328 1 95.5 450 PRO A N 1
ATOM 3575 C CA . PRO A 1 450 ? -24.469 -2.17 16.5 1 95.5 450 PRO A CA 1
ATOM 3576 C C . PRO A 1 450 ? -24.109 -0.759 16.953 1 95.5 450 PRO A C 1
ATOM 3578 O O . PRO A 1 450 ? -24.781 0.205 16.578 1 95.5 450 PRO A O 1
ATOM 3581 N N . LEU A 1 451 ? -23.016 -0.643 17.625 1 95.75 451 LEU A N 1
ATOM 3582 C CA . LEU A 1 451 ? -22.547 0.64 18.141 1 95.75 451 LEU A CA 1
ATOM 3583 C C . LEU A 1 451 ? -21.625 1.32 17.141 1 95.75 451 LEU A C 1
ATOM 3585 O O . LEU A 1 451 ? -21.484 2.545 17.156 1 95.75 451 LEU A O 1
ATOM 3589 N N . THR A 1 452 ? -21.016 0.416 16.359 1 95 452 THR A N 1
ATOM 3590 C CA . THR A 1 452 ? -20.016 0.971 15.445 1 95 452 THR A CA 1
ATOM 3591 C C . THR A 1 452 ? -20.266 0.497 14.016 1 95 452 THR A C 1
ATOM 3593 O O . THR A 1 452 ? -21.016 -0.455 13.797 1 95 452 THR A O 1
ATOM 3596 N N . ASN A 1 453 ? -19.688 1.269 13.094 1 95.31 453 ASN A N 1
ATOM 3597 C CA . ASN A 1 453 ? -19.766 0.948 11.672 1 95.31 453 ASN A CA 1
ATOM 3598 C C . ASN A 1 453 ? -18.516 0.202 11.203 1 95.31 453 ASN A C 1
ATOM 3600 O O . ASN A 1 453 ? -18.062 0.395 10.078 1 95.31 453 ASN A O 1
ATOM 3604 N N . ASN A 1 454 ? -17.938 -0.615 12.062 1 91.25 454 ASN A N 1
ATOM 3605 C CA . ASN A 1 454 ? -16.672 -1.297 11.812 1 91.25 454 ASN A CA 1
ATOM 3606 C C . ASN A 1 454 ? -16.766 -2.242 10.617 1 91.25 454 ASN A C 1
ATOM 3608 O O . ASN A 1 454 ? -15.781 -2.455 9.906 1 91.25 454 ASN A O 1
ATOM 3612 N N . GLU A 1 455 ? -17.984 -2.756 10.414 1 94.5 455 GLU A N 1
ATOM 3613 C CA . GLU A 1 455 ? -18.172 -3.678 9.297 1 94.5 455 GLU A CA 1
ATOM 3614 C C . GLU A 1 455 ? -17.859 -3.002 7.961 1 94.5 455 GLU A C 1
ATOM 3616 O O . GLU A 1 455 ? -17.109 -3.549 7.145 1 94.5 455 GLU A O 1
ATOM 3621 N N . ALA A 1 456 ? -18.391 -1.841 7.777 1 95.38 456 ALA A N 1
ATOM 3622 C CA . ALA A 1 456 ? -18.141 -1.102 6.543 1 95.38 456 ALA A CA 1
ATOM 3623 C C . ALA A 1 456 ? -16.688 -0.629 6.477 1 95.38 456 ALA A C 1
ATOM 3625 O O . ALA A 1 456 ? -16.078 -0.648 5.41 1 95.38 456 ALA A O 1
ATOM 3626 N N . GLU A 1 457 ? -16.156 -0.217 7.609 1 90.38 457 GLU A N 1
ATOM 3627 C CA . GLU A 1 457 ? -14.781 0.259 7.656 1 90.38 457 GLU A CA 1
ATOM 3628 C C . GLU A 1 457 ? -13.805 -0.854 7.297 1 90.38 457 GLU A C 1
ATOM 3630 O O . GLU A 1 457 ? -12.852 -0.633 6.539 1 90.38 457 GLU A O 1
ATOM 3635 N N . ARG A 1 458 ? -14.055 -1.994 7.805 1 92.12 458 ARG A N 1
ATOM 3636 C CA . ARG A 1 458 ? -13.211 -3.148 7.508 1 92.12 458 ARG A CA 1
ATOM 3637 C C . ARG A 1 458 ? -13.305 -3.529 6.031 1 92.12 458 ARG A C 1
ATOM 3639 O O . ARG A 1 458 ? -12.312 -3.922 5.422 1 92.12 458 ARG A O 1
ATOM 3646 N N . ALA A 1 459 ? -14.508 -3.434 5.539 1 96.06 459 ALA A N 1
ATOM 3647 C CA . ALA A 1 459 ? -14.727 -3.783 4.137 1 96.06 459 ALA A CA 1
ATOM 3648 C C . ALA A 1 459 ? -13.992 -2.818 3.209 1 96.06 459 ALA A C 1
ATOM 3650 O O . ALA A 1 459 ? -13.617 -3.186 2.092 1 96.06 459 ALA A O 1
ATOM 3651 N N . LEU A 1 460 ? -13.734 -1.604 3.658 1 95.25 460 LEU A N 1
ATOM 3652 C CA . LEU A 1 460 ? -13.094 -0.594 2.822 1 95.25 460 LEU A CA 1
ATOM 3653 C C . LEU A 1 460 ? -11.578 -0.661 2.949 1 95.25 460 LEU A C 1
ATOM 3655 O O . LEU A 1 460 ? -10.852 -0.213 2.057 1 95.25 460 LEU A O 1
ATOM 3659 N N . ARG A 1 461 ? -11.102 -1.171 4.008 1 89.81 461 ARG A N 1
ATOM 3660 C CA . ARG A 1 461 ? -9.695 -1.087 4.367 1 89.81 461 ARG A CA 1
ATOM 3661 C C . ARG A 1 461 ? -8.805 -1.633 3.252 1 89.81 461 ARG A C 1
ATOM 3663 O O . ARG A 1 461 ? -7.82 -1.001 2.871 1 89.81 461 ARG A O 1
ATOM 3670 N N . HIS A 1 462 ? -9.109 -2.822 2.75 1 93.38 462 HIS A N 1
ATOM 3671 C CA . HIS A 1 462 ? -8.312 -3.453 1.705 1 93.38 462 HIS A CA 1
ATOM 3672 C C . HIS A 1 462 ? -8.219 -2.562 0.471 1 93.38 462 HIS A C 1
ATOM 3674 O O . HIS A 1 462 ? -7.152 -2.447 -0.135 1 93.38 462 HIS A O 1
ATOM 3680 N N . TRP A 1 463 ? -9.266 -1.961 0.166 1 94.31 463 TRP A N 1
ATOM 3681 C CA . TRP A 1 463 ? -9.344 -1.208 -1.081 1 94.31 463 TRP A CA 1
ATOM 3682 C C . TRP A 1 463 ? -8.711 0.17 -0.925 1 94.31 463 TRP A C 1
ATOM 3684 O O . TRP A 1 463 ? -8.219 0.748 -1.897 1 94.31 463 TRP A O 1
ATOM 3694 N N . VAL A 1 464 ? -8.727 0.697 0.308 1 89.75 464 VAL A N 1
ATOM 3695 C CA . VAL A 1 464 ? -8.008 1.933 0.592 1 89.75 464 VAL A CA 1
ATOM 3696 C C . VAL A 1 464 ? -6.512 1.719 0.378 1 89.75 464 VAL A C 1
ATOM 3698 O O . VAL A 1 464 ? -5.828 2.58 -0.179 1 89.75 464 VAL A O 1
ATOM 3701 N N . ILE A 1 465 ? -6.012 0.551 0.758 1 87.25 465 ILE A N 1
ATOM 3702 C CA . ILE A 1 465 ? -4.609 0.205 0.557 1 87.25 465 ILE A CA 1
ATOM 3703 C C . ILE A 1 465 ? -4.316 0.091 -0.937 1 87.25 465 ILE A C 1
ATOM 3705 O O . ILE A 1 465 ? -3.303 0.605 -1.417 1 87.25 465 ILE A O 1
ATOM 3709 N N . LEU A 1 466 ? -5.211 -0.566 -1.615 1 91 466 LEU A N 1
ATOM 3710 C CA . LEU A 1 466 ? -5.035 -0.718 -3.055 1 91 466 LEU A CA 1
ATOM 3711 C C . LEU A 1 466 ? -4.992 0.642 -3.744 1 91 466 LEU A C 1
ATOM 3713 O O . LEU A 1 466 ? -4.207 0.849 -4.672 1 91 466 LEU A O 1
ATOM 3717 N N . ARG A 1 467 ? -5.836 1.534 -3.346 1 87.88 467 ARG A N 1
ATOM 3718 C CA . ARG A 1 467 ? -5.898 2.877 -3.914 1 87.88 467 ARG A CA 1
ATOM 3719 C C . ARG A 1 467 ? -4.555 3.586 -3.785 1 87.88 467 ARG A C 1
ATOM 3721 O O . ARG A 1 467 ? -4.164 4.352 -4.672 1 87.88 467 ARG A O 1
ATOM 3728 N N . ARG A 1 468 ? -3.867 3.354 -2.764 1 79.75 468 ARG A N 1
ATOM 3729 C CA . ARG A 1 468 ? -2.568 3.979 -2.539 1 79.75 468 ARG A CA 1
ATOM 3730 C C . ARG A 1 468 ? -1.517 3.418 -3.49 1 79.75 468 ARG A C 1
ATOM 3732 O O . ARG A 1 468 ? -0.545 4.098 -3.822 1 79.75 468 ARG A O 1
ATOM 3739 N N . ILE A 1 469 ? -1.788 2.236 -3.867 1 80.75 469 ILE A N 1
ATOM 3740 C CA . ILE A 1 469 ? -0.841 1.574 -4.758 1 80.75 469 ILE A CA 1
ATOM 3741 C C . ILE A 1 469 ? -1.166 1.924 -6.207 1 80.75 469 ILE A C 1
ATOM 3743 O O . ILE A 1 469 ? -0.273 2.271 -6.984 1 80.75 469 ILE A O 1
ATOM 3747 N N . SER A 1 470 ? -2.41 1.921 -6.598 1 81.31 470 SER A N 1
ATOM 3748 C CA . SER A 1 470 ? -2.816 2.035 -7.992 1 81.31 470 SER A CA 1
ATOM 3749 C C . SER A 1 470 ? -3.295 3.447 -8.32 1 81.31 470 SER A C 1
ATOM 3751 O O . SER A 1 470 ? -3.445 3.805 -9.484 1 81.31 470 SER A O 1
ATOM 3753 N N . TYR A 1 471 ? -3.561 4.242 -7.324 1 79.31 471 TYR A N 1
ATOM 3754 C CA . TYR A 1 471 ? -4.02 5.617 -7.492 1 79.31 471 TYR A CA 1
ATOM 3755 C C . TYR A 1 471 ? -5.41 5.66 -8.109 1 79.31 471 TYR A C 1
ATOM 3757 O O . TYR A 1 471 ? -5.703 6.531 -8.93 1 79.31 471 TYR A O 1
ATOM 3765 N N . GLY A 1 472 ? -6.219 4.625 -7.895 1 87.88 472 GLY A N 1
ATOM 3766 C CA . GLY A 1 472 ? -7.602 4.602 -8.336 1 87.88 472 GLY A CA 1
ATOM 3767 C C . GLY A 1 472 ? -7.773 4.043 -9.742 1 87.88 472 GLY A C 1
ATOM 3768 O O . GLY A 1 472 ? -7.117 3.066 -10.109 1 87.88 472 GLY A O 1
ATOM 3769 N N . THR A 1 473 ? -8.844 4.57 -10.461 1 90.94 473 THR A N 1
ATOM 3770 C CA . THR A 1 473 ? -9.156 4.105 -11.805 1 90.94 473 THR A CA 1
ATOM 3771 C C . THR A 1 473 ? -8.977 5.23 -12.828 1 90.94 473 THR A C 1
ATOM 3773 O O . THR A 1 473 ? -8.836 6.395 -12.453 1 90.94 473 THR A O 1
ATOM 3776 N N . ARG A 1 474 ? -8.961 4.902 -14.102 1 88.06 474 ARG A N 1
ATOM 3777 C CA . ARG A 1 474 ? -8.648 5.895 -15.125 1 88.06 474 ARG A CA 1
ATOM 3778 C C . ARG A 1 474 ? -9.883 6.234 -15.953 1 88.06 474 ARG A C 1
ATOM 3780 O O . ARG A 1 474 ? -9.953 7.312 -16.547 1 88.06 474 ARG A O 1
ATOM 3787 N N . THR A 1 475 ? -10.828 5.324 -16.062 1 89.62 475 THR A N 1
ATOM 3788 C CA . THR A 1 475 ? -12.023 5.535 -16.875 1 89.62 475 THR A CA 1
ATOM 3789 C C . THR A 1 475 ? -13.281 5.117 -16.125 1 89.62 475 THR A C 1
ATOM 3791 O O . THR A 1 475 ? -13.195 4.402 -15.117 1 89.62 475 THR A O 1
ATOM 3794 N N . GLU A 1 476 ? -14.391 5.641 -16.609 1 90.25 476 GLU A N 1
ATOM 3795 C CA . GLU A 1 476 ? -15.672 5.262 -16.031 1 90.25 476 GLU A CA 1
ATOM 3796 C C . GLU A 1 476 ? -15.906 3.758 -16.141 1 90.25 476 GLU A C 1
ATOM 3798 O O . GLU A 1 476 ? -16.406 3.127 -15.211 1 90.25 476 GLU A O 1
ATOM 3803 N N . GLN A 1 477 ? -15.547 3.23 -17.25 1 89.62 477 GLN A N 1
ATOM 3804 C CA . GLN A 1 477 ? -15.672 1.792 -17.453 1 89.62 477 GLN A CA 1
ATOM 3805 C C . GLN A 1 477 ? -14.805 1.02 -16.453 1 89.62 477 GLN A C 1
ATOM 3807 O O . GLN A 1 477 ? -15.25 0.015 -15.891 1 89.62 477 GLN A O 1
ATOM 3812 N N . GLY A 1 478 ? -13.602 1.493 -16.312 1 91.62 478 GLY A N 1
ATOM 3813 C CA . GLY A 1 478 ? -12.711 0.87 -15.352 1 91.62 478 GLY A CA 1
ATOM 3814 C C . GLY A 1 478 ? -13.25 0.901 -13.938 1 91.62 478 GLY A C 1
ATOM 3815 O O . GLY A 1 478 ? -13.078 -0.053 -13.18 1 91.62 478 GLY A O 1
ATOM 3816 N N . SER A 1 479 ? -13.93 1.979 -13.633 1 94.12 479 SER A N 1
ATOM 3817 C CA . SER A 1 479 ? -14.516 2.121 -12.297 1 94.12 479 SER A CA 1
ATOM 3818 C C . SER A 1 479 ? -15.656 1.132 -12.086 1 94.12 479 SER A C 1
ATOM 3820 O O . SER A 1 479 ? -15.766 0.52 -11.023 1 94.12 479 SER A O 1
ATOM 3822 N N . ARG A 1 480 ? -16.5 1.024 -13.062 1 93.94 480 ARG A N 1
ATOM 3823 C CA . ARG A 1 480 ? -17.609 0.087 -12.977 1 93.94 480 ARG A CA 1
ATOM 3824 C C . ARG A 1 480 ? -17.109 -1.351 -12.883 1 93.94 480 ARG A C 1
ATOM 3826 O O . ARG A 1 480 ? -17.641 -2.143 -12.086 1 93.94 480 ARG A O 1
ATOM 3833 N N . VAL A 1 481 ? -16.125 -1.677 -13.672 1 94.44 481 VAL A N 1
ATOM 3834 C CA . VAL A 1 481 ? -15.508 -3.002 -13.68 1 94.44 481 VAL A CA 1
ATOM 3835 C C . VAL A 1 481 ? -14.914 -3.307 -12.312 1 94.44 481 VAL A C 1
ATOM 3837 O O . VAL A 1 481 ? -15.141 -4.379 -11.75 1 94.44 481 VAL A O 1
ATOM 3840 N N . PHE A 1 482 ? -14.195 -2.357 -11.844 1 96.31 482 PHE A N 1
ATOM 3841 C CA . PHE A 1 482 ? -13.57 -2.504 -10.539 1 96.31 482 PHE A CA 1
ATOM 3842 C C . PHE A 1 482 ? -14.617 -2.764 -9.461 1 96.31 482 PHE A C 1
ATOM 3844 O O . PHE A 1 482 ? -14.508 -3.727 -8.703 1 96.31 482 PHE A O 1
ATOM 3851 N N . ALA A 1 483 ? -15.625 -1.951 -9.438 1 97.44 483 ALA A N 1
ATOM 3852 C CA . ALA A 1 483 ? -16.641 -2.002 -8.391 1 97.44 483 ALA A CA 1
ATOM 3853 C C . ALA A 1 483 ? -17.375 -3.34 -8.406 1 97.44 483 ALA A C 1
ATOM 3855 O O . ALA A 1 483 ? -17.609 -3.943 -7.359 1 97.44 483 ALA A O 1
ATOM 3856 N N . ILE A 1 484 ? -17.75 -3.822 -9.578 1 97.25 484 ILE A N 1
ATOM 3857 C CA . ILE A 1 484 ? -18.531 -5.055 -9.656 1 97.25 484 ILE A CA 1
ATOM 3858 C C . ILE A 1 484 ? -17.656 -6.242 -9.273 1 97.25 484 ILE A C 1
ATOM 3860 O O . ILE A 1 484 ? -18.094 -7.156 -8.57 1 97.25 484 ILE A O 1
ATOM 3864 N N . LEU A 1 485 ? -16.406 -6.293 -9.703 1 98 485 LEU A N 1
ATOM 3865 C CA . LEU A 1 485 ? -15.523 -7.414 -9.406 1 98 485 LEU A CA 1
ATOM 3866 C C . LEU A 1 485 ? -15.242 -7.5 -7.91 1 98 485 LEU A C 1
ATOM 3868 O O . LEU A 1 485 ? -15.297 -8.586 -7.324 1 98 485 LEU A O 1
ATOM 3872 N N . ILE A 1 486 ? -14.922 -6.359 -7.289 1 98.38 486 ILE A N 1
ATOM 3873 C CA . ILE A 1 486 ? -14.578 -6.418 -5.871 1 98.38 486 ILE A CA 1
ATOM 3874 C C . ILE A 1 486 ? -15.828 -6.738 -5.055 1 98.38 486 ILE A C 1
ATOM 3876 O O . ILE A 1 486 ? -15.742 -7.344 -3.984 1 98.38 486 ILE A O 1
ATOM 3880 N N . SER A 1 487 ? -17.078 -6.332 -5.578 1 98.5 487 SER A N 1
ATOM 3881 C CA . SER A 1 487 ? -18.312 -6.723 -4.926 1 98.5 487 SER A CA 1
ATOM 3882 C C . SER A 1 487 ? -18.5 -8.242 -4.934 1 98.5 487 SER A C 1
ATOM 3884 O O . SER A 1 487 ? -18.859 -8.828 -3.916 1 98.5 487 SER A O 1
ATOM 3886 N N . VAL A 1 488 ? -18.219 -8.836 -6.078 1 98.12 488 VAL A N 1
ATOM 3887 C CA . VAL A 1 488 ? -18.344 -10.281 -6.207 1 98.12 488 VAL A CA 1
ATOM 3888 C C . VAL A 1 488 ? -17.312 -10.977 -5.301 1 98.12 488 VAL A C 1
ATOM 3890 O O . VAL A 1 488 ? -17.656 -11.914 -4.574 1 98.12 488 VAL A O 1
ATOM 3893 N N . ILE A 1 489 ? -16.094 -10.508 -5.309 1 98 489 ILE A N 1
ATOM 3894 C CA . ILE A 1 489 ? -15.031 -11.094 -4.504 1 98 489 ILE A CA 1
ATOM 3895 C C . ILE A 1 489 ? -15.406 -11.039 -3.025 1 98 489 ILE A C 1
ATOM 3897 O O . ILE A 1 489 ? -15.375 -12.062 -2.334 1 98 489 ILE A O 1
ATOM 3901 N N . GLU A 1 490 ? -15.797 -9.867 -2.547 1 97.81 490 GLU A N 1
ATOM 3902 C CA . GLU A 1 490 ? -16.062 -9.688 -1.125 1 97.81 490 GLU A CA 1
ATOM 3903 C C . GLU A 1 490 ? -17.312 -10.445 -0.696 1 97.81 490 GLU A C 1
ATOM 3905 O O . GLU A 1 490 ? -17.375 -10.969 0.419 1 97.81 490 GLU A O 1
ATOM 3910 N N . THR A 1 491 ? -18.344 -10.453 -1.538 1 98.06 491 THR A N 1
ATOM 3911 C CA . THR A 1 491 ? -19.562 -11.188 -1.218 1 98.06 491 THR A CA 1
ATOM 3912 C C . THR A 1 491 ? -19.297 -12.688 -1.123 1 98.06 491 THR A C 1
ATOM 3914 O O . THR A 1 491 ? -19.75 -13.352 -0.191 1 98.06 491 THR A O 1
ATOM 3917 N N . CYS A 1 492 ? -18.531 -13.234 -2.141 1 97.38 492 CYS A N 1
ATOM 3918 C CA . CYS A 1 492 ? -18.172 -14.648 -2.088 1 97.38 492 CYS A CA 1
ATOM 3919 C C . CYS A 1 492 ? -17.391 -14.961 -0.817 1 97.38 492 CYS A C 1
ATOM 3921 O O . CYS A 1 492 ? -17.641 -15.977 -0.165 1 97.38 492 CYS A O 1
ATOM 3923 N N . ARG A 1 493 ? -16.484 -14.148 -0.45 1 95.06 493 ARG A N 1
ATOM 3924 C CA . ARG A 1 493 ? -15.688 -14.352 0.75 1 95.06 493 ARG A CA 1
ATOM 3925 C C . ARG A 1 493 ? -16.547 -14.289 2.006 1 95.06 493 ARG A C 1
ATOM 3927 O O . ARG A 1 493 ? -16.391 -15.102 2.92 1 95.06 493 ARG A O 1
ATOM 3934 N N . LYS A 1 494 ? -17.422 -13.305 2.027 1 95.19 494 LYS A N 1
ATOM 3935 C CA . LYS A 1 494 ? -18.344 -13.172 3.15 1 95.19 494 LYS A CA 1
ATOM 3936 C C . LYS A 1 494 ? -19.188 -14.445 3.326 1 95.19 494 LYS A C 1
ATOM 3938 O O . LYS A 1 494 ? -19.469 -14.852 4.453 1 95.19 494 LYS A O 1
ATOM 3943 N N . ARG A 1 495 ? -19.516 -15.039 2.244 1 95.56 495 ARG A N 1
ATOM 3944 C CA . ARG A 1 495 ? -20.328 -16.25 2.262 1 95.56 495 ARG A CA 1
ATOM 3945 C C . ARG A 1 495 ? -19.469 -17.5 2.361 1 95.56 495 ARG A C 1
ATOM 3947 O O . ARG A 1 495 ? -19.953 -18.625 2.197 1 95.56 495 ARG A O 1
ATOM 3954 N N . GLN A 1 496 ? -18.125 -17.375 2.441 1 93.38 496 GLN A N 1
ATOM 3955 C CA . GLN A 1 496 ? -17.156 -18.453 2.598 1 93.38 496 GLN A CA 1
ATOM 3956 C C . GLN A 1 496 ? -17.125 -19.359 1.368 1 93.38 496 GLN A C 1
ATOM 3958 O O . GLN A 1 496 ? -17.141 -20.578 1.49 1 93.38 496 GLN A O 1
ATOM 3963 N N . GLN A 1 497 ? -17.281 -18.703 0.261 1 94.62 497 GLN A N 1
ATOM 3964 C CA . GLN A 1 497 ? -17.156 -19.375 -1.034 1 94.62 497 GLN A CA 1
ATOM 3965 C C . GLN A 1 497 ? -15.945 -18.844 -1.805 1 94.62 497 GLN A C 1
ATOM 3967 O O . GLN A 1 497 ? -15.492 -17.719 -1.565 1 94.62 497 GLN A O 1
ATOM 3972 N N . SER A 1 498 ? -15.406 -19.625 -2.686 1 93.69 498 SER A N 1
ATOM 3973 C CA . SER A 1 498 ? -14.273 -19.188 -3.494 1 93.69 498 SER A CA 1
ATOM 3974 C C . SER A 1 498 ? -14.711 -18.203 -4.562 1 93.69 498 SER A C 1
ATOM 3976 O O . SER A 1 498 ? -15.453 -18.547 -5.48 1 93.69 498 SER A O 1
ATOM 3978 N N . PRO A 1 499 ? -14.242 -17 -4.48 1 97 499 PRO A N 1
ATOM 3979 C CA . PRO A 1 499 ? -14.586 -16.031 -5.531 1 97 499 PRO A CA 1
ATOM 3980 C C . PRO A 1 499 ? -14.023 -16.422 -6.898 1 97 499 PRO A C 1
ATOM 3982 O O . PRO A 1 499 ? -14.594 -16.062 -7.93 1 97 499 PRO A O 1
ATOM 3985 N N . TRP A 1 500 ? -12.953 -17.172 -6.879 1 96.5 500 TRP A N 1
ATOM 3986 C CA . TRP A 1 500 ? -12.234 -17.469 -8.109 1 96.5 500 TRP A CA 1
ATOM 3987 C C . TRP A 1 500 ? -12.945 -18.547 -8.914 1 96.5 500 TRP A C 1
ATOM 3989 O O . TRP A 1 500 ? -13.125 -18.406 -10.133 1 96.5 500 TRP A O 1
ATOM 3999 N N . LEU A 1 501 ? -13.375 -19.562 -8.266 1 94.5 501 LEU A N 1
ATOM 4000 C CA . LEU A 1 501 ? -14.156 -20.594 -8.938 1 94.5 501 LEU A CA 1
ATOM 4001 C C . LEU A 1 501 ? -15.453 -20.016 -9.492 1 94.5 501 LEU A C 1
ATOM 4003 O O . LEU A 1 501 ? -15.836 -20.312 -10.633 1 94.5 501 LEU A O 1
ATOM 4007 N N . TYR A 1 502 ? -16.109 -19.25 -8.711 1 96.94 502 TYR A N 1
ATOM 4008 C CA . TYR A 1 502 ? -17.375 -18.641 -9.133 1 96.94 502 TYR A CA 1
ATOM 4009 C C . TYR A 1 502 ? -17.156 -17.75 -10.344 1 96.94 502 TYR A C 1
ATOM 4011 O O . TYR A 1 502 ? -17.906 -17.844 -11.328 1 96.94 502 TYR A O 1
ATOM 4019 N N . LEU A 1 503 ? -16.125 -16.828 -10.281 1 96.88 503 LEU A N 1
ATOM 4020 C CA . LEU A 1 503 ? -15.852 -15.906 -11.383 1 96.88 503 LEU A CA 1
ATOM 4021 C C . LEU A 1 503 ? -15.484 -16.656 -12.648 1 96.88 503 LEU A C 1
ATOM 4023 O O . LEU A 1 503 ? -15.875 -16.266 -13.75 1 96.88 503 LEU A O 1
ATOM 4027 N N . ALA A 1 504 ? -14.695 -17.734 -12.531 1 95.81 504 ALA A N 1
ATOM 4028 C CA . ALA A 1 504 ? -14.336 -18.547 -13.688 1 95.81 504 ALA A CA 1
ATOM 4029 C C . ALA A 1 504 ? -15.586 -19.094 -14.375 1 95.81 504 ALA A C 1
ATOM 4031 O O . ALA A 1 504 ? -15.688 -19.078 -15.602 1 95.81 504 ALA A O 1
ATOM 4032 N N . VAL A 1 505 ? -16.547 -19.531 -13.578 1 95.69 505 VAL A N 1
ATOM 4033 C CA . VAL A 1 505 ? -17.797 -20.078 -14.125 1 95.69 505 VAL A CA 1
ATOM 4034 C C . VAL A 1 505 ? -18.594 -18.969 -14.797 1 95.69 505 VAL A C 1
ATOM 4036 O O . VAL A 1 505 ? -19.156 -19.156 -15.883 1 95.69 505 VAL A O 1
ATOM 4039 N N . VAL A 1 506 ? -18.672 -17.859 -14.125 1 95.5 506 VAL A N 1
ATOM 4040 C CA . VAL A 1 506 ? -19.406 -16.719 -14.656 1 95.5 506 VAL A CA 1
ATOM 4041 C C . VAL A 1 506 ? -18.828 -16.312 -16.016 1 95.5 506 VAL A C 1
ATOM 4043 O O . VAL A 1 506 ? -19.562 -16.109 -16.969 1 95.5 506 VAL A O 1
ATOM 4046 N N . ILE A 1 507 ? -17.484 -16.219 -16.109 1 92.62 507 ILE A N 1
ATOM 4047 C CA . ILE A 1 507 ? -16.812 -15.82 -17.328 1 92.62 507 ILE A CA 1
ATOM 4048 C C . ILE A 1 507 ? -17.047 -16.875 -18.422 1 92.62 507 ILE A C 1
ATOM 4050 O O . ILE A 1 507 ? -17.328 -16.531 -19.562 1 92.62 507 ILE A O 1
ATOM 4054 N N . ASP A 1 508 ? -16.953 -18.094 -18.016 1 91.81 508 ASP A N 1
ATOM 4055 C CA . ASP A 1 508 ? -17.172 -19.188 -18.953 1 91.81 508 ASP A CA 1
ATOM 4056 C C . ASP A 1 508 ? -18.578 -19.156 -19.516 1 91.81 508 ASP A C 1
ATOM 4058 O O . ASP A 1 508 ? -18.781 -19.297 -20.734 1 91.81 508 ASP A O 1
ATOM 4062 N N . HIS A 1 509 ? -19.562 -19 -18.656 1 92.25 509 HIS A N 1
ATOM 4063 C CA . HIS A 1 509 ? -20.953 -19 -19.078 1 92.25 509 HIS A CA 1
ATOM 4064 C C . HIS A 1 509 ? -21.25 -17.812 -19.984 1 92.25 509 HIS A C 1
ATOM 4066 O O . HIS A 1 509 ? -21.953 -17.953 -20.984 1 92.25 509 HIS A O 1
ATOM 4072 N N . GLN A 1 510 ? -20.703 -16.703 -19.625 1 87.38 510 GLN A N 1
ATOM 4073 C CA . GLN A 1 510 ? -20.906 -15.516 -20.453 1 87.38 510 GLN A CA 1
ATOM 4074 C C . GLN A 1 510 ? -20.312 -15.719 -21.844 1 87.38 510 GLN A C 1
ATOM 4076 O O . GLN A 1 510 ? -20.906 -15.32 -22.844 1 87.38 510 GLN A O 1
ATOM 4081 N N . ARG A 1 511 ? -19.141 -16.328 -21.922 1 84.25 511 ARG A N 1
ATOM 4082 C CA . ARG A 1 511 ? -18.453 -16.531 -23.188 1 84.25 511 ARG A CA 1
ATOM 4083 C C . ARG A 1 511 ? -19.125 -17.609 -24.016 1 84.25 511 ARG A C 1
ATOM 4085 O O . ARG A 1 511 ? -18.891 -17.719 -25.234 1 84.25 511 ARG A O 1
ATOM 4092 N N . THR A 1 512 ? -19.953 -18.438 -23.375 1 84.12 512 THR A N 1
ATOM 4093 C CA . THR A 1 512 ? -20.594 -19.516 -24.094 1 84.12 512 THR A CA 1
ATOM 4094 C C . THR A 1 512 ? -22.094 -19.25 -24.25 1 84.12 512 THR A C 1
ATOM 4096 O O . THR A 1 512 ? -22.844 -20.125 -24.688 1 84.12 512 THR A O 1
ATOM 4099 N N . GLY A 1 513 ? -22.531 -18.141 -23.781 1 82.38 513 GLY A N 1
ATOM 4100 C CA . GLY A 1 513 ? -23.922 -17.75 -23.938 1 82.38 513 GLY A CA 1
ATOM 4101 C C . GLY A 1 513 ? -24.844 -18.438 -22.969 1 82.38 513 GLY A C 1
ATOM 4102 O O . GLY A 1 513 ? -26.047 -18.531 -23.203 1 82.38 513 GLY A O 1
ATOM 4103 N N . ARG A 1 514 ? -24.328 -18.984 -21.984 1 87.81 514 ARG A N 1
ATOM 4104 C CA . ARG A 1 514 ? -25.125 -19.641 -20.953 1 87.81 514 ARG A CA 1
ATOM 4105 C C . ARG A 1 514 ? -25.516 -18.641 -19.859 1 87.81 514 ARG A C 1
ATOM 4107 O O . ARG A 1 514 ? -24.875 -17.594 -19.703 1 87.81 514 ARG A O 1
ATOM 4114 N N . PRO A 1 515 ? -26.609 -19.016 -19.203 1 90.19 515 PRO A N 1
ATOM 4115 C CA . PRO A 1 515 ? -27.016 -18.109 -18.125 1 90.19 515 PRO A CA 1
ATOM 4116 C C . PRO A 1 515 ? -26 -18.078 -16.984 1 90.19 515 PRO A C 1
ATOM 4118 O O . PRO A 1 515 ? -25.406 -19.109 -16.625 1 90.19 515 PRO A O 1
ATOM 4121 N N . ILE A 1 516 ? -25.859 -16.938 -16.5 1 91.06 516 ILE A N 1
ATOM 4122 C CA . ILE A 1 516 ? -24.906 -16.719 -15.422 1 91.06 516 ILE A CA 1
ATOM 4123 C C . ILE A 1 516 ? -25.469 -17.281 -14.117 1 91.06 516 ILE A C 1
ATOM 4125 O O . ILE A 1 516 ? -26.641 -17.078 -13.797 1 91.06 516 ILE A O 1
ATOM 4129 N N . PRO A 1 517 ? -24.672 -18.031 -13.422 1 93.88 517 PRO A N 1
ATOM 4130 C CA . PRO A 1 517 ? -25.141 -18.562 -12.141 1 93.88 517 PRO A CA 1
ATOM 4131 C C . PRO A 1 517 ? -25.391 -17.469 -11.102 1 93.88 517 PRO A C 1
ATOM 4133 O O . PRO A 1 517 ? -24.703 -16.438 -11.109 1 93.88 517 PRO A O 1
ATOM 4136 N N . LYS A 1 518 ? -26.281 -17.75 -10.219 1 93.62 518 LYS A N 1
ATOM 4137 C CA . LYS A 1 518 ? -26.531 -16.844 -9.102 1 93.62 518 LYS A CA 1
ATOM 4138 C C . LYS A 1 518 ? -25.359 -16.844 -8.117 1 93.62 518 LYS A C 1
ATOM 4140 O O . LYS A 1 518 ? -24.531 -17.75 -8.141 1 93.62 518 LYS A O 1
ATOM 4145 N N . LEU A 1 519 ? -25.344 -15.781 -7.336 1 94.19 519 LEU A N 1
ATOM 4146 C CA . LEU A 1 519 ? -24.344 -15.727 -6.277 1 94.19 519 LEU A CA 1
ATOM 4147 C C . LEU A 1 519 ? -24.422 -16.969 -5.387 1 94.19 519 LEU A C 1
ATOM 4149 O O . LEU A 1 519 ? -25.516 -17.438 -5.07 1 94.19 519 LEU A O 1
ATOM 4153 N N . PRO A 1 520 ? -23.266 -17.484 -5.043 1 92.44 520 PRO A N 1
ATOM 4154 C CA . PRO A 1 520 ? -23.266 -18.688 -4.215 1 92.44 520 PRO A CA 1
ATOM 4155 C C . PRO A 1 520 ? -23.953 -18.469 -2.863 1 92.44 520 PRO A C 1
ATOM 4157 O O . PRO A 1 520 ? -23.906 -17.375 -2.314 1 92.44 520 PRO A O 1
ATOM 4160 N N . PRO A 1 521 ? -24.578 -19.516 -2.365 1 88.56 521 PRO A N 1
ATOM 4161 C CA . PRO A 1 521 ? -25.219 -19.422 -1.048 1 88.56 521 PRO A CA 1
ATOM 4162 C C . PRO A 1 521 ? -24.203 -19.406 0.094 1 88.56 521 PRO A C 1
ATOM 4164 O O . PRO A 1 521 ? -23.016 -19.672 -0.121 1 88.56 521 PRO A O 1
ATOM 4167 N N . VAL A 1 522 ? -24.656 -18.969 1.273 1 85.12 522 VAL A N 1
ATOM 4168 C CA . VAL A 1 522 ? -23.797 -18.969 2.459 1 85.12 522 VAL A CA 1
ATOM 4169 C C . VAL A 1 522 ? -23.406 -20.406 2.818 1 85.12 522 VAL A C 1
ATOM 4171 O O . VAL A 1 522 ? -24.25 -21.312 2.777 1 85.12 522 VAL A O 1
ATOM 4174 N N . ALA A 1 523 ? -22.078 -20.625 2.838 1 74.94 523 ALA A N 1
ATOM 4175 C CA . ALA A 1 523 ? -21.609 -21.984 3.146 1 74.94 523 ALA A CA 1
ATOM 4176 C C . ALA A 1 523 ? -22.234 -22.484 4.445 1 74.94 523 ALA A C 1
ATOM 4178 O O . ALA A 1 523 ? -22.375 -21.719 5.406 1 74.94 523 ALA A O 1
ATOM 4179 N N . ARG A 1 524 ? -23.172 -23.438 4.57 1 62.03 524 ARG A N 1
ATOM 4180 C CA . ARG A 1 524 ? -23.875 -24.016 5.707 1 62.03 524 ARG A CA 1
ATOM 4181 C C . ARG A 1 524 ? -22.891 -24.344 6.84 1 62.03 524 ARG A C 1
ATOM 4183 O O . ARG A 1 524 ? -23.312 -24.688 7.945 1 62.03 524 ARG A O 1
ATOM 4190 N N . GLY A 1 525 ? -21.734 -24.609 6.777 1 43.53 525 GLY A N 1
ATOM 4191 C CA . GLY A 1 525 ? -21.094 -25.203 7.945 1 43.53 525 GLY A CA 1
ATOM 4192 C C . GLY A 1 525 ? -20.922 -24.219 9.086 1 43.53 525 GLY A C 1
ATOM 4193 O O . GLY A 1 525 ? -20.438 -24.578 10.164 1 43.53 525 GLY A O 1
ATOM 4194 N N . SER A 1 526 ? -20.656 -22.953 9 1 37.62 526 SER A N 1
ATOM 4195 C CA . SER A 1 526 ? -20.281 -22.188 10.188 1 37.62 526 SER A CA 1
ATOM 4196 C C . SER A 1 526 ? -21.469 -21.969 11.109 1 37.62 526 SER A C 1
ATOM 4198 O O . SER A 1 526 ? -21.391 -21.188 12.055 1 37.62 526 SER A O 1
ATOM 4200 N N . GLU A 1 527 ? -22.641 -22.453 10.906 1 30.86 527 GLU A N 1
ATOM 4201 C CA . GLU A 1 527 ? -23.375 -22.5 12.164 1 30.86 527 GLU A CA 1
ATOM 4202 C C . GLU A 1 527 ? -22.703 -23.422 13.172 1 30.86 527 GLU A C 1
ATOM 4204 O O . GLU A 1 527 ? -22.25 -24.516 12.82 1 30.86 527 GLU A O 1
ATOM 4209 N N . MET B 1 1 ? -13.375 36.562 11.977 1 59 1 MET B N 1
ATOM 4210 C CA . MET B 1 1 ? -12.977 36.25 10.609 1 59 1 MET B CA 1
ATOM 4211 C C . MET B 1 1 ? -11.516 35.812 10.562 1 59 1 MET B C 1
ATOM 4213 O O . MET B 1 1 ? -10.656 36.438 11.195 1 59 1 MET B O 1
ATOM 4217 N N . GLN B 1 2 ? -11.266 34.719 10.078 1 76.88 2 GLN B N 1
ATOM 4218 C CA . GLN B 1 2 ? -9.938 34.125 9.945 1 76.88 2 GLN B CA 1
ATOM 4219 C C . GLN B 1 2 ? -9.062 34.938 8.992 1 76.88 2 GLN B C 1
ATOM 4221 O O . GLN B 1 2 ? -9.57 35.531 8.047 1 76.88 2 GLN B O 1
ATOM 4226 N N . LEU B 1 3 ? -7.832 35.281 9.438 1 82.5 3 LEU B N 1
ATOM 4227 C CA . LEU B 1 3 ? -6.887 35.969 8.562 1 82.5 3 LEU B CA 1
ATOM 4228 C C . LEU B 1 3 ? -6.555 35.125 7.34 1 82.5 3 LEU B C 1
ATOM 4230 O O . LEU B 1 3 ? -6.227 33.938 7.469 1 82.5 3 LEU B O 1
ATOM 4234 N N . SER B 1 4 ? -6.832 35.688 6.137 1 79.75 4 SER B N 1
ATOM 4235 C CA . SER B 1 4 ? -6.504 35 4.898 1 79.75 4 SER B CA 1
ATOM 4236 C C . SER B 1 4 ? -4.996 34.969 4.668 1 79.75 4 SER B C 1
ATOM 4238 O O . SER B 1 4 ? -4.242 35.656 5.355 1 79.75 4 SER B O 1
ATOM 4240 N N . ASP B 1 5 ? -4.609 34.188 3.742 1 80.06 5 ASP B N 1
ATOM 4241 C CA . ASP B 1 5 ? -3.197 34.156 3.369 1 80.06 5 ASP B CA 1
ATOM 4242 C C . ASP B 1 5 ? -2.74 35.5 2.795 1 80.06 5 ASP B C 1
ATOM 4244 O O . ASP B 1 5 ? -1.604 35.906 3.023 1 80.06 5 ASP B O 1
ATOM 4248 N N . HIS B 1 6 ? -3.619 36.031 2.092 1 78.12 6 HIS B N 1
ATOM 4249 C CA . HIS B 1 6 ? -3.346 37.375 1.551 1 78.12 6 HIS B CA 1
ATOM 4250 C C . HIS B 1 6 ? -3.072 38.375 2.666 1 78.12 6 HIS B C 1
ATOM 4252 O O . HIS B 1 6 ? -2.18 39.219 2.545 1 78.12 6 HIS B O 1
ATOM 4258 N N . ASP B 1 7 ? -3.846 38.219 3.781 1 82.38 7 ASP B N 1
ATOM 4259 C CA . ASP B 1 7 ? -3.65 39.094 4.93 1 82.38 7 ASP B CA 1
ATOM 4260 C C . ASP B 1 7 ? -2.293 38.844 5.586 1 82.38 7 ASP B C 1
ATOM 4262 O O . ASP B 1 7 ? -1.587 39.781 5.934 1 82.38 7 ASP B O 1
ATOM 4266 N N . LEU B 1 8 ? -1.934 37.656 5.656 1 83.31 8 LEU B N 1
ATOM 4267 C CA . LEU B 1 8 ? -0.696 37.281 6.34 1 83.31 8 LEU B CA 1
ATOM 4268 C C . LEU B 1 8 ? 0.52 37.781 5.555 1 83.31 8 LEU B C 1
ATOM 4270 O O . LEU B 1 8 ? 1.553 38.094 6.141 1 83.31 8 LEU B O 1
ATOM 4274 N N . ASN B 1 9 ? 0.345 37.75 4.285 1 77.44 9 ASN B N 1
ATOM 4275 C CA . ASN B 1 9 ? 1.434 38.219 3.436 1 77.44 9 ASN B CA 1
ATOM 4276 C C . ASN B 1 9 ? 1.703 39.719 3.639 1 77.44 9 ASN B C 1
ATOM 4278 O O . ASN B 1 9 ? 2.818 40.188 3.406 1 77.44 9 ASN B O 1
ATOM 4282 N N . GLN B 1 10 ? 0.663 40.406 4.09 1 76.5 10 GLN B N 1
ATOM 4283 C CA . GLN B 1 10 ? 0.774 41.844 4.215 1 76.5 10 GLN B CA 1
ATOM 4284 C C . GLN B 1 10 ? 1.14 42.25 5.641 1 76.5 10 GLN B C 1
ATOM 4286 O O . GLN B 1 10 ? 1.458 43.438 5.902 1 76.5 10 GLN B O 1
ATOM 4291 N N . LEU B 1 11 ? 1 41.344 6.504 1 82.5 11 LEU B N 1
ATOM 4292 C CA . LEU B 1 11 ? 1.265 41.656 7.902 1 82.5 11 LEU B CA 1
ATOM 4293 C C . LEU B 1 11 ? 2.715 41.375 8.266 1 82.5 11 LEU B C 1
ATOM 4295 O O . LEU B 1 11 ? 3.234 40.281 7.945 1 82.5 11 LEU B O 1
ATOM 4299 N N . ASP B 1 12 ? 3.42 42.406 8.672 1 79.38 12 ASP B N 1
ATOM 4300 C CA . ASP B 1 12 ? 4.785 42.219 9.156 1 79.38 12 ASP B CA 1
ATOM 4301 C C . ASP B 1 12 ? 4.984 42.938 10.5 1 79.38 12 ASP B C 1
ATOM 4303 O O . ASP B 1 12 ? 4.039 43.5 11.062 1 79.38 12 ASP B O 1
ATOM 4307 N N . GLU B 1 13 ? 6.129 42.719 11.031 1 79.25 13 GLU B N 1
ATOM 4308 C CA . GLU B 1 13 ? 6.426 43.312 12.344 1 79.25 13 GLU B CA 1
ATOM 4309 C C . GLU B 1 13 ? 6.238 44.812 12.352 1 79.25 13 GLU B C 1
ATOM 4311 O O . GLU B 1 13 ? 5.703 45.375 13.305 1 79.25 13 GLU B O 1
ATOM 4316 N N . ASP B 1 14 ? 6.617 45.469 11.281 1 79 14 ASP B N 1
ATOM 4317 C CA . ASP B 1 14 ? 6.527 46.906 11.188 1 79 14 ASP B CA 1
ATOM 4318 C C . ASP B 1 14 ? 5.07 47.375 11.203 1 79 14 ASP B C 1
ATOM 4320 O O . ASP B 1 14 ? 4.742 48.375 11.82 1 79 14 ASP B O 1
ATOM 4324 N N . LYS B 1 15 ? 4.27 46.594 10.602 1 83.31 15 LYS B N 1
ATOM 4325 C CA . LYS B 1 15 ? 2.855 46.938 10.547 1 83.31 15 LYS B CA 1
ATOM 4326 C C . LYS B 1 15 ? 2.207 46.812 11.922 1 83.31 15 LYS B C 1
ATOM 4328 O O . LYS B 1 15 ? 1.336 47.594 12.289 1 83.31 15 LYS B O 1
ATOM 4333 N N . LEU B 1 16 ? 2.629 45.812 12.641 1 85.94 16 LEU B N 1
ATOM 4334 C CA . LEU B 1 16 ? 2.068 45.594 13.969 1 85.94 16 LEU B CA 1
ATOM 4335 C C . LEU B 1 16 ? 2.506 46.719 14.922 1 85.94 16 LEU B C 1
ATOM 4337 O O . LEU B 1 16 ? 1.747 47.094 15.812 1 85.94 16 LEU B O 1
ATOM 4341 N N . LEU B 1 17 ? 3.709 47.25 14.688 1 83.5 17 LEU B N 1
ATOM 4342 C CA . LEU B 1 17 ? 4.234 48.312 15.547 1 83.5 17 LEU B CA 1
ATOM 4343 C C . LEU B 1 17 ? 3.541 49.625 15.266 1 83.5 17 LEU B C 1
ATOM 4345 O O . LEU B 1 17 ? 3.445 50.5 16.141 1 83.5 17 LEU B O 1
ATOM 4349 N N . ASP B 1 18 ? 3.002 49.75 14.023 1 85.31 18 ASP B N 1
ATOM 4350 C CA . ASP B 1 18 ? 2.4 51 13.609 1 85.31 18 ASP B CA 1
ATOM 4351 C C . ASP B 1 18 ? 0.898 51 13.883 1 85.31 18 ASP B C 1
ATOM 4353 O O . ASP B 1 18 ? 0.252 52.062 13.797 1 85.31 18 ASP B O 1
ATOM 4357 N N . LEU B 1 19 ? 0.344 49.906 14.312 1 86.94 19 LEU B N 1
ATOM 4358 C CA . LEU B 1 19 ? -1.102 49.812 14.492 1 86.94 19 LEU B CA 1
ATOM 4359 C C . LEU B 1 19 ? -1.529 50.438 15.812 1 86.94 19 LEU B C 1
ATOM 4361 O O . LEU B 1 19 ? -0.853 50.281 16.828 1 86.94 19 LEU B O 1
ATOM 4365 N N . PRO B 1 20 ? -2.646 51.188 15.734 1 88.56 20 PRO B N 1
ATOM 4366 C CA . PRO B 1 20 ? -3.182 51.688 17 1 88.56 20 PRO B CA 1
ATOM 4367 C C . PRO B 1 20 ? -3.555 50.594 17.969 1 88.56 20 PRO B C 1
ATOM 4369 O O . PRO B 1 20 ? -3.768 49.438 17.562 1 88.56 20 PRO B O 1
ATOM 4372 N N . GLU B 1 21 ? -3.598 51 19.188 1 86.38 21 GLU B N 1
ATOM 4373 C CA . GLU B 1 21 ? -3.77 50.031 20.266 1 86.38 21 GLU B CA 1
ATOM 4374 C C . GLU B 1 21 ? -5.059 49.219 20.094 1 86.38 21 GLU B C 1
ATOM 4376 O O . GLU B 1 21 ? -5.062 48 20.234 1 86.38 21 GLU B O 1
ATOM 4381 N N . GLU B 1 22 ? -6.09 49.969 19.797 1 85.94 22 GLU B N 1
ATOM 4382 C CA . GLU B 1 22 ? -7.367 49.281 19.656 1 85.94 22 GLU B CA 1
ATOM 4383 C C . GLU B 1 22 ? -7.34 48.281 18.5 1 85.94 22 GLU B C 1
ATOM 4385 O O . GLU B 1 22 ? -7.848 47.156 18.609 1 85.94 22 GLU B O 1
ATOM 4390 N N . ALA B 1 23 ? -6.754 48.688 17.438 1 87.88 23 ALA B N 1
ATOM 4391 C CA . ALA B 1 23 ? -6.641 47.812 16.25 1 87.88 23 ALA B CA 1
ATOM 4392 C C . ALA B 1 23 ? -5.703 46.656 16.516 1 87.88 23 ALA B C 1
ATOM 4394 O O . ALA B 1 23 ? -5.949 45.531 16.047 1 87.88 23 ALA B O 1
ATOM 4395 N N . LEU B 1 24 ? -4.746 46.906 17.281 1 88.56 24 LEU B N 1
ATOM 4396 C CA . LEU B 1 24 ? -3.783 45.875 17.625 1 88.56 24 LEU B CA 1
ATOM 4397 C C . LEU B 1 24 ? -4.434 44.812 18.5 1 88.56 24 LEU B C 1
ATOM 4399 O O . LEU B 1 24 ? -4.145 43.594 18.344 1 88.56 24 LEU B O 1
ATOM 4403 N N . ARG B 1 25 ? -5.242 45.312 19.375 1 87.5 25 ARG B N 1
ATOM 4404 C CA . ARG B 1 25 ? -5.918 44.344 20.25 1 87.5 25 ARG B CA 1
ATOM 4405 C C . ARG B 1 25 ? -6.852 43.438 19.469 1 87.5 25 ARG B C 1
ATOM 4407 O O . ARG B 1 25 ? -6.879 42.219 19.688 1 87.5 25 ARG B O 1
ATOM 4414 N N . ARG B 1 26 ? -7.52 44 18.562 1 85.5 26 ARG B N 1
ATOM 4415 C CA . ARG B 1 26 ? -8.422 43.188 17.734 1 85.5 26 ARG B CA 1
ATOM 4416 C C . ARG B 1 26 ? -7.648 42.219 16.875 1 85.5 26 ARG B C 1
ATOM 4418 O O . ARG B 1 26 ? -8.047 41.031 16.734 1 85.5 26 ARG B O 1
ATOM 4425 N N . LEU B 1 27 ? -6.641 42.656 16.328 1 87.12 27 LEU B N 1
ATOM 4426 C CA . LEU B 1 27 ? -5.816 41.812 15.492 1 87.12 27 LEU B CA 1
ATOM 4427 C C . LEU B 1 27 ? -5.184 40.688 16.312 1 87.12 27 LEU B C 1
ATOM 4429 O O . LEU B 1 27 ? -5.078 39.562 15.852 1 87.12 27 LEU B O 1
ATOM 4433 N N . SER B 1 28 ? -4.762 41 17.5 1 86.88 28 SER B N 1
ATOM 4434 C CA . SER B 1 28 ? -4.117 40.031 18.359 1 86.88 28 SER B CA 1
ATOM 4435 C C . SER B 1 28 ? -5.078 38.906 18.734 1 86.88 28 SER B C 1
ATOM 4437 O O . SER B 1 28 ? -4.672 37.75 18.844 1 86.88 28 SER B O 1
ATOM 4439 N N . ILE B 1 29 ? -6.262 39.312 18.906 1 84.5 29 ILE B N 1
ATOM 4440 C CA . ILE B 1 29 ? -7.273 38.281 19.219 1 84.5 29 ILE B CA 1
ATOM 4441 C C . ILE B 1 29 ? -7.457 37.375 18.016 1 84.5 29 ILE B C 1
ATOM 4443 O O . ILE B 1 29 ? -7.527 36.156 18.172 1 84.5 29 ILE B O 1
ATOM 4447 N N . ARG B 1 30 ? -7.449 37.906 16.859 1 83.44 30 ARG B N 1
ATOM 4448 C CA . ARG B 1 30 ? -7.566 37.125 15.633 1 83.44 30 ARG B CA 1
ATOM 4449 C C . ARG B 1 30 ? -6.344 36.219 15.438 1 83.44 30 ARG B C 1
ATOM 4451 O O . ARG B 1 30 ? -6.473 35.062 15.062 1 83.44 30 ARG B O 1
ATOM 4458 N N . LEU B 1 31 ? -5.227 36.781 15.688 1 85.81 31 LEU B N 1
ATOM 4459 C CA . LEU B 1 31 ? -3.984 36.031 15.555 1 85.81 31 LEU B CA 1
ATOM 4460 C C . LEU B 1 31 ? -3.961 34.844 16.516 1 85.81 31 LEU B C 1
ATOM 4462 O O . LEU B 1 31 ? -3.545 33.75 16.156 1 85.81 31 LEU B O 1
ATOM 4466 N N . LEU B 1 32 ? -4.426 35.125 17.703 1 84.19 32 LEU B N 1
ATOM 4467 C CA . LEU B 1 32 ? -4.445 34.094 18.703 1 84.19 32 LEU B CA 1
ATOM 4468 C C . LEU B 1 32 ? -5.391 32.969 18.312 1 84.19 32 LEU B C 1
ATOM 4470 O O . LEU B 1 32 ? -5.031 31.781 18.375 1 84.19 32 LEU B O 1
ATOM 4474 N N . ASN B 1 33 ? -6.551 33.344 17.906 1 79.94 33 ASN B N 1
ATOM 4475 C CA . ASN B 1 33 ? -7.531 32.344 17.5 1 79.94 33 ASN B CA 1
ATOM 4476 C C . ASN B 1 33 ? -7.043 31.547 16.297 1 79.94 33 ASN B C 1
ATOM 4478 O O . ASN B 1 33 ? -7.195 30.328 16.266 1 79.94 33 ASN B O 1
ATOM 4482 N N . ASP B 1 34 ? -6.484 32.156 15.344 1 82.75 34 ASP B N 1
ATOM 4483 C CA . ASP B 1 34 ? -5.98 31.484 14.148 1 82.75 34 ASP B CA 1
ATOM 4484 C C . ASP B 1 34 ? -4.82 30.547 14.5 1 82.75 34 ASP B C 1
ATOM 4486 O O . ASP B 1 34 ? -4.68 29.484 13.906 1 82.75 34 ASP B O 1
ATOM 4490 N N . LEU B 1 35 ? -4.012 31.047 15.352 1 84.38 35 LEU B N 1
ATOM 4491 C CA . LEU B 1 35 ? -2.885 30.219 15.758 1 84.38 35 LEU B CA 1
ATOM 4492 C C . LEU B 1 35 ? -3.367 28.969 16.484 1 84.38 35 LEU B C 1
ATOM 4494 O O . LEU B 1 35 ? -2.873 27.875 16.234 1 84.38 35 LEU B O 1
ATOM 4498 N N . LYS B 1 36 ? -4.289 29.203 17.438 1 76.81 36 LYS B N 1
ATOM 4499 C CA . LYS B 1 36 ? -4.844 28.062 18.156 1 76.81 36 LYS B CA 1
ATOM 4500 C C . LYS B 1 36 ? -5.461 27.062 17.188 1 76.81 36 LYS B C 1
ATOM 4502 O O . LYS B 1 36 ? -5.242 25.844 17.297 1 76.81 36 LYS B O 1
ATOM 4507 N N . GLU B 1 37 ? -6.125 27.531 16.234 1 77.62 37 GLU B N 1
ATOM 4508 C CA . GLU B 1 37 ? -6.738 26.656 15.242 1 77.62 37 GLU B CA 1
ATOM 4509 C C . GLU B 1 37 ? -5.676 25.938 14.414 1 77.62 37 GLU B C 1
ATOM 4511 O O . GLU B 1 37 ? -5.793 24.75 14.148 1 77.62 37 GLU B O 1
ATOM 4516 N N . ALA B 1 38 ? -4.727 26.672 13.938 1 79.44 38 ALA B N 1
ATOM 4517 C CA . ALA B 1 38 ? -3.664 26.078 13.133 1 79.44 38 ALA B CA 1
ATOM 4518 C C . ALA B 1 38 ? -2.914 25.016 13.914 1 79.44 38 ALA B C 1
ATOM 4520 O O . ALA B 1 38 ? -2.596 23.953 13.375 1 79.44 38 ALA B O 1
ATOM 4521 N N . ARG B 1 39 ? -2.678 25.266 15.117 1 76.5 39 ARG B N 1
ATOM 4522 C CA . ARG B 1 39 ? -1.973 24.312 15.961 1 76.5 39 ARG B CA 1
ATOM 4523 C C . ARG B 1 39 ? -2.824 23.062 16.203 1 76.5 39 ARG B C 1
ATOM 4525 O O . ARG B 1 39 ? -2.305 21.953 16.25 1 76.5 39 ARG B O 1
ATOM 4532 N N . GLU B 1 40 ? -4.074 23.266 16.484 1 73.25 40 GLU B N 1
ATOM 4533 C CA . GLU B 1 40 ? -4.984 22.141 16.641 1 73.25 40 GLU B CA 1
ATOM 4534 C C . GLU B 1 40 ? -5.031 21.281 15.375 1 73.25 40 GLU B C 1
ATOM 4536 O O . GLU B 1 40 ? -5.07 20.047 15.445 1 73.25 40 GLU B O 1
ATOM 45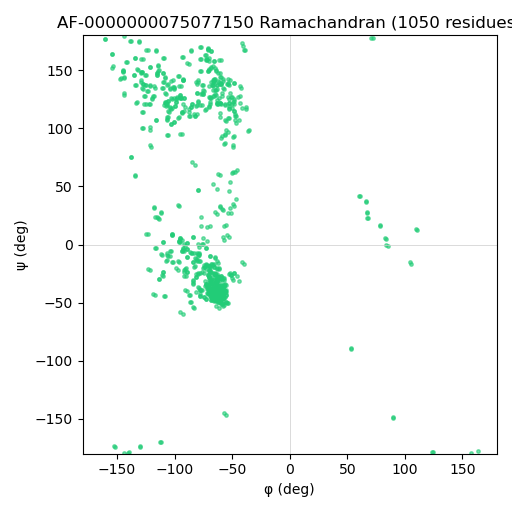41 N N . ARG B 1 41 ? -4.996 21.891 14.242 1 72.12 41 ARG B N 1
ATOM 4542 C CA . ARG B 1 41 ? -5 21.156 12.977 1 72.12 41 ARG B CA 1
ATOM 4543 C C . ARG B 1 41 ? -3.713 20.359 12.797 1 72.12 41 ARG B C 1
ATOM 4545 O O . ARG B 1 41 ? -3.734 19.25 12.266 1 72.12 41 ARG B O 1
ATOM 4552 N N . LEU B 1 42 ? -2.713 20.953 13.211 1 75.06 42 LEU B N 1
ATOM 4553 C CA . LEU B 1 42 ? -1.421 20.297 13.102 1 75.06 42 LEU B CA 1
ATOM 4554 C C . LEU B 1 42 ? -1.353 19.094 14.039 1 75.06 42 LEU B C 1
ATOM 4556 O O . LEU B 1 42 ? -0.616 18.141 13.781 1 75.06 42 LEU B O 1
ATOM 4560 N N . LYS B 1 43 ? -2.182 19.141 15.086 1 70.69 43 LYS B N 1
ATOM 4561 C CA . LYS B 1 43 ? -2.137 18.078 16.078 1 70.69 43 LYS B CA 1
ATOM 4562 C C . LYS B 1 43 ? -3.197 17.016 15.797 1 70.69 43 LYS B C 1
ATOM 4564 O O . LYS B 1 43 ? -3.354 16.062 16.562 1 70.69 43 LYS B O 1
ATOM 4569 N N . GLN B 1 44 ? -3.852 17.203 14.805 1 70.25 44 GLN B N 1
ATOM 4570 C CA . GLN B 1 44 ? -4.891 16.234 14.461 1 70.25 44 GLN B CA 1
ATOM 4571 C C . GLN B 1 44 ? -4.293 14.867 14.125 1 70.25 44 GLN B C 1
ATOM 4573 O O . GLN B 1 44 ? -3.238 14.789 13.484 1 70.25 44 GLN B O 1
ATOM 4578 N N . ASN B 1 45 ? -4.887 13.883 14.695 1 70.19 45 ASN B N 1
ATOM 4579 C CA . ASN B 1 45 ? -4.512 12.492 14.461 1 70.19 45 ASN B CA 1
ATOM 4580 C C . ASN B 1 45 ? -5.738 11.586 14.375 1 70.19 45 ASN B C 1
ATOM 4582 O O . ASN B 1 45 ? -6.867 12.07 14.297 1 70.19 45 ASN B O 1
ATOM 4586 N N . SER B 1 46 ? -5.562 10.383 14.195 1 68.44 46 SER B N 1
ATOM 4587 C CA . SER B 1 46 ? -6.664 9.445 13.992 1 68.44 46 SER B CA 1
ATOM 4588 C C . SER B 1 46 ? -7.5 9.289 15.258 1 68.44 46 SER B C 1
ATOM 4590 O O . SER B 1 46 ? -8.656 8.859 15.195 1 68.44 46 SER B O 1
ATOM 4592 N N . ARG B 1 47 ? -7.008 9.68 16.391 1 66.62 47 ARG B N 1
ATOM 4593 C CA . ARG B 1 47 ? -7.719 9.5 17.641 1 66.62 47 ARG B CA 1
ATOM 4594 C C . ARG B 1 47 ? -8.578 10.711 17.969 1 66.62 47 ARG B C 1
ATOM 4596 O O . ARG B 1 47 ? -9.516 10.625 18.766 1 66.62 47 ARG B O 1
ATOM 4603 N N . ASN B 1 48 ? -8.188 11.844 17.391 1 72.94 48 ASN B N 1
ATOM 4604 C CA . ASN B 1 48 ? -8.898 13.047 17.797 1 72.94 48 ASN B CA 1
ATOM 4605 C C . ASN B 1 48 ? -9.531 13.766 16.609 1 72.94 48 ASN B C 1
ATOM 4607 O O . ASN B 1 48 ? -9.867 14.945 16.703 1 72.94 48 ASN B O 1
ATOM 4611 N N . SER B 1 49 ? -9.445 13.016 15.477 1 69.5 49 SER B N 1
ATOM 4612 C CA . SER B 1 49 ? -10.047 13.602 14.281 1 69.5 49 SER B CA 1
ATOM 4613 C C . SER B 1 49 ? -10.688 12.531 13.406 1 69.5 49 SER B C 1
ATOM 4615 O O . SER B 1 49 ? -10.742 11.359 13.781 1 69.5 49 SER B O 1
ATOM 4617 N N . SER B 1 50 ? -11.242 12.969 12.312 1 64.31 50 SER B N 1
ATOM 4618 C CA . SER B 1 50 ? -11.914 12.055 11.398 1 64.31 50 SER B CA 1
ATOM 4619 C C . SER B 1 50 ? -10.914 11.398 10.445 1 64.31 50 SER B C 1
ATOM 4621 O O . SER B 1 50 ? -11.312 10.688 9.516 1 64.31 50 SER B O 1
ATOM 4623 N N . ARG B 1 51 ? -9.625 11.703 10.742 1 65.81 51 ARG B N 1
ATOM 4624 C CA . ARG B 1 51 ? -8.602 11.078 9.906 1 65.81 51 ARG B CA 1
ATOM 4625 C C . ARG B 1 51 ? -8.531 9.578 10.164 1 65.81 51 ARG B C 1
ATOM 4627 O O . ARG B 1 51 ? -8.469 9.141 11.312 1 65.81 51 ARG B O 1
ATOM 4634 N N . PRO B 1 52 ? -8.625 8.836 9.094 1 65.19 52 PRO B N 1
ATOM 4635 C CA . PRO B 1 52 ? -8.57 7.387 9.289 1 65.19 52 PRO B CA 1
ATOM 4636 C C . PRO B 1 52 ? -7.238 6.926 9.883 1 65.19 52 PRO B C 1
ATOM 4638 O O . PRO B 1 52 ? -6.199 7.543 9.633 1 65.19 52 PRO B O 1
ATOM 4641 N N . PRO B 1 53 ? -7.297 6.008 10.75 1 60.06 53 PRO B N 1
ATOM 4642 C CA . PRO B 1 53 ? -6.07 5.465 11.344 1 60.06 53 PRO B CA 1
ATOM 4643 C C . PRO B 1 53 ? -5.043 5.043 10.297 1 60.06 53 PRO B C 1
ATOM 4645 O O . PRO B 1 53 ? -3.838 5.098 10.547 1 60.06 53 PRO B O 1
ATOM 4648 N N . SER B 1 54 ? -5.5 4.723 9.164 1 61.44 54 SER B N 1
ATOM 4649 C CA . SER B 1 54 ? -4.613 4.254 8.102 1 61.44 54 SER B CA 1
ATOM 4650 C C . SER B 1 54 ? -3.738 5.387 7.57 1 61.44 54 SER B C 1
ATOM 4652 O O . SER B 1 54 ? -2.715 5.141 6.93 1 61.44 54 SER B O 1
ATOM 4654 N N . SER B 1 55 ? -4.133 6.559 7.828 1 62.41 55 SER B N 1
ATOM 4655 C CA . SER B 1 55 ? -3.373 7.699 7.332 1 62.41 55 SER B CA 1
ATOM 4656 C C . SER B 1 55 ? -2.164 7.988 8.219 1 62.41 55 SER B C 1
ATOM 4658 O O . SER B 1 55 ? -1.271 8.742 7.828 1 62.41 55 SER B O 1
ATOM 4660 N N . GLU B 1 56 ? -2.135 7.395 9.391 1 59.5 56 GLU B N 1
ATOM 4661 C CA . GLU B 1 56 ? -1.047 7.637 10.336 1 59.5 56 GLU B CA 1
ATOM 4662 C C . GLU B 1 56 ? -0.062 6.473 10.352 1 59.5 56 GLU B C 1
ATOM 4664 O O . GLU B 1 56 ? -0.376 5.395 10.859 1 59.5 56 GLU B O 1
ATOM 4669 N N . ALA B 1 57 ? 0.984 6.738 9.742 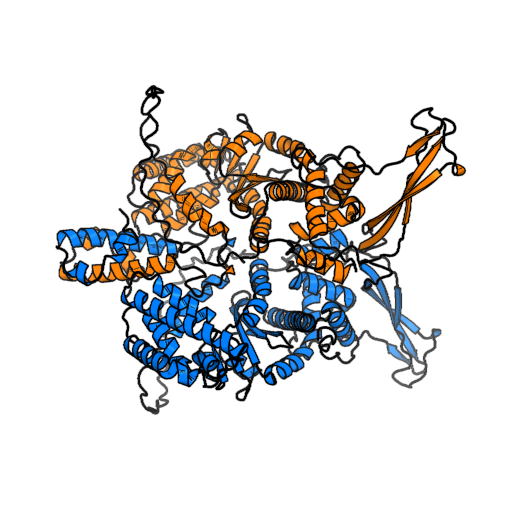1 62.97 57 ALA B N 1
ATOM 4670 C CA . ALA B 1 57 ? 1.995 5.684 9.758 1 62.97 57 ALA B CA 1
ATOM 4671 C C . ALA B 1 57 ? 2.779 5.699 11.07 1 62.97 57 ALA B C 1
ATOM 4673 O O . ALA B 1 57 ? 3.115 6.77 11.586 1 62.97 57 ALA B O 1
ATOM 4674 N N . PRO B 1 58 ? 2.936 4.535 11.773 1 54.94 58 PRO B N 1
ATOM 4675 C CA . PRO B 1 58 ? 3.691 4.473 13.031 1 54.94 58 PRO B CA 1
ATOM 4676 C C . PRO B 1 58 ? 5.055 5.152 12.93 1 54.94 58 PRO B C 1
ATOM 4678 O O . PRO B 1 58 ? 5.594 5.609 13.938 1 54.94 58 PRO B O 1
ATOM 4681 N N . TRP B 1 59 ? 5.531 5.227 11.781 1 55.91 59 TRP B N 1
ATOM 4682 C CA . TRP B 1 59 ? 6.867 5.781 11.609 1 55.91 59 TRP B CA 1
ATOM 4683 C C . TRP B 1 59 ? 6.805 7.293 11.406 1 55.91 59 TRP B C 1
ATOM 4685 O O . TRP B 1 59 ? 7.836 7.969 11.422 1 55.91 59 TRP B O 1
ATOM 4695 N N . ASP B 1 60 ? 5.641 7.84 11.195 1 58.34 60 ASP B N 1
ATOM 4696 C CA . ASP B 1 60 ? 5.52 9.289 11.078 1 58.34 60 ASP B CA 1
ATOM 4697 C C . ASP B 1 60 ? 5.797 9.977 12.406 1 58.34 60 ASP B C 1
ATOM 4699 O O . ASP B 1 60 ? 6.211 11.141 12.438 1 58.34 60 ASP B O 1
ATOM 4703 N N . LYS B 1 61 ? 5.531 9.383 13.5 1 49.25 61 LYS B N 1
ATOM 4704 C CA . LYS B 1 61 ? 5.793 9.93 14.828 1 49.25 61 LYS B CA 1
ATOM 4705 C C . LYS B 1 61 ? 7.289 10.125 15.055 1 49.25 61 LYS B C 1
ATOM 4707 O O . LYS B 1 61 ? 7.695 11.016 15.812 1 49.25 61 LYS B O 1
ATOM 4712 N N . ALA B 1 62 ? 8.125 9.32 14.477 1 44.56 62 ALA B N 1
ATOM 4713 C CA . ALA B 1 62 ? 9.57 9.406 14.664 1 44.56 62 ALA B CA 1
ATOM 4714 C C . ALA B 1 62 ? 10.117 10.695 14.062 1 44.56 62 ALA B C 1
ATOM 4716 O O . ALA B 1 62 ? 11.062 11.281 14.594 1 44.56 62 ALA B O 1
ATOM 4717 N N . ASN B 1 63 ? 9.648 11.062 12.945 1 43.56 63 ASN B N 1
ATOM 4718 C CA . ASN B 1 63 ? 10.211 12.227 12.273 1 43.56 63 ASN B CA 1
ATOM 4719 C C . ASN B 1 63 ? 9.977 13.508 13.078 1 43.56 63 ASN B C 1
ATOM 4721 O O . ASN B 1 63 ? 10.734 14.469 12.953 1 43.56 63 ASN B O 1
ATOM 4725 N N . ASP B 1 64 ? 8.945 13.688 13.789 1 41.34 64 ASP B N 1
ATOM 4726 C CA . ASP B 1 64 ? 8.773 14.891 14.602 1 41.34 64 ASP B CA 1
ATOM 4727 C C . ASP B 1 64 ? 9.891 15.008 15.641 1 41.34 64 ASP B C 1
ATOM 4729 O O . ASP B 1 64 ? 10.32 16.109 15.977 1 41.34 64 ASP B O 1
ATOM 4733 N N . THR B 1 65 ? 10.461 13.969 16.141 1 37 65 THR B N 1
ATOM 4734 C CA . THR B 1 65 ? 11.531 14.055 17.125 1 37 65 THR B CA 1
ATOM 4735 C C . THR B 1 65 ? 12.883 14.258 16.438 1 37 65 THR B C 1
ATOM 4737 O O . THR B 1 65 ? 13.781 14.883 17 1 37 65 THR B O 1
ATOM 4740 N N . ALA B 1 66 ? 13.148 13.773 15.25 1 37.22 66 ALA B N 1
ATOM 4741 C CA . ALA B 1 66 ? 14.469 13.828 14.633 1 37.22 66 ALA B CA 1
ATOM 4742 C C . ALA B 1 66 ? 14.75 15.211 14.055 1 37.22 66 ALA B C 1
ATOM 4744 O O . ALA B 1 66 ? 15.906 15.633 13.984 1 37.22 66 ALA B O 1
ATOM 4745 N N . SER B 1 67 ? 13.859 15.898 13.5 1 37.34 67 SER B N 1
ATOM 4746 C CA . SER B 1 67 ? 14.195 17.219 12.969 1 37.34 67 SER B CA 1
ATOM 4747 C C . SER B 1 67 ? 14.758 18.125 14.062 1 37.34 67 SER B C 1
ATOM 4749 O O . SER B 1 67 ? 15.477 19.078 13.773 1 37.34 67 SER B O 1
ATOM 4751 N N . ASP B 1 68 ? 14.438 18 15.297 1 33.25 68 ASP B N 1
ATOM 4752 C CA . ASP B 1 68 ? 14.984 18.891 16.328 1 33.25 68 ASP B CA 1
ATOM 4753 C C . ASP B 1 68 ? 16.469 18.625 16.547 1 33.25 68 ASP B C 1
ATOM 4755 O O . ASP B 1 68 ? 17.188 19.484 17.062 1 33.25 68 ASP B O 1
ATOM 4759 N N . THR B 1 69 ? 16.953 17.469 16.328 1 32.75 69 THR B N 1
ATOM 4760 C CA . THR B 1 69 ? 18.328 17.203 16.688 1 32.75 69 THR B CA 1
ATOM 4761 C C . THR B 1 69 ? 19.297 17.719 15.625 1 32.75 69 THR B C 1
ATOM 4763 O O . THR B 1 69 ? 20.484 17.875 15.875 1 32.75 69 THR B O 1
ATOM 4766 N N . ASP B 1 70 ? 18.891 17.844 14.438 1 33.94 70 ASP B N 1
ATOM 4767 C CA . ASP B 1 70 ? 19.938 18.203 13.492 1 33.94 70 ASP B CA 1
ATOM 4768 C C . ASP B 1 70 ? 20.25 19.703 13.578 1 33.94 70 ASP B C 1
ATOM 4770 O O . ASP B 1 70 ? 21.094 20.203 12.836 1 33.94 70 ASP B O 1
ATOM 4774 N N . ALA B 1 71 ? 19.5 20.578 14.312 1 29.88 71 ALA B N 1
ATOM 4775 C CA . ALA B 1 71 ? 19.891 21.984 14.406 1 29.88 71 ALA B CA 1
ATOM 4776 C C . ALA B 1 71 ? 21.047 22.156 15.383 1 29.88 71 ALA B C 1
ATOM 4778 O O . ALA B 1 71 ? 20.922 22.844 16.391 1 29.88 71 ALA B O 1
ATOM 4779 N N . ILE B 1 72 ? 21.922 21.234 15.914 1 29.81 72 ILE B N 1
ATOM 4780 C CA . ILE B 1 72 ? 23.047 21.609 16.766 1 29.81 72 ILE B CA 1
ATOM 4781 C C . ILE B 1 72 ? 23.891 22.688 16.047 1 29.81 72 ILE B C 1
ATOM 4783 O O . ILE B 1 72 ? 24.219 22.531 14.875 1 29.81 72 ILE B O 1
ATOM 4787 N N . ASP B 1 73 ? 24.109 23.875 16.734 1 28.84 73 ASP B N 1
ATOM 4788 C CA . ASP B 1 73 ? 24.844 25.141 16.531 1 28.84 73 ASP B CA 1
ATOM 4789 C C . ASP B 1 73 ? 26.266 24.875 16.062 1 28.84 73 ASP B C 1
ATOM 4791 O O . ASP B 1 73 ? 27 24.125 16.703 1 28.84 73 ASP B O 1
ATOM 4795 N N . ALA B 1 74 ? 26.719 25.141 14.945 1 28.83 74 ALA B N 1
ATOM 4796 C CA . ALA B 1 74 ? 28.078 25.281 14.43 1 28.83 74 ALA B CA 1
ATOM 4797 C C . ALA B 1 74 ? 28.875 26.266 15.273 1 28.83 74 ALA B C 1
ATOM 4799 O O . ALA B 1 74 ? 29.938 26.734 14.844 1 28.83 74 ALA B O 1
ATOM 4800 N N . GLY B 1 75 ? 28.453 26.906 16.516 1 27.14 75 GLY B N 1
ATOM 4801 C CA . GLY B 1 75 ? 29.375 27.953 16.953 1 27.14 75 GLY B CA 1
ATOM 4802 C C . GLY B 1 75 ? 30.797 27.453 17.141 1 27.14 75 GLY B C 1
ATOM 4803 O O . GLY B 1 75 ? 31.094 26.281 16.891 1 27.14 75 GLY B O 1
ATOM 4804 N N . GLU B 1 76 ? 31.594 28.141 18.328 1 27.45 76 GLU B N 1
ATOM 4805 C CA . GLU B 1 76 ? 33 28.406 18.672 1 27.45 76 GLU B CA 1
ATOM 4806 C C . GLU B 1 76 ? 33.75 27.109 18.938 1 27.45 76 GLU B C 1
ATOM 4808 O O . GLU B 1 76 ? 33.156 26.125 19.391 1 27.45 76 GLU B O 1
ATOM 4813 N N . ASP B 1 77 ? 35.094 27.062 18.453 1 26.92 77 ASP B N 1
ATOM 4814 C CA . ASP B 1 77 ? 36.25 26.203 18.672 1 26.92 77 ASP B CA 1
ATOM 4815 C C . ASP B 1 77 ? 36.531 26.031 20.172 1 26.92 77 ASP B C 1
ATOM 4817 O O . ASP B 1 77 ? 37.219 26.859 20.766 1 26.92 77 ASP B O 1
ATOM 4821 N N . THR B 1 78 ? 35.625 26.109 21.188 1 25.91 78 THR B N 1
ATOM 4822 C CA . THR B 1 78 ? 36.188 26.109 22.531 1 25.91 78 THR B CA 1
ATOM 4823 C C . THR B 1 78 ? 37.188 24.969 22.703 1 25.91 78 THR B C 1
ATOM 4825 O O . THR B 1 78 ? 36.969 23.859 22.25 1 25.91 78 THR B O 1
ATOM 4828 N N . PRO B 1 79 ? 38.531 25.438 23.109 1 26.45 79 PRO B N 1
ATOM 4829 C CA . PRO B 1 79 ? 39.688 24.562 23.344 1 26.45 79 PRO B CA 1
ATOM 4830 C C . PRO B 1 79 ? 39.344 23.281 24.078 1 26.45 79 PRO B C 1
ATOM 4832 O O . PRO B 1 79 ? 38.25 23.203 24.703 1 26.45 79 PRO B O 1
ATOM 4835 N N . ASP B 1 80 ? 40.344 22.344 24.156 1 25.22 80 ASP B N 1
ATOM 4836 C CA . ASP B 1 80 ? 40.469 20.984 24.641 1 25.22 80 ASP B CA 1
ATOM 4837 C C . ASP B 1 80 ? 40.25 20.922 26.156 1 25.22 80 ASP B C 1
ATOM 4839 O O . ASP B 1 80 ? 40.781 20.031 26.828 1 25.22 80 ASP B O 1
ATOM 4843 N N . GLN B 1 81 ? 39.406 21.891 26.828 1 21.94 81 GLN B N 1
ATOM 4844 C CA . GLN B 1 81 ? 39.594 21.781 28.266 1 21.94 81 GLN B CA 1
ATOM 4845 C C . GLN B 1 81 ? 39.469 20.344 28.734 1 21.94 81 GLN B C 1
ATOM 4847 O O . GLN B 1 81 ? 38.562 19.609 28.281 1 21.94 81 GLN B O 1
ATOM 4852 N N . GLU B 1 82 ? 40.625 19.812 29.391 1 22.36 82 GLU B N 1
ATOM 4853 C CA . GLU B 1 82 ? 40.906 18.578 30.094 1 22.36 82 GLU B CA 1
ATOM 4854 C C . GLU B 1 82 ? 39.812 18.25 31.109 1 22.36 82 GLU B C 1
ATOM 4856 O O . GLU B 1 82 ? 39.625 18.969 32.062 1 22.36 82 GLU B O 1
ATOM 4861 N N . VAL B 1 83 ? 38.594 18.031 30.656 1 22.56 83 VAL B N 1
ATOM 4862 C CA . VAL B 1 83 ? 37.531 17.75 31.594 1 22.56 83 VAL B CA 1
ATOM 4863 C C . VAL B 1 83 ? 37.969 16.672 32.562 1 22.56 83 VAL B C 1
ATOM 4865 O O . VAL B 1 83 ? 38.344 15.562 32.156 1 22.56 83 VAL B O 1
ATOM 4868 N N . ASP B 1 84 ? 38.656 17.172 33.625 1 21.11 84 ASP B N 1
ATOM 4869 C CA . ASP B 1 84 ? 39.062 16.391 34.781 1 21.11 84 ASP B CA 1
ATOM 4870 C C . ASP B 1 84 ? 37.938 15.461 35.25 1 21.11 84 ASP B C 1
ATOM 4872 O O . ASP B 1 84 ? 36.75 15.805 35.156 1 21.11 84 ASP B O 1
ATOM 4876 N N . ASN B 1 85 ? 38.219 14.133 35.406 1 22.19 85 ASN B N 1
ATOM 4877 C CA . ASN B 1 85 ? 37.594 12.852 35.688 1 22.19 85 ASN B CA 1
ATOM 4878 C C . ASN B 1 85 ? 36.844 12.883 37 1 22.19 85 ASN B C 1
ATOM 4880 O O . ASN B 1 85 ? 36.562 11.836 37.594 1 22.19 85 ASN B O 1
ATOM 4884 N N . THR B 1 86 ? 36.781 14.062 37.656 1 21.66 86 THR B N 1
ATOM 4885 C CA . THR B 1 86 ? 36.531 13.742 39.031 1 21.66 86 THR B CA 1
ATOM 4886 C C . THR B 1 86 ? 35.125 13.164 39.188 1 21.66 86 THR B C 1
ATOM 4888 O O . THR B 1 86 ? 34.188 13.578 38.5 1 21.66 86 THR B O 1
ATOM 4891 N N . SER B 1 87 ? 35 12.062 40.094 1 21.67 87 SER B N 1
ATOM 4892 C CA . SER B 1 87 ? 34.062 11.008 40.438 1 21.67 87 SER B CA 1
ATOM 4893 C C . SER B 1 87 ? 32.781 11.586 41.062 1 21.67 87 SER B C 1
ATOM 4895 O O . SER B 1 87 ? 32.781 12.039 42.188 1 21.67 87 SER B O 1
ATOM 4897 N N . PRO B 1 88 ? 32.125 12.602 40.375 1 22.88 88 PRO B N 1
ATOM 4898 C CA . PRO B 1 88 ? 31.188 13.227 41.312 1 22.88 88 PRO B CA 1
ATOM 4899 C C . PRO B 1 88 ? 30.266 12.219 41.969 1 22.88 88 PRO B C 1
ATOM 4901 O O . PRO B 1 88 ? 29.969 11.172 41.406 1 22.88 88 PRO B O 1
ATOM 4904 N N . ALA B 1 89 ? 30.188 12.219 43.375 1 22.59 89 ALA B N 1
ATOM 4905 C CA . ALA B 1 89 ? 29.578 11.344 44.375 1 22.59 89 ALA B CA 1
ATOM 4906 C C . ALA B 1 89 ? 28.109 11.109 44.094 1 22.59 89 ALA B C 1
ATOM 4908 O O . ALA B 1 89 ? 27.453 11.938 43.469 1 22.59 89 ALA B O 1
ATOM 4909 N N . PRO B 1 90 ? 27.641 9.867 44.344 1 23.27 90 PRO B N 1
ATOM 4910 C CA . PRO B 1 90 ? 26.344 9.258 44.031 1 23.27 90 PRO B CA 1
ATOM 4911 C C . PRO B 1 90 ? 25.172 10.039 44.594 1 23.27 90 PRO B C 1
ATOM 4913 O O . PRO B 1 90 ? 25.219 10.492 45.75 1 23.27 90 PRO B O 1
ATOM 4916 N N . PRO B 1 91 ? 24.672 11.039 43.844 1 22.06 91 PRO B N 1
ATOM 4917 C CA . PRO B 1 91 ? 23.656 11.852 44.5 1 22.06 91 PRO B CA 1
ATOM 4918 C C . PRO B 1 91 ? 22.672 11.023 45.312 1 22.06 91 PRO B C 1
ATOM 4920 O O . PRO B 1 91 ? 22.406 9.867 44.969 1 22.06 91 PRO B O 1
ATOM 4923 N N . ALA B 1 92 ? 22.672 11.266 46.594 1 20.41 92 ALA B N 1
ATOM 4924 C CA . ALA B 1 92 ? 21.906 10.609 47.656 1 20.41 92 ALA B CA 1
ATOM 4925 C C . ALA B 1 92 ? 20.438 10.492 47.281 1 20.41 92 ALA B C 1
ATOM 4927 O O . ALA B 1 92 ? 19.859 11.414 46.719 1 20.41 92 ALA B O 1
ATOM 4928 N N . LYS B 1 93 ? 19.969 9.242 47.25 1 20.5 93 LYS B N 1
ATOM 4929 C CA . LYS B 1 93 ? 18.656 8.648 47 1 20.5 93 LYS B CA 1
ATOM 4930 C C . LYS B 1 93 ? 17.578 9.281 47.875 1 20.5 93 LYS B C 1
ATOM 4932 O O . LYS B 1 93 ? 17.516 9.008 49.062 1 20.5 93 LYS B O 1
ATOM 4937 N N . GLU B 1 94 ? 17.453 10.641 47.844 1 21.09 94 GLU B N 1
ATOM 4938 C CA . GLU B 1 94 ? 16.406 10.969 48.812 1 21.09 94 GLU B CA 1
ATOM 4939 C C . GLU B 1 94 ? 15.164 10.125 48.594 1 21.09 94 GLU B C 1
ATOM 4941 O O . GLU B 1 94 ? 14.82 9.812 47.438 1 21.09 94 GLU B O 1
ATOM 4946 N N . SER B 1 95 ? 14.688 9.453 49.656 1 20.02 95 SER B N 1
ATOM 4947 C CA . SER B 1 95 ? 13.656 8.469 49.969 1 20.02 95 SER B CA 1
ATOM 4948 C C . SER B 1 95 ? 12.273 8.984 49.594 1 20.02 95 SER B C 1
ATOM 4950 O O . SER B 1 95 ? 11.398 9.125 50.469 1 20.02 95 SER B O 1
ATOM 4952 N N . LYS B 1 96 ? 12.188 9.789 48.594 1 20.81 96 LYS B N 1
ATOM 4953 C CA . LYS B 1 96 ? 10.812 10.289 48.531 1 20.81 96 LYS B CA 1
ATOM 4954 C C . LYS B 1 96 ? 9.812 9.133 48.625 1 20.81 96 LYS B C 1
ATOM 4956 O O . LYS B 1 96 ? 10 8.094 48 1 20.81 96 LYS B O 1
ATOM 4961 N N . GLN B 1 97 ? 9.047 9.055 49.625 1 21.39 97 GLN B N 1
ATOM 4962 C CA . GLN B 1 97 ? 7.965 8.18 50.062 1 21.39 97 GLN B CA 1
ATOM 4963 C C . GLN B 1 97 ? 6.969 7.938 48.938 1 21.39 97 GLN B C 1
ATOM 4965 O O . GLN B 1 97 ? 6.5 8.883 48.281 1 21.39 97 GLN B O 1
ATOM 4970 N N . ASP B 1 98 ? 7.016 6.688 48.312 1 20.16 98 ASP B N 1
ATOM 4971 C CA . ASP B 1 98 ? 6.336 5.934 47.281 1 20.16 98 ASP B CA 1
ATOM 4972 C C . ASP B 1 98 ? 4.82 6.012 47.438 1 20.16 98 ASP B C 1
ATOM 4974 O O . ASP B 1 98 ? 4.227 5.242 48.188 1 20.16 98 ASP B O 1
ATOM 4978 N N . SER B 1 99 ? 4.215 7.184 47.812 1 22.81 99 SER B N 1
ATOM 4979 C CA . SER B 1 99 ? 2.803 6.855 47.969 1 22.81 99 SER B CA 1
ATOM 4980 C C . SER B 1 99 ? 2.25 6.18 46.719 1 22.81 99 SER B C 1
ATOM 4982 O O . SER B 1 99 ? 2.4 6.699 45.594 1 22.81 99 SER B O 1
ATOM 4984 N N . GLN B 1 100 ? 2.186 4.793 46.688 1 22.17 100 GLN B N 1
ATOM 4985 C CA . GLN B 1 100 ? 1.744 3.697 45.844 1 22.17 100 GLN B CA 1
ATOM 4986 C C . GLN B 1 100 ? 0.327 3.936 45.344 1 22.17 100 GLN B C 1
ATOM 4988 O O . GLN B 1 100 ? -0.648 3.613 46 1 22.17 100 GLN B O 1
ATOM 4993 N N . THR B 1 101 ? -0.11 5.199 45.094 1 24.55 101 THR B N 1
ATOM 4994 C CA . THR B 1 101 ? -1.52 5.059 44.75 1 24.55 101 THR B CA 1
ATOM 4995 C C . THR B 1 101 ? -1.702 4.027 43.625 1 24.55 101 THR B C 1
ATOM 4997 O O . THR B 1 101 ? -0.976 4.047 42.625 1 24.55 101 THR B O 1
ATOM 5000 N N . ASP B 1 102 ? -2.412 2.846 43.844 1 24.33 102 ASP B N 1
ATOM 5001 C CA . ASP B 1 102 ? -2.828 1.558 43.281 1 24.33 102 ASP B CA 1
ATOM 5002 C C . ASP B 1 102 ? -3.549 1.735 41.969 1 24.33 102 ASP B C 1
ATOM 5004 O O . ASP B 1 102 ? -4.77 1.587 41.875 1 24.33 102 ASP B O 1
ATOM 5008 N N . SER B 1 103 ? -3.488 2.848 41.281 1 26.72 103 SER B N 1
ATOM 5009 C CA . SER B 1 103 ? -4.379 2.82 40.125 1 26.72 103 SER B CA 1
ATOM 5010 C C . SER B 1 103 ? -4.016 1.688 39.156 1 26.72 103 SER B C 1
ATOM 5012 O O . SER B 1 103 ? -3.994 1.877 37.938 1 26.72 103 SER B O 1
ATOM 5014 N N . SER B 1 104 ? -3.486 0.481 39.656 1 27.31 104 SER B N 1
ATOM 5015 C CA . SER B 1 104 ? -2.977 -0.729 39.031 1 27.31 104 SER B CA 1
ATOM 5016 C C . SER B 1 104 ? -4.023 -1.354 38.125 1 27.31 104 SER B C 1
ATOM 5018 O O . SER B 1 104 ? -3.729 -2.303 37.375 1 27.31 104 SER B O 1
ATOM 5020 N N . GLN B 1 105 ? -5.312 -1.242 38.375 1 25.56 105 GLN B N 1
ATOM 5021 C CA . GLN B 1 105 ? -6.188 -2.311 37.875 1 25.56 105 GLN B CA 1
ATOM 5022 C C . GLN B 1 105 ? -6.418 -2.209 36.375 1 25.56 105 GLN B C 1
ATOM 5024 O O . GLN B 1 105 ? -7.52 -2.469 35.906 1 25.56 105 GLN B O 1
ATOM 5029 N N . ALA B 1 106 ? -5.875 -1.271 35.688 1 29.62 106 ALA B N 1
ATOM 5030 C CA . ALA B 1 106 ? -6.242 -1.411 34.281 1 29.62 106 ALA B CA 1
ATOM 5031 C C . ALA B 1 106 ? -5.859 -2.789 33.75 1 29.62 106 ALA B C 1
ATOM 5033 O O . ALA B 1 106 ? -4.715 -3.223 33.906 1 29.62 106 ALA B O 1
ATOM 5034 N N . SER B 1 107 ? -6.73 -3.803 33.719 1 29.95 107 SER B N 1
ATOM 5035 C CA . SER B 1 107 ? -6.645 -5.219 33.375 1 29.95 107 SER B CA 1
ATOM 5036 C C . SER B 1 107 ? -5.711 -5.445 32.188 1 29.95 107 SER B C 1
ATOM 5038 O O . SER B 1 107 ? -5.664 -4.633 31.25 1 29.95 107 SER B O 1
ATOM 5040 N N . ASP B 1 108 ? -4.617 -6.184 32.344 1 32.66 108 ASP B N 1
ATOM 5041 C CA . ASP B 1 108 ? -3.488 -6.887 31.75 1 32.66 108 ASP B CA 1
ATOM 5042 C C . ASP B 1 108 ? -3.904 -7.602 30.469 1 32.66 108 ASP B C 1
ATOM 5044 O O . ASP B 1 108 ? -3.127 -8.367 29.891 1 32.66 108 ASP B O 1
ATOM 5048 N N . ASN B 1 109 ? -5.188 -7.781 30.266 1 33.66 109 ASN B N 1
ATOM 5049 C CA . ASN B 1 109 ? -5.492 -8.797 29.266 1 33.66 109 ASN B CA 1
ATOM 5050 C C . ASN B 1 109 ? -5.152 -8.32 27.859 1 33.66 109 ASN B C 1
ATOM 5052 O O . ASN B 1 109 ? -6.047 -8.094 27.047 1 33.66 109 ASN B O 1
ATOM 5056 N N . VAL B 1 110 ? -4.395 -7.281 27.844 1 38.66 110 VAL B N 1
ATOM 5057 C CA . VAL B 1 110 ? -4.047 -7.023 26.453 1 38.66 110 VAL B CA 1
ATOM 5058 C C . VAL B 1 110 ? -3.328 -8.234 25.859 1 38.66 110 VAL B C 1
ATOM 5060 O O . VAL B 1 110 ? -2.271 -8.641 26.359 1 38.66 110 VAL B O 1
ATOM 5063 N N . ARG B 1 111 ? -3.992 -9.047 25.281 1 40.75 111 ARG B N 1
ATOM 5064 C CA . ARG B 1 111 ? -3.422 -10.258 24.703 1 40.75 111 ARG B CA 1
ATOM 5065 C C . ARG B 1 111 ? -2.172 -9.93 23.891 1 40.75 111 ARG B C 1
ATOM 5067 O O . ARG B 1 111 ? -2.193 -9.047 23.031 1 40.75 111 ARG B O 1
ATOM 5074 N N . LYS B 1 112 ? -1.03 -10.211 24.297 1 40.16 112 LYS B N 1
ATOM 5075 C CA . LYS B 1 112 ? 0.243 -10.078 23.594 1 40.16 112 LYS B CA 1
ATOM 5076 C C . LYS B 1 112 ? 0.122 -10.539 22.156 1 40.16 112 LYS B C 1
ATOM 5078 O O . LYS B 1 112 ? -0.555 -11.531 21.859 1 40.16 112 LYS B O 1
ATOM 5083 N N . PRO B 1 113 ? 0.664 -9.75 21.234 1 42.78 113 PRO B N 1
ATOM 5084 C CA . PRO B 1 113 ? 0.739 -10.203 19.844 1 42.78 113 PRO B CA 1
ATOM 5085 C C . PRO B 1 113 ? 1.56 -11.477 19.672 1 42.78 113 PRO B C 1
ATOM 5087 O O . PRO B 1 113 ? 2.57 -11.656 20.359 1 42.78 113 PRO B O 1
ATOM 5090 N N . GLY B 1 114 ? 0.92 -12.695 19.344 1 43.25 114 GLY B N 1
ATOM 5091 C CA . GLY B 1 114 ? 1.41 -14.039 19.062 1 43.25 114 GLY B CA 1
ATOM 5092 C C . GLY B 1 114 ? 0.331 -15.102 19.156 1 43.25 114 GLY B C 1
ATOM 5093 O O . GLY B 1 114 ? -0.848 -14.781 19.328 1 43.25 114 GLY B O 1
ATOM 5094 N N . LYS B 1 115 ? 0.78 -16.375 18.938 1 42.69 115 LYS B N 1
ATOM 5095 C CA . LYS B 1 115 ? -0.156 -17.484 19.094 1 42.69 115 LYS B CA 1
ATOM 5096 C C . LYS B 1 115 ? -0.787 -17.469 20.484 1 42.69 115 LYS B C 1
ATOM 5098 O O . LYS B 1 115 ? -0.079 -17.422 21.5 1 42.69 115 LYS B O 1
ATOM 5103 N N . GLN B 1 116 ? -2.01 -17.109 20.625 1 42 116 GLN B N 1
ATOM 5104 C CA . GLN B 1 116 ? -2.684 -17.188 21.922 1 42 116 GLN B CA 1
ATOM 5105 C C . GLN B 1 116 ? -2.721 -18.625 22.438 1 42 116 GLN B C 1
ATOM 5107 O O . GLN B 1 116 ? -2.748 -19.578 21.656 1 42 116 GLN B O 1
ATOM 5112 N N . PRO B 1 117 ? -2.486 -18.875 23.703 1 41.41 117 PRO B N 1
ATOM 5113 C CA . PRO B 1 117 ? -2.674 -20.219 24.281 1 41.41 117 PRO B CA 1
ATOM 5114 C C . PRO B 1 117 ? -4.059 -20.781 23.984 1 41.41 117 PRO B C 1
ATOM 5116 O O . PRO B 1 117 ? -5.062 -20.094 24.141 1 41.41 117 PRO B O 1
ATOM 5119 N N . GLY B 1 118 ? -4.195 -22.016 23.281 1 43.81 118 GLY B N 1
ATOM 5120 C CA . GLY B 1 118 ? -5.387 -22.75 22.906 1 43.81 118 GLY B CA 1
ATOM 5121 C C . GLY B 1 118 ? -5.715 -22.641 21.438 1 43.81 118 GLY B C 1
ATOM 5122 O O . GLY B 1 118 ? -6.754 -23.141 20.984 1 43.81 118 GLY B O 1
ATOM 5123 N N . ALA B 1 119 ? -5.109 -21.672 20.828 1 43.16 119 ALA B N 1
ATOM 5124 C CA . ALA B 1 119 ? -5.422 -21.641 19.406 1 43.16 119 ALA B CA 1
ATOM 5125 C C . ALA B 1 119 ? -5.09 -22.969 18.734 1 43.16 119 ALA B C 1
ATOM 5127 O O . ALA B 1 119 ? -4.074 -23.594 19.062 1 43.16 119 ALA B O 1
ATOM 5128 N N . GLN B 1 120 ? -5.961 -23.656 18.156 1 40.31 120 GLN B N 1
ATOM 5129 C CA . GLN B 1 120 ? -5.773 -24.953 17.531 1 40.31 120 GLN B CA 1
ATOM 5130 C C . GLN B 1 120 ? -4.555 -24.953 16.609 1 40.31 120 GLN B C 1
ATOM 5132 O O . GLN B 1 120 ? -4.371 -24.031 15.812 1 40.31 120 GLN B O 1
ATOM 5137 N N . GLY B 1 121 ? -3.473 -25.344 17.141 1 40.09 121 GLY B N 1
ATOM 5138 C CA . GLY B 1 121 ? -2.328 -25.594 16.281 1 40.09 121 GLY B CA 1
ATOM 5139 C C . GLY B 1 121 ? -2.709 -26.203 14.938 1 40.09 121 GLY B C 1
ATOM 5140 O O . GLY B 1 121 ? -3.623 -27.016 14.859 1 40.09 121 GLY B O 1
ATOM 5141 N N . PHE B 1 122 ? -2.826 -25.484 13.914 1 43.88 122 PHE B N 1
ATOM 5142 C CA . PHE B 1 122 ? -3.051 -26.109 12.617 1 43.88 122 PHE B CA 1
ATOM 5143 C C . PHE B 1 122 ? -1.895 -27.031 12.258 1 43.88 122 PHE B C 1
ATOM 5145 O O . PHE B 1 122 ? -0.818 -26.562 11.875 1 43.88 122 PHE B O 1
ATOM 5152 N N . GLY B 1 123 ? -1.631 -28.016 13.047 1 42.16 123 GLY B N 1
ATOM 5153 C CA . GLY B 1 123 ? -0.658 -29 12.602 1 42.16 123 GLY B CA 1
ATOM 5154 C C . GLY B 1 123 ? -0.768 -29.312 11.125 1 42.16 123 GLY B C 1
ATOM 5155 O O . GLY B 1 123 ? -1.675 -28.828 10.445 1 42.16 123 GLY B O 1
ATOM 5156 N N . ARG B 1 124 ? 0.305 -30.031 10.555 1 52.22 124 ARG B N 1
ATOM 5157 C CA . ARG B 1 124 ? 0.459 -30.531 9.195 1 52.22 124 ARG B CA 1
ATOM 5158 C C . ARG B 1 124 ? -0.778 -31.312 8.758 1 52.22 124 ARG B C 1
ATOM 5160 O O . ARG B 1 124 ? -0.875 -32.531 8.984 1 52.22 124 ARG B O 1
ATOM 5167 N N . GLN B 1 125 ? -1.919 -30.688 8.711 1 55.03 125 GLN B N 1
ATOM 5168 C CA . GLN B 1 125 ? -3.115 -31.484 8.492 1 55.03 125 GLN B CA 1
ATOM 5169 C C . GLN B 1 125 ? -3.273 -31.859 7.023 1 55.03 125 GLN B C 1
ATOM 5171 O O . GLN B 1 125 ? -4.082 -32.719 6.68 1 55.03 125 GLN B O 1
ATOM 5176 N N . GLN B 1 126 ? -2.398 -31.281 6.129 1 71.5 126 GLN B N 1
ATOM 5177 C CA . GLN B 1 126 ? -2.691 -31.625 4.742 1 71.5 126 GLN B CA 1
ATOM 5178 C C . GLN B 1 126 ? -1.765 -32.75 4.25 1 71.5 126 GLN B C 1
ATOM 5180 O O . GLN B 1 126 ? -0.557 -32.688 4.492 1 71.5 126 GLN B O 1
ATOM 5185 N N . VAL B 1 127 ? -2.34 -33.906 3.85 1 70.88 127 VAL B N 1
ATOM 5186 C CA . VAL B 1 127 ? -1.553 -34.969 3.262 1 70.88 127 VAL B CA 1
ATOM 5187 C C . VAL B 1 127 ? -1.562 -34.844 1.739 1 70.88 127 VAL B C 1
ATOM 5189 O O . VAL B 1 127 ? -2.621 -34.906 1.11 1 70.88 127 VAL B O 1
ATOM 5192 N N . LEU B 1 128 ? -0.415 -34.562 1.204 1 80.38 128 LEU B N 1
ATOM 5193 C CA . LEU B 1 128 ? -0.259 -34.469 -0.244 1 80.38 128 LEU B CA 1
ATOM 5194 C C . LEU B 1 128 ? 0.29 -35.781 -0.803 1 80.38 128 LEU B C 1
ATOM 5196 O O . LEU B 1 128 ? 1.07 -36.469 -0.138 1 80.38 128 LEU B O 1
ATOM 5200 N N . PRO B 1 129 ? -0.18 -36.094 -1.991 1 84.62 129 PRO B N 1
ATOM 5201 C CA . PRO B 1 129 ? 0.366 -37.312 -2.602 1 84.62 129 PRO B CA 1
ATOM 5202 C C . PRO B 1 129 ? 1.862 -37.219 -2.891 1 84.62 129 PRO B C 1
ATOM 5204 O O . PRO B 1 129 ? 2.334 -36.156 -3.344 1 84.62 129 PRO B O 1
ATOM 5207 N N . VAL B 1 130 ? 2.561 -38.344 -2.574 1 89.75 130 VAL B N 1
ATOM 5208 C CA . VAL B 1 130 ? 3.996 -38.375 -2.83 1 89.75 130 VAL B CA 1
ATOM 5209 C C . VAL B 1 130 ? 4.246 -38.656 -4.309 1 89.75 130 VAL B C 1
ATOM 5211 O O . VAL B 1 130 ? 3.717 -39.625 -4.863 1 89.75 130 VAL B O 1
ATOM 5214 N N . THR B 1 131 ? 4.961 -37.781 -4.969 1 88.44 131 THR B N 1
ATOM 5215 C CA . THR B 1 131 ? 5.176 -37.906 -6.406 1 88.44 131 THR B CA 1
ATOM 5216 C C . THR B 1 131 ? 6.609 -38.344 -6.699 1 88.44 131 THR B C 1
ATOM 5218 O O . THR B 1 131 ? 6.93 -38.719 -7.828 1 88.44 131 THR B O 1
ATOM 5221 N N . ASP B 1 132 ? 7.512 -38.281 -5.742 1 91.12 132 ASP B N 1
ATOM 5222 C CA . ASP B 1 132 ? 8.906 -38.656 -5.895 1 91.12 132 ASP B CA 1
ATOM 5223 C C . ASP B 1 132 ? 9.453 -39.281 -4.613 1 91.12 132 ASP B C 1
ATOM 5225 O O . ASP B 1 132 ? 8.953 -39 -3.52 1 91.12 132 ASP B O 1
ATOM 5229 N N . TYR B 1 133 ? 10.406 -40.219 -4.781 1 94.12 133 TYR B N 1
ATOM 5230 C CA . TYR B 1 133 ? 11.016 -40.938 -3.656 1 94.12 133 TYR B CA 1
ATOM 5231 C C . TYR B 1 133 ? 12.539 -40.812 -3.697 1 94.12 133 TYR B C 1
ATOM 5233 O O . TYR B 1 133 ? 13.148 -40.938 -4.758 1 94.12 133 TYR B O 1
ATOM 5241 N N . GLN B 1 134 ? 13.102 -40.406 -2.613 1 91.94 134 GLN B N 1
ATOM 5242 C CA . GLN B 1 134 ? 14.555 -40.344 -2.486 1 91.94 134 GLN B CA 1
ATOM 5243 C C . GLN B 1 134 ? 15.039 -41.094 -1.263 1 91.94 134 GLN B C 1
ATOM 5245 O O . GLN B 1 134 ? 14.695 -40.75 -0.13 1 91.94 134 GLN B O 1
ATOM 5250 N N . ASP B 1 135 ? 15.859 -42.062 -1.502 1 92.06 135 ASP B N 1
ATOM 5251 C CA . ASP B 1 135 ? 16.438 -42.875 -0.431 1 92.06 135 ASP B CA 1
ATOM 5252 C C . ASP B 1 135 ? 17.844 -42.375 -0.075 1 92.06 135 ASP B C 1
ATOM 5254 O O . ASP B 1 135 ? 18.672 -42.188 -0.959 1 92.06 135 ASP B O 1
ATOM 5258 N N . HIS B 1 136 ? 18 -42.125 1.169 1 90.94 136 HIS B N 1
ATOM 5259 C CA . HIS B 1 136 ? 19.312 -41.75 1.703 1 90.94 136 HIS B CA 1
ATOM 5260 C C . HIS B 1 136 ? 19.922 -42.906 2.5 1 90.94 136 HIS B C 1
ATOM 5262 O O . HIS B 1 136 ? 19.562 -43.125 3.654 1 90.94 136 HIS B O 1
ATOM 5268 N N . ARG B 1 137 ? 20.969 -43.5 1.865 1 91.5 137 ARG B N 1
ATOM 5269 C CA . ARG B 1 137 ? 21.594 -44.688 2.43 1 91.5 137 ARG B CA 1
ATOM 5270 C C . ARG B 1 137 ? 23.078 -44.469 2.695 1 91.5 137 ARG B C 1
ATOM 5272 O O . ARG B 1 137 ? 23.781 -43.875 1.874 1 91.5 137 ARG B O 1
ATOM 5279 N N . PRO B 1 138 ? 23.438 -44.969 3.865 1 90.94 138 PRO B N 1
ATOM 5280 C CA . PRO B 1 138 ? 24.891 -44.938 4.062 1 90.94 138 PRO B CA 1
ATOM 5281 C C . PRO B 1 138 ? 25.625 -45.938 3.15 1 90.94 138 PRO B C 1
ATOM 5283 O O . PRO B 1 138 ? 25.172 -47.062 2.963 1 90.94 138 PRO B O 1
ATOM 5286 N N . GLU B 1 139 ? 26.641 -45.5 2.609 1 89.62 139 GLU B N 1
ATOM 5287 C CA . GLU B 1 139 ? 27.391 -46.312 1.67 1 89.62 139 GLU B CA 1
ATOM 5288 C C . GLU B 1 139 ? 28.453 -47.156 2.389 1 89.62 139 GLU B C 1
ATOM 5290 O O . GLU B 1 139 ? 28.625 -48.344 2.086 1 89.62 139 GLU B O 1
ATOM 5295 N N . LEU B 1 140 ? 29.062 -46.469 3.371 1 92.25 140 LEU B N 1
ATOM 5296 C CA . LEU B 1 140 ? 30.156 -47.125 4.07 1 92.25 140 LEU B CA 1
ATOM 5297 C C . LEU B 1 140 ? 29.953 -47.062 5.578 1 92.25 140 LEU B C 1
ATOM 5299 O O . LEU B 1 140 ? 29.344 -46.125 6.102 1 92.25 140 LEU B O 1
ATOM 5303 N N . CYS B 1 141 ? 30.438 -48.125 6.254 1 92.5 141 CYS B N 1
ATOM 5304 C CA . CYS B 1 141 ? 30.453 -48.125 7.711 1 92.5 141 CYS B CA 1
ATOM 5305 C C . CYS B 1 141 ? 31.406 -47.062 8.242 1 92.5 141 CYS B C 1
ATOM 5307 O O . CYS B 1 141 ? 32.562 -46.969 7.812 1 92.5 141 CYS B O 1
ATOM 5309 N N . ALA B 1 142 ? 30.922 -46.25 9.102 1 89.25 142 ALA B N 1
ATOM 5310 C CA . ALA B 1 142 ? 31.719 -45.156 9.648 1 89.25 142 ALA B CA 1
ATOM 5311 C C . ALA B 1 142 ? 32.875 -45.688 10.484 1 89.25 142 ALA B C 1
ATOM 5313 O O . ALA B 1 142 ? 33.875 -44.969 10.672 1 89.25 142 ALA B O 1
ATOM 5314 N N . CYS B 1 143 ? 32.812 -46.938 10.875 1 89.44 143 CYS B N 1
ATOM 5315 C CA . CYS B 1 143 ? 33.812 -47.531 11.75 1 89.44 143 CYS B CA 1
ATOM 5316 C C . CYS B 1 143 ? 34.875 -48.25 10.93 1 89.44 143 CYS B C 1
ATOM 5318 O O . CYS B 1 143 ? 36.062 -47.938 11.023 1 89.44 143 CYS B O 1
ATOM 5320 N N . CYS B 1 144 ? 34.5 -49.25 10.094 1 92.88 144 CYS B N 1
ATOM 5321 C CA . CYS B 1 144 ? 35.5 -50.125 9.461 1 92.88 144 CYS B CA 1
ATOM 5322 C C . CYS B 1 144 ? 35.562 -49.875 7.957 1 92.88 144 CYS B C 1
ATOM 5324 O O . CYS B 1 144 ? 36.406 -50.438 7.27 1 92.88 144 CYS B O 1
ATOM 5326 N N . GLY B 1 145 ? 34.656 -49.094 7.418 1 91.38 145 GLY B N 1
ATOM 5327 C CA . GLY B 1 145 ? 34.719 -48.719 6.016 1 91.38 145 GLY B CA 1
ATOM 5328 C C . GLY B 1 145 ? 34.125 -49.781 5.086 1 91.38 145 GLY B C 1
ATOM 5329 O O . GLY B 1 145 ? 34.219 -49.625 3.861 1 91.38 145 GLY B O 1
ATOM 5330 N N . THR B 1 146 ? 33.562 -50.781 5.59 1 91.56 146 THR B N 1
ATOM 5331 C CA . THR B 1 146 ? 32.938 -51.812 4.77 1 91.56 146 THR B CA 1
ATOM 5332 C C . THR B 1 146 ? 31.734 -51.25 4.02 1 91.56 146 THR B C 1
ATOM 5334 O O . THR B 1 146 ? 30.969 -50.469 4.57 1 91.56 146 THR B O 1
ATOM 5337 N N . VAL B 1 147 ? 31.562 -51.656 2.768 1 92.5 147 VAL B N 1
ATOM 5338 C CA . VAL B 1 147 ? 30.438 -51.219 1.937 1 92.5 147 VAL B CA 1
ATOM 5339 C C . VAL B 1 147 ? 29.172 -51.969 2.334 1 92.5 147 VAL B C 1
ATOM 5341 O O . VAL B 1 147 ? 29.188 -53.188 2.473 1 92.5 147 VAL B O 1
ATOM 5344 N N . PHE B 1 148 ? 28.125 -51.188 2.553 1 90.62 148 PHE B N 1
ATOM 5345 C CA . PHE B 1 148 ? 26.875 -51.781 2.984 1 90.62 148 PHE B CA 1
ATOM 5346 C C . PHE B 1 148 ? 26.125 -52.375 1.799 1 90.62 148 PHE B C 1
ATOM 5348 O O . PHE B 1 148 ? 26.141 -51.844 0.698 1 90.62 148 PHE B O 1
ATOM 5355 N N . THR B 1 149 ? 25.516 -53.562 2.061 1 86.12 149 THR B N 1
ATOM 5356 C CA . THR B 1 149 ? 24.547 -54.125 1.113 1 86.12 149 THR B CA 1
ATOM 5357 C C . THR B 1 149 ? 23.125 -53.688 1.471 1 86.12 149 THR B C 1
ATOM 5359 O O . THR B 1 149 ? 22.875 -53.25 2.596 1 86.12 149 THR B O 1
ATOM 5362 N N . ALA B 1 150 ? 22.172 -53.781 0.517 1 84.12 150 ALA B N 1
ATOM 5363 C CA . ALA B 1 150 ? 20.781 -53.344 0.709 1 84.12 150 ALA B CA 1
ATOM 5364 C C . ALA B 1 150 ? 20.141 -54.125 1.857 1 84.12 150 ALA B C 1
ATOM 5366 O O . ALA B 1 150 ? 19.297 -53.562 2.574 1 84.12 150 ALA B O 1
ATOM 5367 N N . SER B 1 151 ? 20.656 -55.312 2.057 1 82.5 151 SER B N 1
ATOM 5368 C CA . SER B 1 151 ? 20.047 -56.188 3.07 1 82.5 151 SER B CA 1
ATOM 5369 C C . SER B 1 151 ? 20.406 -55.719 4.477 1 82.5 151 SER B C 1
ATOM 5371 O O . SER B 1 151 ? 19.688 -56 5.438 1 82.5 151 SER B O 1
ATOM 5373 N N . GLN B 1 152 ? 21.406 -54.969 4.602 1 84.62 152 GLN B N 1
ATOM 5374 C CA . GLN B 1 152 ? 21.875 -54.531 5.91 1 84.62 152 GLN B CA 1
ATOM 5375 C C . GLN B 1 152 ? 21.234 -53.219 6.305 1 84.62 152 GLN B C 1
ATOM 5377 O O . GLN B 1 152 ? 21.469 -52.688 7.398 1 84.62 152 GLN B O 1
ATOM 5382 N N . GLN B 1 153 ? 20.406 -52.719 5.383 1 90.25 153 GLN B N 1
ATOM 5383 C CA . GLN B 1 153 ? 19.922 -51.344 5.598 1 90.25 153 GLN B CA 1
ATOM 5384 C C . GLN B 1 153 ? 18.438 -51.344 5.934 1 90.25 153 GLN B C 1
ATOM 5386 O O . GLN B 1 153 ? 17.656 -52.094 5.348 1 90.25 153 GLN B O 1
ATOM 5391 N N . LYS B 1 154 ? 18.016 -50.531 7 1 90.69 154 LYS B N 1
ATOM 5392 C CA . LYS B 1 154 ? 16.625 -50.344 7.398 1 90.69 154 LYS B CA 1
ATOM 5393 C C . LYS B 1 154 ? 16.281 -48.875 7.516 1 90.69 154 LYS B C 1
ATOM 5395 O O . LYS B 1 154 ? 17.094 -48.062 7.957 1 90.69 154 LYS B O 1
ATOM 5400 N N . ALA B 1 155 ? 15.039 -48.594 7.059 1 92.12 155 ALA B N 1
ATOM 5401 C CA . ALA B 1 155 ? 14.57 -47.219 7.168 1 92.12 155 ALA B CA 1
ATOM 5402 C C . ALA B 1 155 ? 14.297 -46.844 8.625 1 92.12 155 ALA B C 1
ATOM 5404 O O . ALA B 1 155 ? 13.625 -47.594 9.344 1 92.12 155 ALA B O 1
ATOM 5405 N N . TYR B 1 156 ? 14.898 -45.719 9.125 1 89.5 156 TYR B N 1
ATOM 5406 C CA . TYR B 1 156 ? 14.648 -45.375 10.516 1 89.5 156 TYR B CA 1
ATOM 5407 C C . TYR B 1 156 ? 13.789 -44.125 10.609 1 89.5 156 TYR B C 1
ATOM 5409 O O . TYR B 1 156 ? 13.133 -43.875 11.625 1 89.5 156 TYR B O 1
ATOM 5417 N N . THR B 1 157 ? 13.75 -43.25 9.602 1 87.75 157 THR B N 1
ATOM 5418 C CA . THR B 1 157 ? 12.898 -42.062 9.578 1 87.75 157 THR B CA 1
ATOM 5419 C C . THR B 1 157 ? 12.594 -41.656 8.148 1 87.75 157 THR B C 1
ATOM 5421 O O . THR B 1 157 ? 13.266 -42.062 7.211 1 87.75 157 THR B O 1
ATOM 5424 N N . ALA B 1 158 ? 11.406 -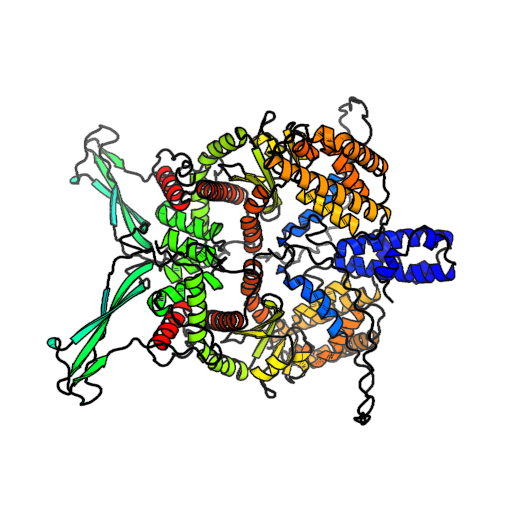40.969 7.969 1 87.88 158 ALA B N 1
ATOM 5425 C CA . ALA B 1 158 ? 11.023 -40.438 6.664 1 87.88 158 ALA B CA 1
ATOM 5426 C C . ALA B 1 158 ? 10.219 -39.156 6.812 1 87.88 158 ALA B C 1
ATOM 5428 O O . ALA B 1 158 ? 9.547 -38.969 7.824 1 87.88 158 ALA B O 1
ATOM 5429 N N . PHE B 1 159 ? 10.43 -38.25 5.949 1 86.5 159 PHE B N 1
ATOM 5430 C CA . PHE B 1 159 ? 9.594 -37.062 5.891 1 86.5 159 PHE B CA 1
ATOM 5431 C C . PHE B 1 159 ? 9.336 -36.625 4.445 1 86.5 159 PHE B C 1
ATOM 5433 O O . PHE B 1 159 ? 10.078 -37.031 3.543 1 86.5 159 PHE B O 1
ATOM 5440 N N . ASP B 1 160 ? 8.281 -35.906 4.207 1 88.31 160 ASP B N 1
ATOM 5441 C CA . ASP B 1 160 ? 7.875 -35.469 2.881 1 88.31 160 ASP B CA 1
ATOM 5442 C C . ASP B 1 160 ? 8.164 -33.969 2.695 1 88.31 160 ASP B C 1
ATOM 5444 O O . ASP B 1 160 ? 7.75 -33.156 3.514 1 88.31 160 ASP B O 1
ATOM 5448 N N . THR B 1 161 ? 8.938 -33.688 1.669 1 90.56 161 THR B N 1
ATOM 5449 C CA . THR B 1 161 ? 9.211 -32.312 1.321 1 90.56 161 THR B CA 1
ATOM 5450 C C . THR B 1 161 ? 8.406 -31.891 0.099 1 90.56 161 THR B C 1
ATOM 5452 O O . THR B 1 161 ? 8.281 -32.656 -0.864 1 90.56 161 THR B O 1
ATOM 5455 N N . VAL B 1 162 ? 7.789 -30.703 0.191 1 91.88 162 VAL B N 1
ATOM 5456 C CA . VAL B 1 162 ? 7.02 -30.156 -0.922 1 91.88 162 VAL B CA 1
ATOM 5457 C C . VAL B 1 162 ? 7.836 -29.078 -1.637 1 91.88 162 VAL B C 1
ATOM 5459 O O . VAL B 1 162 ? 8.367 -28.172 -0.999 1 91.88 162 VAL B O 1
ATOM 5462 N N . ASP B 1 163 ? 7.996 -29.234 -2.902 1 93.06 163 ASP B N 1
ATOM 5463 C CA . ASP B 1 163 ? 8.727 -28.25 -3.697 1 93.06 163 ASP B CA 1
ATOM 5464 C C . ASP B 1 163 ? 8.023 -27.984 -5.027 1 93.06 163 ASP B C 1
ATOM 5466 O O . ASP B 1 163 ? 6.93 -28.5 -5.273 1 93.06 163 ASP B O 1
ATOM 5470 N N . LEU B 1 164 ? 8.586 -27 -5.789 1 90.19 164 LEU B N 1
ATOM 5471 C CA . LEU B 1 164 ? 7.992 -26.656 -7.074 1 90.19 164 LEU B CA 1
ATOM 5472 C C . LEU B 1 164 ? 8.891 -27.109 -8.227 1 90.19 164 LEU B C 1
ATOM 5474 O O . LEU B 1 164 ? 10.102 -27.219 -8.062 1 90.19 164 LEU B O 1
ATOM 5478 N N . THR B 1 165 ? 8.164 -27.438 -9.242 1 84.56 165 THR B N 1
ATOM 5479 C CA . THR B 1 165 ? 8.898 -27.609 -10.492 1 84.56 165 THR B CA 1
ATOM 5480 C C . THR B 1 165 ? 8.852 -26.328 -11.328 1 84.56 165 THR B C 1
ATOM 5482 O O . THR B 1 165 ? 7.793 -25.734 -11.492 1 84.56 165 THR B O 1
ATOM 5485 N N . TRP B 1 166 ? 10 -25.891 -11.68 1 79.69 166 TRP B N 1
ATOM 5486 C CA . TRP B 1 166 ? 10.086 -24.641 -12.422 1 79.69 166 TRP B CA 1
ATOM 5487 C C . TRP B 1 166 ? 9.469 -24.781 -13.812 1 79.69 166 TRP B C 1
ATOM 5489 O O . TRP B 1 166 ? 9.641 -25.812 -14.461 1 79.69 166 TRP B O 1
ATOM 5499 N N . ALA B 1 167 ? 8.727 -23.75 -14.125 1 73.5 167 ALA B N 1
ATOM 5500 C CA . ALA B 1 167 ? 8.078 -23.719 -15.43 1 73.5 167 ALA B CA 1
ATOM 5501 C C . ALA B 1 167 ? 9.109 -23.688 -16.547 1 73.5 167 ALA B C 1
ATOM 5503 O O . ALA B 1 167 ? 10.164 -23.047 -16.422 1 73.5 167 ALA B O 1
ATOM 5504 N N . ASP B 1 168 ? 8.93 -24.5 -17.562 1 72.69 168 ASP B N 1
ATOM 5505 C CA . ASP B 1 168 ? 9.734 -24.406 -18.766 1 72.69 168 ASP B CA 1
ATOM 5506 C C . ASP B 1 168 ? 8.844 -24.25 -20 1 72.69 168 ASP B C 1
ATOM 5508 O O . ASP B 1 168 ? 7.621 -24.156 -19.891 1 72.69 168 ASP B O 1
ATOM 5512 N N . ALA B 1 169 ? 9.43 -23.906 -21.062 1 70.56 169 ALA B N 1
ATOM 5513 C CA . ALA B 1 169 ? 8.711 -23.609 -22.297 1 70.56 169 ALA B CA 1
ATOM 5514 C C . ALA B 1 169 ? 7.754 -24.734 -22.672 1 70.56 169 ALA B C 1
ATOM 5516 O O . ALA B 1 169 ? 6.691 -24.5 -23.25 1 70.56 169 ALA B O 1
ATOM 5517 N N . ASN B 1 170 ? 8.062 -25.906 -22.203 1 74.88 170 ASN B N 1
ATOM 5518 C CA . ASN B 1 170 ? 7.27 -27.062 -22.609 1 74.88 170 ASN B CA 1
ATOM 5519 C C . ASN B 1 170 ? 6.223 -27.422 -21.562 1 74.88 170 ASN B C 1
ATOM 5521 O O . ASN B 1 170 ? 5.254 -28.125 -21.844 1 74.88 170 ASN B O 1
ATOM 5525 N N . ASP B 1 171 ? 6.469 -26.969 -20.406 1 78.81 171 ASP B N 1
ATOM 5526 C CA . ASP B 1 171 ? 5.551 -27.266 -19.312 1 78.81 171 ASP B CA 1
ATOM 5527 C C . ASP B 1 171 ? 5.32 -26.047 -18.438 1 78.81 171 ASP B C 1
ATOM 5529 O O . ASP B 1 171 ? 5.793 -25.984 -17.297 1 78.81 171 ASP B O 1
ATOM 5533 N N . PRO B 1 172 ? 4.504 -25.156 -19.047 1 83.38 172 PRO B N 1
ATOM 5534 C CA . PRO B 1 172 ? 4.238 -23.953 -18.266 1 83.38 172 PRO B CA 1
ATOM 5535 C C . PRO B 1 172 ? 3.35 -24.203 -17.047 1 83.38 172 PRO B C 1
ATOM 5537 O O . PRO B 1 172 ? 2.566 -25.156 -17.047 1 83.38 172 PRO B O 1
ATOM 5540 N N . GLY B 1 173 ? 3.574 -23.406 -16.047 1 84.88 173 GLY B N 1
ATOM 5541 C CA . GLY B 1 173 ? 2.795 -23.547 -14.828 1 84.88 173 GLY B CA 1
ATOM 5542 C C . GLY B 1 173 ? 3.652 -23.75 -13.586 1 84.88 173 GLY B C 1
ATOM 5543 O O . GLY B 1 173 ? 4.863 -23.516 -13.625 1 84.88 173 GLY B O 1
ATOM 5544 N N . LEU B 1 174 ? 3.029 -23.922 -12.453 1 88.12 174 LEU B N 1
ATOM 5545 C CA . LEU B 1 174 ? 3.641 -24.172 -11.156 1 88.12 174 LEU B CA 1
ATOM 5546 C C . LEU B 1 174 ? 3.154 -25.5 -10.57 1 88.12 174 LEU B C 1
ATOM 5548 O O . LEU B 1 174 ? 2.055 -25.562 -10.016 1 88.12 174 LEU B O 1
ATOM 5552 N N . ARG B 1 175 ? 4.008 -26.453 -10.773 1 85.5 175 ARG B N 1
ATOM 5553 C CA . ARG B 1 175 ? 3.633 -27.766 -10.266 1 85.5 175 ARG B CA 1
ATOM 5554 C C . ARG B 1 175 ? 4.34 -28.078 -8.953 1 85.5 175 ARG B C 1
ATOM 5556 O O . ARG B 1 175 ? 5.516 -27.75 -8.781 1 85.5 175 ARG B O 1
ATOM 5563 N N . LEU B 1 176 ? 3.605 -28.688 -8.117 1 89.69 176 LEU B N 1
ATOM 5564 C CA . LEU B 1 176 ? 4.18 -29.094 -6.84 1 89.69 176 LEU B CA 1
ATOM 5565 C C . LEU B 1 176 ? 4.652 -30.547 -6.898 1 89.69 176 LEU B C 1
ATOM 5567 O O . LEU B 1 176 ? 3.992 -31.391 -7.508 1 89.69 176 LEU B O 1
ATOM 5571 N N . ILE B 1 177 ? 5.781 -30.734 -6.363 1 89.81 177 ILE B N 1
ATOM 5572 C CA . ILE B 1 177 ? 6.324 -32.094 -6.246 1 89.81 177 ILE B CA 1
ATOM 5573 C C . ILE B 1 177 ? 6.527 -32.438 -4.773 1 89.81 177 ILE B C 1
ATOM 5575 O O . ILE B 1 177 ? 7.066 -31.625 -4.008 1 89.81 177 ILE B O 1
ATOM 5579 N N . THR B 1 178 ? 5.988 -33.531 -4.402 1 90.94 178 THR B N 1
ATOM 5580 C CA . THR B 1 178 ? 6.211 -34.031 -3.051 1 90.94 178 THR B CA 1
ATOM 5581 C C . THR B 1 178 ? 7.223 -35.156 -3.062 1 90.94 178 THR B C 1
ATOM 5583 O O . THR B 1 178 ? 6.98 -36.219 -3.678 1 90.94 178 THR B O 1
ATOM 5586 N N . THR B 1 179 ? 8.328 -34.938 -2.408 1 92.25 179 THR B N 1
ATOM 5587 C CA . THR B 1 179 ? 9.383 -35.938 -2.354 1 92.25 179 THR B CA 1
ATOM 5588 C C . THR B 1 179 ? 9.469 -36.562 -0.963 1 92.25 179 THR B C 1
ATOM 5590 O O . THR B 1 179 ? 9.586 -35.875 0.037 1 92.25 179 THR B O 1
ATOM 5593 N N . ARG B 1 180 ? 9.336 -37.844 -0.916 1 93.06 180 ARG B N 1
ATOM 5594 C CA . ARG B 1 180 ? 9.539 -38.562 0.337 1 93.06 180 ARG B CA 1
ATOM 5595 C C . ARG B 1 180 ? 11.016 -38.938 0.533 1 93.06 180 ARG B C 1
ATOM 5597 O O . ARG B 1 180 ? 11.594 -39.656 -0.263 1 93.06 180 ARG B O 1
ATOM 5604 N N . HIS B 1 181 ? 11.578 -38.344 1.525 1 90.62 181 HIS B N 1
ATOM 5605 C CA . HIS B 1 181 ? 12.945 -38.688 1.908 1 90.62 181 HIS B CA 1
ATOM 5606 C C . HIS B 1 181 ? 12.977 -39.781 2.975 1 90.62 181 HIS B C 1
ATOM 5608 O O . HIS B 1 181 ? 12.484 -39.562 4.086 1 90.62 181 HIS B O 1
ATOM 5614 N N . THR B 1 182 ? 13.5 -40.875 2.6 1 91.69 182 THR B N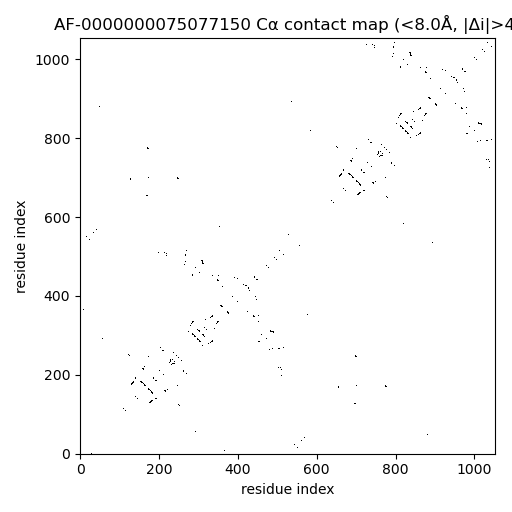 1
ATOM 5615 C CA . THR B 1 182 ? 13.641 -41.969 3.545 1 91.69 182 THR B CA 1
ATOM 5616 C C . THR B 1 182 ? 15.102 -42.188 3.934 1 91.69 182 THR B C 1
ATOM 5618 O O . THR B 1 182 ? 15.953 -42.375 3.066 1 91.69 182 THR B O 1
ATOM 5621 N N . TYR B 1 183 ? 15.344 -42.062 5.188 1 91 183 TYR B N 1
ATOM 5622 C CA . TYR B 1 183 ? 16.703 -42.25 5.695 1 91 183 TYR B CA 1
ATOM 5623 C C . TYR B 1 183 ? 16.875 -43.625 6.301 1 91 183 TYR B C 1
ATOM 5625 O O . TYR B 1 183 ? 16 -44.125 7.031 1 91 183 TYR B O 1
ATOM 5633 N N . TYR B 1 184 ? 18.031 -44.219 5.918 1 92.19 184 TYR B N 1
ATOM 5634 C CA . TYR B 1 184 ? 18.281 -45.594 6.312 1 92.19 184 TYR B CA 1
ATOM 5635 C C . TYR B 1 184 ? 19.469 -45.688 7.277 1 92.19 184 TYR B C 1
ATOM 5637 O O . TYR B 1 184 ? 20.297 -44.781 7.312 1 92.19 184 TYR B O 1
ATOM 5645 N N . GLU B 1 185 ? 19.391 -46.656 8.117 1 92.5 185 GLU B N 1
ATOM 5646 C CA . GLU B 1 185 ? 20.516 -47.062 8.953 1 92.5 185 GLU B CA 1
ATOM 5647 C C . GLU B 1 185 ? 20.984 -48.469 8.609 1 92.5 185 GLU B C 1
ATOM 5649 O O . GLU B 1 185 ? 20.188 -49.281 8.133 1 92.5 185 GLU B O 1
ATOM 5654 N N . ALA B 1 186 ? 22.297 -48.656 8.727 1 92.56 186 ALA B N 1
ATOM 5655 C CA . ALA B 1 186 ? 22.875 -49.969 8.438 1 92.56 186 ALA B CA 1
ATOM 5656 C C . ALA B 1 186 ? 23.734 -50.469 9.594 1 92.56 186 ALA B C 1
ATOM 5658 O O . ALA B 1 186 ? 24.453 -49.688 10.211 1 92.56 186 ALA B O 1
ATOM 5659 N N . THR B 1 187 ? 23.5 -51.688 9.891 1 90.31 187 THR B N 1
ATOM 5660 C CA . THR B 1 187 ? 24.328 -52.312 10.898 1 90.31 187 THR B CA 1
ATOM 5661 C C . THR B 1 187 ? 25.438 -53.156 10.242 1 90.31 187 THR B C 1
ATOM 5663 O O . THR B 1 187 ? 25.156 -54.031 9.445 1 90.31 187 THR B O 1
ATOM 5666 N N . CYS B 1 188 ? 26.609 -52.781 10.617 1 90.5 188 CYS B N 1
ATOM 5667 C CA . CYS B 1 188 ? 27.766 -53.469 10.031 1 90.5 188 CYS B CA 1
ATOM 5668 C C . CYS B 1 188 ? 28.109 -54.719 10.797 1 90.5 188 CYS B C 1
ATOM 5670 O O . CYS B 1 188 ? 27.609 -54.938 11.898 1 90.5 188 CYS B O 1
ATOM 5672 N N . HIS B 1 189 ? 28.969 -55.625 10.25 1 88.88 189 HIS B N 1
ATOM 5673 C CA . HIS B 1 189 ? 29.469 -56.812 10.906 1 88.88 189 HIS B CA 1
ATOM 5674 C C . HIS B 1 189 ? 30.312 -56.469 12.125 1 88.88 189 HIS B C 1
ATOM 5676 O O . HIS B 1 189 ? 30.422 -57.281 13.047 1 88.88 189 HIS B O 1
ATOM 5682 N N . CYS B 1 190 ? 30.859 -55.312 12.094 1 91.69 190 CYS B N 1
ATOM 5683 C CA . CYS B 1 190 ? 31.641 -54.875 13.234 1 91.69 190 CYS B CA 1
ATOM 5684 C C . CYS B 1 190 ? 30.734 -54.375 14.359 1 91.69 190 CYS B C 1
ATOM 5686 O O . CYS B 1 190 ? 31.219 -53.844 15.359 1 91.69 190 CYS B O 1
ATOM 5688 N N . VAL B 1 191 ? 29.469 -54.406 14.195 1 87.62 191 VAL B N 1
ATOM 5689 C CA . VAL B 1 191 ? 28.406 -54.094 15.148 1 87.62 191 VAL B CA 1
ATOM 5690 C C . VAL B 1 191 ? 28.156 -52.594 15.195 1 87.62 191 VAL B C 1
ATOM 5692 O O . VAL B 1 191 ? 27.234 -52.125 15.875 1 87.62 191 VAL B O 1
ATOM 5695 N N . HIS B 1 192 ? 28.906 -51.906 14.414 1 91.75 192 HIS B N 1
ATOM 5696 C CA . HIS B 1 192 ? 28.688 -50.438 14.352 1 91.75 192 HIS B CA 1
ATOM 5697 C C . HIS B 1 192 ? 27.453 -50.125 13.523 1 91.75 192 HIS B C 1
ATOM 5699 O O . HIS B 1 192 ? 27.203 -50.719 12.484 1 91.75 192 HIS B O 1
ATOM 5705 N N . VAL B 1 193 ? 26.688 -49.219 13.992 1 91.88 193 VAL B N 1
ATOM 5706 C CA . VAL B 1 193 ? 25.516 -48.75 13.281 1 91.88 193 VAL B CA 1
ATOM 5707 C C . VAL B 1 193 ? 25.797 -47.375 12.656 1 91.88 193 VAL B C 1
ATOM 5709 O O . VAL B 1 193 ? 26.172 -46.438 13.352 1 91.88 193 VAL B O 1
ATOM 5712 N N . THR B 1 194 ? 25.734 -47.312 11.328 1 91.25 194 THR B N 1
ATOM 5713 C CA . THR B 1 194 ? 25.922 -46.062 10.594 1 91.25 194 THR B CA 1
ATOM 5714 C C . THR B 1 194 ? 24.594 -45.562 10.039 1 91.25 194 THR B C 1
ATOM 5716 O O . THR B 1 194 ? 23.844 -46.312 9.406 1 91.25 194 THR B O 1
ATOM 5719 N N . ARG B 1 195 ? 24.328 -44.25 10.328 1 89.81 195 ARG B N 1
ATOM 5720 C CA . ARG B 1 195 ? 23.109 -43.625 9.852 1 89.81 195 ARG B CA 1
ATOM 5721 C C . ARG B 1 195 ? 23.406 -42.469 8.898 1 89.81 195 ARG B C 1
ATOM 5723 O O . ARG B 1 195 ? 24.359 -41.719 9.117 1 89.81 195 ARG B O 1
ATOM 5730 N N . ASP B 1 196 ? 22.656 -42.469 7.812 1 85.94 196 ASP B N 1
ATOM 5731 C CA . ASP B 1 196 ? 22.641 -41.219 7.016 1 85.94 196 ASP B CA 1
ATOM 5732 C C . ASP B 1 196 ? 21.703 -40.188 7.613 1 85.94 196 ASP B C 1
ATOM 5734 O O . ASP B 1 196 ? 20.531 -40.5 7.898 1 85.94 196 ASP B O 1
ATOM 5738 N N . GLU B 1 197 ? 22.234 -39.062 7.961 1 82.25 197 GLU B N 1
ATOM 5739 C CA . GLU B 1 197 ? 21.438 -38 8.586 1 82.25 197 GLU B CA 1
ATOM 5740 C C . GLU B 1 197 ? 21.266 -36.812 7.648 1 82.25 197 GLU B C 1
ATOM 5742 O O . GLU B 1 197 ? 22.172 -36.5 6.863 1 82.25 197 GLU B O 1
ATOM 5747 N N . PRO B 1 198 ? 20 -36.312 7.719 1 77.12 198 PRO B N 1
ATOM 5748 C CA . PRO B 1 198 ? 19.828 -35.094 6.906 1 77.12 198 PRO B CA 1
ATOM 5749 C C . PRO B 1 198 ? 20.75 -33.969 7.32 1 77.12 198 PRO B C 1
ATOM 5751 O O . PRO B 1 198 ? 21.094 -33.844 8.5 1 77.12 198 PRO B O 1
ATOM 5754 N N . TYR B 1 199 ? 21.312 -33.281 6.273 1 67.88 199 TYR B N 1
ATOM 5755 C CA . TYR B 1 199 ? 22.156 -32.156 6.578 1 67.88 199 TYR B CA 1
ATOM 5756 C C . TYR B 1 199 ? 21.391 -31.078 7.348 1 67.88 199 TYR B C 1
ATOM 5758 O O . TYR B 1 199 ? 20.25 -30.75 6.988 1 67.88 199 TYR B O 1
ATOM 5766 N N . ARG B 1 200 ? 21.844 -30.75 8.484 1 63.59 200 ARG B N 1
ATOM 5767 C CA . ARG B 1 200 ? 21.219 -29.688 9.273 1 63.59 200 ARG B CA 1
ATOM 5768 C C . ARG B 1 200 ? 21.953 -28.375 9.078 1 63.59 200 ARG B C 1
ATOM 5770 O O . ARG B 1 200 ? 23.156 -28.281 9.336 1 63.59 200 ARG B O 1
ATOM 5777 N N . HIS B 1 201 ? 21.281 -27.469 8.359 1 60.5 201 HIS B N 1
ATOM 5778 C CA . HIS B 1 201 ? 21.891 -26.156 8.172 1 60.5 201 HIS B CA 1
ATOM 5779 C C . HIS B 1 201 ? 22.078 -25.438 9.5 1 60.5 201 HIS B C 1
ATOM 5781 O O . HIS B 1 201 ? 21.172 -25.406 10.336 1 60.5 201 HIS B O 1
ATOM 5787 N N . VAL B 1 202 ? 23.375 -25.094 9.812 1 58.06 202 VAL B N 1
ATOM 5788 C CA . VAL B 1 202 ? 23.688 -24.281 10.977 1 58.06 202 VAL B CA 1
ATOM 5789 C C . VAL B 1 202 ? 23.344 -22.812 10.688 1 58.06 202 VAL B C 1
ATOM 5791 O O . VAL B 1 202 ? 23.672 -22.297 9.617 1 58.06 202 VAL B O 1
ATOM 5794 N N . PRO B 1 203 ? 22.453 -22.328 11.508 1 61 203 PRO B N 1
ATOM 5795 C CA . PRO B 1 203 ? 22.141 -20.906 11.305 1 61 203 PRO B CA 1
ATOM 5796 C C . PRO B 1 203 ? 23.391 -20.031 11.188 1 61 203 PRO B C 1
ATOM 5798 O O . PRO B 1 203 ? 24.422 -20.344 11.797 1 61 203 PRO B O 1
ATOM 5801 N N . HIS B 1 204 ? 23.297 -19.125 10.281 1 63.31 204 HIS B N 1
ATOM 5802 C CA . HIS B 1 204 ? 24.359 -18.141 10.172 1 63.31 204 HIS B CA 1
ATOM 5803 C C . HIS B 1 204 ? 24.625 -17.469 11.516 1 63.31 204 HIS B C 1
ATOM 5805 O O . HIS B 1 204 ? 23.703 -17.234 12.297 1 63.31 204 HIS B O 1
ATOM 5811 N N . GLY B 1 205 ? 25.844 -17.312 11.797 1 59.62 205 GLY B N 1
ATOM 5812 C CA . GLY B 1 205 ? 26.266 -16.734 13.062 1 59.62 205 GLY B CA 1
ATOM 5813 C C . GLY B 1 205 ? 25.531 -15.438 13.391 1 59.62 205 GLY B C 1
ATOM 5814 O O . GLY B 1 205 ? 25.25 -15.164 14.555 1 59.62 205 GLY B O 1
ATOM 5815 N N . SER B 1 206 ? 25.172 -14.75 12.375 1 61.44 206 SER B N 1
ATOM 5816 C CA . SER B 1 206 ? 24.516 -13.461 12.594 1 61.44 206 SER B CA 1
ATOM 5817 C C . SER B 1 206 ? 23.016 -13.641 12.844 1 61.44 206 SER B C 1
ATOM 5819 O O . SER B 1 206 ? 22.328 -12.68 13.188 1 61.44 206 SER B O 1
ATOM 5821 N N . LEU B 1 207 ? 22.547 -14.875 12.672 1 68.12 207 LEU B N 1
ATOM 5822 C CA . LEU B 1 207 ? 21.141 -15.172 12.914 1 68.12 207 LEU B CA 1
ATOM 5823 C C . LEU B 1 207 ? 20.984 -16.453 13.734 1 68.12 207 LEU B C 1
ATOM 5825 O O . LEU B 1 207 ? 20.359 -17.406 13.289 1 68.12 207 LEU B O 1
ATOM 5829 N N . PRO B 1 208 ? 21.562 -16.406 14.883 1 55.97 208 PRO B N 1
ATOM 5830 C CA . PRO B 1 208 ? 21.672 -17.656 15.656 1 55.97 208 PRO B CA 1
ATOM 5831 C C . PRO B 1 208 ? 20.312 -18.219 16.047 1 55.97 208 PRO B C 1
ATOM 5833 O O . PRO B 1 208 ? 20.188 -19.438 16.266 1 55.97 208 PRO B O 1
ATOM 5836 N N . ASN B 1 209 ? 19.281 -17.375 16.047 1 55.78 209 ASN B N 1
ATOM 5837 C CA . ASN B 1 209 ? 18 -17.844 16.578 1 55.78 209 ASN B CA 1
ATOM 5838 C C . ASN B 1 209 ? 17.078 -18.359 15.477 1 55.78 209 ASN B C 1
ATOM 5840 O O . ASN B 1 209 ? 15.93 -18.719 15.742 1 55.78 209 ASN B O 1
ATOM 5844 N N . VAL B 1 210 ? 17.641 -18.375 14.359 1 57.66 210 VAL B N 1
ATOM 5845 C CA . VAL B 1 210 ? 16.812 -18.906 13.281 1 57.66 210 VAL B CA 1
ATOM 5846 C C . VAL B 1 210 ? 16.859 -20.422 13.281 1 57.66 210 VAL B C 1
ATOM 5848 O O . VAL B 1 210 ? 17.938 -21.016 13.203 1 57.66 210 VAL B O 1
ATOM 5851 N N . VAL B 1 211 ? 15.672 -21.078 13.656 1 54.34 211 VAL B N 1
ATOM 5852 C CA . VAL B 1 211 ? 15.578 -22.531 13.594 1 54.34 211 VAL B CA 1
ATOM 5853 C C . VAL B 1 211 ? 15.297 -22.969 12.164 1 54.34 211 VAL B C 1
ATOM 5855 O O . VAL B 1 211 ? 14.289 -22.578 11.57 1 54.34 211 VAL B O 1
ATOM 5858 N N . CYS B 1 212 ? 16.25 -23.594 11.602 1 54.41 212 CYS B N 1
ATOM 5859 C CA . CYS B 1 212 ? 16.078 -24.078 10.234 1 54.41 212 CYS B CA 1
ATOM 5860 C C . CYS B 1 212 ? 15.383 -25.422 10.211 1 54.41 212 CYS B C 1
ATOM 5862 O O . CYS B 1 212 ? 16.031 -26.469 10.078 1 54.41 212 CYS B O 1
ATOM 5864 N N . SER B 1 213 ? 14.055 -25.359 10.547 1 58.5 213 SER B N 1
ATOM 5865 C CA . SER B 1 213 ? 13.312 -26.609 10.641 1 58.5 213 SER B CA 1
ATOM 5866 C C . SER B 1 213 ? 12.414 -26.812 9.43 1 58.5 213 SER B C 1
ATOM 5868 O O . SER B 1 213 ? 11.945 -27.922 9.18 1 58.5 213 SER B O 1
ATOM 5870 N N . GLU B 1 214 ? 12.398 -25.812 8.633 1 68.5 214 GLU B N 1
ATOM 5871 C CA . GLU B 1 214 ? 11.367 -25.859 7.598 1 68.5 214 GLU B CA 1
ATOM 5872 C C . GLU B 1 214 ? 11.859 -26.641 6.379 1 68.5 214 GLU B C 1
ATOM 5874 O O . GLU B 1 214 ? 11.062 -27.047 5.531 1 68.5 214 GLU B O 1
ATOM 5879 N N . TRP B 1 215 ? 13.141 -26.969 6.438 1 69 215 TRP B N 1
ATOM 5880 C CA . TRP B 1 215 ? 13.727 -27.703 5.32 1 69 215 TRP B CA 1
ATOM 5881 C C . TRP B 1 215 ? 13.055 -29.062 5.148 1 69 215 TRP B C 1
ATOM 5883 O O . TRP B 1 215 ? 13.094 -29.641 4.062 1 69 215 TRP B O 1
ATOM 5893 N N . ARG B 1 216 ? 12.375 -29.453 6.113 1 74.12 216 ARG B N 1
ATOM 5894 C CA . ARG B 1 216 ? 11.742 -30.766 6.055 1 74.12 216 ARG B CA 1
ATOM 5895 C C . ARG B 1 216 ? 10.43 -30.719 5.285 1 74.12 216 ARG B C 1
ATOM 5897 O O . ARG B 1 216 ? 9.945 -31.734 4.793 1 74.12 216 ARG B O 1
ATOM 5904 N N . LEU B 1 217 ? 9.992 -29.594 5.176 1 84.06 217 LEU B N 1
ATOM 5905 C CA . LEU B 1 217 ? 8.672 -29.484 4.566 1 84.06 217 LEU B CA 1
ATOM 5906 C C . LEU B 1 217 ? 8.727 -28.672 3.279 1 84.06 217 LEU B C 1
ATOM 5908 O O . LEU B 1 217 ? 8.156 -29.078 2.264 1 84.06 217 LEU B O 1
ATOM 5912 N N . VAL B 1 218 ? 9.453 -27.609 3.328 1 92.56 218 VAL B N 1
ATOM 5913 C CA . VAL B 1 218 ? 9.43 -26.656 2.236 1 92.56 218 VAL B CA 1
ATOM 5914 C C . VAL B 1 218 ? 10.719 -26.766 1.417 1 92.56 218 VAL B C 1
ATOM 5916 O O . VAL B 1 218 ? 11.812 -26.516 1.925 1 92.56 218 VAL B O 1
ATOM 5919 N N . GLY B 1 219 ? 10.594 -27.188 0.155 1 93.31 219 GLY B N 1
ATOM 5920 C CA . GLY B 1 219 ? 11.742 -27.25 -0.733 1 93.31 219 GLY B CA 1
ATOM 5921 C C . GLY B 1 219 ? 12.242 -25.875 -1.16 1 93.31 219 GLY B C 1
ATOM 5922 O O . GLY B 1 219 ? 11.578 -24.875 -0.927 1 93.31 219 GLY B O 1
ATOM 5923 N N . PRO B 1 220 ? 13.438 -25.859 -1.765 1 93.94 220 PRO B N 1
ATOM 5924 C CA . PRO B 1 220 ? 14.078 -24.578 -2.117 1 93.94 220 PRO B CA 1
ATOM 5925 C C . PRO B 1 220 ? 13.242 -23.766 -3.1 1 93.94 220 PRO B C 1
ATOM 5927 O O . PRO B 1 220 ? 13.203 -22.531 -3 1 93.94 220 PRO B O 1
ATOM 5930 N N . GLY B 1 221 ? 12.664 -24.391 -4.078 1 94.88 221 GLY B N 1
ATOM 5931 C CA . GLY B 1 221 ? 11.836 -23.672 -5.027 1 94.88 221 GLY B CA 1
ATOM 5932 C C . GLY B 1 221 ? 10.617 -23.031 -4.391 1 94.88 221 GLY B C 1
ATOM 5933 O O . GLY B 1 221 ? 10.273 -21.891 -4.695 1 94.88 221 GLY B O 1
ATOM 5934 N N . LEU B 1 222 ? 9.938 -23.812 -3.607 1 95.25 222 LEU B N 1
ATOM 5935 C CA . LEU B 1 222 ? 8.773 -23.297 -2.893 1 95.25 222 LEU B CA 1
ATOM 5936 C C . LEU B 1 222 ? 9.18 -22.156 -1.95 1 95.25 222 LEU B C 1
ATOM 5938 O O . LEU B 1 222 ? 8.445 -21.188 -1.804 1 95.25 222 LEU B O 1
ATOM 5942 N N . ALA B 1 223 ? 10.328 -22.281 -1.327 1 96 223 ALA B N 1
ATOM 5943 C CA . ALA B 1 223 ? 10.836 -21.219 -0.463 1 96 223 ALA B CA 1
ATOM 5944 C C . ALA B 1 223 ? 11.047 -19.938 -1.246 1 96 223 ALA B C 1
ATOM 5946 O O . ALA B 1 223 ? 10.68 -18.859 -0.778 1 96 223 ALA B O 1
ATOM 5947 N N . ALA B 1 224 ? 11.625 -20.047 -2.387 1 97.25 224 ALA B N 1
ATOM 5948 C CA . ALA B 1 224 ? 11.844 -18.891 -3.24 1 97.25 224 ALA B CA 1
ATOM 5949 C C . ALA B 1 224 ? 10.523 -18.219 -3.615 1 97.25 224 ALA B C 1
ATOM 5951 O O . ALA B 1 224 ? 10.438 -17 -3.676 1 97.25 224 ALA B O 1
ATOM 5952 N N . LEU B 1 225 ? 9.492 -19.031 -3.902 1 96.81 225 LEU B N 1
ATOM 5953 C CA . LEU B 1 225 ? 8.172 -18.484 -4.207 1 96.81 225 LEU B CA 1
ATOM 5954 C C . LEU B 1 225 ? 7.625 -17.703 -3.025 1 96.81 225 LEU B C 1
ATOM 5956 O O . LEU B 1 225 ? 7.07 -16.609 -3.201 1 96.81 225 LEU B O 1
ATOM 5960 N N . ILE B 1 226 ? 7.746 -18.281 -1.871 1 97.31 226 ILE B N 1
ATOM 5961 C CA . ILE B 1 226 ? 7.25 -17.625 -0.665 1 97.31 226 ILE B CA 1
ATOM 5962 C C . ILE B 1 226 ? 7.957 -16.281 -0.478 1 97.31 226 ILE B C 1
ATOM 5964 O O . ILE B 1 226 ? 7.324 -15.281 -0.138 1 97.31 226 ILE B O 1
ATOM 5968 N N . VAL B 1 227 ? 9.266 -16.219 -0.724 1 98.06 227 VAL B N 1
ATOM 5969 C CA . VAL B 1 227 ? 10.023 -14.977 -0.63 1 98.06 227 VAL B CA 1
ATOM 5970 C C . VAL B 1 227 ? 9.492 -13.969 -1.65 1 98.06 227 VAL B C 1
ATOM 5972 O O . VAL B 1 227 ? 9.32 -12.789 -1.335 1 98.06 227 VAL B O 1
ATOM 5975 N N . CYS B 1 228 ? 9.234 -14.414 -2.84 1 98.12 228 CYS B N 1
ATOM 5976 C CA . CYS B 1 228 ? 8.703 -13.547 -3.891 1 98.12 228 CYS B CA 1
ATOM 5977 C C . CYS B 1 228 ? 7.363 -12.953 -3.486 1 98.12 228 CYS B C 1
ATOM 5979 O O . CYS B 1 228 ? 7.152 -11.742 -3.607 1 98.12 228 CYS B O 1
ATOM 5981 N N . LEU B 1 229 ? 6.48 -13.812 -3.018 1 97.75 229 LEU B N 1
ATOM 5982 C CA . LEU B 1 229 ? 5.145 -13.367 -2.635 1 97.75 229 LEU B CA 1
ATOM 5983 C C . LEU B 1 229 ? 5.215 -12.359 -1.489 1 97.75 229 LEU B C 1
ATOM 5985 O O . LEU B 1 229 ? 4.477 -11.375 -1.48 1 97.75 229 LEU B O 1
ATOM 5989 N N . ALA B 1 230 ? 6.148 -12.562 -0.615 1 97.31 230 ALA B N 1
ATOM 5990 C CA . ALA B 1 230 ? 6.25 -11.727 0.58 1 97.31 230 ALA B CA 1
ATOM 5991 C C . ALA B 1 230 ? 6.812 -10.352 0.241 1 97.31 230 ALA B C 1
ATOM 5993 O O . ALA B 1 230 ? 6.297 -9.328 0.706 1 97.31 230 ALA B O 1
ATOM 5994 N N . TYR B 1 231 ? 7.863 -10.336 -0.565 1 97.38 231 TYR B N 1
ATOM 5995 C CA . TYR B 1 231 ? 8.625 -9.094 -0.653 1 97.38 231 TYR B CA 1
ATOM 5996 C C . TYR B 1 231 ? 8.406 -8.422 -2 1 97.38 231 TYR B C 1
ATOM 5998 O O . TYR B 1 231 ? 8.172 -7.211 -2.062 1 97.38 231 TYR B O 1
ATOM 6006 N N . ARG B 1 232 ? 8.445 -9.164 -3.023 1 96.94 232 ARG B N 1
ATOM 6007 C CA . ARG B 1 232 ? 8.273 -8.547 -4.332 1 96.94 232 ARG B CA 1
ATOM 6008 C C . ARG B 1 232 ? 6.801 -8.25 -4.605 1 96.94 232 ARG B C 1
ATOM 6010 O O . ARG B 1 232 ? 6.465 -7.207 -5.176 1 96.94 232 ARG B O 1
ATOM 6017 N N . MET B 1 233 ? 5.891 -9.172 -4.191 1 96.75 233 MET B N 1
ATOM 6018 C CA . MET B 1 233 ? 4.461 -8.969 -4.391 1 96.75 233 MET B CA 1
ATOM 6019 C C . MET B 1 233 ? 3.832 -8.297 -3.174 1 96.75 233 MET B C 1
ATOM 6021 O O . MET B 1 233 ? 2.639 -7.992 -3.174 1 96.75 233 MET B O 1
ATOM 6025 N N . ARG B 1 234 ? 4.578 -8.078 -2.109 1 94.94 234 ARG B N 1
ATOM 6026 C CA . ARG B 1 234 ? 4.211 -7.324 -0.917 1 94.94 234 ARG B CA 1
ATOM 6027 C C . ARG B 1 234 ? 2.996 -7.941 -0.229 1 94.94 234 ARG B C 1
ATOM 6029 O O . ARG B 1 234 ? 2.084 -7.227 0.193 1 94.94 234 ARG B O 1
ATOM 6036 N N . LEU B 1 235 ? 2.947 -9.242 -0.148 1 95.88 235 LEU B N 1
ATOM 6037 C CA . LEU B 1 235 ? 1.82 -9.906 0.497 1 95.88 235 LEU B CA 1
ATOM 6038 C C . LEU B 1 235 ? 2.115 -10.172 1.97 1 95.88 235 LEU B C 1
ATOM 6040 O O . LEU B 1 235 ? 3.246 -10.5 2.332 1 95.88 235 LEU B O 1
ATOM 6044 N N . SER B 1 236 ? 1.103 -10.016 2.811 1 93.06 236 SER B N 1
ATOM 6045 C CA . SER B 1 236 ? 1.213 -10.43 4.203 1 93.06 236 SER B CA 1
ATOM 6046 C C . SER B 1 236 ? 1.295 -11.945 4.328 1 93.06 236 SER B C 1
ATOM 6048 O O . SER B 1 236 ? 0.998 -12.664 3.371 1 93.06 236 SER B O 1
ATOM 6050 N N . ARG B 1 237 ? 1.678 -12.438 5.512 1 93.94 237 ARG B N 1
ATOM 6051 C CA . ARG B 1 237 ? 1.771 -13.875 5.73 1 93.94 237 ARG B CA 1
ATOM 6052 C C . ARG B 1 237 ? 0.414 -14.547 5.543 1 93.94 237 ARG B C 1
ATOM 6054 O O . ARG B 1 237 ? 0.328 -15.633 4.969 1 93.94 237 ARG B O 1
ATOM 6061 N N . ALA B 1 238 ? -0.585 -13.891 5.984 1 92.81 238 ALA B N 1
ATOM 6062 C CA . ALA B 1 238 ? -1.938 -14.422 5.844 1 92.81 238 ALA B CA 1
ATOM 6063 C C . ALA B 1 238 ? -2.346 -14.5 4.375 1 92.81 238 ALA B C 1
ATOM 6065 O O . ALA B 1 238 ? -2.998 -15.453 3.955 1 92.81 238 ALA B O 1
ATOM 6066 N N . ARG B 1 239 ? -1.964 -13.523 3.607 1 94.31 239 ARG B N 1
ATOM 6067 C CA . ARG B 1 239 ? -2.316 -13.492 2.191 1 94.31 239 ARG B CA 1
ATOM 6068 C C . ARG B 1 239 ? -1.521 -14.523 1.403 1 94.31 239 ARG B C 1
ATOM 6070 O O . ARG B 1 239 ? -2.021 -15.094 0.43 1 94.31 239 ARG B O 1
ATOM 6077 N N . ILE B 1 240 ? -0.292 -14.727 1.856 1 96.44 240 ILE B N 1
ATOM 6078 C CA . ILE B 1 240 ? 0.506 -15.773 1.227 1 96.44 240 ILE B CA 1
ATOM 6079 C C . ILE B 1 240 ? -0.156 -17.125 1.451 1 96.44 240 ILE B C 1
ATOM 6081 O O . ILE B 1 240 ? -0.291 -17.922 0.516 1 96.44 240 ILE B O 1
ATOM 6085 N N . ARG B 1 241 ? -0.55 -17.312 2.676 1 95.25 241 ARG B N 1
ATOM 6086 C CA . ARG B 1 241 ? -1.249 -18.562 2.998 1 95.25 241 ARG B CA 1
ATOM 6087 C C . ARG B 1 241 ? -2.5 -18.719 2.143 1 95.25 241 ARG B C 1
ATOM 6089 O O . ARG B 1 241 ? -2.752 -19.797 1.6 1 95.25 241 ARG B O 1
ATOM 6096 N N . GLU B 1 242 ? -3.254 -17.672 2.008 1 94.75 242 GLU B N 1
ATOM 6097 C CA . GLU B 1 242 ? -4.469 -17.688 1.198 1 94.75 242 GLU B CA 1
ATOM 6098 C C . GLU B 1 242 ? -4.16 -18.016 -0.257 1 94.75 242 GLU B C 1
ATOM 6100 O O . GLU B 1 242 ? -4.848 -18.844 -0.87 1 94.75 242 GLU B O 1
ATOM 6105 N N . PHE B 1 243 ? -3.178 -17.406 -0.781 1 95.44 243 PHE B N 1
ATOM 6106 C CA . PHE B 1 243 ? -2.809 -17.625 -2.174 1 95.44 243 PHE B CA 1
ATOM 6107 C C . PHE B 1 243 ? -2.393 -19.078 -2.395 1 95.44 243 PHE B C 1
ATOM 6109 O O . PHE B 1 243 ? -2.836 -19.719 -3.35 1 95.44 243 PHE B O 1
ATOM 6116 N N . LEU B 1 244 ? -1.493 -19.578 -1.529 1 93.44 244 LEU B N 1
ATOM 6117 C CA . LEU B 1 244 ? -1.005 -20.953 -1.652 1 93.44 244 LEU B CA 1
ATOM 6118 C C . LEU B 1 244 ? -2.154 -21.953 -1.55 1 93.44 244 LEU B C 1
ATOM 6120 O O . LEU B 1 244 ? -2.195 -22.938 -2.293 1 93.44 244 LEU B O 1
ATOM 6124 N N . GLN B 1 245 ? -3.09 -21.656 -0.714 1 91 245 GLN B N 1
ATOM 6125 C CA . GLN B 1 245 ? -4.23 -22.547 -0.538 1 91 245 GLN B CA 1
ATOM 6126 C C . GLN B 1 245 ? -5.172 -22.484 -1.736 1 91 245 GLN B C 1
ATOM 6128 O O . GLN B 1 245 ? -5.562 -23.516 -2.287 1 91 245 GLN B O 1
ATOM 6133 N N . ASP B 1 246 ? -5.504 -21.312 -2.195 1 90.81 246 ASP B N 1
ATOM 6134 C CA . ASP B 1 246 ? -6.516 -21.125 -3.227 1 90.81 246 ASP B CA 1
ATOM 6135 C C . ASP B 1 246 ? -6.012 -21.594 -4.59 1 90.81 246 ASP B C 1
ATOM 6137 O O . ASP B 1 246 ? -6.777 -22.141 -5.387 1 90.81 246 ASP B O 1
ATOM 6141 N N . TRP B 1 247 ? -4.766 -21.422 -4.82 1 91.56 247 TRP B N 1
ATOM 6142 C CA . TRP B 1 247 ? -4.324 -21.594 -6.199 1 91.56 247 TRP B CA 1
ATOM 6143 C C . TRP B 1 247 ? -3.402 -22.812 -6.324 1 91.56 247 TRP B C 1
ATOM 6145 O O . TRP B 1 247 ? -3.357 -23.453 -7.371 1 91.56 247 TRP B O 1
ATOM 6155 N N . LEU B 1 248 ? -2.664 -23.141 -5.262 1 90.31 248 LEU B N 1
ATOM 6156 C CA . LEU B 1 248 ? -1.759 -24.281 -5.359 1 90.31 248 LEU B CA 1
ATOM 6157 C C . LEU B 1 248 ? -2.301 -25.469 -4.582 1 90.31 248 LEU B C 1
ATOM 6159 O O . LEU B 1 248 ? -1.758 -26.578 -4.672 1 90.31 248 LEU B O 1
ATOM 6163 N N . GLY B 1 249 ? -3.381 -25.266 -3.828 1 88.19 249 GLY B N 1
ATOM 6164 C CA . GLY B 1 249 ? -3.912 -26.328 -2.998 1 88.19 249 GLY B CA 1
ATOM 6165 C C . GLY B 1 249 ? -2.986 -26.719 -1.863 1 88.19 249 GLY B C 1
ATOM 6166 O O . GLY B 1 249 ? -2.986 -27.875 -1.424 1 88.19 249 GLY B O 1
ATOM 6167 N N . LEU B 1 250 ? -2.137 -25.844 -1.495 1 89.75 250 LEU B N 1
ATOM 6168 C CA . LEU B 1 250 ? -1.153 -26.094 -0.449 1 89.75 250 LEU B CA 1
ATOM 6169 C C . LEU B 1 250 ? -1.516 -25.359 0.833 1 89.75 250 LEU B C 1
ATOM 6171 O O . LEU B 1 250 ? -1.66 -24.141 0.828 1 89.75 250 LEU B O 1
ATOM 6175 N N . SER B 1 251 ? -1.691 -26.047 1.899 1 87.81 251 SER B N 1
ATOM 6176 C CA . SER B 1 251 ? -2.014 -25.453 3.191 1 87.81 251 SER B CA 1
ATOM 6177 C C . SER B 1 251 ? -0.777 -25.359 4.078 1 87.81 251 SER B C 1
ATOM 6179 O O . SER B 1 251 ? -0.231 -26.375 4.504 1 87.81 251 SER B O 1
ATOM 6181 N N . LEU B 1 252 ? -0.257 -24.25 4.25 1 89.5 252 LEU B N 1
ATOM 6182 C CA . LEU B 1 252 ? 0.853 -24 5.16 1 89.5 252 LEU B CA 1
ATOM 6183 C C . LEU B 1 252 ? 0.423 -23.062 6.293 1 89.5 252 LEU B C 1
ATOM 6185 O O . LEU B 1 252 ? -0.426 -22.188 6.094 1 89.5 252 LEU B O 1
ATOM 6189 N N . SER B 1 253 ? 0.945 -23.203 7.434 1 90.31 253 SER B N 1
ATOM 6190 C CA . SER B 1 253 ? 0.665 -22.297 8.539 1 90.31 253 SER B CA 1
ATOM 6191 C C . SER B 1 253 ? 1.427 -20.984 8.391 1 90.31 253 SER B C 1
ATOM 6193 O O . SER B 1 253 ? 2.414 -20.922 7.652 1 90.31 253 SER B O 1
ATOM 6195 N N . VAL B 1 254 ? 0.947 -20.016 9.062 1 91.31 254 VAL B N 1
ATOM 6196 C CA . VAL B 1 254 ? 1.615 -18.719 9.062 1 91.31 254 VAL B CA 1
ATOM 6197 C C . VAL B 1 254 ? 3.01 -18.859 9.672 1 91.31 254 VAL B C 1
ATOM 6199 O O . VAL B 1 254 ? 3.961 -18.234 9.203 1 91.31 254 VAL B O 1
ATOM 6202 N N . GLY B 1 255 ? 3.129 -19.688 10.68 1 88.06 255 GLY B N 1
ATOM 6203 C CA . GLY B 1 255 ? 4.422 -19.953 11.297 1 88.06 255 GLY B CA 1
ATOM 6204 C C . GLY B 1 255 ? 5.43 -20.547 10.328 1 88.06 255 GLY B C 1
ATOM 6205 O O . GLY B 1 255 ? 6.586 -20.125 10.297 1 88.06 255 GLY B O 1
ATOM 6206 N N . THR B 1 256 ? 4.973 -21.516 9.531 1 89.44 256 THR B N 1
ATOM 6207 C CA . THR B 1 256 ? 5.844 -22.141 8.547 1 89.44 256 THR B CA 1
ATOM 6208 C C . THR B 1 256 ? 6.297 -21.125 7.504 1 89.44 256 THR B C 1
ATOM 6210 O O . THR B 1 256 ? 7.469 -21.109 7.113 1 89.44 256 THR B O 1
ATOM 6213 N N . ILE B 1 257 ? 5.395 -20.344 7.035 1 94.19 257 ILE B N 1
ATOM 6214 C CA . ILE B 1 257 ? 5.711 -19.312 6.059 1 94.19 257 ILE B CA 1
ATOM 6215 C C . ILE B 1 257 ? 6.75 -18.344 6.637 1 94.19 257 ILE B C 1
ATOM 6217 O O . ILE B 1 257 ? 7.742 -18.031 5.984 1 94.19 257 ILE B O 1
ATOM 6221 N N . ASN B 1 258 ? 6.559 -17.906 7.859 1 92.75 258 ASN B N 1
ATOM 6222 C CA . ASN B 1 258 ? 7.484 -17 8.531 1 92.75 258 ASN B CA 1
ATOM 6223 C C . ASN B 1 258 ? 8.859 -17.641 8.703 1 92.75 258 ASN B C 1
ATOM 6225 O O . ASN B 1 258 ? 9.883 -17 8.43 1 92.75 258 ASN B O 1
ATOM 6229 N N . ASN B 1 259 ? 8.867 -18.844 9.141 1 90.75 259 ASN B N 1
ATOM 6230 C CA . ASN B 1 259 ? 10.125 -19.547 9.344 1 90.75 259 ASN B CA 1
ATOM 6231 C C . ASN B 1 259 ? 10.867 -19.75 8.023 1 90.75 259 ASN B C 1
ATOM 6233 O O . ASN B 1 259 ? 12.102 -19.719 7.984 1 90.75 259 ASN B O 1
ATOM 6237 N N . THR B 1 260 ? 10.109 -20.047 6.996 1 92.81 260 THR B N 1
ATOM 6238 C CA . THR B 1 260 ? 10.711 -20.203 5.676 1 92.81 260 THR B CA 1
ATOM 6239 C C . THR B 1 260 ? 11.43 -18.922 5.254 1 92.81 260 THR B C 1
ATOM 6241 O O . THR B 1 260 ? 12.531 -18.969 4.711 1 92.81 260 THR B O 1
ATOM 6244 N N . LEU B 1 261 ? 10.883 -17.812 5.496 1 94.12 261 LEU B N 1
ATOM 6245 C CA . LEU B 1 261 ? 11.516 -16.531 5.18 1 94.12 261 LEU B CA 1
ATOM 6246 C C . LEU B 1 261 ? 12.797 -16.359 5.973 1 94.12 261 LEU B C 1
ATOM 6248 O O . LEU B 1 261 ? 13.828 -15.961 5.418 1 94.12 261 LEU B O 1
ATOM 6252 N N . HIS B 1 262 ? 12.734 -16.656 7.246 1 92.25 262 HIS B N 1
ATOM 6253 C CA . HIS B 1 262 ? 13.906 -16.516 8.102 1 92.25 262 HIS B CA 1
ATOM 6254 C C . HIS B 1 262 ? 15.031 -17.438 7.668 1 92.25 262 HIS B C 1
ATOM 6256 O O . HIS B 1 262 ? 16.188 -17.031 7.598 1 92.25 262 HIS B O 1
ATOM 6262 N N . GLU B 1 263 ? 14.648 -18.625 7.355 1 90.62 263 GLU B N 1
ATOM 6263 C CA . GLU B 1 263 ? 15.648 -19.578 6.906 1 90.62 263 GLU B CA 1
ATOM 6264 C C . GLU B 1 263 ? 16.266 -19.172 5.574 1 90.62 263 GLU B C 1
ATOM 6266 O O . GLU B 1 263 ? 17.453 -19.359 5.348 1 90.62 263 GLU B O 1
ATOM 6271 N N . SER B 1 264 ? 15.414 -18.672 4.715 1 93.38 264 SER B N 1
ATOM 6272 C CA . SER B 1 264 ? 15.906 -18.188 3.432 1 93.38 264 SER B CA 1
ATOM 6273 C C . SER B 1 264 ? 16.891 -17.031 3.613 1 93.38 264 SER B C 1
ATOM 6275 O O . SER B 1 264 ? 17.906 -16.969 2.92 1 93.38 264 SER B O 1
ATOM 6277 N N . GLY B 1 265 ? 16.578 -16.125 4.531 1 94 265 GLY B N 1
ATOM 6278 C CA . GLY B 1 265 ? 17.484 -15.039 4.848 1 94 265 GLY B CA 1
ATOM 6279 C C . GLY B 1 265 ? 18.812 -15.523 5.43 1 94 265 GLY B C 1
ATOM 6280 O O . GLY B 1 265 ? 19.875 -15.023 5.066 1 94 265 GLY B O 1
ATOM 6281 N N . ALA B 1 266 ? 18.719 -16.5 6.324 1 91.19 266 ALA B N 1
ATOM 6282 C CA . ALA B 1 266 ? 19.922 -17.078 6.918 1 91.19 266 ALA B CA 1
ATOM 6283 C C . ALA B 1 266 ? 20.812 -17.719 5.848 1 91.19 266 ALA B C 1
ATOM 6285 O O . ALA B 1 266 ? 22.031 -17.594 5.895 1 91.19 266 ALA B O 1
ATOM 6286 N N . ALA B 1 267 ? 20.156 -18.375 4.934 1 91.19 267 ALA B N 1
ATOM 6287 C CA . ALA B 1 267 ? 20.891 -19.016 3.848 1 91.19 267 ALA B CA 1
ATOM 6288 C C . ALA B 1 267 ? 21.609 -17.984 2.986 1 91.19 267 ALA B C 1
ATOM 6290 O O . ALA B 1 267 ? 22.703 -18.25 2.467 1 91.19 267 ALA B O 1
ATOM 6291 N N . ALA B 1 268 ? 21.031 -16.812 2.836 1 93.75 268 ALA B N 1
ATOM 6292 C CA . ALA B 1 268 ? 21.562 -15.797 1.94 1 93.75 268 ALA B CA 1
ATOM 6293 C C . ALA B 1 268 ? 22.562 -14.891 2.666 1 93.75 268 ALA B C 1
ATOM 6295 O O . ALA B 1 268 ? 23.234 -14.07 2.039 1 93.75 268 ALA B O 1
ATOM 6296 N N . MET B 1 269 ? 22.781 -15.039 3.932 1 92.88 269 MET B N 1
ATOM 6297 C CA . MET B 1 269 ? 23.562 -14.125 4.758 1 92.88 269 MET B CA 1
ATOM 6298 C C . MET B 1 269 ? 25 -14.047 4.27 1 92.88 269 MET B C 1
ATOM 6300 O O . MET B 1 269 ? 25.609 -12.969 4.262 1 92.88 269 MET B O 1
ATOM 6304 N N . PRO B 1 270 ? 25.562 -15.172 3.848 1 92.62 270 PRO B N 1
ATOM 6305 C CA . PRO B 1 270 ? 26.953 -15.102 3.4 1 92.62 270 PRO B CA 1
ATOM 6306 C C . PRO B 1 270 ? 27.141 -14.18 2.201 1 92.62 270 PRO B C 1
ATOM 6308 O O . PRO B 1 270 ? 28.266 -13.734 1.934 1 92.62 270 PRO B O 1
ATOM 6311 N N . ILE B 1 271 ? 26.109 -13.891 1.479 1 95.25 271 ILE B N 1
ATOM 6312 C CA . ILE B 1 271 ? 26.172 -13.031 0.302 1 95.25 271 ILE B CA 1
ATOM 6313 C C . ILE B 1 271 ? 26.453 -11.594 0.731 1 95.25 271 ILE B C 1
ATOM 6315 O O . ILE B 1 271 ? 26.859 -10.766 -0.082 1 95.25 271 ILE B O 1
ATOM 6319 N N . GLU B 1 272 ? 26.219 -11.266 1.955 1 94.31 272 GLU B N 1
ATOM 6320 C CA . GLU B 1 272 ? 26.391 -9.922 2.492 1 94.31 272 GLU B CA 1
ATOM 6321 C C . GLU B 1 272 ? 27.828 -9.422 2.273 1 94.31 272 GLU B C 1
ATOM 6323 O O . GLU B 1 272 ? 28.031 -8.258 1.929 1 94.31 272 GLU B O 1
ATOM 6328 N N . ASP B 1 273 ? 28.766 -10.305 2.447 1 93.81 273 ASP B N 1
ATOM 6329 C CA . ASP B 1 273 ? 30.172 -9.93 2.273 1 93.81 273 ASP B CA 1
ATOM 6330 C C . ASP B 1 273 ? 30.438 -9.492 0.836 1 93.81 273 ASP B C 1
ATOM 6332 O O . ASP B 1 273 ? 31.188 -8.539 0.604 1 93.81 273 ASP B O 1
ATOM 6336 N N . GLU B 1 274 ? 29.875 -10.234 -0.037 1 94.81 274 GLU B N 1
ATOM 6337 C CA . GLU B 1 274 ? 30.031 -9.883 -1.444 1 94.81 274 GLU B CA 1
ATOM 6338 C C . GLU B 1 274 ? 29.391 -8.531 -1.746 1 94.81 274 GLU B C 1
ATOM 6340 O O . GLU B 1 274 ? 29.922 -7.746 -2.537 1 94.81 274 GLU B O 1
ATOM 6345 N N . LEU B 1 275 ? 28.297 -8.305 -1.183 1 95.88 275 LEU B N 1
ATOM 6346 C CA . LEU B 1 275 ? 27.594 -7.031 -1.365 1 95.88 275 LEU B CA 1
ATOM 6347 C C . LEU B 1 275 ? 28.422 -5.879 -0.816 1 95.88 275 LEU B C 1
ATOM 6349 O O . LEU B 1 275 ? 28.562 -4.84 -1.47 1 95.88 275 LEU B O 1
ATOM 6353 N N . ILE B 1 276 ? 28.984 -6.062 0.348 1 94.31 276 ILE B N 1
ATOM 6354 C CA . ILE B 1 276 ? 29.797 -5.031 0.985 1 94.31 276 ILE B CA 1
ATOM 6355 C C . ILE B 1 276 ? 31.016 -4.73 0.12 1 94.31 276 ILE B C 1
ATOM 6357 O O . ILE B 1 276 ? 31.344 -3.568 -0.115 1 94.31 276 ILE B O 1
ATOM 6361 N N . GLU B 1 277 ? 31.625 -5.754 -0.36 1 93.44 277 GLU B N 1
ATOM 6362 C CA . GLU B 1 277 ? 32.781 -5.582 -1.215 1 93.44 277 GLU B CA 1
ATOM 6363 C C . GLU B 1 277 ? 32.438 -4.785 -2.469 1 93.44 277 GLU B C 1
ATOM 6365 O O . GLU B 1 277 ? 33.188 -3.885 -2.863 1 93.44 277 GLU B O 1
ATOM 6370 N N . ALA B 1 278 ? 31.359 -5.102 -3.049 1 93.94 278 ALA B N 1
ATOM 6371 C CA . ALA B 1 278 ? 30.938 -4.406 -4.258 1 93.94 278 ALA B CA 1
ATOM 6372 C C . ALA B 1 278 ? 30.625 -2.941 -3.971 1 93.94 278 ALA B C 1
ATOM 6374 O O . ALA B 1 278 ? 30.953 -2.064 -4.777 1 93.94 278 ALA B O 1
ATOM 6375 N N . VAL B 1 279 ? 30.047 -2.67 -2.885 1 94.62 279 VAL B N 1
ATOM 6376 C CA . VAL B 1 279 ? 29.688 -1.311 -2.492 1 94.62 279 VAL B CA 1
ATOM 6377 C C . VAL B 1 279 ? 30.953 -0.496 -2.23 1 94.62 279 VAL B C 1
ATOM 6379 O O . VAL B 1 279 ? 31.094 0.622 -2.73 1 94.62 279 VAL B O 1
ATOM 6382 N N . VAL B 1 280 ? 31.891 -1.074 -1.498 1 93.19 280 VAL B N 1
ATOM 6383 C CA . VAL B 1 280 ? 33.125 -0.385 -1.102 1 93.19 280 VAL B CA 1
ATOM 6384 C C . VAL B 1 280 ? 33.969 -0.087 -2.336 1 93.19 280 VAL B C 1
ATOM 6386 O O . VAL B 1 280 ? 34.625 0.951 -2.406 1 93.19 280 VAL B O 1
ATOM 6389 N N . ASN B 1 281 ? 33.875 -0.909 -3.324 1 92.62 281 ASN B N 1
ATOM 6390 C CA . ASN B 1 281 ? 34.719 -0.762 -4.504 1 92.62 281 ASN B CA 1
ATOM 6391 C C . ASN B 1 281 ? 34.031 0.053 -5.594 1 92.62 281 ASN B C 1
ATOM 6393 O O . ASN B 1 281 ? 34.594 0.263 -6.668 1 92.62 281 ASN B O 1
ATOM 6397 N N . SER B 1 282 ? 32.906 0.549 -5.336 1 93.88 282 SER B N 1
ATOM 6398 C CA . SER B 1 282 ? 32.156 1.278 -6.348 1 93.88 282 SER B CA 1
ATOM 6399 C C . SER B 1 282 ? 32.719 2.684 -6.551 1 93.88 282 SER B C 1
ATOM 6401 O O . SER B 1 282 ? 33.25 3.287 -5.617 1 93.88 282 SER B O 1
ATOM 6403 N N . ARG B 1 283 ? 32.594 3.207 -7.762 1 94.19 283 ARG B N 1
ATOM 6404 C CA . ARG B 1 283 ? 33.062 4.551 -8.086 1 94.19 283 ARG B CA 1
ATOM 6405 C C . ARG B 1 283 ? 32.031 5.602 -7.707 1 94.19 283 ARG B C 1
ATOM 6407 O O . ARG B 1 283 ? 32.375 6.746 -7.41 1 94.19 283 ARG B O 1
ATOM 6414 N N . LEU B 1 284 ? 30.844 5.203 -7.848 1 96.25 284 LEU B N 1
ATOM 6415 C CA . LEU B 1 284 ? 29.719 6.074 -7.504 1 96.25 284 LEU B CA 1
ATOM 6416 C C . LEU B 1 284 ? 28.688 5.332 -6.664 1 96.25 284 LEU B C 1
ATOM 6418 O O . LEU B 1 284 ? 28.172 4.293 -7.086 1 96.25 284 LEU B O 1
ATOM 6422 N N . LEU B 1 285 ? 28.406 5.832 -5.52 1 96.38 285 LEU B N 1
ATOM 6423 C CA . LEU B 1 285 ? 27.484 5.203 -4.586 1 96.38 285 LEU B CA 1
ATOM 6424 C C . LEU B 1 285 ? 26.344 6.148 -4.23 1 96.38 285 LEU B C 1
ATOM 6426 O O . LEU B 1 285 ? 26.578 7.277 -3.797 1 96.38 285 LEU B O 1
ATOM 6430 N N . HIS B 1 286 ? 25.141 5.742 -4.508 1 97.38 286 HIS B N 1
ATOM 6431 C CA . HIS B 1 286 ? 23.953 6.469 -4.086 1 97.38 286 HIS B CA 1
ATOM 6432 C C . HIS B 1 286 ? 23.453 5.965 -2.734 1 97.38 286 HIS B C 1
ATOM 6434 O O . HIS B 1 286 ? 23.188 4.773 -2.568 1 97.38 286 HIS B O 1
ATOM 6440 N N . VAL B 1 287 ? 23.281 6.836 -1.777 1 95.12 287 VAL B N 1
ATOM 6441 C CA . VAL B 1 287 ? 22.859 6.438 -0.439 1 95.12 287 VAL B CA 1
ATOM 6442 C C . VAL B 1 287 ? 21.609 7.223 -0.039 1 95.12 287 VAL B C 1
ATOM 6444 O O . VAL B 1 287 ? 21.484 8.406 -0.351 1 95.12 287 VAL B O 1
ATOM 6447 N N . ASP B 1 288 ? 20.719 6.59 0.513 1 93.69 288 ASP B N 1
ATOM 6448 C CA . ASP B 1 288 ? 19.5 7.195 1.05 1 93.69 288 ASP B CA 1
ATOM 6449 C C . ASP B 1 288 ? 18.922 6.348 2.178 1 93.69 288 ASP B C 1
ATOM 6451 O O . ASP B 1 288 ? 19.406 5.242 2.443 1 93.69 288 ASP B O 1
ATOM 6455 N N . GLU B 1 289 ? 18.062 6.93 2.922 1 91.19 289 GLU B N 1
ATOM 6456 C CA . GLU B 1 289 ? 17.453 6.195 4.023 1 91.19 289 GLU B CA 1
ATOM 6457 C C . GLU B 1 289 ? 15.992 6.605 4.223 1 91.19 289 GLU B C 1
ATOM 6459 O O . GLU B 1 289 ? 15.578 7.688 3.795 1 91.19 289 GLU B O 1
ATOM 6464 N N . THR B 1 290 ? 15.172 5.73 4.676 1 89.69 290 THR B N 1
ATOM 6465 C CA . THR B 1 290 ? 13.789 5.988 5.074 1 89.69 290 THR B CA 1
ATOM 6466 C C . THR B 1 290 ? 13.5 5.371 6.441 1 89.69 290 THR B C 1
ATOM 6468 O O . THR B 1 290 ? 14.164 4.41 6.848 1 89.69 290 THR B O 1
ATOM 6471 N N . SER B 1 291 ? 12.617 5.953 7.176 1 88.75 291 SER B N 1
ATOM 6472 C CA . SER B 1 291 ? 12.273 5.465 8.508 1 88.75 291 SER B CA 1
ATOM 6473 C C . SER B 1 291 ? 11.742 4.035 8.445 1 88.75 291 SER B C 1
ATOM 6475 O O . SER B 1 291 ? 11.062 3.66 7.488 1 88.75 291 SER B O 1
ATOM 6477 N N . TRP B 1 292 ? 12.07 3.268 9.438 1 91.06 292 TRP B N 1
ATOM 6478 C CA . TRP B 1 292 ? 11.656 1.874 9.547 1 91.06 292 TRP B CA 1
ATOM 6479 C C . TRP B 1 292 ? 11.375 1.502 11 1 91.06 292 TRP B C 1
ATOM 6481 O O . TRP B 1 292 ? 12.18 1.808 11.891 1 91.06 292 TRP B O 1
ATOM 6491 N N . MET B 1 293 ? 10.266 0.911 11.25 1 89.12 293 MET B N 1
ATOM 6492 C CA . MET B 1 293 ? 9.898 0.539 12.617 1 89.12 293 MET B CA 1
ATOM 6493 C C . MET B 1 293 ? 10.172 -0.941 12.867 1 89.12 293 MET B C 1
ATOM 6495 O O . MET B 1 293 ? 9.781 -1.792 12.062 1 89.12 293 MET B O 1
ATOM 6499 N N . GLU B 1 294 ? 10.883 -1.195 13.859 1 90.06 294 GLU B N 1
ATOM 6500 C CA . GLU B 1 294 ? 11.031 -2.541 14.406 1 90.06 294 GLU B CA 1
ATOM 6501 C C . GLU B 1 294 ? 10.266 -2.693 15.719 1 90.06 294 GLU B C 1
ATOM 6503 O O . GLU B 1 294 ? 10.797 -2.396 16.781 1 90.06 294 GLU B O 1
ATOM 6508 N N . LEU B 1 295 ? 9.062 -3.189 15.578 1 84.25 295 LEU B N 1
ATOM 6509 C CA . LEU B 1 295 ? 8.125 -3.279 16.688 1 84.25 295 LEU B CA 1
ATOM 6510 C C . LEU B 1 295 ? 7.953 -1.924 17.375 1 84.25 295 LEU B C 1
ATOM 6512 O O . LEU B 1 295 ? 7.266 -1.046 16.844 1 84.25 295 LEU B O 1
ATOM 6516 N N . THR B 1 296 ? 8.797 -1.59 18.406 1 79.25 296 THR B N 1
ATOM 6517 C CA . THR B 1 296 ? 8.672 -0.303 19.078 1 79.25 296 THR B CA 1
ATOM 6518 C C . THR B 1 296 ? 9.93 0.538 18.891 1 79.25 296 THR B C 1
ATOM 6520 O O . THR B 1 296 ? 9.969 1.7 19.297 1 79.25 296 THR B O 1
ATOM 6523 N N . THR B 1 297 ? 10.891 -0.038 18.234 1 85.31 297 THR B N 1
ATOM 6524 C CA . THR B 1 297 ? 12.164 0.651 18.031 1 85.31 297 THR B CA 1
ATOM 6525 C C . THR B 1 297 ? 12.188 1.365 16.688 1 85.31 297 THR B C 1
ATOM 6527 O O . THR B 1 297 ? 11.883 0.765 15.648 1 85.31 297 THR B O 1
ATOM 6530 N N . PHE B 1 298 ? 12.531 2.594 16.75 1 86.94 298 PHE B N 1
ATOM 6531 C CA . PHE B 1 298 ? 12.617 3.391 15.531 1 86.94 298 PHE B CA 1
ATOM 6532 C C . PHE B 1 298 ? 13.977 3.225 14.867 1 86.94 298 PHE B C 1
ATOM 6534 O O . PHE B 1 298 ? 15 3.605 15.438 1 86.94 298 PHE B O 1
ATOM 6541 N N . LEU B 1 299 ? 13.977 2.736 13.695 1 91.69 299 LEU B N 1
ATOM 6542 C CA . LEU B 1 299 ? 15.188 2.521 12.906 1 91.69 299 LEU B CA 1
ATOM 6543 C C . LEU B 1 299 ? 15.031 3.111 11.508 1 91.69 299 LEU B C 1
ATOM 6545 O O . LEU B 1 299 ? 14.125 3.906 11.258 1 91.69 299 LEU B O 1
ATOM 6549 N N . TRP B 1 300 ? 16.047 2.826 10.719 1 92.25 300 TRP B N 1
ATOM 6550 C CA . TRP B 1 300 ? 16.031 3.318 9.344 1 92.25 300 TRP B CA 1
ATOM 6551 C C . TRP B 1 300 ? 16.438 2.219 8.367 1 92.25 300 TRP B C 1
ATOM 6553 O O . TRP B 1 300 ? 17.344 1.426 8.656 1 92.25 300 TRP B O 1
ATOM 6563 N N . LEU B 1 301 ? 15.695 2.16 7.273 1 94.88 301 LEU B N 1
ATOM 6564 C CA . LEU B 1 301 ? 16.109 1.322 6.152 1 94.88 301 LEU B CA 1
ATOM 6565 C C . LEU B 1 301 ? 17.047 2.08 5.219 1 94.88 301 LEU B C 1
ATOM 6567 O O . LEU B 1 301 ? 16.625 3.023 4.543 1 94.88 301 LEU B O 1
ATOM 6571 N N . TRP B 1 302 ? 18.297 1.657 5.215 1 95.5 302 TRP B N 1
ATOM 6572 C CA . TRP B 1 302 ? 19.328 2.273 4.379 1 95.5 302 TRP B CA 1
ATOM 6573 C C . TRP B 1 302 ? 19.438 1.554 3.041 1 95.5 302 TRP B C 1
ATOM 6575 O O . TRP B 1 302 ? 19.328 0.326 2.977 1 95.5 302 TRP B O 1
ATOM 6585 N N . VAL B 1 303 ? 19.656 2.322 2.01 1 97.12 303 VAL B N 1
ATOM 6586 C CA . VAL B 1 303 ? 19.922 1.729 0.702 1 97.12 303 VAL B CA 1
ATOM 6587 C C . VAL B 1 303 ? 21.25 2.229 0.162 1 97.12 303 VAL B C 1
ATOM 6589 O O . VAL B 1 303 ? 21.594 3.402 0.322 1 97.12 303 VAL B O 1
ATOM 6592 N N . PHE B 1 304 ? 22.062 1.405 -0.295 1 97.06 304 PHE B N 1
ATOM 6593 C CA . PHE B 1 304 ? 23.297 1.646 -1.021 1 97.06 304 PHE B CA 1
ATOM 6594 C C . PHE B 1 304 ? 23.219 1.093 -2.438 1 97.06 304 PHE B C 1
ATOM 6596 O O . PHE B 1 304 ? 23.188 -0.123 -2.637 1 97.06 304 PHE B O 1
ATOM 6603 N N . SER B 1 305 ? 23.109 1.951 -3.389 1 97.69 305 SER B N 1
ATOM 6604 C CA . SER B 1 305 ? 22.875 1.51 -4.762 1 97.69 305 SER B CA 1
ATOM 6605 C C . SER B 1 305 ? 24 1.946 -5.684 1 97.69 305 SER B C 1
ATOM 6607 O O . SER B 1 305 ? 24.422 3.107 -5.664 1 97.69 305 SER B O 1
ATOM 6609 N N . THR B 1 306 ? 24.594 1.09 -6.371 1 95.94 306 THR B N 1
ATOM 6610 C CA . THR B 1 306 ? 25.578 1.321 -7.418 1 95.94 306 THR B CA 1
ATOM 6611 C C . THR B 1 306 ? 25.031 0.931 -8.781 1 95.94 306 THR B C 1
ATOM 6613 O O . THR B 1 306 ? 23.828 0.7 -8.93 1 95.94 306 THR B O 1
ATOM 6616 N N . ASP B 1 307 ? 25.828 0.897 -9.75 1 91.5 307 ASP B N 1
ATOM 6617 C CA . ASP B 1 307 ? 25.391 0.516 -11.086 1 91.5 307 ASP B CA 1
ATOM 6618 C C . ASP B 1 307 ? 25.125 -0.986 -11.172 1 91.5 307 ASP B C 1
ATOM 6620 O O . ASP B 1 307 ? 24.312 -1.435 -11.984 1 91.5 307 ASP B O 1
ATOM 6624 N N . SER B 1 308 ? 25.75 -1.743 -10.188 1 93.38 308 SER B N 1
ATOM 6625 C CA . SER B 1 308 ? 25.672 -3.193 -10.344 1 93.38 308 SER B CA 1
ATOM 6626 C C . SER B 1 308 ? 25 -3.84 -9.133 1 93.38 308 SER B C 1
ATOM 6628 O O . SER B 1 308 ? 24.516 -4.969 -9.211 1 93.38 308 SER B O 1
ATOM 6630 N N . VAL B 1 309 ? 25.031 -3.125 -8.016 1 96.5 309 VAL B N 1
ATOM 6631 C CA . VAL B 1 309 ? 24.469 -3.74 -6.816 1 96.5 309 VAL B CA 1
ATOM 6632 C C . VAL B 1 309 ? 23.594 -2.732 -6.078 1 96.5 309 VAL B C 1
ATOM 6634 O O . VAL B 1 309 ? 23.828 -1.525 -6.145 1 96.5 309 VAL B O 1
ATOM 6637 N N . THR B 1 310 ? 22.578 -3.178 -5.484 1 98.06 310 THR B N 1
ATOM 6638 C CA . THR B 1 310 ? 21.734 -2.436 -4.547 1 98.06 310 THR B CA 1
ATOM 6639 C C . THR B 1 310 ? 21.562 -3.211 -3.246 1 98.06 310 THR B C 1
ATOM 6641 O O . THR B 1 310 ? 20.984 -4.301 -3.238 1 98.06 310 THR B O 1
ATOM 6644 N N . ALA B 1 311 ? 22.078 -2.676 -2.193 1 97.81 311 ALA B N 1
ATOM 6645 C CA . ALA B 1 311 ? 22.078 -3.369 -0.907 1 97.81 311 ALA B CA 1
ATOM 6646 C C . ALA B 1 311 ? 21.359 -2.545 0.159 1 97.81 311 ALA B C 1
ATOM 6648 O O . ALA B 1 311 ? 21.344 -1.313 0.1 1 97.81 311 ALA B O 1
ATOM 6649 N N . TYR B 1 312 ? 20.828 -3.199 1.094 1 97.81 312 TYR B N 1
ATOM 6650 C CA . TYR B 1 312 ? 20.016 -2.561 2.133 1 97.81 312 TYR B CA 1
ATOM 6651 C C . TYR B 1 312 ? 20.5 -2.977 3.52 1 97.81 312 TYR B C 1
ATOM 6653 O O . TYR B 1 312 ? 20.984 -4.094 3.709 1 97.81 312 TYR B O 1
ATOM 6661 N N . TRP B 1 313 ? 20.375 -2.139 4.473 1 96.12 313 TRP B N 1
ATOM 6662 C CA . TRP B 1 313 ? 20.594 -2.41 5.891 1 96.12 313 TRP B CA 1
ATOM 6663 C C . TRP B 1 313 ? 19.594 -1.637 6.746 1 96.12 313 TRP B C 1
ATOM 6665 O O . TRP B 1 313 ? 19.188 -0.532 6.383 1 96.12 313 TRP B O 1
ATOM 6675 N N . ILE B 1 314 ? 19.172 -2.219 7.809 1 94.5 314 ILE B N 1
ATOM 6676 C CA . ILE B 1 314 ? 18.312 -1.551 8.781 1 94.5 314 ILE B CA 1
ATOM 6677 C C . ILE B 1 314 ? 19.109 -1.246 10.047 1 94.5 314 ILE B C 1
ATOM 6679 O O . ILE B 1 314 ? 19.656 -2.154 10.68 1 94.5 314 ILE B O 1
ATOM 6683 N N . ALA B 1 315 ? 19.219 -0.05 10.383 1 91.88 315 ALA B N 1
ATOM 6684 C CA . ALA B 1 315 ? 20.016 0.379 11.523 1 91.88 315 ALA B CA 1
ATOM 6685 C C . ALA B 1 315 ? 19.609 1.773 11.992 1 91.88 315 ALA B C 1
ATOM 6687 O O . ALA B 1 315 ? 18.672 2.367 11.445 1 91.88 315 ALA B O 1
ATOM 6688 N N . TYR B 1 316 ? 20.25 2.166 13.047 1 85.94 316 TYR B N 1
ATOM 6689 C CA . TYR B 1 316 ? 20.047 3.533 13.508 1 85.94 316 TYR B CA 1
ATOM 6690 C C . TYR B 1 316 ? 20.578 4.539 12.5 1 85.94 316 TYR B C 1
ATOM 6692 O O . TYR B 1 316 ? 21.391 4.188 11.641 1 85.94 316 TYR B O 1
ATOM 6700 N N . ARG B 1 317 ? 20 5.719 12.672 1 78.75 317 ARG B N 1
ATOM 6701 C CA . ARG B 1 317 ? 20.422 6.766 11.758 1 78.75 317 ARG B CA 1
ATOM 6702 C C . ARG B 1 317 ? 21.766 7.367 12.203 1 78.75 317 ARG B C 1
ATOM 6704 O O . ARG B 1 317 ? 21.844 8.57 12.461 1 78.75 317 ARG B O 1
ATOM 6711 N N . SER B 1 318 ? 22.719 6.609 12.531 1 77.06 318 SER B N 1
ATOM 6712 C CA . SER B 1 318 ? 24.031 7.066 13.008 1 77.06 318 SER B CA 1
ATOM 6713 C C . SER B 1 318 ? 25.109 6.805 11.969 1 77.06 318 SER B C 1
ATOM 6715 O O . SER B 1 318 ? 24.891 6.078 11 1 77.06 318 SER B O 1
ATOM 6717 N N . ALA B 1 319 ? 26.141 7.543 12.188 1 79.69 319 ALA B N 1
ATOM 6718 C CA . ALA B 1 319 ? 27.281 7.398 11.297 1 79.69 319 ALA B CA 1
ATOM 6719 C C . ALA B 1 319 ? 27.906 6.016 11.43 1 79.69 319 ALA B C 1
ATOM 6721 O O . ALA B 1 319 ? 28.703 5.602 10.578 1 79.69 319 ALA B O 1
ATOM 6722 N N . GLU B 1 320 ? 27.469 5.402 12.391 1 80.25 320 GLU B N 1
ATOM 6723 C CA . GLU B 1 320 ? 28.078 4.121 12.719 1 80.25 320 GLU B CA 1
ATOM 6724 C C . GLU B 1 320 ? 27.906 3.117 11.578 1 80.25 320 GLU B C 1
ATOM 6726 O O . GLU B 1 320 ? 28.859 2.428 11.203 1 80.25 320 GLU B O 1
ATOM 6731 N N . LEU B 1 321 ? 26.75 3.055 11.016 1 83.19 321 LEU B N 1
ATOM 6732 C CA . LEU B 1 321 ? 26.5 2.107 9.938 1 83.19 321 LEU B CA 1
ATOM 6733 C C . LEU B 1 321 ? 27.391 2.408 8.734 1 83.19 321 LEU B C 1
ATOM 6735 O O . LEU B 1 321 ? 27.984 1.494 8.148 1 83.19 321 LEU B O 1
ATOM 6739 N N . LEU B 1 322 ? 27.5 3.625 8.406 1 84.62 322 LEU B N 1
ATOM 6740 C CA . LEU B 1 322 ? 28.312 4.023 7.262 1 84.62 322 LEU B CA 1
ATOM 6741 C C . LEU B 1 322 ? 29.781 3.693 7.492 1 84.62 322 LEU B C 1
ATOM 6743 O O . LEU B 1 322 ? 30.469 3.197 6.59 1 84.62 322 LEU B O 1
ATOM 6747 N N . GLU B 1 323 ? 30.203 3.957 8.711 1 85.5 323 GLU B N 1
ATOM 6748 C CA . GLU B 1 323 ? 31.594 3.686 9.062 1 85.5 323 GLU B CA 1
ATOM 6749 C C . GLU B 1 323 ? 31.891 2.189 9.008 1 85.5 323 GLU B C 1
ATOM 6751 O O . GLU B 1 323 ? 32.969 1.781 8.539 1 85.5 323 GLU B O 1
ATOM 6756 N N . ASN B 1 324 ? 30.953 1.475 9.438 1 85.31 324 ASN B N 1
ATOM 6757 C CA . ASN B 1 324 ? 31.156 0.029 9.461 1 85.31 324 ASN B CA 1
ATOM 6758 C C . ASN B 1 324 ? 31.094 -0.564 8.055 1 85.31 324 ASN B C 1
ATOM 6760 O O . ASN B 1 324 ? 31.828 -1.511 7.746 1 85.31 324 ASN B O 1
ATOM 6764 N N . LEU B 1 325 ? 30.281 -0.029 7.277 1 86.44 325 LEU B N 1
ATOM 6765 C CA . LEU B 1 325 ? 30.078 -0.585 5.941 1 86.44 325 LEU B CA 1
ATOM 6766 C C . LEU B 1 325 ? 31.156 -0.082 4.977 1 86.44 325 LEU B C 1
ATOM 6768 O O . LEU B 1 325 ? 31.797 -0.875 4.281 1 86.44 325 LEU B O 1
ATOM 6772 N N . LEU B 1 326 ? 31.359 1.203 4.82 1 86.31 326 LEU B N 1
ATOM 6773 C CA . LEU B 1 326 ? 32.25 1.815 3.83 1 86.31 326 LEU B CA 1
ATOM 6774 C C . LEU B 1 326 ? 33.656 1.999 4.391 1 86.31 326 LEU B C 1
ATOM 6776 O O . LEU B 1 326 ? 34.625 2.055 3.633 1 86.31 326 LEU B O 1
ATOM 6780 N N . GLY B 1 327 ? 33.719 1.998 5.621 1 80 327 GLY B N 1
ATOM 6781 C CA . GLY B 1 327 ? 35 2.311 6.227 1 80 327 GLY B CA 1
ATOM 6782 C C . GLY B 1 327 ? 35.406 3.77 6.082 1 80 327 GLY B C 1
ATOM 6783 O O . GLY B 1 327 ? 34.688 4.551 5.461 1 80 327 GLY B O 1
ATOM 6784 N N . ALA B 1 328 ? 36.5 4.148 6.633 1 76 328 ALA B N 1
ATOM 6785 C CA . ALA B 1 328 ? 36.969 5.527 6.621 1 76 328 ALA B CA 1
ATOM 6786 C C . ALA B 1 328 ? 37.625 5.871 5.285 1 76 328 ALA B C 1
ATOM 6788 O O . ALA B 1 328 ? 37.719 7.043 4.918 1 76 328 ALA B O 1
ATOM 6789 N N . ASP B 1 329 ? 37.812 4.859 4.52 1 81.19 329 ASP B N 1
ATOM 6790 C CA . ASP B 1 329 ? 38.656 5.117 3.365 1 81.19 329 ASP B CA 1
ATOM 6791 C C . ASP B 1 329 ? 37.875 4.973 2.061 1 81.19 329 ASP B C 1
ATOM 6793 O O . ASP B 1 329 ? 38.469 4.711 1.008 1 81.19 329 ASP B O 1
ATOM 6797 N N . TYR B 1 330 ? 36.594 5.121 2.129 1 89.25 330 TYR B N 1
ATOM 6798 C CA . TYR B 1 330 ? 35.875 5.027 0.87 1 89.25 330 TYR B CA 1
ATOM 6799 C C . TYR B 1 330 ? 36.281 6.129 -0.091 1 89.25 330 TYR B C 1
ATOM 6801 O O . TYR B 1 330 ? 36.25 7.312 0.257 1 89.25 330 TYR B O 1
ATOM 6809 N N . LEU B 1 331 ? 36.719 5.781 -1.281 1 86.81 331 LEU B N 1
ATOM 6810 C CA . LEU B 1 331 ? 37.312 6.723 -2.215 1 86.81 331 LEU B CA 1
ATOM 6811 C C . LEU B 1 331 ? 36.344 7.078 -3.338 1 86.81 331 LEU B C 1
ATOM 6813 O O . LEU B 1 331 ? 36.625 7.961 -4.148 1 86.81 331 LEU B O 1
ATOM 6817 N N . GLY B 1 332 ? 35.25 6.418 -3.471 1 92.31 332 GLY B N 1
ATOM 6818 C CA . GLY B 1 332 ? 34.281 6.727 -4.512 1 92.31 332 GLY B CA 1
ATOM 6819 C C . GLY B 1 332 ? 33.438 7.945 -4.199 1 92.31 332 GLY B C 1
ATOM 6820 O O . GLY B 1 332 ? 33.594 8.562 -3.143 1 92.31 332 GLY B O 1
ATOM 6821 N N . TRP B 1 333 ? 32.688 8.391 -5.211 1 95.19 333 TRP B N 1
ATOM 6822 C CA . TRP B 1 333 ? 31.781 9.508 -5.02 1 95.19 333 TRP B CA 1
ATOM 6823 C C . TRP B 1 333 ? 30.531 9.07 -4.25 1 95.19 333 TRP B C 1
ATOM 6825 O O . TRP B 1 333 ? 29.938 8.039 -4.562 1 95.19 333 TRP B O 1
ATOM 6835 N N . LEU B 1 334 ? 30.219 9.773 -3.256 1 95 334 LEU B N 1
ATOM 6836 C CA . LEU B 1 334 ? 29.047 9.484 -2.434 1 95 334 LEU B CA 1
ATOM 6837 C C . LEU B 1 334 ? 27.922 10.492 -2.707 1 95 334 LEU B C 1
ATOM 6839 O O . LEU B 1 334 ? 28.047 11.672 -2.371 1 95 334 LEU B O 1
ATOM 6843 N N . MET B 1 335 ? 26.875 10.031 -3.338 1 96.31 335 MET B N 1
ATOM 6844 C CA . MET B 1 335 ? 25.703 10.852 -3.637 1 96.31 335 MET B CA 1
ATOM 6845 C C . MET B 1 335 ? 24.641 10.688 -2.564 1 96.31 335 MET B C 1
ATOM 6847 O O . MET B 1 335 ? 24.25 9.562 -2.236 1 96.31 335 MET B O 1
ATOM 6851 N N . GLY B 1 336 ? 24.156 11.75 -1.958 1 93.62 336 GLY B N 1
ATOM 6852 C CA . GLY B 1 336 ? 23.125 11.688 -0.93 1 93.62 336 GLY B CA 1
ATOM 6853 C C . GLY B 1 336 ? 22.266 12.938 -0.863 1 93.62 336 GLY B C 1
ATOM 6854 O O . GLY B 1 336 ? 22.359 13.805 -1.731 1 93.62 336 GLY B O 1
ATOM 6855 N N . ASP B 1 337 ? 21.391 13.023 0.11 1 89.19 337 ASP B N 1
ATOM 6856 C CA . ASP B 1 337 ? 20.453 14.133 0.238 1 89.19 337 ASP B CA 1
ATOM 6857 C C . ASP B 1 337 ? 21.031 15.234 1.129 1 89.19 337 ASP B C 1
ATOM 6859 O O . ASP B 1 337 ? 20.406 16.281 1.307 1 89.19 337 ASP B O 1
ATOM 6863 N N . GLY B 1 338 ? 22.203 15.031 1.701 1 85.5 338 GLY B N 1
ATOM 6864 C CA . GLY B 1 338 ? 22.828 16.062 2.506 1 85.5 338 GLY B CA 1
ATOM 6865 C C . GLY B 1 338 ? 22.859 15.734 3.986 1 85.5 338 GLY B C 1
ATOM 6866 O O . GLY B 1 338 ? 23.094 16.609 4.82 1 85.5 338 GLY B O 1
ATOM 6867 N N . TYR B 1 339 ? 22.578 14.539 4.242 1 84.31 339 TYR B N 1
ATOM 6868 C CA . TYR B 1 339 ? 22.688 14.109 5.633 1 84.31 339 TYR B CA 1
ATOM 6869 C C . TYR B 1 339 ? 24.094 14.352 6.172 1 84.31 339 TYR B C 1
ATOM 6871 O O . TYR B 1 339 ? 25.078 14.078 5.488 1 84.31 339 TYR B O 1
ATOM 6879 N N . GLN B 1 340 ? 24.172 14.906 7.34 1 84.56 340 GLN B N 1
ATOM 6880 C CA . GLN B 1 340 ? 25.422 15.414 7.898 1 84.56 340 GLN B CA 1
ATOM 6881 C C . GLN B 1 340 ? 26.438 14.289 8.078 1 84.56 340 GLN B C 1
ATOM 6883 O O . GLN B 1 340 ? 27.641 14.508 7.969 1 84.56 340 GLN B O 1
ATOM 6888 N N . THR B 1 341 ? 25.938 13.125 8.273 1 82.5 341 THR B N 1
ATOM 6889 C CA . THR B 1 341 ? 26.828 11.992 8.531 1 82.5 341 THR B CA 1
ATOM 6890 C C . THR B 1 341 ? 27.688 11.688 7.312 1 82.5 341 THR B C 1
ATOM 6892 O O . THR B 1 341 ? 28.766 11.109 7.438 1 82.5 341 THR B O 1
ATOM 6895 N N . TYR B 1 342 ? 27.25 12.164 6.188 1 86.5 342 TYR B N 1
ATOM 6896 C CA . TYR B 1 342 ? 27.984 11.898 4.953 1 86.5 342 TYR B CA 1
ATOM 6897 C C . TYR B 1 342 ? 29.203 12.805 4.836 1 86.5 342 TYR B C 1
ATOM 6899 O O . TYR B 1 342 ? 30.094 12.555 4.012 1 86.5 342 TYR B O 1
ATOM 6907 N N . ARG B 1 343 ? 29.312 13.867 5.648 1 86.5 343 ARG B N 1
ATOM 6908 C CA . ARG B 1 343 ? 30.375 14.867 5.539 1 86.5 343 ARG B CA 1
ATOM 6909 C C . ARG B 1 343 ? 31.719 14.281 5.93 1 86.5 343 ARG B C 1
ATOM 6911 O O . ARG B 1 343 ? 32.781 14.875 5.641 1 86.5 343 ARG B O 1
ATOM 6918 N N . ARG B 1 344 ? 31.719 13.141 6.457 1 84.12 344 ARG B N 1
ATOM 6919 C CA . ARG B 1 344 ? 32.969 12.469 6.832 1 84.12 344 ARG B CA 1
ATOM 6920 C C . ARG B 1 344 ? 33.719 11.992 5.598 1 84.12 344 ARG B C 1
ATOM 6922 O O . ARG B 1 344 ? 34.906 11.734 5.66 1 84.12 344 ARG B O 1
ATOM 6929 N N . TYR B 1 345 ? 33 11.938 4.551 1 89.12 345 TYR B N 1
ATOM 6930 C CA . TYR B 1 345 ? 33.625 11.461 3.32 1 89.12 345 TYR B CA 1
ATOM 6931 C C . TYR B 1 345 ? 34 12.633 2.41 1 89.12 345 TYR B C 1
ATOM 6933 O O . TYR B 1 345 ? 33.188 13.555 2.23 1 89.12 345 TYR B O 1
ATOM 6941 N N . PRO B 1 346 ? 35.156 12.562 1.911 1 87.56 346 PRO B N 1
ATOM 6942 C CA . PRO B 1 346 ? 35.688 13.711 1.155 1 87.56 346 PRO B CA 1
ATOM 6943 C C . PRO B 1 346 ? 34.969 13.875 -0.196 1 87.56 346 PRO B C 1
ATOM 6945 O O . PRO B 1 346 ? 34.719 15.008 -0.623 1 87.56 346 PRO B O 1
ATOM 6948 N N . ASN B 1 347 ? 34.719 12.844 -0.863 1 92.81 347 ASN B N 1
ATOM 6949 C CA . ASN B 1 347 ? 34.094 12.914 -2.182 1 92.81 347 ASN B CA 1
ATOM 6950 C C . ASN B 1 347 ? 32.562 12.773 -2.094 1 92.81 347 ASN B C 1
ATOM 6952 O O . ASN B 1 347 ? 32.031 11.656 -2.141 1 92.81 347 ASN B O 1
ATOM 6956 N N . ARG B 1 348 ? 31.953 13.93 -2.066 1 93.94 348 ARG B N 1
ATOM 6957 C CA . ARG B 1 348 ? 30.5 13.922 -1.901 1 93.94 348 ARG B CA 1
ATOM 6958 C C . ARG B 1 348 ? 29.812 14.695 -3.018 1 93.94 348 ARG B C 1
ATOM 6960 O O . ARG B 1 348 ? 30.391 15.648 -3.559 1 93.94 348 ARG B O 1
ATOM 6967 N N . VAL B 1 349 ? 28.703 14.219 -3.355 1 95.69 349 VAL B N 1
ATOM 6968 C CA . VAL B 1 349 ? 27.812 14.898 -4.289 1 95.69 349 VAL B CA 1
ATOM 6969 C C . VAL B 1 349 ? 26.422 15.039 -3.674 1 95.69 349 VAL B C 1
ATOM 6971 O O . VAL B 1 349 ? 25.922 14.109 -3.025 1 95.69 349 VAL B O 1
ATOM 6974 N N . ARG B 1 350 ? 25.828 16.172 -3.863 1 95.5 350 ARG B N 1
ATOM 6975 C CA . ARG B 1 350 ? 24.547 16.469 -3.238 1 95.5 350 ARG B CA 1
ATOM 6976 C C . ARG B 1 350 ? 23.406 16.422 -4.262 1 95.5 350 ARG B C 1
ATOM 6978 O O . ARG B 1 350 ? 23.562 16.906 -5.383 1 95.5 350 ARG B O 1
ATOM 6985 N N . CYS B 1 351 ? 22.328 15.836 -3.859 1 95.62 351 CYS B N 1
ATOM 6986 C CA . CYS B 1 351 ? 21.141 15.773 -4.699 1 95.62 351 CYS B CA 1
ATOM 6987 C C . CYS B 1 351 ? 20.516 17.156 -4.859 1 95.62 351 CYS B C 1
ATOM 6989 O O . CYS B 1 351 ? 20.016 17.734 -3.889 1 95.62 351 CYS B O 1
ATOM 6991 N N . TRP B 1 352 ? 20.359 17.641 -6.078 1 95.81 352 TRP B N 1
ATOM 6992 C CA . TRP B 1 352 ? 19.828 18.984 -6.332 1 95.81 352 TRP B CA 1
ATOM 6993 C C . TRP B 1 352 ? 18.312 19 -6.211 1 95.81 352 TRP B C 1
ATOM 6995 O O . TRP B 1 352 ? 17.719 20.062 -5.969 1 95.81 352 TRP B O 1
ATOM 7005 N N . ALA B 1 353 ? 17.703 17.844 -6.414 1 92.06 353 ALA B N 1
ATOM 7006 C CA . ALA B 1 353 ? 16.25 17.797 -6.285 1 92.06 353 ALA B CA 1
ATOM 7007 C C . ALA B 1 353 ? 15.805 18.266 -4.898 1 92.06 353 ALA B C 1
ATOM 7009 O O . ALA B 1 353 ? 14.789 18.953 -4.758 1 92.06 353 ALA B O 1
ATOM 7010 N N . HIS B 1 354 ? 16.562 17.859 -3.898 1 90.06 354 HIS B N 1
ATOM 7011 C CA . HIS B 1 354 ? 16.25 18.25 -2.531 1 90.06 354 HIS B CA 1
ATOM 7012 C C . HIS B 1 354 ? 16.422 19.75 -2.332 1 90.06 354 HIS B C 1
ATOM 7014 O O . HIS B 1 354 ? 15.625 20.391 -1.65 1 90.06 354 HIS B O 1
ATOM 7020 N N . LEU B 1 355 ? 17.422 20.281 -2.885 1 92.38 355 LEU B N 1
ATOM 7021 C CA . LEU B 1 355 ? 17.703 21.703 -2.777 1 92.38 355 LEU B CA 1
ATOM 7022 C C . LEU B 1 355 ? 16.625 22.516 -3.502 1 92.38 355 LEU B C 1
ATOM 7024 O O . LEU B 1 355 ? 16.172 23.547 -2.99 1 92.38 355 LEU B O 1
ATOM 7028 N N . LEU B 1 356 ? 16.25 22.031 -4.648 1 91.69 356 LEU B N 1
ATOM 7029 C CA . LEU B 1 356 ? 15.227 22.719 -5.43 1 91.69 356 LEU B CA 1
ATOM 7030 C C . LEU B 1 356 ? 13.898 22.734 -4.672 1 91.69 356 LEU B C 1
ATOM 7032 O O . LEU B 1 356 ? 13.203 23.766 -4.668 1 91.69 356 LEU B O 1
ATOM 7036 N N . ARG B 1 357 ? 13.609 21.656 -4.059 1 86.94 357 ARG B N 1
ATOM 7037 C CA . ARG B 1 357 ? 12.367 21.578 -3.295 1 86.94 357 ARG B CA 1
ATOM 7038 C C . ARG B 1 357 ? 12.391 22.562 -2.127 1 86.94 357 ARG B C 1
ATOM 7040 O O . ARG B 1 357 ? 11.391 23.234 -1.855 1 86.94 357 ARG B O 1
ATOM 7047 N N . LYS B 1 358 ? 13.484 22.609 -1.421 1 88.62 358 LYS B N 1
ATOM 7048 C CA . LYS B 1 358 ? 13.617 23.531 -0.298 1 88.62 358 LYS B CA 1
ATOM 7049 C C . LYS B 1 358 ? 13.516 24.984 -0.763 1 88.62 358 LYS B C 1
ATOM 7051 O O . LYS B 1 358 ? 12.859 25.797 -0.114 1 88.62 358 LYS B O 1
ATOM 7056 N N . ALA B 1 359 ? 14.148 25.266 -1.884 1 92.31 359 ALA B N 1
ATOM 7057 C CA . ALA B 1 359 ? 14.094 26.609 -2.451 1 92.31 359 ALA B CA 1
ATOM 7058 C C . ALA B 1 359 ? 12.68 26.969 -2.883 1 92.31 359 ALA B C 1
ATOM 7060 O O . ALA B 1 359 ? 12.242 28.109 -2.705 1 92.31 359 ALA B O 1
ATOM 7061 N N . GLN B 1 360 ? 12.031 26.047 -3.445 1 88.62 360 GLN B N 1
ATOM 7062 C CA . GLN B 1 360 ? 10.648 26.25 -3.834 1 88.62 360 GLN B CA 1
ATOM 7063 C C . GLN B 1 360 ? 9.781 26.578 -2.621 1 88.62 360 GLN B C 1
ATOM 7065 O O . GLN B 1 360 ? 8.891 27.438 -2.691 1 88.62 360 GLN B O 1
ATOM 7070 N N . GLY B 1 361 ? 9.969 25.875 -1.541 1 85.19 361 GLY B N 1
ATOM 7071 C CA . GLY B 1 361 ? 9.266 26.156 -0.299 1 85.19 361 GLY B CA 1
ATOM 7072 C C . GLY B 1 361 ? 9.477 27.578 0.186 1 85.19 361 GLY B C 1
ATOM 7073 O O . GLY B 1 361 ? 8.547 28.203 0.696 1 85.19 361 GLY B O 1
ATOM 7074 N N . LEU B 1 362 ? 10.68 28.031 0.027 1 87.69 362 LEU B N 1
ATOM 7075 C CA . LEU B 1 362 ? 10.984 29.406 0.431 1 87.69 362 LEU B CA 1
ATOM 7076 C C . LEU B 1 362 ? 10.32 30.406 -0.5 1 87.69 362 LEU B C 1
ATOM 7078 O O . LEU B 1 362 ? 9.844 31.453 -0.052 1 87.69 362 LEU B O 1
ATOM 7082 N N . GLU B 1 363 ? 10.305 30.062 -1.711 1 86.88 363 GLU B N 1
ATOM 7083 C CA . GLU B 1 363 ? 9.664 30.953 -2.674 1 86.88 363 GLU B CA 1
ATOM 7084 C C . GLU B 1 363 ? 8.18 31.125 -2.361 1 86.88 363 GLU B C 1
ATOM 7086 O O . GLU B 1 363 ? 7.609 32.188 -2.625 1 86.88 363 GLU B O 1
ATOM 7091 N N . GLU B 1 364 ? 7.598 30.188 -1.762 1 80.62 364 GLU B N 1
ATOM 7092 C CA . GLU B 1 364 ? 6.168 30.203 -1.455 1 80.62 364 GLU B CA 1
ATOM 7093 C C . GLU B 1 364 ? 5.918 30.703 -0.033 1 80.62 364 GLU B C 1
ATOM 7095 O O . GLU B 1 364 ? 4.773 30.719 0.431 1 80.62 364 GLU B O 1
ATOM 7100 N N . SER B 1 365 ? 6.953 31.078 0.63 1 80.81 365 SER B N 1
ATOM 7101 C CA . SER B 1 365 ? 6.848 31.516 2.014 1 80.81 365 SER B CA 1
ATOM 7102 C C . SER B 1 365 ? 6.199 32.906 2.102 1 80.81 365 SER B C 1
ATOM 7104 O O . SER B 1 365 ? 6.176 33.656 1.12 1 80.81 365 SER B O 1
ATOM 7106 N N . PHE B 1 366 ? 5.652 33.25 3.301 1 77.75 366 PHE B N 1
ATOM 7107 C CA . PHE B 1 366 ? 5.039 34.562 3.547 1 77.75 366 PHE B CA 1
ATOM 7108 C C . PHE B 1 366 ? 6.098 35.594 3.873 1 77.75 366 PHE B C 1
ATOM 7110 O O . PHE B 1 366 ? 5.82 36.781 3.852 1 77.75 366 PHE B O 1
ATOM 7117 N N . ASP B 1 367 ? 7.316 35.188 4.117 1 79.81 367 ASP B N 1
ATOM 7118 C CA . ASP B 1 367 ? 8.422 36.094 4.43 1 79.81 367 ASP B CA 1
ATOM 7119 C C . ASP B 1 367 ? 9.07 36.625 3.154 1 79.81 367 ASP B C 1
ATOM 7121 O O . ASP B 1 367 ? 9.508 35.844 2.303 1 79.81 367 ASP B O 1
ATOM 7125 N N . PRO B 1 368 ? 9.078 37.875 2.979 1 82.12 368 PRO B N 1
ATOM 7126 C CA . PRO B 1 368 ? 9.609 38.438 1.736 1 82.12 368 PRO B CA 1
ATOM 7127 C C . PRO B 1 368 ? 11.078 38.094 1.513 1 82.12 368 PRO B C 1
ATOM 7129 O O . PRO B 1 368 ? 11.5 37.875 0.373 1 82.12 368 PRO B O 1
ATOM 7132 N N . VAL B 1 369 ? 11.852 38.125 2.531 1 84.88 369 VAL B N 1
ATOM 7133 C CA . VAL B 1 369 ? 13.273 37.812 2.414 1 84.88 369 VAL B CA 1
ATOM 7134 C C . VAL B 1 369 ? 13.422 36.344 1.976 1 84.88 369 VAL B C 1
ATOM 7136 O O . VAL B 1 369 ? 14.219 36.031 1.09 1 84.88 369 VAL B O 1
ATOM 7139 N N . ALA B 1 370 ? 12.625 35.5 2.555 1 89.25 370 ALA B N 1
ATOM 7140 C CA . ALA B 1 370 ? 12.633 34.094 2.199 1 89.25 370 ALA B CA 1
ATOM 7141 C C . ALA B 1 370 ? 12.219 33.875 0.744 1 89.25 370 ALA B C 1
ATOM 7143 O O . ALA B 1 370 ? 12.836 33.094 0.022 1 89.25 370 ALA B O 1
ATOM 7144 N N . ARG B 1 371 ? 11.258 34.594 0.305 1 88.81 371 ARG B N 1
ATOM 7145 C CA . ARG B 1 371 ? 10.758 34.469 -1.062 1 88.81 371 ARG B CA 1
ATOM 7146 C C . ARG B 1 371 ? 11.836 34.844 -2.072 1 88.81 371 ARG B C 1
ATOM 7148 O O . ARG B 1 371 ? 12.039 34.156 -3.068 1 88.81 371 ARG B O 1
ATOM 7155 N N . GLN B 1 372 ? 12.453 35.938 -1.796 1 91 372 GLN B N 1
ATOM 7156 C CA . GLN B 1 372 ? 13.5 36.406 -2.703 1 91 372 GLN B CA 1
ATOM 7157 C C . GLN B 1 372 ? 14.68 35.438 -2.732 1 91 372 GLN B C 1
ATOM 7159 O O . GLN B 1 372 ? 15.227 35.156 -3.799 1 91 372 GLN B O 1
ATOM 7164 N N . PHE B 1 373 ? 15.086 35 -1.555 1 94.44 373 PHE B N 1
ATOM 7165 C CA . PHE B 1 373 ? 16.156 34 -1.47 1 94.44 373 PHE B CA 1
ATOM 7166 C C . PHE B 1 373 ? 15.812 32.75 -2.244 1 94.44 373 PHE B C 1
ATOM 7168 O O . PHE B 1 373 ? 16.641 32.219 -2.975 1 94.44 373 PHE B O 1
ATOM 7175 N N . GLY B 1 374 ? 14.586 32.25 -2.074 1 93.5 374 GLY B N 1
ATOM 7176 C CA . GLY B 1 374 ? 14.109 31.094 -2.814 1 93.5 374 GLY B CA 1
ATOM 7177 C C . GLY B 1 374 ? 14.156 31.281 -4.32 1 93.5 374 GLY B C 1
ATOM 7178 O O . GLY B 1 374 ? 14.633 30.406 -5.051 1 93.5 374 GLY B O 1
ATOM 7179 N N . LYS B 1 375 ? 13.703 32.406 -4.789 1 93.81 375 LYS B N 1
ATOM 7180 C CA . LYS B 1 375 ? 13.695 32.75 -6.215 1 93.81 375 LYS B CA 1
ATOM 7181 C C . LYS B 1 375 ? 15.109 32.75 -6.781 1 93.81 375 LYS B C 1
ATOM 7183 O O . LYS B 1 375 ? 15.359 32.219 -7.859 1 93.81 375 LYS B O 1
ATOM 7188 N N . HIS B 1 376 ? 16 33.375 -6.039 1 96.12 376 HIS B N 1
ATOM 7189 C CA . HIS B 1 376 ? 17.391 33.469 -6.48 1 96.12 376 HIS B CA 1
ATOM 7190 C C . HIS B 1 376 ? 18.047 32.094 -6.551 1 96.12 376 HIS B C 1
ATOM 7192 O O . HIS B 1 376 ? 18.781 31.797 -7.496 1 96.12 376 HIS B O 1
ATOM 7198 N N . THR B 1 377 ? 17.781 31.328 -5.551 1 96.94 377 THR B N 1
ATOM 7199 C CA . THR B 1 377 ? 18.344 29.984 -5.496 1 96.94 377 THR B CA 1
ATOM 7200 C C . THR B 1 377 ? 17.828 29.141 -6.656 1 96.94 377 THR B C 1
ATOM 7202 O O . THR B 1 377 ? 18.609 28.453 -7.324 1 96.94 377 THR B O 1
ATOM 7205 N N . LEU B 1 378 ? 16.547 29.188 -6.93 1 96.31 378 LEU B N 1
ATOM 7206 C CA . LEU B 1 378 ? 15.938 28.422 -8.023 1 96.31 378 LEU B CA 1
ATOM 7207 C C . LEU B 1 378 ? 16.516 28.875 -9.367 1 96.31 378 LEU B C 1
ATOM 7209 O O . LEU B 1 378 ? 16.844 28.031 -10.211 1 96.31 378 LEU B O 1
ATOM 7213 N N . ALA B 1 379 ? 16.625 30.156 -9.516 1 96.56 379 ALA B N 1
ATOM 7214 C CA . ALA B 1 379 ? 17.141 30.703 -10.766 1 96.56 379 ALA B CA 1
ATOM 7215 C C . ALA B 1 379 ? 18.578 30.234 -11.016 1 96.56 379 ALA B C 1
ATOM 7217 O O . ALA B 1 379 ? 18.922 29.812 -12.117 1 96.56 379 ALA B O 1
ATOM 7218 N N . LEU B 1 380 ? 19.375 30.297 -10.031 1 97.44 380 LEU B N 1
ATOM 7219 C CA . LEU B 1 380 ? 20.766 29.891 -10.164 1 97.44 380 LEU B CA 1
ATOM 7220 C C . LEU B 1 380 ? 20.875 28.406 -10.484 1 97.44 380 LEU B C 1
ATOM 7222 O O . LEU B 1 380 ? 21.547 28.016 -11.445 1 97.44 380 LEU B O 1
ATOM 7226 N N . LEU B 1 381 ? 20.234 27.547 -9.68 1 97.12 381 LEU B N 1
ATOM 7227 C CA . LEU B 1 381 ? 20.312 26.109 -9.859 1 97.12 381 LEU B CA 1
ATOM 7228 C C . LEU B 1 381 ? 19.781 25.703 -11.227 1 97.12 381 LEU B C 1
ATOM 7230 O O . LEU B 1 381 ? 20.359 24.828 -11.891 1 97.12 381 LEU B O 1
ATOM 7234 N N . ASN B 1 382 ? 18.703 26.328 -11.656 1 96.81 382 ASN B N 1
ATOM 7235 C CA . ASN B 1 382 ? 18.156 26.016 -12.969 1 96.81 382 ASN B CA 1
ATOM 7236 C C . ASN B 1 382 ? 19.125 26.391 -14.094 1 96.81 382 ASN B C 1
ATOM 7238 O O . ASN B 1 382 ? 19.281 25.641 -15.062 1 96.81 382 ASN B O 1
ATOM 7242 N N . THR B 1 383 ? 19.719 27.516 -13.945 1 96.94 383 THR B N 1
ATOM 7243 C CA . THR B 1 383 ? 20.703 27.969 -14.93 1 96.94 383 THR B CA 1
ATOM 7244 C C . THR B 1 383 ? 21.875 27 -15 1 96.94 383 THR B C 1
ATOM 7246 O O . THR B 1 383 ? 22.297 26.609 -16.094 1 96.94 383 THR B O 1
ATOM 7249 N N . LEU B 1 384 ? 22.328 26.656 -13.891 1 97.19 384 LEU B N 1
ATOM 7250 C CA . LEU B 1 384 ? 23.453 25.734 -13.836 1 97.19 384 LEU B CA 1
ATOM 7251 C C . LEU B 1 384 ? 23.062 24.359 -14.383 1 97.19 384 LEU B C 1
ATOM 7253 O O . LEU B 1 384 ? 23.844 23.719 -15.094 1 97.19 384 LEU B O 1
ATOM 7257 N N . MET B 1 385 ? 21.938 23.859 -14.008 1 97.44 385 MET B N 1
ATOM 7258 C CA . MET B 1 385 ? 21.453 22.578 -14.492 1 97.44 385 MET B CA 1
ATOM 7259 C C . MET B 1 385 ? 21.391 22.562 -16.016 1 97.44 385 MET B C 1
ATOM 7261 O O . MET B 1 385 ? 21.797 21.578 -16.641 1 97.44 385 MET B O 1
ATOM 7265 N N . ASN B 1 386 ? 20.906 23.641 -16.562 1 95.94 386 ASN B N 1
ATOM 7266 C CA . ASN B 1 386 ? 20.859 23.734 -18.031 1 95.94 386 ASN B CA 1
ATOM 7267 C C . ASN B 1 386 ? 22.266 23.719 -18.641 1 95.94 386 ASN B C 1
ATOM 7269 O O . ASN B 1 386 ? 22.484 23.047 -19.641 1 95.94 386 ASN B O 1
ATOM 7273 N N . ALA B 1 387 ? 23.141 24.406 -18.047 1 96.12 387 ALA B N 1
ATOM 7274 C CA . ALA B 1 387 ? 24.531 24.438 -18.516 1 96.12 387 ALA B CA 1
ATOM 7275 C C . ALA B 1 387 ? 25.156 23.047 -18.438 1 96.12 387 ALA B C 1
ATOM 7277 O O . ALA B 1 387 ? 25.891 22.641 -19.344 1 96.12 387 ALA B O 1
ATOM 7278 N N . ILE B 1 388 ? 24.891 22.375 -17.422 1 96.44 388 ILE B N 1
ATOM 7279 C CA . ILE B 1 388 ? 25.438 21.047 -17.203 1 96.44 388 ILE B CA 1
ATOM 7280 C C . ILE B 1 388 ? 24.891 20.078 -18.266 1 96.44 388 ILE B C 1
ATOM 7282 O O . ILE B 1 388 ? 25.625 19.297 -18.844 1 96.44 388 ILE B O 1
ATOM 7286 N N . ARG B 1 389 ? 23.609 20.141 -18.5 1 95.31 389 ARG B N 1
ATOM 7287 C CA . ARG B 1 389 ? 22.984 19.297 -19.516 1 95.31 389 ARG B CA 1
ATOM 7288 C C . ARG B 1 389 ? 23.594 19.547 -20.891 1 95.31 389 ARG B C 1
ATOM 7290 O O . ARG B 1 389 ? 23.828 18.609 -21.656 1 95.31 389 ARG B O 1
ATOM 7297 N N . GLU B 1 390 ? 23.828 20.781 -21.156 1 94.69 390 GLU B N 1
ATOM 7298 C CA . GLU B 1 390 ? 24.453 21.156 -22.422 1 94.69 390 GLU B CA 1
ATOM 7299 C C . GLU B 1 390 ? 25.891 20.641 -22.5 1 94.69 390 GLU B C 1
ATOM 7301 O O . GLU B 1 390 ? 26.328 20.172 -23.547 1 94.69 390 GLU B O 1
ATOM 7306 N N . ALA B 1 391 ? 26.562 20.766 -21.453 1 95.5 391 ALA B N 1
ATOM 7307 C CA . ALA B 1 391 ? 27.953 20.328 -21.406 1 95.5 391 ALA B CA 1
ATOM 7308 C C . ALA B 1 391 ? 28.078 18.828 -21.609 1 95.5 391 ALA B C 1
ATOM 7310 O O . ALA B 1 391 ? 29.078 18.344 -22.125 1 95.5 391 ALA B O 1
ATOM 7311 N N . ARG B 1 392 ? 27.141 18.078 -21.125 1 94.38 392 ARG B N 1
ATOM 7312 C CA . ARG B 1 392 ? 27.125 16.625 -21.266 1 94.38 392 ARG B CA 1
ATOM 7313 C C . ARG B 1 392 ? 27.031 16.219 -22.734 1 94.38 392 ARG B C 1
ATOM 7315 O O . ARG B 1 392 ? 27.531 15.164 -23.125 1 94.38 392 ARG B O 1
ATOM 7322 N N . VAL B 1 393 ? 26.359 17.016 -23.484 1 94.12 393 VAL B N 1
ATOM 7323 C CA . VAL B 1 393 ? 26.188 16.734 -24.906 1 94.12 393 VAL B CA 1
ATOM 7324 C C . VAL B 1 393 ? 27.375 17.297 -25.688 1 94.12 393 VAL B C 1
ATOM 7326 O O . VAL B 1 393 ? 27.938 16.594 -26.531 1 94.12 393 VAL B O 1
ATOM 7329 N N . ASP B 1 394 ? 27.641 18.562 -25.375 1 93.56 394 ASP B N 1
ATOM 7330 C CA . ASP B 1 394 ? 28.75 19.266 -26.031 1 93.56 394 ASP B CA 1
ATOM 7331 C C . ASP B 1 394 ? 29.688 19.906 -25 1 93.56 394 ASP B C 1
ATOM 7333 O O . ASP B 1 394 ? 29.453 21.031 -24.562 1 93.56 394 ASP B O 1
ATOM 7337 N N . PRO B 1 395 ? 30.844 19.203 -24.734 1 91.38 395 PRO B N 1
ATOM 7338 C CA . PRO B 1 395 ? 31.766 19.703 -23.719 1 91.38 395 PRO B CA 1
ATOM 7339 C C . PRO B 1 395 ? 32.281 21.109 -24.016 1 91.38 395 PRO B C 1
ATOM 7341 O O . PRO B 1 395 ? 32.688 21.391 -25.141 1 91.38 395 PRO B O 1
ATOM 7344 N N . PRO B 1 396 ? 32.125 21.906 -23.016 1 90.62 396 PRO B N 1
ATOM 7345 C CA . PRO B 1 396 ? 32.562 23.297 -23.219 1 90.62 396 PRO B CA 1
ATOM 7346 C C . PRO B 1 396 ? 34.062 23.453 -23.312 1 90.62 396 PRO B C 1
ATOM 7348 O O . PRO B 1 396 ? 34.812 22.609 -22.797 1 90.62 396 PRO B O 1
ATOM 7351 N N . ASP B 1 397 ? 34.469 24.594 -23.953 1 89.75 397 ASP B N 1
ATOM 7352 C CA . ASP B 1 397 ? 35.875 24.891 -24.078 1 89.75 397 ASP B CA 1
ATOM 7353 C C . ASP B 1 397 ? 36.5 25.281 -22.734 1 89.75 397 ASP B C 1
ATOM 7355 O O . ASP B 1 397 ? 37.625 24.875 -22.422 1 89.75 397 ASP B O 1
ATOM 7359 N N . LYS B 1 398 ? 35.656 26.031 -22 1 92.19 398 LYS B N 1
ATOM 7360 C CA . LYS B 1 398 ? 36.062 26.438 -20.672 1 92.19 398 LYS B CA 1
ATOM 7361 C C . LYS B 1 398 ? 35.281 25.703 -19.594 1 92.19 398 LYS B C 1
ATOM 7363 O O . LYS B 1 398 ? 34.094 25.406 -19.781 1 92.19 398 LYS B O 1
ATOM 7368 N N . PRO B 1 399 ? 36.094 25.438 -18.531 1 93.31 399 PRO B N 1
ATOM 7369 C CA . PRO B 1 399 ? 35.344 24.781 -17.438 1 93.31 399 PRO B CA 1
ATOM 7370 C C . PRO B 1 399 ? 34.156 25.609 -16.953 1 93.31 399 PRO B C 1
ATOM 7372 O O . PRO B 1 399 ? 34.219 26.828 -16.891 1 93.31 399 PRO B O 1
ATOM 7375 N N . LEU B 1 400 ? 33.062 24.938 -16.625 1 95.31 400 LEU B N 1
ATOM 7376 C CA . LEU B 1 400 ? 31.859 25.594 -16.188 1 95.31 400 LEU B CA 1
ATOM 7377 C C . LEU B 1 400 ? 32.094 26.406 -14.914 1 95.31 400 LEU B C 1
ATOM 7379 O O . LEU B 1 400 ? 31.438 27.422 -14.68 1 95.31 400 LEU B O 1
ATOM 7383 N N . THR B 1 401 ? 33.062 25.938 -14.117 1 93.94 401 THR B N 1
ATOM 7384 C CA . THR B 1 401 ? 33.406 26.625 -12.867 1 93.94 401 THR B CA 1
ATOM 7385 C C . THR B 1 401 ? 33.906 28.031 -13.141 1 93.94 401 THR B C 1
ATOM 7387 O O . THR B 1 401 ? 33.625 28.953 -12.359 1 93.94 401 THR B O 1
ATOM 7390 N N . GLU B 1 402 ? 34.562 28.141 -14.195 1 94.44 402 GLU B N 1
ATOM 7391 C CA . GLU B 1 402 ? 35.062 29.453 -14.57 1 94.44 402 GLU B CA 1
ATOM 7392 C C . GLU B 1 402 ? 33.969 30.328 -15.18 1 94.44 402 GLU B C 1
ATOM 7394 O O . GLU B 1 402 ? 33.906 31.516 -14.906 1 94.44 402 GLU B O 1
ATOM 7399 N N . THR B 1 403 ? 33.219 29.672 -16.016 1 94.69 403 THR B N 1
ATOM 7400 C CA . THR B 1 403 ? 32.125 30.391 -16.672 1 94.69 403 THR B CA 1
ATOM 7401 C C . THR B 1 403 ? 31.172 31.016 -15.664 1 94.69 403 THR B C 1
ATOM 7403 O O . THR B 1 403 ? 30.688 32.125 -15.852 1 94.69 403 THR B O 1
ATOM 7406 N N . PHE B 1 404 ? 30.984 30.297 -14.547 1 96.38 404 PHE B N 1
ATOM 7407 C CA . PHE B 1 404 ? 29.969 30.734 -13.602 1 96.38 404 PHE B CA 1
ATOM 7408 C C . PHE B 1 404 ? 30.609 31.188 -12.289 1 96.38 404 PHE B C 1
ATOM 7410 O O . PHE B 1 404 ? 29.953 31.219 -11.25 1 96.38 404 PHE B O 1
ATOM 7417 N N . GLN B 1 405 ? 31.797 31.531 -12.32 1 95.94 405 GLN B N 1
ATOM 7418 C CA . GLN B 1 405 ? 32.531 31.906 -11.117 1 95.94 405 GLN B CA 1
ATOM 7419 C C . GLN B 1 405 ? 31.906 33.125 -10.438 1 95.94 405 GLN B C 1
ATOM 7421 O O . GLN B 1 405 ? 31.734 33.156 -9.219 1 95.94 405 GLN B O 1
ATOM 7426 N N . GLU B 1 406 ? 31.562 34.062 -11.195 1 96.06 406 GLU B N 1
ATOM 7427 C CA . GLU B 1 406 ? 30.984 35.281 -10.641 1 96.06 406 GLU B CA 1
ATOM 7428 C C . GLU B 1 406 ? 29.609 35.031 -10.031 1 96.06 406 GLU B C 1
ATOM 7430 O O . GLU B 1 406 ? 29.297 35.531 -8.945 1 96.06 406 GLU B O 1
ATOM 7435 N N . ALA B 1 407 ? 28.828 34.344 -10.781 1 96.12 407 ALA B N 1
ATOM 7436 C CA . ALA B 1 407 ? 27.484 34 -10.297 1 96.12 407 ALA B CA 1
ATOM 7437 C C . ALA B 1 407 ? 27.547 33.219 -8.984 1 96.12 407 ALA B C 1
ATOM 7439 O O . ALA B 1 407 ? 26.766 33.469 -8.07 1 96.12 407 ALA B O 1
ATOM 7440 N N . LEU B 1 408 ? 28.484 32.344 -8.867 1 97.31 408 LEU B N 1
ATOM 7441 C CA . LEU B 1 408 ? 28.656 31.5 -7.676 1 97.31 408 LEU B CA 1
ATOM 7442 C C . LEU B 1 408 ? 29.172 32.344 -6.508 1 97.31 408 LEU B C 1
ATOM 7444 O O . LEU B 1 408 ? 28.75 32.125 -5.363 1 97.31 408 LEU B O 1
ATOM 7448 N N . ALA B 1 409 ? 30.016 33.281 -6.781 1 97.19 409 ALA B N 1
ATOM 7449 C CA . ALA B 1 409 ? 30.547 34.125 -5.734 1 97.19 409 ALA B CA 1
ATOM 7450 C C . ALA B 1 409 ? 29.453 35.031 -5.152 1 97.19 409 ALA B C 1
ATOM 7452 O O . ALA B 1 409 ? 29.375 35.219 -3.938 1 97.19 409 ALA B O 1
ATOM 7453 N N . LEU B 1 410 ? 28.672 35.562 -6.051 1 96.81 410 LEU B N 1
ATOM 7454 C CA . LEU B 1 410 ? 27.562 36.406 -5.617 1 96.81 410 LEU B CA 1
ATOM 7455 C C . LEU B 1 410 ? 26.562 35.625 -4.777 1 96.81 410 LEU B C 1
ATOM 7457 O O . LEU B 1 410 ? 26.047 36.125 -3.781 1 96.81 410 LEU B O 1
ATOM 7461 N N . TYR B 1 411 ? 26.344 34.438 -5.223 1 97.31 411 TYR B N 1
ATOM 7462 C CA . TYR B 1 411 ? 25.406 33.594 -4.492 1 97.31 411 TYR B CA 1
ATOM 7463 C C . TYR B 1 411 ? 25.969 33.188 -3.131 1 97.31 411 TYR B C 1
ATOM 7465 O O . TYR B 1 411 ? 25.234 33.125 -2.146 1 97.31 411 TYR B O 1
ATOM 7473 N N . ARG B 1 412 ? 27.203 32.906 -3.059 1 97.12 412 ARG B N 1
ATOM 7474 C CA . ARG B 1 412 ? 27.844 32.562 -1.783 1 97.12 412 ARG B CA 1
ATOM 7475 C C . ARG B 1 412 ? 27.719 33.719 -0.802 1 97.12 412 ARG B C 1
ATOM 7477 O O . ARG B 1 412 ? 27.438 33.531 0.382 1 97.12 412 ARG B O 1
ATOM 7484 N N . ALA B 1 413 ? 27.906 34.938 -1.324 1 97.06 413 ALA B N 1
ATOM 7485 C CA . ALA B 1 413 ? 27.781 36.125 -0.494 1 97.06 413 ALA B CA 1
ATOM 7486 C C . ALA B 1 413 ? 26.344 36.281 0.021 1 97.06 413 ALA B C 1
ATOM 7488 O O . ALA B 1 413 ? 26.125 36.688 1.167 1 97.06 413 ALA B O 1
ATOM 7489 N N . LEU B 1 414 ? 25.5 36 -0.844 1 96.69 414 LEU B N 1
ATOM 7490 C CA . LEU B 1 414 ? 24.094 36.062 -0.453 1 96.69 414 LEU B CA 1
ATOM 7491 C C . LEU B 1 414 ? 23.797 35.062 0.667 1 96.69 414 LEU B C 1
ATOM 7493 O O . LEU B 1 414 ? 23.141 35.406 1.651 1 96.69 414 LEU B O 1
ATOM 7497 N N . CYS B 1 415 ? 24.266 33.844 0.544 1 97.12 415 CYS B N 1
ATOM 7498 C CA . CYS B 1 415 ? 24.078 32.812 1.57 1 97.12 415 CYS B CA 1
ATOM 7499 C C . CYS B 1 415 ? 24.703 33.25 2.889 1 97.12 415 CYS B C 1
ATOM 7501 O O . CYS B 1 415 ? 24.125 33.031 3.957 1 97.12 415 CYS B O 1
ATOM 7503 N N . GLU B 1 416 ? 25.859 33.875 2.842 1 96.81 416 GLU B N 1
ATOM 7504 C CA . GLU B 1 416 ? 26.547 34.344 4.043 1 96.81 416 GLU B CA 1
ATOM 7505 C C . GLU B 1 416 ? 25.734 35.406 4.762 1 96.81 416 GLU B C 1
ATOM 7507 O O . GLU B 1 416 ? 25.672 35.438 5.992 1 96.81 416 GLU B O 1
ATOM 7512 N N . SER B 1 417 ? 25.125 36.25 4.012 1 95.75 417 SER B N 1
ATOM 7513 C CA . SER B 1 417 ? 24.328 37.312 4.59 1 95.75 417 SER B CA 1
ATOM 7514 C C . SER B 1 417 ? 23.078 36.781 5.258 1 95.75 417 SER B C 1
ATOM 7516 O O . SER B 1 417 ? 22.516 37.406 6.156 1 95.75 417 SER B O 1
ATOM 7518 N N . LEU B 1 418 ? 22.641 35.625 4.832 1 94.44 418 LEU B N 1
ATOM 7519 C CA . LEU B 1 418 ? 21.391 35.062 5.316 1 94.44 418 LEU B CA 1
ATOM 7520 C C . LEU B 1 418 ? 21.641 33.969 6.348 1 94.44 418 LEU B C 1
ATOM 7522 O O . LEU B 1 418 ? 20.703 33.312 6.777 1 94.44 418 LEU B O 1
ATOM 7526 N N . ARG B 1 419 ? 22.812 33.812 6.758 1 90.75 419 ARG B N 1
ATOM 7527 C CA . ARG B 1 419 ? 23.203 32.781 7.719 1 90.75 419 ARG B CA 1
ATOM 7528 C C . ARG B 1 419 ? 22.516 33 9.062 1 90.75 419 ARG B C 1
ATOM 7530 O O . ARG B 1 419 ? 22.25 32.031 9.797 1 90.75 419 ARG B O 1
ATOM 7537 N N . GLU B 1 420 ? 22.219 34.219 9.359 1 88.69 420 GLU B N 1
ATOM 7538 C CA . GLU B 1 420 ? 21.578 34.531 10.633 1 88.69 420 GLU B CA 1
ATOM 7539 C C . GLU B 1 420 ? 20.203 35.156 10.406 1 88.69 420 GLU B C 1
ATOM 7541 O O . GLU B 1 420 ? 19.781 36.062 11.164 1 88.69 420 GLU B O 1
ATOM 7546 N N . ALA B 1 421 ? 19.609 34.719 9.336 1 86.25 421 ALA B N 1
ATOM 7547 C CA . ALA B 1 421 ? 18.266 35.25 9.047 1 86.25 421 ALA B CA 1
ATOM 7548 C C . ALA B 1 421 ? 17.281 34.844 10.141 1 86.25 421 ALA B C 1
ATOM 7550 O O . ALA B 1 421 ? 17.453 33.812 10.797 1 86.25 421 ALA B O 1
ATOM 7551 N N . THR B 1 422 ? 16.312 35.625 10.375 1 79.62 422 THR B N 1
ATOM 7552 C CA . THR B 1 422 ? 15.289 35.406 11.391 1 79.62 422 THR B CA 1
ATOM 7553 C C . THR B 1 422 ? 14.383 34.219 10.984 1 79.62 422 THR B C 1
ATOM 7555 O O . THR B 1 422 ? 13.984 33.438 11.828 1 79.62 422 THR B O 1
ATOM 7558 N N . HIS B 1 423 ? 14.133 34.25 9.688 1 82.62 423 HIS B N 1
ATOM 7559 C CA . HIS B 1 423 ? 13.305 33.156 9.18 1 82.62 423 HIS B CA 1
ATOM 7560 C C . HIS B 1 423 ? 14.055 31.844 9.211 1 82.62 423 HIS B C 1
ATOM 7562 O O . HIS B 1 423 ? 15.086 31.688 8.555 1 82.62 423 HIS B O 1
ATOM 7568 N N . LYS B 1 424 ? 13.547 30.875 9.945 1 81.69 424 LYS B N 1
ATOM 7569 C CA . LYS B 1 424 ? 14.234 29.625 10.266 1 81.69 424 LYS B CA 1
ATOM 7570 C C . LYS B 1 424 ? 14.617 28.875 8.992 1 81.69 424 LYS B C 1
ATOM 7572 O O . LYS B 1 424 ? 15.781 28.5 8.812 1 81.69 424 LYS B O 1
ATOM 7577 N N . LYS B 1 425 ? 13.664 28.609 8.047 1 86.81 425 LYS B N 1
ATOM 7578 C CA . LYS B 1 425 ? 13.922 27.828 6.844 1 86.81 425 LYS B CA 1
ATOM 7579 C C . LYS B 1 425 ? 14.969 28.516 5.965 1 86.81 425 LYS B C 1
ATOM 7581 O O . LYS B 1 425 ? 15.766 27.844 5.301 1 86.81 425 LYS B O 1
ATOM 7586 N N . THR B 1 426 ? 14.938 29.844 5.918 1 90.62 426 THR B N 1
ATOM 7587 C CA . THR B 1 426 ? 15.938 30.594 5.176 1 90.62 426 THR B CA 1
ATOM 7588 C C . THR B 1 426 ? 17.328 30.375 5.762 1 90.62 426 THR B C 1
ATOM 7590 O O . THR B 1 426 ? 18.281 30.094 5.027 1 90.62 426 THR B O 1
ATOM 7593 N N . ARG B 1 427 ? 17.375 30.469 7.066 1 92.25 427 ARG B N 1
ATOM 7594 C CA . ARG B 1 427 ? 18.641 30.25 7.758 1 92.25 427 ARG B CA 1
ATOM 7595 C C . ARG B 1 427 ? 19.156 28.844 7.516 1 92.25 427 ARG B C 1
ATOM 7597 O O . ARG B 1 427 ? 20.359 28.641 7.289 1 92.25 427 ARG B O 1
ATOM 7604 N N . GLU B 1 428 ? 18.297 27.922 7.508 1 90.56 428 GLU B N 1
ATOM 7605 C CA . GLU B 1 428 ? 18.672 26.531 7.34 1 90.56 428 GLU B CA 1
ATOM 7606 C C . GLU B 1 428 ? 19.203 26.266 5.934 1 90.56 428 GLU B C 1
ATOM 7608 O O . GLU B 1 428 ? 20.234 25.609 5.766 1 90.56 428 GLU B O 1
ATOM 7613 N N . LEU B 1 429 ? 18.484 26.734 4.922 1 92.75 429 LEU B N 1
ATOM 7614 C CA . LEU B 1 429 ? 18.938 26.5 3.557 1 92.75 429 LEU B CA 1
ATOM 7615 C C . LEU B 1 429 ? 20.25 27.219 3.289 1 92.75 429 LEU B C 1
ATOM 7617 O O . LEU B 1 429 ? 21.156 26.656 2.674 1 92.75 429 LEU B O 1
ATOM 7621 N N . ALA B 1 430 ? 20.328 28.516 3.734 1 95.81 430 ALA B N 1
ATOM 7622 C CA . ALA B 1 430 ? 21.578 29.266 3.572 1 95.81 430 ALA B CA 1
ATOM 7623 C C . ALA B 1 430 ? 22.75 28.531 4.234 1 95.81 430 ALA B C 1
ATOM 7625 O O . ALA B 1 430 ? 23.828 28.406 3.645 1 95.81 430 ALA B O 1
ATOM 7626 N N . GLY B 1 431 ? 22.516 28.062 5.438 1 94.5 431 GLY B N 1
ATOM 7627 C CA . GLY B 1 431 ? 23.531 27.312 6.148 1 94.5 431 GLY B CA 1
ATOM 7628 C C . GLY B 1 431 ? 23.922 26.031 5.445 1 94.5 431 GLY B C 1
ATOM 7629 O O . GLY B 1 431 ? 25.109 25.688 5.359 1 94.5 431 GLY B O 1
ATOM 7630 N N . GLU B 1 432 ? 22.922 25.328 4.992 1 93.25 432 GLU B N 1
ATOM 7631 C CA . GLU B 1 432 ? 23.156 24.078 4.285 1 93.25 432 GLU B CA 1
ATOM 7632 C C . GLU B 1 432 ? 23.984 24.297 3.021 1 93.25 432 GLU B C 1
ATOM 7634 O O . GLU B 1 432 ? 24.906 23.531 2.738 1 93.25 432 GLU B O 1
ATOM 7639 N N . MET B 1 433 ? 23.609 25.312 2.236 1 95.81 433 MET B N 1
ATOM 7640 C CA . MET B 1 433 ? 24.344 25.625 1.019 1 95.81 433 MET B CA 1
ATOM 7641 C C . MET B 1 433 ? 25.812 25.922 1.328 1 95.81 433 MET B C 1
ATOM 7643 O O . MET B 1 433 ? 26.703 25.453 0.619 1 95.81 433 MET B O 1
ATOM 7647 N N . LEU B 1 434 ? 26.062 26.672 2.381 1 96.06 434 LEU B N 1
ATOM 7648 C CA . LEU B 1 434 ? 27.422 27.047 2.742 1 96.06 434 LEU B CA 1
ATOM 7649 C C . LEU B 1 434 ? 28.203 25.844 3.27 1 96.06 434 LEU B C 1
ATOM 7651 O O . LEU B 1 434 ? 29.359 25.641 2.896 1 96.06 434 LEU B O 1
ATOM 7655 N N . ASN B 1 435 ? 27.578 25.047 4.086 1 93.19 435 ASN B N 1
ATOM 7656 C CA . ASN B 1 435 ? 28.234 23.906 4.703 1 93.19 435 ASN B CA 1
ATOM 7657 C C . ASN B 1 435 ? 28.594 22.828 3.67 1 93.19 435 ASN B C 1
ATOM 7659 O O . ASN B 1 435 ? 29.609 22.141 3.812 1 93.19 435 ASN B O 1
ATOM 7663 N N . ASP B 1 436 ? 27.766 22.688 2.676 1 95.25 436 ASP B N 1
ATOM 7664 C CA . ASP B 1 436 ? 27.984 21.656 1.669 1 95.25 436 ASP B CA 1
ATOM 7665 C C . ASP B 1 436 ? 28.344 22.266 0.32 1 95.25 436 ASP B C 1
ATOM 7667 O O . ASP B 1 436 ? 28.062 21.688 -0.73 1 95.25 436 ASP B O 1
ATOM 7671 N N . TRP B 1 437 ? 28.938 23.406 0.315 1 96.06 437 TRP B N 1
ATOM 7672 C CA . TRP B 1 437 ? 29.203 24.188 -0.89 1 96.06 437 TRP B CA 1
ATOM 7673 C C . TRP B 1 437 ? 29.969 23.359 -1.917 1 96.06 437 TRP B C 1
ATOM 7675 O O . TRP B 1 437 ? 29.531 23.234 -3.068 1 96.06 437 TRP B O 1
ATOM 7685 N N . GLU B 1 438 ? 31.047 22.719 -1.53 1 94.94 438 GLU B N 1
ATOM 7686 C CA . GLU B 1 438 ? 31.891 21.969 -2.453 1 94.94 438 GLU B CA 1
ATOM 7687 C C . GLU B 1 438 ? 31.156 20.766 -3.016 1 94.94 438 GLU B C 1
ATOM 7689 O O . GLU B 1 438 ? 31.25 20.469 -4.211 1 94.94 438 GLU B O 1
ATOM 7694 N N . ALA B 1 439 ? 30.422 20.109 -2.145 1 95.56 439 ALA B N 1
ATOM 7695 C CA . ALA B 1 439 ? 29.672 18.922 -2.574 1 95.56 439 ALA B CA 1
ATOM 7696 C C . ALA B 1 439 ? 28.547 19.297 -3.529 1 95.56 439 ALA B C 1
ATOM 7698 O O . ALA B 1 439 ? 28.266 18.562 -4.477 1 95.56 439 ALA B O 1
ATOM 7699 N N . ILE B 1 440 ? 27.875 20.422 -3.291 1 96.81 440 ILE B N 1
ATOM 7700 C CA . ILE B 1 440 ? 26.734 20.859 -4.086 1 96.81 440 ILE B CA 1
ATOM 7701 C C . ILE B 1 440 ? 27.203 21.266 -5.48 1 96.81 440 ILE B C 1
ATOM 7703 O O . ILE B 1 440 ? 26.594 20.875 -6.484 1 96.81 440 ILE B O 1
ATOM 7707 N N . PHE B 1 441 ? 28.25 21.938 -5.605 1 96.94 441 PHE B N 1
ATOM 7708 C CA . PHE B 1 441 ? 28.641 22.5 -6.898 1 96.94 441 PHE B CA 1
ATOM 7709 C C . PHE B 1 441 ? 29.75 21.672 -7.535 1 96.94 441 PHE B C 1
ATOM 7711 O O . PHE B 1 441 ? 30.328 22.062 -8.547 1 96.94 441 PHE B O 1
ATOM 7718 N N . GLN B 1 442 ? 30.031 20.5 -6.906 1 95.19 442 GLN B N 1
ATOM 7719 C CA . GLN B 1 442 ? 30.969 19.562 -7.508 1 95.19 442 GLN B CA 1
ATOM 7720 C C . GLN B 1 442 ? 30.531 19.172 -8.922 1 95.19 442 GLN B C 1
ATOM 7722 O O . GLN B 1 442 ? 31.359 18.953 -9.797 1 95.19 442 GLN B O 1
ATOM 7727 N N . VAL B 1 443 ? 29.281 19.094 -9.172 1 95.94 443 VAL B N 1
ATOM 7728 C CA . VAL B 1 443 ? 28.734 18.656 -10.453 1 95.94 443 VAL B CA 1
ATOM 7729 C C . VAL B 1 443 ? 29 19.703 -11.523 1 95.94 443 VAL B C 1
ATOM 7731 O O . VAL B 1 443 ? 29 19.391 -12.719 1 95.94 443 VAL B O 1
ATOM 7734 N N . VAL B 1 444 ? 29.219 20.938 -11.102 1 95.94 444 VAL B N 1
ATOM 7735 C CA . VAL B 1 444 ? 29.578 21.984 -12.047 1 95.94 444 VAL B CA 1
ATOM 7736 C C . VAL B 1 444 ? 31 21.75 -12.57 1 95.94 444 VAL B C 1
ATOM 7738 O O . VAL B 1 444 ? 31.266 21.969 -13.75 1 95.94 444 VAL B O 1
ATOM 7741 N N . ALA B 1 445 ? 31.859 21.281 -11.672 1 93.56 445 ALA B N 1
ATOM 7742 C CA . ALA B 1 445 ? 33.219 20.969 -12.047 1 93.56 445 ALA B CA 1
ATOM 7743 C C . ALA B 1 445 ? 33.312 19.656 -12.82 1 93.56 445 ALA B C 1
ATOM 7745 O O . ALA B 1 445 ? 34.062 19.531 -13.773 1 93.56 445 ALA B O 1
ATOM 7746 N N . SER B 1 446 ? 32.531 18.672 -12.398 1 94.75 446 SER B N 1
ATOM 7747 C CA . SER B 1 446 ? 32.469 17.359 -13.016 1 94.75 446 SER B CA 1
ATOM 7748 C C . SER B 1 446 ? 31.031 17.047 -13.477 1 94.75 446 SER B C 1
ATOM 7750 O O . SER B 1 446 ? 30.312 16.297 -12.828 1 94.75 446 SER B O 1
ATOM 7752 N N . TYR B 1 447 ? 30.766 17.547 -14.727 1 94.25 447 TYR B N 1
ATOM 7753 C CA . TYR B 1 447 ? 29.391 17.578 -15.188 1 94.25 447 TYR B CA 1
ATOM 7754 C C . TYR B 1 447 ? 28.891 16.188 -15.523 1 94.25 447 TYR B C 1
ATOM 7756 O O . TYR B 1 447 ? 27.703 15.992 -15.805 1 94.25 447 TYR B O 1
ATOM 7764 N N . HIS B 1 448 ? 29.703 15.133 -15.438 1 93.31 448 HIS B N 1
ATOM 7765 C CA . HIS B 1 448 ? 29.281 13.758 -15.703 1 93.31 448 HIS B CA 1
ATOM 7766 C C . HIS B 1 448 ? 28.641 13.133 -14.469 1 93.31 448 HIS B C 1
ATOM 7768 O O . HIS B 1 448 ? 27.984 12.094 -14.562 1 93.31 448 HIS B O 1
ATOM 7774 N N . LEU B 1 449 ? 28.828 13.75 -13.328 1 95.5 449 LEU B N 1
ATOM 7775 C CA . LEU B 1 449 ? 28.203 13.266 -12.102 1 95.5 449 LEU B CA 1
ATOM 7776 C C . LEU B 1 449 ? 26.703 13.5 -12.117 1 95.5 449 LEU B C 1
ATOM 7778 O O . LEU B 1 449 ? 26.234 14.445 -12.758 1 95.5 449 LEU B O 1
ATOM 7782 N N . PRO B 1 450 ? 25.953 12.656 -11.477 1 95.44 450 PRO B N 1
ATOM 7783 C CA . PRO B 1 450 ? 24.5 12.805 -11.484 1 95.44 450 PRO B CA 1
ATOM 7784 C C . PRO B 1 450 ? 24.031 14.039 -10.719 1 95.44 450 PRO B C 1
ATOM 7786 O O . PRO B 1 450 ? 24.656 14.422 -9.719 1 95.44 450 PRO B O 1
ATOM 7789 N N . LEU B 1 451 ? 22.922 14.562 -11.109 1 95.69 451 LEU B N 1
ATOM 7790 C CA . LEU B 1 451 ? 22.344 15.742 -10.477 1 95.69 451 LEU B CA 1
ATOM 7791 C C . LEU B 1 451 ? 21.406 15.352 -9.336 1 95.69 451 LEU B C 1
ATOM 7793 O O . LEU B 1 451 ? 21.172 16.141 -8.414 1 95.69 451 LEU B O 1
ATOM 7797 N N . THR B 1 452 ? 20.875 14.133 -9.539 1 94.94 452 THR B N 1
ATOM 7798 C CA . THR B 1 452 ? 19.875 13.719 -8.562 1 94.94 452 THR B CA 1
ATOM 7799 C C . THR B 1 452 ? 20.219 12.344 -7.988 1 94.94 452 THR B C 1
ATOM 7801 O O . THR B 1 452 ? 21.031 11.617 -8.555 1 94.94 452 THR B O 1
ATOM 7804 N N . ASN B 1 453 ? 19.625 12.102 -6.824 1 95.25 453 ASN B N 1
ATOM 7805 C CA . ASN B 1 453 ? 19.75 10.82 -6.148 1 95.25 453 ASN B CA 1
ATOM 7806 C C . ASN B 1 453 ? 18.578 9.891 -6.453 1 95.25 453 ASN B C 1
ATOM 7808 O O . ASN B 1 453 ? 18.141 9.133 -5.59 1 95.25 453 ASN B O 1
ATOM 7812 N N . ASN B 1 454 ? 18.031 9.984 -7.648 1 91.19 454 ASN B N 1
ATOM 7813 C CA . ASN B 1 454 ? 16.812 9.273 -8.047 1 91.19 454 ASN B CA 1
ATOM 7814 C C . ASN B 1 454 ? 17.016 7.762 -7.988 1 91.19 454 ASN B C 1
ATOM 7816 O O . ASN B 1 454 ? 16.062 7.02 -7.719 1 91.19 454 ASN B O 1
ATOM 7820 N N . GLU B 1 455 ? 18.281 7.344 -8.203 1 94.44 455 GLU B N 1
ATOM 7821 C CA . GLU B 1 455 ? 18.562 5.91 -8.18 1 94.44 455 GLU B CA 1
ATOM 7822 C C . GLU B 1 455 ? 18.234 5.312 -6.809 1 94.44 455 GLU B C 1
ATOM 7824 O O . GLU B 1 455 ? 17.562 4.289 -6.715 1 94.44 455 GLU B O 1
ATOM 7829 N N . ALA B 1 456 ? 18.703 5.961 -5.793 1 95.31 456 ALA B N 1
ATOM 7830 C CA . ALA B 1 456 ? 18.438 5.48 -4.441 1 95.31 456 ALA B CA 1
ATOM 7831 C C . ALA B 1 456 ? 16.969 5.641 -4.082 1 95.31 456 ALA B C 1
ATOM 7833 O O . ALA B 1 456 ? 16.375 4.777 -3.422 1 95.31 456 ALA B O 1
ATOM 7834 N N . GLU B 1 457 ? 16.375 6.738 -4.52 1 90.31 457 GLU B N 1
ATOM 7835 C CA . GLU B 1 457 ? 14.961 6.988 -4.234 1 90.31 457 GLU B CA 1
ATOM 7836 C C . GLU B 1 457 ? 14.07 5.93 -4.875 1 90.31 457 GLU B C 1
ATOM 7838 O O . GLU B 1 457 ? 13.141 5.426 -4.246 1 90.31 457 GLU B O 1
ATOM 7843 N N . ARG B 1 458 ? 14.383 5.598 -6.059 1 92.06 458 ARG B N 1
ATOM 7844 C CA . ARG B 1 458 ? 13.633 4.566 -6.77 1 92.06 458 ARG B CA 1
ATOM 7845 C C . ARG B 1 458 ? 13.797 3.207 -6.102 1 92.06 458 ARG B C 1
ATOM 7847 O O . ARG B 1 458 ? 12.844 2.422 -6.035 1 92.06 458 ARG B O 1
ATOM 7854 N N . ALA B 1 459 ? 15 2.969 -5.676 1 96 459 ALA B N 1
ATOM 7855 C CA . ALA B 1 459 ? 15.289 1.693 -5.023 1 96 459 ALA B CA 1
ATOM 7856 C C . ALA B 1 459 ? 14.523 1.561 -3.713 1 96 459 ALA B C 1
ATOM 7858 O O . ALA B 1 459 ? 14.203 0.45 -3.283 1 96 459 ALA B O 1
ATOM 7859 N N . LEU B 1 460 ? 14.172 2.668 -3.084 1 95.19 460 LEU B N 1
ATOM 7860 C CA . LEU B 1 460 ? 13.492 2.639 -1.794 1 95.19 460 LEU B CA 1
ATOM 7861 C C . LEU B 1 460 ? 11.977 2.594 -1.978 1 95.19 460 LEU B C 1
ATOM 7863 O O . LEU B 1 460 ? 11.25 2.152 -1.082 1 95.19 460 LEU B O 1
ATOM 7867 N N . ARG B 1 461 ? 11.508 3.043 -3.066 1 89.75 461 ARG B N 1
ATOM 7868 C CA . ARG B 1 461 ? 10.086 3.279 -3.281 1 89.75 461 ARG B CA 1
ATOM 7869 C C . ARG B 1 461 ? 9.273 2.018 -3.002 1 89.75 461 ARG B C 1
ATOM 7871 O O . ARG B 1 461 ? 8.258 2.068 -2.309 1 89.75 461 ARG B O 1
ATOM 7878 N N . HIS B 1 462 ? 9.68 0.882 -3.568 1 93.38 462 HIS B N 1
ATOM 7879 C CA . HIS B 1 462 ? 8.953 -0.374 -3.396 1 93.38 462 HIS B CA 1
ATOM 7880 C C . HIS B 1 462 ? 8.836 -0.745 -1.923 1 93.38 462 HIS B C 1
ATOM 7882 O O . HIS B 1 462 ? 7.781 -1.2 -1.477 1 93.38 462 HIS B O 1
ATOM 7888 N N . TRP B 1 463 ? 9.852 -0.522 -1.234 1 94.25 463 TRP B N 1
ATOM 7889 C CA . TRP B 1 463 ? 9.914 -0.981 0.15 1 94.25 463 TRP B CA 1
ATOM 7890 C C . TRP B 1 463 ? 9.18 -0.015 1.076 1 94.25 463 TRP B C 1
ATOM 7892 O O . TRP B 1 463 ? 8.68 -0.414 2.131 1 94.25 463 TRP B O 1
ATOM 7902 N N . VAL B 1 464 ? 9.133 1.271 0.68 1 89.75 464 VAL B N 1
ATOM 7903 C CA . VAL B 1 464 ? 8.32 2.236 1.413 1 89.75 464 VAL B CA 1
ATOM 7904 C C . VAL B 1 464 ? 6.852 1.833 1.342 1 89.75 464 VAL B C 1
ATOM 7906 O O . VAL B 1 464 ? 6.129 1.919 2.338 1 89.75 464 VAL B O 1
ATOM 7909 N N . ILE B 1 465 ? 6.422 1.331 0.193 1 87.19 465 ILE B N 1
ATOM 7910 C CA . ILE B 1 465 ? 5.051 0.859 0.016 1 87.19 465 ILE B CA 1
ATOM 7911 C C . ILE B 1 465 ? 4.812 -0.37 0.889 1 87.19 465 ILE B C 1
ATOM 7913 O O . ILE B 1 465 ? 3.783 -0.472 1.561 1 87.19 465 ILE B O 1
ATOM 7917 N N . LEU B 1 466 ? 5.77 -1.249 0.855 1 90.94 466 LEU B N 1
ATOM 7918 C CA . LEU B 1 466 ? 5.648 -2.453 1.67 1 90.94 466 LEU B CA 1
ATOM 7919 C C . LEU B 1 466 ? 5.539 -2.1 3.148 1 90.94 466 LEU B C 1
ATOM 7921 O O . LEU B 1 466 ? 4.773 -2.725 3.885 1 90.94 466 LEU B O 1
ATOM 7925 N N . ARG B 1 467 ? 6.305 -1.162 3.592 1 87.88 467 ARG B N 1
ATOM 7926 C CA . ARG B 1 467 ? 6.293 -0.723 4.984 1 87.88 467 ARG B CA 1
ATOM 7927 C C . ARG B 1 467 ? 4.902 -0.258 5.398 1 87.88 467 ARG B C 1
ATOM 7929 O O . ARG B 1 467 ? 4.488 -0.463 6.539 1 87.88 467 ARG B O 1
ATOM 7936 N N . ARG B 1 468 ? 4.199 0.324 4.539 1 79.56 468 ARG B N 1
ATOM 7937 C CA . ARG B 1 468 ? 2.855 0.812 4.828 1 79.56 468 ARG B CA 1
ATOM 7938 C C . ARG B 1 468 ? 1.874 -0.345 4.98 1 79.56 468 ARG B C 1
ATOM 7940 O O . ARG B 1 468 ? 0.863 -0.221 5.676 1 79.56 468 ARG B O 1
ATOM 7947 N N . ILE B 1 469 ? 2.236 -1.377 4.336 1 80.62 469 ILE B N 1
ATOM 7948 C CA . ILE B 1 469 ? 1.361 -2.545 4.379 1 80.62 469 ILE B CA 1
ATOM 7949 C C . ILE B 1 469 ? 1.705 -3.402 5.594 1 80.62 469 ILE B C 1
ATOM 7951 O O . ILE B 1 469 ? 0.814 -3.828 6.332 1 80.62 469 ILE B O 1
ATOM 7955 N N . SER B 1 470 ? 2.957 -3.621 5.883 1 81.12 470 SER B N 1
ATOM 7956 C CA . SER B 1 470 ? 3.398 -4.586 6.887 1 81.12 470 SER B CA 1
ATOM 7957 C C . SER B 1 470 ? 3.791 -3.891 8.188 1 81.12 470 SER B C 1
ATOM 7959 O O . SER B 1 470 ? 3.947 -4.539 9.219 1 81.12 470 SER B O 1
ATOM 7961 N N . TYR B 1 471 ? 3.971 -2.611 8.156 1 78.94 471 TYR B N 1
ATOM 7962 C CA . TYR B 1 471 ? 4.336 -1.822 9.328 1 78.94 471 TYR B CA 1
ATOM 7963 C C . TYR B 1 471 ? 5.742 -2.172 9.797 1 78.94 471 TYR B C 1
ATOM 7965 O O . TYR B 1 471 ? 6.004 -2.217 11 1 78.94 471 TYR B O 1
ATOM 7973 N N . GLY B 1 472 ? 6.621 -2.627 8.906 1 87.62 472 GLY B N 1
ATOM 7974 C CA . GLY B 1 472 ? 8.016 -2.885 9.211 1 87.62 472 GLY B CA 1
ATOM 7975 C C . GLY B 1 472 ? 8.266 -4.297 9.703 1 87.62 472 GLY B C 1
ATOM 7976 O O . GLY B 1 472 ? 7.699 -5.254 9.172 1 87.62 472 GLY B O 1
ATOM 7977 N N . THR B 1 473 ? 9.312 -4.434 10.609 1 90.75 473 THR B N 1
ATOM 7978 C CA . THR B 1 473 ? 9.695 -5.738 11.141 1 90.75 473 THR B CA 1
ATOM 7979 C C . THR B 1 473 ? 9.469 -5.793 12.648 1 90.75 473 THR B C 1
ATOM 7981 O O . THR B 1 473 ? 9.242 -4.766 13.289 1 90.75 473 THR B O 1
ATOM 7984 N N . ARG B 1 474 ? 9.523 -6.98 13.227 1 87.94 474 ARG B N 1
ATOM 7985 C CA . ARG B 1 474 ? 9.172 -7.137 14.633 1 87.94 474 ARG B CA 1
ATOM 7986 C C . ARG B 1 474 ? 10.406 -7.465 15.469 1 87.94 474 ARG B C 1
ATOM 7988 O O . ARG B 1 474 ? 10.422 -7.23 16.672 1 87.94 474 ARG B O 1
ATOM 7995 N N . THR B 1 475 ? 11.422 -8.07 14.875 1 89.56 475 THR B N 1
ATOM 7996 C CA . THR B 1 475 ? 12.625 -8.477 15.602 1 89.56 475 THR B CA 1
ATOM 7997 C C . THR B 1 475 ? 13.883 -8.086 14.828 1 89.56 475 THR B C 1
ATOM 7999 O O . THR B 1 475 ? 13.82 -7.793 13.633 1 89.56 475 THR B O 1
ATOM 8002 N N . GLU B 1 476 ? 14.969 -8.047 15.57 1 90.12 476 GLU B N 1
ATOM 8003 C CA . GLU B 1 476 ? 16.25 -7.762 14.945 1 90.12 476 GLU B CA 1
ATOM 8004 C C . GLU B 1 476 ? 16.594 -8.805 13.883 1 90.12 476 GLU B C 1
ATOM 8006 O O . GLU B 1 476 ? 17.109 -8.469 12.82 1 90.12 476 GLU B O 1
ATOM 8011 N N . GLN B 1 477 ? 16.297 -10.016 14.188 1 89.38 477 GLN B N 1
ATOM 8012 C CA . GLN B 1 477 ? 16.531 -11.086 13.219 1 89.38 477 GLN B CA 1
ATOM 8013 C C . GLN B 1 477 ? 15.688 -10.891 11.961 1 89.38 477 GLN B C 1
ATOM 8015 O O . GLN B 1 477 ? 16.188 -11.078 10.844 1 89.38 477 GLN B O 1
ATOM 8020 N N . GLY B 1 478 ? 14.453 -10.555 12.203 1 91.44 478 GLY B N 1
ATOM 8021 C CA . GLY B 1 478 ? 13.578 -10.281 11.078 1 91.44 478 GLY B CA 1
ATOM 8022 C C . GLY B 1 478 ? 14.07 -9.148 10.203 1 91.44 478 GLY B C 1
ATOM 8023 O O . GLY B 1 478 ? 13.938 -9.195 8.977 1 91.44 478 GLY B O 1
ATOM 8024 N N . SER B 1 479 ? 14.672 -8.172 10.844 1 94 479 SER B N 1
ATOM 8025 C CA . SER B 1 479 ? 15.203 -7.027 10.109 1 94 479 SER B CA 1
ATOM 8026 C C . SER B 1 479 ? 16.406 -7.426 9.258 1 94 479 SER B C 1
ATOM 8028 O O . SER B 1 479 ? 16.516 -7 8.102 1 94 479 SER B O 1
ATOM 8030 N N . ARG B 1 480 ? 17.281 -8.188 9.828 1 93.81 480 ARG B N 1
ATOM 8031 C CA . ARG B 1 480 ? 18.453 -8.648 9.094 1 93.81 480 ARG B CA 1
ATOM 8032 C C . ARG B 1 480 ? 18.047 -9.539 7.922 1 93.81 480 ARG B C 1
ATOM 8034 O O . ARG B 1 480 ? 18.594 -9.406 6.824 1 93.81 480 ARG B O 1
ATOM 8041 N N . VAL B 1 481 ? 17.094 -10.414 8.156 1 94.31 481 VAL B N 1
ATOM 8042 C CA . VAL B 1 481 ? 16.578 -11.32 7.137 1 94.31 481 VAL B CA 1
ATOM 8043 C C . VAL B 1 481 ? 15.953 -10.516 6 1 94.31 481 VAL B C 1
ATOM 8045 O O . VAL B 1 481 ? 16.25 -10.758 4.824 1 94.31 481 VAL B O 1
ATOM 8048 N N . PHE B 1 482 ? 15.164 -9.594 6.395 1 96.19 482 PHE B N 1
ATOM 8049 C CA . PHE B 1 482 ? 14.508 -8.734 5.418 1 96.19 482 PHE B CA 1
ATOM 8050 C C . PHE B 1 482 ? 15.539 -8.008 4.559 1 96.19 482 PHE B C 1
ATOM 8052 O O . PHE B 1 482 ? 15.477 -8.055 3.328 1 96.19 482 PHE B O 1
ATOM 8059 N N . ALA B 1 483 ? 16.484 -7.391 5.188 1 97.38 483 ALA B N 1
ATOM 8060 C CA . ALA B 1 483 ? 17.484 -6.562 4.504 1 97.38 483 ALA B CA 1
ATOM 8061 C C . ALA B 1 483 ? 18.297 -7.387 3.521 1 97.38 483 ALA B C 1
ATOM 8063 O O . ALA B 1 483 ? 18.547 -6.961 2.389 1 97.38 483 ALA B O 1
ATOM 8064 N N . ILE B 1 484 ? 18.734 -8.57 3.918 1 97.19 484 ILE B N 1
ATOM 8065 C CA . ILE B 1 484 ? 19.594 -9.375 3.057 1 97.19 484 ILE B CA 1
ATOM 8066 C C . ILE B 1 484 ? 18.797 -9.898 1.871 1 97.19 484 ILE B C 1
ATOM 8068 O O . ILE B 1 484 ? 19.281 -9.922 0.74 1 97.19 484 ILE B O 1
ATOM 8072 N N . LEU B 1 485 ? 17.578 -10.344 2.08 1 98 485 LEU B N 1
ATOM 8073 C CA . LEU B 1 485 ? 16.766 -10.898 1.005 1 98 485 LEU B CA 1
ATOM 8074 C C . LEU B 1 485 ? 16.438 -9.836 -0.037 1 98 485 LEU B C 1
ATOM 8076 O O . LEU B 1 485 ? 16.547 -10.086 -1.24 1 98 485 LEU B O 1
ATOM 8080 N N . ILE B 1 486 ? 16.031 -8.648 0.425 1 98.31 486 ILE B N 1
ATOM 8081 C CA . ILE B 1 486 ? 15.648 -7.633 -0.549 1 98.31 486 ILE B CA 1
ATOM 8082 C C . ILE B 1 486 ? 16.891 -7.133 -1.282 1 98.31 486 ILE B C 1
ATOM 8084 O O . ILE B 1 486 ? 16.812 -6.723 -2.441 1 98.31 486 ILE B O 1
ATOM 8088 N N . SER B 1 487 ? 18.125 -7.18 -0.604 1 98.5 487 SER B N 1
ATOM 8089 C CA . SER B 1 487 ? 19.375 -6.852 -1.282 1 98.5 487 SER B CA 1
ATOM 8090 C C . SER B 1 487 ? 19.641 -7.82 -2.426 1 98.5 487 SER B C 1
ATOM 8092 O O . SER B 1 487 ? 20.016 -7.402 -3.525 1 98.5 487 SER B O 1
ATOM 8094 N N . VAL B 1 488 ? 19.438 -9.102 -2.141 1 98.06 488 VAL B N 1
ATOM 8095 C CA . VAL B 1 488 ? 19.656 -10.125 -3.154 1 98.06 488 VAL B CA 1
ATOM 8096 C C . VAL B 1 488 ? 18.672 -9.945 -4.297 1 98.06 488 VAL B C 1
ATOM 8098 O O . VAL B 1 488 ? 19.047 -9.977 -5.473 1 98.06 488 VAL B O 1
ATOM 8101 N N . ILE B 1 489 ? 17.422 -9.734 -3.982 1 98 489 ILE B N 1
ATOM 8102 C CA . ILE B 1 489 ? 16.359 -9.578 -4.98 1 98 489 ILE B CA 1
ATOM 8103 C C . ILE B 1 489 ? 16.688 -8.391 -5.887 1 98 489 ILE B C 1
ATOM 8105 O O . ILE B 1 489 ? 16.703 -8.523 -7.113 1 98 489 ILE B O 1
ATOM 8109 N N . GLU B 1 490 ? 16.984 -7.242 -5.293 1 97.81 490 GLU B N 1
ATOM 8110 C CA . GLU B 1 490 ? 17.188 -6.023 -6.066 1 97.81 490 GLU B CA 1
ATOM 8111 C C . GLU B 1 490 ? 18.484 -6.102 -6.883 1 97.81 490 GLU B C 1
ATOM 8113 O O . GLU B 1 490 ? 18.547 -5.586 -8 1 97.81 490 GLU B O 1
ATOM 8118 N N . THR B 1 491 ? 19.547 -6.68 -6.316 1 98 491 THR B N 1
ATOM 8119 C CA . THR B 1 491 ? 20.797 -6.828 -7.047 1 98 491 THR B CA 1
ATOM 8120 C C . THR B 1 491 ? 20.625 -7.738 -8.258 1 98 491 THR B C 1
ATOM 8122 O O . THR B 1 491 ? 21.094 -7.426 -9.352 1 98 491 THR B O 1
ATOM 8125 N N . CYS B 1 492 ? 19.922 -8.922 -8.039 1 97.31 492 CYS B N 1
ATOM 8126 C CA . CYS B 1 492 ? 19.656 -9.812 -9.156 1 97.31 492 CYS B CA 1
ATOM 8127 C C . CYS B 1 492 ? 18.859 -9.102 -10.242 1 97.31 492 CYS B C 1
ATOM 8129 O O . CYS B 1 492 ? 19.156 -9.242 -11.43 1 97.31 492 CYS B O 1
ATOM 8131 N N . ARG B 1 493 ? 17.906 -8.352 -9.883 1 94.94 493 ARG B N 1
ATOM 8132 C CA . ARG B 1 493 ? 17.078 -7.629 -10.844 1 94.94 493 ARG B CA 1
ATOM 8133 C C . ARG B 1 493 ? 17.906 -6.574 -11.578 1 94.94 493 ARG B C 1
ATOM 8135 O O . ARG B 1 493 ? 17.766 -6.414 -12.797 1 94.94 493 ARG B O 1
ATOM 8142 N N . LYS B 1 494 ? 18.703 -5.859 -10.82 1 95.12 494 LYS B N 1
ATOM 8143 C CA . LYS B 1 494 ? 19.578 -4.859 -11.422 1 95.12 494 LYS B CA 1
ATOM 8144 C C . LYS B 1 494 ? 20.484 -5.488 -12.477 1 95.12 494 LYS B C 1
ATOM 8146 O O . LYS B 1 494 ? 20.766 -4.875 -13.508 1 95.12 494 LYS B O 1
ATOM 8151 N N . ARG B 1 495 ? 20.891 -6.68 -12.219 1 95.5 495 ARG B N 1
ATOM 8152 C CA . ARG B 1 495 ? 21.797 -7.391 -13.125 1 95.5 495 ARG B CA 1
ATOM 8153 C C . ARG B 1 495 ? 21 -8.18 -14.172 1 95.5 495 ARG B C 1
ATOM 8155 O O . ARG B 1 495 ? 21.562 -8.992 -14.898 1 95.5 495 ARG B O 1
ATOM 8162 N N . GLN B 1 496 ? 19.672 -8.133 -14.172 1 93.38 496 GLN B N 1
ATOM 8163 C CA . GLN B 1 496 ? 18.766 -8.773 -15.117 1 93.38 496 GLN B CA 1
ATOM 8164 C C . GLN B 1 496 ? 18.828 -10.297 -15.008 1 93.38 496 GLN B C 1
ATOM 8166 O O . GLN B 1 496 ? 18.922 -10.992 -16.016 1 93.38 496 GLN B O 1
ATOM 8171 N N . GLN B 1 497 ? 18.969 -10.703 -13.797 1 94.62 497 GLN B N 1
ATOM 8172 C CA . GLN B 1 497 ? 18.922 -12.125 -13.461 1 94.62 497 GLN B CA 1
ATOM 8173 C C . GLN B 1 497 ? 17.719 -12.453 -12.602 1 94.62 497 GLN B C 1
ATOM 8175 O O . GLN B 1 497 ? 17.172 -11.578 -11.914 1 94.62 497 GLN B O 1
ATOM 8180 N N . SER B 1 498 ? 17.25 -13.664 -12.648 1 93.62 498 SER B N 1
ATOM 8181 C CA . SER B 1 498 ? 16.125 -14.078 -11.828 1 93.62 498 SER B CA 1
ATOM 8182 C C . SER B 1 498 ? 16.531 -14.219 -10.359 1 93.62 498 SER B C 1
ATOM 8184 O O . SER B 1 498 ? 17.312 -15.102 -10.016 1 93.62 498 SER B O 1
ATOM 8186 N N . PRO B 1 499 ? 15.969 -13.43 -9.508 1 97 499 PRO B N 1
ATOM 8187 C CA . PRO B 1 499 ? 16.281 -13.586 -8.086 1 97 499 PRO B CA 1
ATOM 8188 C C . PRO B 1 499 ? 15.789 -14.914 -7.52 1 97 499 PRO B C 1
ATOM 8190 O O . PRO B 1 499 ? 16.359 -15.422 -6.555 1 97 499 PRO B O 1
ATOM 8193 N N . TRP B 1 500 ? 14.789 -15.453 -8.133 1 96.5 500 TRP B N 1
ATOM 8194 C CA . TRP B 1 500 ? 14.125 -16.641 -7.582 1 96.5 500 TRP B CA 1
ATOM 8195 C C . TRP B 1 500 ? 14.938 -17.891 -7.863 1 96.5 500 TRP B C 1
ATOM 8197 O O . TRP B 1 500 ? 15.148 -18.719 -6.969 1 96.5 500 TRP B O 1
ATOM 8207 N N . LEU B 1 501 ? 15.422 -18.016 -9.047 1 94.44 501 LEU B N 1
ATOM 8208 C CA . LEU B 1 501 ? 16.281 -19.141 -9.375 1 94.44 501 LEU B CA 1
ATOM 8209 C C . LEU B 1 501 ? 17.562 -19.109 -8.539 1 94.44 501 LEU B C 1
ATOM 8211 O O . LEU B 1 501 ? 18 -20.141 -8.016 1 94.44 501 LEU B O 1
ATOM 8215 N N . TYR B 1 502 ? 18.141 -17.969 -8.438 1 96.88 502 TYR B N 1
ATOM 8216 C CA . TYR B 1 502 ? 19.359 -17.812 -7.664 1 96.88 502 TYR B CA 1
ATOM 8217 C C . TYR B 1 502 ? 19.125 -18.172 -6.199 1 96.88 502 TYR B C 1
ATOM 8219 O O . TYR B 1 502 ? 19.906 -18.938 -5.609 1 96.88 502 TYR B O 1
ATOM 8227 N N . LEU B 1 503 ? 18.016 -17.594 -5.562 1 96.88 503 LEU B N 1
ATOM 8228 C CA . LEU B 1 503 ? 17.719 -17.859 -4.156 1 96.88 503 LEU B CA 1
ATOM 8229 C C . LEU B 1 503 ? 17.453 -19.344 -3.922 1 96.88 503 LEU B C 1
ATOM 8231 O O . LEU B 1 503 ? 17.844 -19.891 -2.893 1 96.88 503 LEU B O 1
ATOM 8235 N N . ALA B 1 504 ? 16.734 -20 -4.844 1 95.75 504 ALA B N 1
ATOM 8236 C CA . ALA B 1 504 ? 16.469 -21.422 -4.723 1 95.75 504 ALA B CA 1
ATOM 8237 C C . ALA B 1 504 ? 17.766 -22.219 -4.66 1 95.75 504 ALA B C 1
ATOM 8239 O O . ALA B 1 504 ? 17.906 -23.141 -3.846 1 95.75 504 ALA B O 1
ATOM 8240 N N . VAL B 1 505 ? 18.734 -21.828 -5.484 1 95.69 505 VAL B N 1
ATOM 8241 C CA . VAL B 1 505 ? 20.031 -22.5 -5.512 1 95.69 505 VAL B CA 1
ATOM 8242 C C . VAL B 1 505 ? 20.781 -22.25 -4.207 1 95.69 505 VAL B C 1
ATOM 8244 O O . VAL B 1 505 ? 21.375 -23.156 -3.635 1 95.69 505 VAL B O 1
ATOM 8247 N N . VAL B 1 506 ? 20.766 -21.016 -3.783 1 95.44 506 VAL B N 1
ATOM 8248 C CA . VAL B 1 506 ? 21.438 -20.641 -2.545 1 95.44 506 VAL B CA 1
ATOM 8249 C C . VAL B 1 506 ? 20.875 -21.453 -1.381 1 95.44 506 VAL B C 1
ATOM 8251 O O . VAL B 1 506 ? 21.625 -22 -0.578 1 95.44 506 VAL B O 1
ATOM 8254 N N . ILE B 1 507 ? 19.531 -21.547 -1.291 1 92.62 507 ILE B N 1
ATOM 8255 C CA . ILE B 1 507 ? 18.859 -22.266 -0.212 1 92.62 507 ILE B CA 1
ATOM 8256 C C . ILE B 1 507 ? 19.203 -23.766 -0.304 1 92.62 507 ILE B C 1
ATOM 8258 O O . ILE B 1 507 ? 19.5 -24.391 0.707 1 92.62 507 ILE B O 1
ATOM 8262 N N . ASP B 1 508 ? 19.172 -24.25 -1.501 1 91.75 508 ASP B N 1
ATOM 8263 C CA . ASP B 1 508 ? 19.5 -25.656 -1.72 1 91.75 508 ASP B CA 1
ATOM 8264 C C . ASP B 1 508 ? 20.922 -25.969 -1.287 1 91.75 508 ASP B C 1
ATOM 8266 O O . ASP B 1 508 ? 21.172 -26.969 -0.599 1 91.75 508 ASP B O 1
ATOM 8270 N N . HIS B 1 509 ? 21.859 -25.141 -1.699 1 92.25 509 HIS B N 1
ATOM 8271 C CA . HIS B 1 509 ? 23.266 -25.375 -1.372 1 92.25 509 HIS B CA 1
ATOM 8272 C C . HIS B 1 509 ? 23.5 -25.281 0.132 1 92.25 509 HIS B C 1
ATOM 8274 O O . HIS B 1 509 ? 24.25 -26.078 0.695 1 92.25 509 HIS B O 1
ATOM 8280 N N . GLN B 1 510 ? 22.875 -24.328 0.722 1 87.25 510 GLN B N 1
ATOM 8281 C CA . GLN B 1 510 ? 23.031 -24.188 2.166 1 87.25 510 GLN B CA 1
ATOM 8282 C C . GLN B 1 510 ? 22.484 -25.406 2.896 1 87.25 510 GLN B C 1
ATOM 8284 O O . GLN B 1 510 ? 23.094 -25.875 3.869 1 87.25 510 GLN B O 1
ATOM 8289 N N . ARG B 1 511 ? 21.359 -25.953 2.443 1 84.19 511 ARG B N 1
ATOM 8290 C CA . ARG B 1 511 ? 20.719 -27.078 3.084 1 84.19 511 ARG B CA 1
ATOM 8291 C C . ARG B 1 511 ? 21.484 -28.375 2.824 1 84.19 511 ARG B C 1
ATOM 8293 O O . ARG B 1 511 ? 21.297 -29.375 3.521 1 84.19 511 ARG B O 1
ATOM 8300 N N . THR B 1 512 ? 22.344 -28.344 1.814 1 84.12 512 THR B N 1
ATOM 8301 C CA . THR B 1 512 ? 23.094 -29.547 1.473 1 84.12 512 THR B CA 1
ATOM 8302 C C . THR B 1 512 ? 24.562 -29.391 1.83 1 84.12 512 THR B C 1
ATOM 8304 O O . THR B 1 512 ? 25.391 -30.234 1.47 1 84.12 512 THR B O 1
ATOM 8307 N N . GLY B 1 513 ? 24.906 -28.281 2.391 1 82.31 513 GLY B N 1
ATOM 8308 C CA . GLY B 1 513 ? 26.281 -28.062 2.836 1 82.31 513 GLY B CA 1
ATOM 8309 C C . GLY B 1 513 ? 27.219 -27.719 1.705 1 82.31 513 GLY B C 1
ATOM 8310 O O . GLY B 1 513 ? 28.438 -27.875 1.831 1 82.31 513 GLY B O 1
ATOM 8311 N N . ARG B 1 514 ? 26.719 -27.359 0.644 1 87.69 514 ARG B N 1
ATOM 8312 C CA . ARG B 1 514 ? 27.516 -26.922 -0.497 1 87.69 514 ARG B CA 1
ATOM 8313 C C . ARG B 1 514 ? 27.812 -25.438 -0.43 1 87.69 514 ARG B C 1
ATOM 8315 O O . ARG B 1 514 ? 27.094 -24.688 0.236 1 87.69 514 ARG B O 1
ATOM 8322 N N . PRO B 1 515 ? 28.906 -25.109 -1.105 1 90.06 515 PRO B N 1
ATOM 8323 C CA . PRO B 1 515 ? 29.219 -23.672 -1.119 1 90.06 515 PRO B CA 1
ATOM 8324 C C . PRO B 1 515 ? 28.156 -22.859 -1.856 1 90.06 515 PRO B C 1
ATOM 8326 O O . PRO B 1 515 ? 27.641 -23.297 -2.885 1 90.06 515 PRO B O 1
ATOM 8329 N N . ILE B 1 516 ? 27.938 -21.766 -1.308 1 90.88 516 ILE B N 1
ATOM 8330 C CA . ILE B 1 516 ? 26.938 -20.875 -1.883 1 90.88 516 ILE B CA 1
ATOM 8331 C C . ILE B 1 516 ? 27.484 -20.203 -3.139 1 90.88 516 ILE B C 1
ATOM 8333 O O . ILE B 1 516 ? 28.641 -19.75 -3.146 1 90.88 516 ILE B O 1
ATOM 8337 N N . PRO B 1 517 ? 26.719 -20.203 -4.176 1 93.75 517 PRO B N 1
ATOM 8338 C CA . PRO B 1 517 ? 27.188 -19.547 -5.391 1 93.75 517 PRO B CA 1
ATOM 8339 C C . PRO B 1 517 ? 27.328 -18.031 -5.227 1 93.75 517 PRO B C 1
ATOM 8341 O O . PRO B 1 517 ? 26.562 -17.422 -4.465 1 93.75 517 PRO B O 1
ATOM 8344 N N . LYS B 1 518 ? 28.203 -17.469 -6 1 93.5 518 LYS B N 1
ATOM 8345 C CA . LYS B 1 518 ? 28.359 -16.031 -6.023 1 93.5 518 LYS B CA 1
ATOM 8346 C C . LYS B 1 518 ? 27.172 -15.352 -6.703 1 93.5 518 LYS B C 1
ATOM 8348 O O . LYS B 1 518 ? 26.391 -16.016 -7.398 1 93.5 518 LYS B O 1
ATOM 8353 N N . LEU B 1 519 ? 27.031 -14.07 -6.383 1 94.19 519 LEU B N 1
ATOM 8354 C CA . LEU B 1 519 ? 26 -13.297 -7.062 1 94.19 519 LEU B CA 1
ATOM 8355 C C . LEU B 1 519 ? 26.156 -13.414 -8.578 1 94.19 519 LEU B C 1
ATOM 8357 O O . LEU B 1 519 ? 27.266 -13.398 -9.102 1 94.19 519 LEU B O 1
ATOM 8361 N N . PRO B 1 520 ? 25.031 -13.547 -9.234 1 92.25 520 PRO B N 1
ATOM 8362 C CA . PRO B 1 520 ? 25.094 -13.695 -10.688 1 92.25 520 PRO B CA 1
ATOM 8363 C C . PRO B 1 520 ? 25.703 -12.477 -11.375 1 92.25 520 PRO B C 1
ATOM 8365 O O . PRO B 1 520 ? 25.578 -11.352 -10.891 1 92.25 520 PRO B O 1
ATOM 8368 N N . PRO B 1 521 ? 26.406 -12.734 -12.484 1 88.38 521 PRO B N 1
ATOM 8369 C CA . PRO B 1 521 ? 26.984 -11.625 -13.242 1 88.38 521 PRO B CA 1
ATOM 8370 C C . PRO B 1 521 ? 25.938 -10.812 -14 1 88.38 521 PRO B C 1
ATOM 8372 O O . PRO B 1 521 ? 24.781 -11.234 -14.102 1 88.38 521 PRO B O 1
ATOM 8375 N N . VAL B 1 522 ? 26.312 -9.602 -14.414 1 85 522 VAL B N 1
ATOM 8376 C CA . VAL B 1 522 ? 25.422 -8.758 -15.203 1 85 522 VAL B CA 1
ATOM 8377 C C . VAL B 1 522 ? 25.109 -9.43 -16.547 1 85 522 VAL B C 1
ATOM 8379 O O . VAL B 1 522 ? 26.016 -9.977 -17.188 1 85 522 VAL B O 1
ATOM 8382 N N . ALA B 1 523 ? 23.797 -9.656 -16.766 1 74.81 523 ALA B N 1
ATOM 8383 C CA . ALA B 1 523 ? 23.422 -10.328 -18 1 74.81 523 ALA B CA 1
ATOM 8384 C C . ALA B 1 523 ? 24.016 -9.602 -19.203 1 74.81 523 ALA B C 1
ATOM 8386 O O . ALA B 1 523 ? 24.078 -8.367 -19.234 1 74.81 523 ALA B O 1
ATOM 8387 N N . ARG B 1 524 ? 25.016 -10.031 -19.984 1 62.09 524 ARG B N 1
ATOM 8388 C CA . ARG B 1 524 ? 25.719 -9.469 -21.141 1 62.09 524 ARG B CA 1
ATOM 8389 C C . ARG B 1 524 ? 24.734 -8.859 -22.125 1 62.09 524 ARG B C 1
ATOM 8391 O O . ARG B 1 524 ? 25.141 -8.117 -23.031 1 62.09 524 ARG B O 1
ATOM 8398 N N . GLY B 1 525 ? 23.594 -9.195 -22.375 1 43.69 525 GLY B N 1
ATOM 8399 C CA . GLY B 1 525 ? 22.953 -8.711 -23.594 1 43.69 525 GLY B CA 1
ATOM 8400 C C . GLY B 1 525 ? 22.562 -7.242 -23.516 1 43.69 525 GLY B C 1
ATOM 8401 O O . GLY B 1 525 ? 22.047 -6.68 -24.484 1 43.69 525 GLY B O 1
ATOM 8402 N N . SER B 1 526 ? 22.203 -6.586 -22.484 1 37.84 526 SER B N 1
ATOM 8403 C CA . SER B 1 526 ? 21.672 -5.234 -22.609 1 37.84 526 SER B CA 1
ATOM 8404 C C . SER B 1 526 ? 22.781 -4.227 -22.906 1 37.84 526 SER B C 1
ATOM 8406 O O . SER B 1 526 ? 22.562 -3.016 -22.844 1 37.84 526 SER B O 1
ATOM 8408 N N . GLU B 1 527 ? 24 -4.559 -23.125 1 31.73 527 GLU B N 1
ATOM 8409 C CA . GLU B 1 527 ? 24.703 -3.51 -23.844 1 31.73 527 GLU B CA 1
ATOM 8410 C C . GLU B 1 527 ? 24.078 -3.273 -25.219 1 31.73 527 GLU B C 1
ATOM 8412 O O . GLU B 1 527 ? 23.734 -4.227 -25.922 1 31.73 527 GLU B O 1
#

Sequence (1054 aa):
MQLSDHDLNQLDEDKLLDLPEEALRRLSIRLLNDLKEARERLKQNSRNSSRPPSSEAPWDKANDTASDTDAIDAGEDTPDQEVDNTSPAPPAKESKQDSQTDSSQASDNVRKPGKQPGAQGFGRQQVLPVTDYQDHRPELCACCGTVFTASQQKAYTAFDTVDLTWADANDPGLRLITTRHTYYEATCHCVHVTRDEPYRHVPHGSLPNVVCSEWRLVGPGLAALIVCLAYRMRLSRARIREFLQDWLGLSLSVGTINNTLHESGAAAMPIEDELIEAVVNSRLLHVDETSWMELTTFLWLWVFSTDSVTAYWIAYRSAELLENLLGADYLGWLMGDGYQTYRRYPNRVRCWAHLLRKAQGLEESFDPVARQFGKHTLALLNTLMNAIREARVDPPDKPLTETFQEALALYRALCESLREATHKKTRELAGEMLNDWEAIFQVVASYHLPLTNNEAERALRHWVILRRISYGTRTEQGSRVFAILISVIETCRKRQQSPWLYLAVVIDHQRTGRPIPKLPPVARGSEMQLSDHDLNQLDEDKLLDLPEEALRRLSIRLLNDLKEARERLKQNSRNSSRPPSSEAPWDKANDTASDTDAIDAGEDTPDQEVDNTSPAPPAKESKQDSQTDSSQASDNVRKPGKQPGAQGFGRQQVLPVTDYQDHRPELCACCGTVFTASQQKAYTAFDTVDLTWADANDPGLRLITTRHTYYEATCHCVHVTRDEPYRHVPHGSLPNVVCSEWRLVGPGLAALIVCLAYRMRLSRARIREFLQDWLGLSLSVGTINNTLHESGAAAMPIEDELIEAVVNSRLLHVDETSWMELTTFLWLWVFSTDSVTAYWIAYRSAELLENLLGADYLGWLMGDGYQTYRRYPNRVRCWAHLLRKAQGLEESFDPVARQFGKHTLALLNTLMNAIREARVDPPDKPLTETFQEALALYRALCESLREATHKKTRELAGEMLNDWEAIFQVVASYHLPLTNNEAERALRHWVILRRISYGTRTEQGSRVFAILISVIETCRKRQQSPWLYLAVVIDHQRTGRPIPKLPPVARGSE

Radius of gyration: 34.98 Å; Cα contacts (8 Å, |Δi|>4): 1540; chains: 2; bounding box: 83×108×102 Å

Organism: Methylotuvimicrobium buryatense (NCBI:txid95641)

Solvent-accessible surface area (backbone atoms only — not comparable to full-atom values): 58464 Å² total; per-residue (Å²): 126,80,80,48,69,73,51,50,51,68,57,46,68,67,55,59,72,68,43,52,67,71,58,40,50,55,48,36,48,43,33,45,54,49,27,53,50,40,50,51,60,69,64,54,39,45,65,35,31,90,47,55,59,84,75,58,52,84,56,58,66,53,52,71,63,51,66,67,63,71,70,70,77,81,74,82,84,74,75,80,73,76,76,73,78,74,74,79,72,78,78,78,78,74,75,76,77,73,81,72,77,76,80,67,74,72,78,75,76,63,76,69,93,65,89,58,92,83,59,77,72,75,60,91,75,72,83,68,61,72,73,42,79,44,80,40,67,50,57,50,35,83,84,81,56,52,71,62,54,76,86,43,46,44,79,77,51,70,49,57,24,39,24,49,45,79,38,38,79,82,52,37,12,35,39,56,40,24,33,35,40,36,27,20,32,32,59,43,96,86,69,48,71,30,68,41,69,80,68,74,50,72,49,33,83,92,34,68,83,47,67,64,66,47,69,52,42,47,24,35,48,40,42,27,51,52,47,39,42,40,63,78,52,54,34,52,62,70,51,46,36,48,48,35,34,77,47,28,55,39,80,61,49,58,66,56,55,53,40,39,46,44,38,48,17,41,44,48,48,74,53,51,58,58,50,43,52,54,59,48,70,32,63,50,37,26,41,43,72,44,78,30,30,38,66,88,44,80,32,22,40,34,38,46,29,45,91,64,43,34,41,43,46,68,40,64,94,51,55,60,59,54,44,70,61,45,40,94,71,51,78,30,39,38,31,25,82,65,59,69,66,55,67,78,42,84,46,42,36,38,22,45,62,59,53,48,16,47,21,46,28,26,42,70,42,66,46,67,69,34,19,52,51,12,48,52,49,44,51,50,54,51,52,48,51,53,51,33,57,47,32,69,76,52,72,62,95,59,61,53,54,66,76,42,39,63,62,52,50,54,47,51,51,52,29,62,71,30,49,76,40,85,53,62,70,47,16,48,51,23,41,48,49,64,75,39,40,68,27,53,52,37,37,51,70,41,48,85,50,73,58,55,51,57,68,30,51,59,68,42,47,65,54,55,54,36,32,73,73,63,60,49,33,70,42,72,62,51,37,53,24,50,23,48,45,54,18,50,39,46,19,26,49,64,21,67,39,65,39,48,63,53,45,16,50,29,35,43,20,39,44,65,72,41,80,65,74,74,81,78,66,64,55,75,71,83,113,125,80,81,47,71,73,51,52,52,69,56,45,68,69,55,59,71,69,42,53,69,70,57,40,49,54,47,37,49,44,34,46,53,48,28,53,49,38,51,52,60,69,62,54,39,47,65,36,30,91,47,56,61,83,77,59,52,84,55,59,65,54,52,72,62,52,67,67,62,72,69,71,78,82,75,82,86,74,74,81,75,77,77,75,78,74,76,78,73,79,78,76,76,74,74,75,78,74,80,71,76,73,81,67,73,71,78,75,76,64,75,68,96,64,88,56,93,80,60,76,72,75,59,91,74,72,81,69,61,73,73,41,78,43,81,40,66,51,56,49,35,82,82,82,58,50,71,61,55,75,87,42,47,43,78,76,51,70,50,57,26,38,26,49,45,78,39,39,78,82,51,35,12,36,38,56,40,24,32,35,39,36,25,20,32,32,59,44,96,85,68,48,72,29,67,42,69,80,65,74,52,73,49,33,83,90,34,66,83,48,67,64,65,48,67,51,41,46,24,36,47,40,42,26,49,51,47,40,41,39,63,78,52,54,35,52,60,66,52,47,35,48,48,36,34,74,46,29,54,39,82,61,48,57,66,56,56,54,42,40,47,44,38,48,16,40,45,48,47,73,52,50,60,57,51,44,52,53,59,47,68,32,64,50,37,25,41,44,72,44,78,32,31,38,66,88,44,82,32,22,42,34,39,45,30,46,90,62,43,33,41,43,46,68,38,63,95,48,53,59,58,52,45,69,63,45,40,91,73,51,76,31,38,38,33,25,82,66,60,72,68,56,67,77,42,85,47,40,37,39,23,44,62,58,54,48,17,48,22,44,27,26,40,70,41,68,45,68,68,34,20,52,51,12,48,51,49,44,52,50,52,52,52,49,51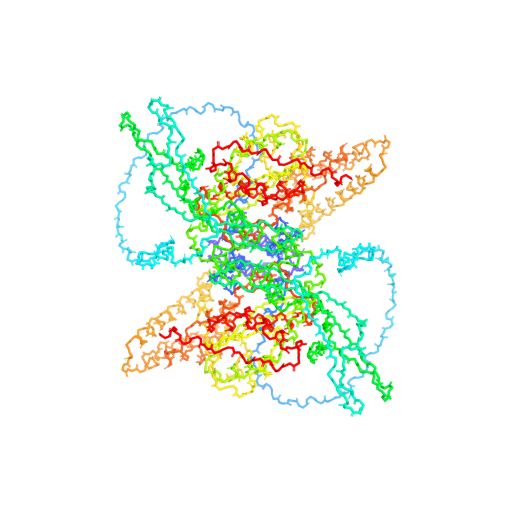,53,51,33,58,46,33,69,76,51,71,61,95,59,62,51,52,65,76,41,39,64,64,51,51,54,49,51,51,52,30,60,71,29,48,77,40,84,53,62,69,46,16,49,51,24,41,48,49,65,76,39,40,68,26,55,51,38,39,52,72,41,48,85,49,74,59,54,49,56,68,28,51,57,68,42,48,64,55,55,55,38,32,73,72,63,61,49,34,71,43,72,61,50,38,53,23,48,21,48,45,53,18,49,40,46,20,26,48,64,20,68,41,64,39,47,64,53,46,17,48,28,35,43,21,38,44,64,72,41,81,64,72,74,82,77,68,64,55,74,73,83,112

pLDDT: mean 80.84, std 21.19, range [19.75, 98.5]